Protein AF-0000000080698316 (afdb_homodimer)

InterPro domains:
  IPR003439 ABC transporter-like, ATP-binding domain [PF00005] (352-501)
  IPR003439 ABC transporter-like, ATP-binding domain [PS50893] (335-570)
  IPR003593 AAA+ ATPase domain [SM00382] (361-553)
  IPR011527 ABC transporter type 1, transmembrane domain [PF00664] (48-274)
  IPR011527 ABC transporter type 1, transmembrane domain [PS50929] (28-304)
  IPR017871 ABC transporter-like, conserved site [PS00211] (473-487)
  IPR027417 P-loop containing nucleoside triphosphate hydrolase [G3DSA:3.40.50.300] (326-579)
  IPR027417 P-loop containing nucleoside triphosphate hydrolase [SSF52540] (329-569)
  IPR036640 ABC transporter type 1, transmembrane domain superfamily [G3DSA:1.20.1560.10] (28-320)
  IPR036640 ABC transporter type 1, transmembrane domain superfamily [SSF90123] (20-322)
  IPR039421 Type 1 protein exporter [PTHR24221] (58-567)

Sequence (1168 aa):
MNPIHIYRTILSAAGEQAPVLKRCLRDSVIAASLQGASFALLVPICLALGAGNNRAAVLWLLALTALLILSSIFRWRAQDYDYHGNCARAGDTMRRHLGEHLRRIPLQILYRQRSGELNALLAGTIDETYNHTLIVSNMLIAAVFTPLATALITLIWDWRLGLILLISFPLIVPIQHGTQPLMARAKARLARANASLNAELLEYSQGLPVLKAANSAGTRLPRLQQAIGAVETIQRDALLAEALPNALLGSAVELLMLLILLAGMVWLTGGSLDAWLLAAPMVACIRFAEPLGQILSMSSIYSMVQQGYARLQELLAVAPLERVGEAAAPTRHDITFENVHYHYDANPEPVLRGINLHIPERALTALVGHSGCGKTTLIRLIMRYADPQQGRVLIGGSDIRALTQQELMRQISVVFQDVYLFDDTIGNNIRLGKADATDAEIEAAARAARCHDFIMAMPQGYQTRVGDIGGKLSGGERQRITIARAILQNRPVLILDEATAFADAENEALLMRALAALMQDKTVLMIAHRLATIRHAAQILVFDHGQLVEQGDHASLIAQNGRYARLWQAGEAARHWRIGSAEQMNPIHIYRTILSAAGEQAPVLKRCLRDSVI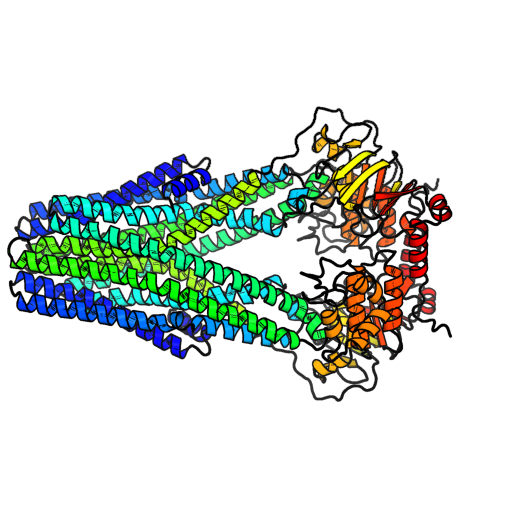AASLQGASFALLVPICLALGAGNNRAAVLWLLALTALLILSSIFRWRAQDYDYHGNCARAGDTMRRHLGEHLRRIPLQILYRQRSGELNALLAGTIDETYNHTLIVSNMLIAAVFTPLATALITLIWDWRLGLILLISFPLIVPIQHGTQPLMARAKARLARANASLNAELLEYSQGLPVLKAANSAGTRLPRLQQAIGAVETIQRDALLAEALPNALLGSAVELLMLLILLAGMVWLTGGSLDAWLLAAPMVACIRFAEPLGQILSMSSIYSMVQQGYARLQELLAVAPLERVGEAAAPTRHDITFENVHYHYDANPEPVLRGINLHIPERALTALVGHSGCGKTTLIRLIMRYADPQQGRVLIGGSDIRALTQQELMRQISVVFQDVYLFDDTIGNNIRLGKADATDAEIEAAARAARCHDFIMAMPQGYQTRVGDIGGKLSGGERQRITIARAILQNRPVLILDEATAFADAENEALLMRALAALMQDKTVLMIAHRLATIRHAAQILVFDHGQLVEQGDHASLIAQNGRYARLWQAGEAARHWRIGSAEQ

Foldseek 3Di:
DPVVVLLVLLLVLLPVCSVLLVLLLVLLLLLLLLLLQLLLLLQQLLVCVVVVNVVSNVVSVVVSVVSNVSSVVSNVSSCCCVVVCSLVVSLVVLLVVLVVLVVQFQVLVVVVDDPVNVCCLSPPLSCLLRVCSSVLSSLLSNLPNNLVSNLVSNCVVPVVLSVLSVVLVVVLVCLLVVLLVVLVVLVVQLVVLVVVLVVLVVCLVVCCVVCVVVVNNPVSVVVNVVSVVVSVVSVVSSVVSVVVSLVVLLVSLVVSLVVLVVVLVVCVVVVNDDNSNSVSSNVSSVSNSVSSSCNNVSVVSSVSSVVSSVVSVVSSPRDGQAADAADDQAPAFKKWWAQFWADDPVDPDILAGGETDIFHFLFEEEEDEDPSSCLVVVVSVLLPSDDTPDTFMDTNRHTPSNDDSVSSVLAEAEQAPQQFADQFFLQVSLCVLPVPDDPVLLLVLCVLLVQQVVLVVDPVRRRDGCPDRSVVDAPLNSLSSSLSSLQSNLHQEYEYEQSQVRDDPVSNVSNLSSVVSNSGRHRYYYYDPQVVSCLPGQKYFYGDNNYTDDMGHNVVVCVVVPPSVVSVVVNVCVVPDDPPDPPD/DPVVVLLVLLLVLLPVCSVLLVLLLVLLLLLLLLLLQLLLLLQQLLVCVVVVNVVSNVVSVVVSVVSNVSSVVSNVSSCCCVVVCSLVVSLVVLLVVLVVLVVQFQVLVVVVDDPVNVCCLSPPLSCLLRVCSSVLSSLLSNLPNNLVSNLVSNCVVPVVLSVLSVVLVVVLVCLLVVLLVVLVVLVVQLVVLVVVLVVLVVCLVVCCVVCVVVVNNPVSVVVNVVSVVVSVVSVVSSVVSVVVSLVVLLVSLVVSLVVLVVVLVVCVVVVNDDNSNSVSSNVSSVSNSVSSSCNNVSVVSSVSSVVSSVVSVVSSPRDGQAADAADDQAPAFKKWWAQFWADDPVDPDILAGGETDIFHFLFEEEEDEDPSSCLVVVVSVLLPSDDTPDTFMDTNRHTPSNDDSVSSVLAEAEQAPQQFADQFFLQVRLCVLPVPDDPVLLLVLCVQLVQQVVLVVDPVRRRDGCPDRSVVDAPLNSLSSSLSSLQSNLHQEYEYEQSQVRDDPVSNVSNLSSVVSNSGRHRYYYYDPQVVSCLPGQKYFYGDNNYTDDMGHNVVVCVVVPPVVVVVVVNVCVVPDDPPDPPD

Structure (mmCIF, N/CA/C/O backbone):
data_AF-0000000080698316-model_v1
#
loop_
_entity.id
_entity.type
_entity.pdbx_description
1 polymer 'ABC transporter, ATP-binding protein'
#
loop_
_atom_site.group_PDB
_atom_site.id
_atom_site.type_symbol
_atom_site.label_atom_id
_atom_site.label_alt_id
_atom_site.label_comp_id
_atom_site.label_asym_id
_atom_site.label_entity_id
_atom_site.label_seq_id
_atom_site.pdbx_PDB_ins_code
_atom_site.Cartn_x
_atom_site.Cartn_y
_atom_site.Cartn_z
_atom_site.occupancy
_atom_site.B_iso_or_equiv
_atom_site.auth_seq_id
_atom_site.auth_comp_id
_atom_site.auth_asym_id
_atom_site.auth_atom_id
_atom_site.pdbx_PDB_model_num
ATOM 1 N N . MET A 1 1 ? -8.445 -29.219 4.441 1 52.44 1 MET A N 1
ATOM 2 C CA . MET A 1 1 ? -9.5 -28.344 3.934 1 52.44 1 MET A CA 1
ATOM 3 C C . MET A 1 1 ? -10.688 -29.156 3.426 1 52.44 1 MET A C 1
ATOM 5 O O . MET A 1 1 ? -10.5 -30.141 2.715 1 52.44 1 MET A O 1
ATOM 9 N N . ASN A 1 2 ? -11.766 -29.047 4.023 1 57.75 2 ASN A N 1
ATOM 10 C CA . ASN A 1 2 ? -12.984 -29.734 3.641 1 57.75 2 ASN A CA 1
ATOM 11 C C . ASN A 1 2 ? -13.484 -29.297 2.27 1 57.75 2 ASN A C 1
ATOM 13 O O . ASN A 1 2 ? -13.82 -28.125 2.076 1 57.75 2 ASN A O 1
ATOM 17 N N . PRO A 1 3 ? -13.352 -30.109 1.22 1 64.25 3 PRO A N 1
ATOM 18 C CA . PRO A 1 3 ? -13.766 -29.75 -0.136 1 64.25 3 PRO A CA 1
ATOM 19 C C . PRO A 1 3 ? -15.172 -29.172 -0.187 1 64.25 3 PRO A C 1
ATOM 21 O O . PRO A 1 3 ? -15.445 -28.266 -0.983 1 64.25 3 PRO A O 1
ATOM 24 N N . ILE A 1 4 ? -15.953 -29.672 0.719 1 66 4 ILE A N 1
ATOM 25 C CA . ILE A 1 4 ? -17.328 -29.203 0.718 1 66 4 ILE A CA 1
ATOM 26 C C . ILE A 1 4 ? -17.375 -27.734 1.15 1 66 4 ILE A C 1
ATOM 28 O O . ILE A 1 4 ? -18.141 -26.953 0.597 1 66 4 ILE A O 1
ATOM 32 N N . HIS A 1 5 ? -16.578 -27.516 2.092 1 69.19 5 HIS A N 1
ATOM 33 C CA . HIS A 1 5 ? -16.531 -26.141 2.559 1 69.19 5 HIS A CA 1
ATOM 34 C C . HIS A 1 5 ? -16 -25.203 1.478 1 69.19 5 HIS A C 1
ATOM 36 O O . HIS A 1 5 ? -16.5 -24.094 1.314 1 69.19 5 HIS A O 1
ATOM 42 N N . ILE A 1 6 ? -15.141 -25.75 0.714 1 69.25 6 ILE A N 1
ATOM 43 C CA . ILE A 1 6 ? -14.578 -24.969 -0.384 1 69.25 6 ILE A CA 1
ATOM 44 C C . ILE A 1 6 ? -15.648 -24.719 -1.444 1 69.25 6 ILE A C 1
ATOM 46 O O . ILE A 1 6 ? -15.812 -23.594 -1.922 1 69.25 6 ILE A O 1
ATOM 50 N N . TYR A 1 7 ? -16.359 -25.781 -1.703 1 73.94 7 TYR A N 1
ATOM 51 C CA . TYR A 1 7 ? -17.422 -25.703 -2.705 1 73.94 7 TYR A CA 1
ATOM 52 C C . TYR A 1 7 ? -18.484 -24.688 -2.297 1 73.94 7 TYR A C 1
ATOM 54 O O . TYR A 1 7 ? -18.891 -23.844 -3.102 1 73.94 7 TYR A O 1
ATOM 62 N N . ARG A 1 8 ? -18.812 -24.703 -1.041 1 75.12 8 ARG A N 1
ATOM 63 C CA . ARG A 1 8 ? -19.859 -23.797 -0.56 1 75.12 8 ARG A CA 1
ATOM 64 C C . ARG A 1 8 ? -19.375 -22.359 -0.572 1 75.12 8 ARG A C 1
ATOM 66 O O . ARG A 1 8 ? -20.141 -21.453 -0.927 1 75.12 8 ARG A O 1
ATOM 73 N N . THR A 1 9 ? -18.203 -22.234 -0.217 1 72.62 9 THR A N 1
ATOM 74 C CA . THR A 1 9 ? -17.656 -20.891 -0.168 1 72.62 9 THR A CA 1
ATOM 75 C C . THR A 1 9 ? -17.547 -20.297 -1.57 1 72.62 9 THR A C 1
ATOM 77 O O . THR A 1 9 ? -17.844 -19.125 -1.781 1 72.62 9 THR A O 1
ATOM 80 N N . ILE A 1 10 ? -17.203 -21.109 -2.48 1 74.25 10 ILE A N 1
ATOM 81 C CA . ILE A 1 10 ? -17.031 -20.641 -3.852 1 74.25 10 ILE A CA 1
ATOM 82 C C . ILE A 1 10 ? -18.391 -20.281 -4.449 1 74.25 10 ILE A C 1
ATOM 84 O O . ILE A 1 10 ? -18.531 -19.281 -5.145 1 74.25 10 ILE A O 1
ATOM 88 N N . LEU A 1 11 ? -19.344 -21.047 -4.074 1 77.75 11 LEU A N 1
ATOM 89 C CA . LEU A 1 11 ? -20.672 -20.797 -4.594 1 77.75 11 LEU A CA 1
ATOM 90 C C . LEU A 1 11 ? -21.281 -19.547 -3.965 1 77.75 11 LEU A C 1
ATOM 92 O O . LEU A 1 11 ? -21.984 -18.781 -4.637 1 77.75 11 LEU A O 1
ATOM 96 N N . SER A 1 12 ? -20.922 -19.391 -2.764 1 75 12 SER A N 1
ATOM 97 C CA . SER A 1 12 ? -21.438 -18.188 -2.094 1 75 12 SER A CA 1
ATOM 98 C C . SER A 1 12 ? -20.781 -16.922 -2.641 1 75 12 SER A C 1
ATOM 100 O O . SER A 1 12 ? -21.438 -15.891 -2.775 1 75 12 SER A O 1
ATOM 102 N N . ALA A 1 13 ? -19.594 -17.172 -3.027 1 70.25 13 ALA A N 1
ATOM 103 C CA . ALA A 1 13 ? -18.859 -16.016 -3.561 1 70.25 13 ALA A CA 1
ATOM 104 C C . ALA A 1 13 ? -19.375 -15.641 -4.945 1 70.25 13 ALA A C 1
ATOM 106 O O . ALA A 1 13 ? -19.312 -14.469 -5.332 1 70.25 13 ALA A O 1
ATOM 107 N N . ALA A 1 14 ? -19.875 -16.578 -5.684 1 76.31 14 ALA A N 1
ATOM 108 C CA . ALA A 1 14 ? -20.359 -16.312 -7.035 1 76.31 14 ALA A CA 1
ATOM 109 C C . ALA A 1 14 ? -21.703 -15.617 -7.012 1 76.31 14 ALA A C 1
ATOM 111 O O . ALA A 1 14 ? -22.109 -14.992 -8 1 76.31 14 ALA A O 1
ATOM 112 N N . GLY A 1 15 ? -22.391 -15.641 -5.844 1 73.25 15 GLY A N 1
ATOM 113 C CA . GLY A 1 15 ? -23.625 -14.906 -5.664 1 73.25 15 GLY A CA 1
ATOM 114 C C . GLY A 1 15 ? -24.703 -15.305 -6.664 1 73.25 15 GLY A C 1
ATOM 115 O O . GLY A 1 15 ? -25.047 -16.484 -6.781 1 73.25 15 GLY A O 1
ATOM 116 N N . GLU A 1 16 ? -25.016 -14.328 -7.621 1 75.62 16 GLU A N 1
ATOM 117 C CA . GLU A 1 16 ? -26.062 -14.516 -8.617 1 75.62 16 GLU A CA 1
ATOM 118 C C . GLU A 1 16 ? -25.594 -15.43 -9.75 1 75.62 16 GLU A C 1
ATOM 120 O O . GLU A 1 16 ? -26.422 -16.031 -10.445 1 75.62 16 GLU A O 1
ATOM 125 N N . GLN A 1 17 ? -24.297 -15.531 -9.859 1 79.62 17 GLN A N 1
ATOM 126 C CA . GLN A 1 17 ? -23.75 -16.344 -10.938 1 79.62 17 GLN A CA 1
ATOM 127 C C . GLN A 1 17 ? -23.469 -17.766 -10.461 1 79.62 17 GLN A C 1
ATOM 129 O O . GLN A 1 17 ? -22.781 -18.531 -11.148 1 79.62 17 GLN A O 1
ATOM 134 N N . ALA A 1 18 ? -24.094 -18.109 -9.328 1 83.56 18 ALA A N 1
ATOM 135 C CA . ALA A 1 18 ? -23.828 -19.406 -8.734 1 83.56 18 ALA A CA 1
ATOM 136 C C . ALA A 1 18 ? -24.312 -20.531 -9.641 1 83.56 18 ALA A C 1
ATOM 138 O O . ALA A 1 18 ? -23.625 -21.547 -9.828 1 83.56 18 ALA A O 1
ATOM 139 N N . PRO A 1 19 ? -25.484 -20.312 -10.25 1 84.25 19 PRO A N 1
ATOM 140 C CA . PRO A 1 19 ? -25.938 -21.406 -11.109 1 84.25 19 PRO A CA 1
ATOM 141 C C . PRO A 1 19 ? -25.031 -21.641 -12.32 1 84.25 19 PRO A C 1
ATOM 143 O O . PRO A 1 19 ? -24.797 -22.781 -12.719 1 84.25 19 PRO A O 1
ATOM 146 N N . VAL A 1 20 ? -24.562 -20.625 -12.844 1 84.44 20 VAL A N 1
ATOM 147 C CA . VAL A 1 20 ? -23.656 -20.75 -13.977 1 84.44 20 VAL A CA 1
ATOM 148 C C . VAL A 1 20 ? -22.359 -21.422 -13.523 1 84.44 20 VAL A C 1
ATOM 150 O O . VAL A 1 20 ? -21.812 -22.281 -14.234 1 84.44 20 VAL A O 1
ATOM 153 N N . LEU A 1 21 ? -21.969 -21.094 -12.367 1 85 21 LEU A N 1
ATOM 154 C CA . LEU A 1 21 ? -20.75 -21.703 -11.836 1 85 21 LEU A CA 1
ATOM 155 C C . LEU A 1 21 ? -20.953 -23.188 -11.57 1 85 21 LEU A C 1
ATOM 157 O O . LEU A 1 21 ? -20.078 -24 -11.844 1 85 21 LEU A O 1
ATOM 161 N N . LYS A 1 22 ? -22.109 -23.547 -11.023 1 87.5 22 LYS A N 1
ATOM 162 C CA . LYS A 1 22 ? -22.406 -24.953 -10.773 1 87.5 22 LYS A CA 1
ATOM 163 C C . LYS A 1 22 ? -22.391 -25.766 -12.07 1 87.5 22 LYS A C 1
ATOM 165 O O . LYS A 1 22 ? -21.891 -26.891 -12.102 1 87.5 22 LYS A O 1
ATOM 170 N N . ARG A 1 23 ? -22.984 -25.125 -13.039 1 87.69 23 ARG A N 1
ATOM 171 C CA . ARG A 1 23 ? -23 -25.781 -14.344 1 87.69 23 ARG A CA 1
ATOM 172 C C . ARG A 1 23 ? -21.578 -25.953 -14.891 1 87.69 23 ARG A C 1
ATOM 174 O O . ARG A 1 23 ? -21.25 -27 -15.438 1 87.69 23 ARG A O 1
ATOM 181 N N . CYS A 1 24 ? -20.812 -24.953 -14.727 1 86.62 24 CYS A N 1
ATOM 182 C CA . CYS A 1 24 ? -19.438 -25 -15.219 1 86.62 24 CYS A CA 1
ATOM 183 C C . CYS A 1 24 ? -18.625 -26.047 -14.461 1 86.62 24 CYS A C 1
ATOM 185 O O . CYS A 1 24 ? -17.812 -26.766 -15.047 1 86.62 24 CYS A O 1
ATOM 187 N N . LEU A 1 25 ? -18.891 -26.141 -13.18 1 87.94 25 LEU A N 1
ATOM 188 C CA . LEU A 1 25 ? -18.188 -27.141 -12.375 1 87.94 25 LEU A CA 1
ATOM 189 C C . LEU A 1 25 ? -18.609 -28.547 -12.758 1 87.94 25 LEU A C 1
ATOM 191 O O . LEU A 1 25 ? -17.766 -29.453 -12.82 1 87.94 25 LEU A O 1
ATOM 195 N N . ARG A 1 26 ? -19.859 -28.672 -12.977 1 89.38 26 ARG A N 1
ATOM 196 C CA . ARG A 1 26 ? -20.359 -29.969 -13.414 1 89.38 26 ARG A CA 1
ATOM 197 C C . ARG A 1 26 ? -19.75 -30.359 -14.766 1 89.38 26 ARG A C 1
ATOM 199 O O . ARG A 1 26 ? -19.312 -31.5 -14.953 1 89.38 26 ARG A O 1
ATOM 206 N N . ASP A 1 27 ? -19.703 -29.406 -15.641 1 90.56 27 ASP A N 1
ATOM 207 C CA . ASP A 1 27 ? -19.125 -29.656 -16.953 1 90.56 27 ASP A CA 1
ATOM 208 C C . ASP A 1 27 ? -17.641 -30 -16.844 1 90.56 27 ASP A C 1
ATOM 210 O O . ASP A 1 27 ? -17.109 -30.797 -17.625 1 90.56 27 ASP A O 1
ATOM 214 N N . SER A 1 28 ? -17.031 -29.406 -15.891 1 88.69 28 SER A N 1
ATOM 215 C CA . SER A 1 28 ? -15.609 -29.703 -15.672 1 88.69 28 SER A CA 1
ATOM 216 C C . SER A 1 28 ? -15.422 -31.141 -15.172 1 88.69 28 SER A C 1
ATOM 218 O O . SER A 1 28 ? -14.461 -31.812 -15.555 1 88.69 28 SER A O 1
ATOM 220 N N . VAL A 1 29 ? -16.344 -31.562 -14.32 1 90.69 29 VAL A N 1
ATOM 221 C CA . VAL A 1 29 ? -16.281 -32.938 -13.805 1 90.69 29 VAL A CA 1
ATOM 222 C C . VAL A 1 29 ? -16.5 -33.906 -14.945 1 90.69 29 VAL A C 1
ATOM 224 O O . VAL A 1 29 ? -15.773 -34.906 -15.055 1 90.69 29 VAL A O 1
ATOM 227 N N . ILE A 1 30 ? -17.406 -33.562 -15.789 1 93.56 30 ILE A N 1
ATOM 228 C CA . ILE A 1 30 ? -17.703 -34.438 -16.938 1 93.56 30 ILE A CA 1
ATOM 229 C C . ILE A 1 30 ? -16.5 -34.438 -17.875 1 93.56 30 ILE A C 1
ATOM 231 O O . ILE A 1 30 ? -16.094 -35.531 -18.344 1 93.56 30 ILE A O 1
ATOM 235 N N . ALA A 1 31 ? -16 -33.281 -18.078 1 89.81 31 ALA A N 1
ATOM 236 C CA . ALA A 1 31 ? -14.852 -33.188 -18.984 1 89.81 31 ALA A CA 1
ATOM 237 C C . ALA A 1 31 ? -13.672 -34 -18.438 1 89.81 31 ALA A C 1
ATOM 239 O O . ALA A 1 31 ? -13.016 -34.719 -19.188 1 89.81 31 ALA A O 1
ATOM 240 N N . ALA A 1 32 ? -13.453 -33.875 -17.172 1 86.31 32 ALA A N 1
ATOM 241 C CA . ALA A 1 32 ? -12.344 -34.594 -16.562 1 86.31 32 ALA A CA 1
ATOM 242 C C . ALA A 1 32 ? -12.57 -36.094 -16.594 1 86.31 32 ALA A C 1
ATOM 244 O O . ALA A 1 32 ? -11.641 -36.875 -16.859 1 86.31 32 ALA A O 1
ATOM 245 N N . SER A 1 33 ? -13.758 -36.562 -16.375 1 90.06 33 SER A N 1
ATOM 246 C CA . SER A 1 33 ? -14.086 -37.969 -16.391 1 90.06 33 SER A CA 1
ATOM 247 C C . SER A 1 33 ? -13.969 -38.562 -17.797 1 90.06 33 SER A C 1
ATOM 249 O O . SER A 1 33 ? -13.484 -39.688 -17.984 1 90.06 33 SER A O 1
ATOM 251 N N . LEU A 1 34 ? -14.398 -37.719 -18.766 1 89.88 34 LEU A N 1
ATOM 252 C CA . LEU A 1 34 ? -14.312 -38.156 -20.156 1 89.88 34 LEU A CA 1
ATOM 253 C C . LEU A 1 34 ? -12.852 -38.25 -20.609 1 89.88 34 LEU A C 1
ATOM 255 O O . LEU A 1 34 ? -12.492 -39.156 -21.344 1 89.88 34 LEU A O 1
ATOM 259 N N . GLN A 1 35 ? -12.109 -37.375 -20.188 1 82.56 35 GLN A N 1
ATOM 260 C CA . GLN A 1 35 ? -10.688 -37.406 -20.516 1 82.56 35 GLN A CA 1
ATOM 261 C C . GLN A 1 35 ? -10.016 -38.625 -19.891 1 82.56 35 GLN A C 1
ATOM 263 O O . GLN A 1 35 ? -9.195 -39.281 -20.547 1 82.56 35 GLN A O 1
ATOM 268 N N . GLY A 1 36 ? -10.359 -38.875 -18.656 1 82.25 36 GLY A N 1
ATOM 269 C CA . GLY A 1 36 ? -9.844 -40.062 -18.016 1 82.25 36 GLY A CA 1
ATOM 270 C C . GLY A 1 36 ? -10.25 -41.344 -18.719 1 82.25 36 GLY A C 1
ATOM 271 O O . GLY A 1 36 ? -9.445 -42.25 -18.891 1 82.25 36 GLY A O 1
ATOM 272 N N . ALA A 1 37 ? -11.461 -41.344 -19.156 1 85 37 ALA A N 1
ATOM 273 C CA . ALA A 1 37 ? -11.969 -42.5 -19.875 1 85 37 ALA A CA 1
ATOM 274 C C . ALA A 1 37 ? -11.227 -42.688 -21.203 1 85 37 ALA A C 1
ATOM 276 O O . ALA A 1 37 ? -10.984 -43.812 -21.625 1 85 37 ALA A O 1
ATOM 277 N N . SER A 1 38 ? -10.961 -41.594 -21.844 1 83.69 38 SER A N 1
ATOM 278 C CA . SER A 1 38 ? -10.242 -41.688 -23.109 1 83.69 38 SER A CA 1
ATOM 279 C C . SER A 1 38 ? -8.867 -42.312 -22.922 1 83.69 38 SER A C 1
ATOM 281 O O . SER A 1 38 ? -8.43 -43.094 -23.781 1 83.69 38 SER A O 1
ATOM 283 N N . PHE A 1 39 ? -8.203 -42.094 -21.828 1 77.94 39 PHE A N 1
ATOM 284 C CA . PHE A 1 39 ? -6.887 -42.656 -21.578 1 77.94 39 PHE A CA 1
ATOM 285 C C . PHE A 1 39 ? -6.984 -44.125 -21.297 1 77.94 39 PHE A C 1
ATOM 287 O O . PHE A 1 39 ? -6.086 -44.906 -21.641 1 77.94 39 PHE A O 1
ATOM 294 N N . ALA A 1 40 ? -8.062 -44.531 -20.75 1 78.62 40 ALA A N 1
ATOM 295 C CA . ALA A 1 40 ? -8.258 -45.969 -20.422 1 78.62 40 ALA A CA 1
ATOM 296 C C . ALA A 1 40 ? -8.469 -46.781 -21.688 1 78.62 40 ALA A C 1
ATOM 298 O O . ALA A 1 40 ? -8.219 -48 -21.688 1 78.62 40 ALA A O 1
ATOM 299 N N . LEU A 1 41 ? -8.953 -46.125 -22.75 1 80.56 41 LEU A N 1
ATOM 300 C CA . LEU A 1 41 ? -9.234 -46.875 -23.984 1 80.56 41 LEU A CA 1
ATOM 301 C C . LEU A 1 41 ? -7.938 -47.219 -24.719 1 80.56 41 LEU A C 1
ATOM 303 O O . LEU A 1 41 ? -7.961 -47.906 -25.734 1 80.56 41 LEU A O 1
ATOM 307 N N . LEU A 1 42 ? -6.855 -46.75 -24.188 1 77.5 42 LEU A N 1
ATOM 308 C CA . LEU A 1 42 ? -5.57 -47.156 -24.75 1 77.5 42 LEU A CA 1
ATOM 309 C C . LEU A 1 42 ? -5.324 -48.656 -24.547 1 77.5 42 LEU A C 1
ATOM 311 O O . LEU A 1 42 ? -4.648 -49.281 -25.359 1 77.5 42 LEU A O 1
ATOM 315 N N . VAL A 1 43 ? -6.012 -49.25 -23.594 1 76 43 VAL A N 1
ATOM 316 C CA . VAL A 1 43 ? -5.832 -50.656 -23.266 1 76 43 VAL A CA 1
ATOM 317 C C . VAL A 1 43 ? -6.441 -51.531 -24.359 1 76 43 VAL A C 1
ATOM 319 O O . VAL A 1 43 ? -5.754 -52.375 -24.953 1 76 43 VAL A O 1
ATOM 322 N N . PRO A 1 44 ? -7.719 -51.281 -24.688 1 76 44 PRO A N 1
ATOM 323 C CA . PRO A 1 44 ? -8.297 -52.125 -25.734 1 76 44 PRO A CA 1
ATOM 324 C C . PRO A 1 44 ? -7.656 -51.875 -27.094 1 76 44 PRO A C 1
ATOM 326 O O . PRO A 1 44 ? -7.609 -52.812 -27.938 1 76 44 PRO A O 1
ATOM 329 N N . ILE A 1 45 ? -7.152 -50.781 -27.344 1 77.81 45 ILE A N 1
ATOM 330 C CA . ILE A 1 45 ? -6.473 -50.531 -28.609 1 77.81 45 ILE A CA 1
ATOM 331 C C . ILE A 1 45 ? -5.219 -51.375 -28.719 1 77.81 45 ILE A C 1
ATOM 333 O O . ILE A 1 45 ? -4.98 -52.031 -29.75 1 77.81 45 ILE A O 1
ATOM 337 N N . CYS A 1 46 ? -4.391 -51.438 -27.656 1 72.25 46 CYS A N 1
ATOM 338 C CA . CYS A 1 46 ? -3.166 -52.25 -27.656 1 72.25 46 CYS A CA 1
ATOM 339 C C . CYS A 1 46 ? -3.482 -53.719 -27.734 1 72.25 46 CYS A C 1
ATOM 341 O O . CYS A 1 46 ? -2.785 -54.469 -28.422 1 72.25 46 CYS A O 1
ATOM 343 N N . LEU A 1 47 ? -4.57 -54.156 -27.125 1 72.81 47 LEU A N 1
ATOM 344 C CA . LEU A 1 47 ? -4.957 -55.562 -27.172 1 72.81 47 LEU A CA 1
ATOM 345 C C . LEU A 1 47 ? -5.398 -55.969 -28.578 1 72.81 47 LEU A C 1
ATOM 347 O O . LEU A 1 47 ? -5.066 -57.062 -29.047 1 72.81 47 LEU A O 1
ATOM 351 N N . ALA A 1 48 ? -6.176 -55.062 -29.172 1 77.12 48 ALA A N 1
ATOM 352 C CA . ALA A 1 48 ? -6.641 -55.344 -30.516 1 77.12 48 ALA A CA 1
ATOM 353 C C . ALA A 1 48 ? -5.477 -55.375 -31.5 1 77.12 48 ALA A C 1
ATOM 355 O O . ALA A 1 48 ? -5.453 -56.188 -32.406 1 77.12 48 ALA A O 1
ATOM 356 N N . LEU A 1 49 ? -4.531 -54.531 -31.312 1 72.44 49 LEU A N 1
ATOM 357 C CA . LEU A 1 49 ? -3.357 -54.5 -32.188 1 72.44 49 LEU A CA 1
ATOM 358 C C . LEU A 1 49 ? -2.506 -55.75 -31.984 1 72.44 49 LEU A C 1
ATOM 360 O O . LEU A 1 49 ? -1.951 -56.312 -32.938 1 72.44 49 LEU A O 1
ATOM 364 N N . GLY A 1 50 ? -2.367 -56.188 -30.75 1 68.94 50 GLY A N 1
ATOM 365 C CA . GLY A 1 50 ? -1.623 -57.406 -30.453 1 68.94 50 GLY A CA 1
ATOM 366 C C . GLY A 1 50 ? -2.254 -58.656 -31.047 1 68.94 50 GLY A C 1
ATOM 367 O O . GLY A 1 50 ? -1.55 -59.562 -31.469 1 68.94 50 GLY A O 1
ATOM 368 N N . ALA A 1 51 ? -3.564 -58.656 -31.094 1 72.06 51 ALA A N 1
ATOM 369 C CA . ALA A 1 51 ? -4.281 -59.812 -31.625 1 72.06 51 ALA A CA 1
ATOM 370 C C . ALA A 1 51 ? -4.359 -59.781 -33.156 1 72.06 51 ALA A C 1
ATOM 372 O O . ALA A 1 51 ? -4.801 -60.719 -33.781 1 72.06 51 ALA A O 1
ATOM 373 N N . GLY A 1 52 ? -3.816 -58.688 -33.75 1 72.5 52 GLY A N 1
ATOM 374 C CA . GLY A 1 52 ? -3.809 -58.562 -35.188 1 72.5 52 GLY A CA 1
ATOM 375 C C . GLY A 1 52 ? -5.156 -58.156 -35.75 1 72.5 52 GLY A C 1
ATOM 376 O O . GLY A 1 52 ? -5.41 -58.344 -36.969 1 72.5 52 GLY A O 1
ATOM 377 N N . ASN A 1 53 ? -6.121 -57.844 -34.844 1 79.94 53 ASN A N 1
ATOM 378 C CA . ASN A 1 53 ? -7.434 -57.406 -35.281 1 79.94 53 ASN A CA 1
ATOM 379 C C . ASN A 1 53 ? -7.434 -55.906 -35.562 1 79.94 53 ASN A C 1
ATOM 381 O O . ASN A 1 53 ? -7.781 -55.094 -34.719 1 79.94 53 ASN A O 1
ATOM 385 N N . ASN A 1 54 ? -7.133 -55.562 -36.812 1 77.19 54 ASN A N 1
ATOM 386 C CA . ASN A 1 54 ? -6.98 -54.156 -37.188 1 77.19 54 ASN A CA 1
ATOM 387 C C . ASN A 1 54 ? -8.312 -53.406 -37.125 1 77.19 54 ASN A C 1
ATOM 389 O O . ASN A 1 54 ? -8.359 -52.25 -36.781 1 77.19 54 ASN A O 1
ATOM 393 N N . ARG A 1 55 ? -9.367 -54.188 -37.438 1 81.88 55 ARG A N 1
ATOM 394 C CA . ARG A 1 55 ? -10.672 -53.531 -37.438 1 81.88 55 ARG A CA 1
ATOM 395 C C . ARG A 1 55 ? -11.062 -53.062 -36.031 1 81.88 55 ARG A C 1
ATOM 397 O O . ARG A 1 55 ? -11.539 -51.969 -35.844 1 81.88 55 ARG A O 1
ATOM 404 N N . ALA A 1 56 ? -10.812 -53.938 -35.062 1 85.75 56 ALA A N 1
ATOM 405 C CA . ALA A 1 56 ? -11.125 -53.594 -33.688 1 85.75 56 ALA A CA 1
ATOM 406 C C . ALA A 1 56 ? -10.242 -52.438 -33.188 1 85.75 56 ALA A C 1
ATOM 408 O O . ALA A 1 56 ? -10.703 -51.562 -32.438 1 85.75 56 ALA A O 1
ATOM 409 N N . ALA A 1 57 ? -9.078 -52.406 -33.594 1 81.75 57 ALA A N 1
ATOM 410 C CA . ALA A 1 57 ? -8.141 -51.344 -33.188 1 81.75 57 ALA A CA 1
ATOM 411 C C . ALA A 1 57 ? -8.594 -49.969 -33.719 1 81.75 57 ALA A C 1
ATOM 413 O O . ALA A 1 57 ? -8.531 -49 -32.969 1 81.75 57 ALA A O 1
ATOM 414 N N . VAL A 1 58 ? -9.07 -50.031 -34.969 1 82.5 58 VAL A N 1
ATOM 415 C CA . VAL A 1 58 ? -9.516 -48.781 -35.562 1 82.5 58 VAL A CA 1
ATOM 416 C C . VAL A 1 58 ? -10.781 -48.281 -34.875 1 82.5 58 VAL A C 1
ATOM 418 O O . VAL A 1 58 ? -10.961 -47.094 -34.656 1 82.5 58 VAL A O 1
ATOM 421 N N . LEU A 1 59 ? -11.609 -49.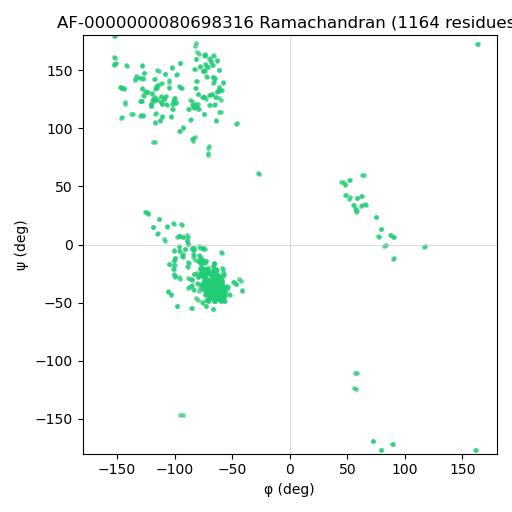25 -34.469 1 87.56 59 LEU A N 1
ATOM 422 C CA . LEU A 1 59 ? -12.844 -48.875 -33.781 1 87.56 59 LEU A CA 1
ATOM 423 C C . LEU A 1 59 ? -12.555 -48.281 -32.406 1 87.56 59 LEU A C 1
ATOM 425 O O . LEU A 1 59 ? -13.188 -47.281 -32 1 87.56 59 LEU A O 1
ATOM 429 N N . TRP A 1 60 ? -11.648 -48.812 -31.688 1 87.12 60 TRP A N 1
ATOM 430 C CA . TRP A 1 60 ? -11.289 -48.281 -30.359 1 87.12 60 TRP A CA 1
ATOM 431 C C . TRP A 1 60 ? -10.57 -46.938 -30.484 1 87.12 60 TRP A C 1
ATOM 433 O O . TRP A 1 60 ? -10.703 -46.094 -29.609 1 87.12 60 TRP A O 1
ATOM 443 N N . LEU A 1 61 ? -9.812 -46.75 -31.547 1 84.12 61 LEU A N 1
ATOM 444 C CA . LEU A 1 61 ? -9.156 -45.469 -31.781 1 84.12 61 LEU A CA 1
ATOM 445 C C . LEU A 1 61 ? -10.188 -44.375 -32.062 1 84.12 61 LEU A C 1
ATOM 447 O O . LEU A 1 61 ? -10.023 -43.25 -31.594 1 84.12 61 LEU A O 1
ATOM 451 N N . LEU A 1 62 ? -11.141 -44.75 -32.812 1 87.19 62 LEU A N 1
ATOM 452 C CA . LEU A 1 62 ? -12.211 -43.812 -33.094 1 87.19 62 LEU A CA 1
ATOM 453 C C . LEU A 1 62 ? -12.969 -43.469 -31.812 1 87.19 62 LEU A C 1
ATOM 455 O O . LEU A 1 62 ? -13.367 -42.312 -31.609 1 87.19 62 LEU A O 1
ATOM 459 N N . ALA A 1 63 ? -13.117 -44.469 -30.984 1 89.94 63 ALA A N 1
ATOM 460 C CA . ALA A 1 63 ? -13.797 -44.25 -29.703 1 89.94 63 ALA A CA 1
ATOM 461 C C . ALA A 1 63 ? -12.977 -43.312 -28.812 1 89.94 63 ALA A C 1
ATOM 463 O O . ALA A 1 63 ? -13.523 -42.438 -28.141 1 89.94 63 ALA A O 1
ATOM 464 N N . LEU A 1 64 ? -11.695 -43.5 -28.781 1 87.56 64 LEU A N 1
ATOM 465 C CA . LEU A 1 64 ? -10.797 -42.656 -28 1 87.56 64 LEU A CA 1
ATOM 466 C C . LEU A 1 64 ? -10.836 -41.219 -28.516 1 87.56 64 LEU A C 1
ATOM 468 O O . LEU A 1 64 ? -10.914 -40.281 -27.719 1 87.56 64 LEU A O 1
ATOM 472 N N . THR A 1 65 ? -10.805 -41.062 -29.828 1 85.38 65 THR A N 1
ATOM 473 C CA . THR A 1 65 ? -10.836 -39.75 -30.422 1 85.38 65 THR A CA 1
ATOM 474 C C . THR A 1 65 ? -12.164 -39.031 -30.141 1 85.38 65 THR A C 1
ATOM 476 O O . THR A 1 65 ? -12.195 -37.844 -29.844 1 85.38 65 THR A O 1
ATOM 479 N N . ALA A 1 66 ? -13.141 -39.875 -30.234 1 89.81 66 ALA A N 1
ATOM 480 C CA . ALA A 1 66 ? -14.469 -39.312 -29.953 1 89.81 66 ALA A CA 1
ATOM 481 C C . ALA A 1 66 ? -14.57 -38.844 -28.5 1 89.81 66 ALA A C 1
ATOM 483 O O . ALA A 1 66 ? -15.133 -37.781 -28.234 1 89.81 66 ALA A O 1
ATOM 484 N N . LEU A 1 67 ? -14.039 -39.562 -27.547 1 90.19 67 LEU A N 1
ATOM 485 C CA . LEU A 1 67 ? -14.086 -39.188 -26.141 1 90.19 67 LEU A CA 1
ATOM 486 C C . LEU A 1 67 ? -13.234 -37.938 -25.875 1 90.19 67 LEU A C 1
ATOM 488 O O . LEU A 1 67 ? -13.602 -37.094 -25.062 1 90.19 67 LEU A O 1
ATOM 492 N N . LEU A 1 68 ? -12.148 -37.812 -26.562 1 85.88 68 LEU A N 1
ATOM 493 C CA . LEU A 1 68 ? -11.289 -36.625 -26.406 1 85.88 68 LEU A CA 1
ATOM 494 C C . LEU A 1 68 ? -11.977 -35.375 -26.938 1 85.88 68 LEU A C 1
ATOM 496 O O . LEU A 1 68 ? -11.875 -34.312 -26.328 1 85.88 68 LEU A O 1
ATOM 500 N N . ILE A 1 69 ? -12.594 -35.562 -28.047 1 86.12 69 ILE A N 1
ATOM 501 C CA . ILE A 1 69 ? -13.32 -34.406 -28.625 1 86.12 69 ILE A CA 1
ATOM 502 C C . ILE A 1 69 ? -14.453 -34 -27.688 1 86.12 69 ILE A C 1
ATOM 504 O O . ILE A 1 69 ? -14.648 -32.812 -27.422 1 86.12 69 ILE A O 1
ATOM 508 N N . LEU A 1 70 ? -15.133 -35.062 -27.219 1 90.56 70 LEU A N 1
ATOM 509 C CA . LEU A 1 70 ? -16.219 -34.75 -26.281 1 90.56 70 LEU A CA 1
ATOM 510 C C . LEU A 1 70 ? -15.688 -34.094 -25.031 1 90.56 70 LEU A C 1
ATOM 512 O O . LEU A 1 70 ? -16.312 -33.156 -24.5 1 90.56 70 LEU A O 1
ATOM 516 N N . SER A 1 71 ? -14.641 -34.594 -24.516 1 88.56 71 SER A N 1
ATOM 517 C CA . SER A 1 71 ? -14.016 -33.969 -23.328 1 88.56 71 SER A CA 1
ATOM 518 C C . SER A 1 71 ? -13.625 -32.531 -23.609 1 88.56 71 SER A C 1
ATOM 520 O O . SER A 1 71 ? -13.797 -31.672 -22.734 1 88.56 71 SER A O 1
ATOM 522 N N . SER A 1 72 ? -13.117 -32.25 -24.797 1 83.38 72 SER A N 1
ATOM 523 C CA . SER A 1 72 ? -12.703 -30.906 -25.156 1 83.38 72 SER A CA 1
ATOM 524 C C . SER A 1 72 ? -13.898 -29.969 -25.234 1 83.38 72 SER A C 1
ATOM 526 O O . SER A 1 72 ? -13.805 -28.797 -24.875 1 83.38 72 SER A O 1
ATOM 528 N N . ILE A 1 73 ? -14.93 -30.484 -25.703 1 86.19 73 ILE A N 1
ATOM 529 C CA . ILE A 1 73 ? -16.156 -29.688 -25.812 1 86.19 73 ILE A CA 1
ATOM 530 C C . ILE A 1 73 ? -16.656 -29.312 -24.406 1 86.19 73 ILE A C 1
ATOM 532 O O . ILE A 1 73 ? -16.984 -28.156 -24.141 1 86.19 73 ILE A O 1
ATOM 536 N N . PHE A 1 74 ? -16.672 -30.312 -23.562 1 88.44 74 PHE A N 1
ATOM 537 C CA . PHE A 1 74 ? -17.125 -30.047 -22.203 1 88.44 74 PHE A CA 1
ATOM 538 C C . PHE A 1 74 ? -16.156 -29.141 -21.469 1 88.44 74 PHE A C 1
ATOM 540 O O . PHE A 1 74 ? -16.547 -28.344 -20.625 1 88.44 74 PHE A O 1
ATOM 547 N N . ARG A 1 75 ? -14.953 -29.312 -21.781 1 81.5 75 ARG A N 1
ATOM 548 C CA . ARG A 1 75 ? -13.961 -28.422 -21.188 1 81.5 75 ARG A CA 1
ATOM 549 C C . ARG A 1 75 ? -14.18 -26.984 -21.609 1 81.5 75 ARG A C 1
ATOM 551 O O . ARG A 1 75 ? -14.031 -26.047 -20.812 1 81.5 75 ARG A O 1
ATOM 558 N N . TRP A 1 76 ? -14.5 -26.797 -22.812 1 79.56 76 TRP A N 1
ATOM 559 C CA . TRP A 1 76 ? -14.781 -25.469 -23.328 1 79.56 76 TRP A CA 1
ATOM 560 C C . TRP A 1 76 ? -16.031 -24.875 -22.672 1 79.56 76 TRP A C 1
ATOM 562 O O . TRP A 1 76 ? -16.047 -23.703 -22.312 1 79.56 76 TRP A O 1
ATOM 572 N N . ARG A 1 77 ? -16.922 -25.703 -22.516 1 81.94 77 ARG A N 1
ATOM 573 C CA . ARG A 1 77 ? -18.172 -25.266 -21.891 1 81.94 77 ARG A CA 1
ATOM 574 C C . ARG A 1 77 ? -17.938 -24.922 -20.422 1 81.94 77 ARG A C 1
ATOM 576 O O . ARG A 1 77 ? -18.609 -24.062 -19.859 1 81.94 77 ARG A O 1
ATOM 583 N N . ALA A 1 78 ? -17.078 -25.625 -19.844 1 82.81 78 ALA A N 1
ATOM 584 C CA . ALA A 1 78 ? -16.766 -25.406 -18.438 1 82.81 78 ALA A CA 1
ATOM 585 C C . ALA A 1 78 ? -16.109 -24.047 -18.219 1 82.81 78 ALA A C 1
ATOM 587 O O . ALA A 1 78 ? -16.141 -23.5 -17.125 1 82.81 78 ALA A O 1
ATOM 588 N N . GLN A 1 79 ? -15.508 -23.578 -19.281 1 76.62 79 GLN A N 1
ATOM 589 C CA . GLN A 1 79 ? -14.836 -22.297 -19.172 1 76.62 79 GLN A CA 1
ATOM 590 C C . GLN A 1 79 ? -15.789 -21.141 -19.469 1 76.62 79 GLN A C 1
ATOM 592 O O . GLN A 1 79 ? -15.375 -19.984 -19.531 1 76.62 79 GLN A O 1
ATOM 597 N N . ASP A 1 80 ? -16.984 -21.5 -19.625 1 71.12 80 ASP A N 1
ATOM 598 C CA . ASP A 1 80 ? -18.016 -20.516 -19.984 1 71.12 80 ASP A CA 1
ATOM 599 C C . ASP A 1 80 ? -18.109 -19.422 -18.938 1 71.12 80 ASP A C 1
ATOM 601 O O . ASP A 1 80 ? -18.391 -18.266 -19.25 1 71.12 80 ASP A O 1
ATOM 605 N N . TYR A 1 81 ? -17.828 -19.812 -17.734 1 72.94 81 TYR A N 1
ATOM 606 C CA . TYR A 1 81 ? -17.891 -18.859 -16.641 1 72.94 81 TYR A CA 1
ATOM 607 C C . TYR A 1 81 ? -16.891 -17.719 -16.859 1 72.94 81 TYR A C 1
ATOM 609 O O . TYR A 1 81 ? -17.203 -16.562 -16.609 1 72.94 81 TYR A O 1
ATOM 617 N N . ASP A 1 82 ? -15.727 -18.078 -17.422 1 68.5 82 ASP A N 1
ATOM 618 C CA . ASP A 1 82 ? -14.695 -17.078 -17.688 1 68.5 82 ASP A CA 1
ATOM 619 C C . ASP A 1 82 ? -14.891 -16.422 -19.047 1 68.5 82 ASP A C 1
ATOM 621 O O . ASP A 1 82 ? -14.789 -15.195 -19.172 1 68.5 82 ASP A O 1
ATOM 625 N N . TYR A 1 83 ? -15.336 -17.234 -20 1 67.19 83 TYR A N 1
ATOM 626 C CA . TYR A 1 83 ? -15.414 -16.781 -21.391 1 67.19 83 TYR A CA 1
ATOM 627 C C . TYR A 1 83 ? -16.547 -15.781 -21.578 1 67.19 83 TYR A C 1
ATOM 629 O O . TYR A 1 83 ? -16.438 -14.836 -22.359 1 67.19 83 TYR A O 1
ATOM 637 N N . HIS A 1 84 ? -17.609 -16.016 -20.797 1 65.88 84 HIS A N 1
ATOM 638 C CA . HIS A 1 84 ? -18.75 -15.141 -21 1 65.88 84 HIS A CA 1
ATOM 639 C C . HIS A 1 84 ? -18.734 -13.984 -20 1 65.88 84 HIS A C 1
ATOM 641 O O . HIS A 1 84 ? -19.703 -13.219 -19.922 1 65.88 84 HIS A O 1
ATOM 647 N N . GLY A 1 85 ? -17.688 -13.938 -19.328 1 73.62 85 GLY A N 1
ATOM 648 C CA . GLY A 1 85 ? -17.531 -12.773 -18.469 1 73.62 85 GLY A CA 1
ATOM 649 C C . GLY A 1 85 ? -18.328 -12.883 -17.172 1 73.62 85 GLY A C 1
ATOM 650 O O . GLY A 1 85 ? -18.578 -11.875 -16.516 1 73.62 85 GLY A O 1
ATOM 651 N N . ASN A 1 86 ? -18.812 -14.078 -16.875 1 76 86 ASN A N 1
ATOM 652 C CA . ASN A 1 86 ? -19.594 -14.234 -15.648 1 76 86 ASN A CA 1
ATOM 653 C C . ASN A 1 86 ? -18.75 -14 -14.398 1 76 86 ASN A C 1
ATOM 655 O O . ASN A 1 86 ? -19.25 -13.492 -13.391 1 76 86 ASN A O 1
ATOM 659 N N . CYS A 1 87 ? -17.516 -14.344 -14.547 1 76.38 87 CYS A N 1
ATOM 660 C CA . CYS A 1 87 ? -16.609 -14.094 -13.445 1 76.38 87 CYS A CA 1
ATOM 661 C C . CYS A 1 87 ? -16.438 -12.602 -13.195 1 76.38 87 CYS A C 1
ATOM 663 O O . CYS A 1 87 ? -16.5 -12.148 -12.047 1 76.38 87 CYS A O 1
ATOM 665 N N . ALA A 1 88 ? -16.297 -11.891 -14.289 1 75.81 88 ALA A N 1
ATOM 666 C CA . ALA A 1 88 ? -16.156 -10.438 -14.164 1 75.81 88 ALA A CA 1
ATOM 667 C C . ALA A 1 88 ? -17.438 -9.805 -13.625 1 75.81 88 ALA A C 1
ATOM 669 O O . ALA A 1 88 ? -17.375 -8.875 -12.82 1 75.81 88 ALA A O 1
ATOM 670 N N . ARG A 1 89 ? -18.516 -10.398 -14.008 1 79.69 89 ARG A N 1
ATOM 671 C CA . ARG A 1 89 ? -19.812 -9.875 -13.547 1 79.69 89 ARG A CA 1
ATOM 672 C C . ARG A 1 89 ? -20 -10.133 -12.055 1 79.69 89 ARG A C 1
ATOM 674 O O . ARG A 1 89 ? -20.578 -9.305 -11.352 1 79.69 89 ARG A O 1
ATOM 681 N N . ALA A 1 90 ? -19.609 -11.297 -11.695 1 79.19 90 ALA A N 1
ATOM 682 C CA . ALA A 1 90 ? -19.719 -11.609 -10.273 1 79.19 90 ALA A CA 1
ATOM 683 C C . ALA A 1 90 ? -18.891 -10.633 -9.43 1 79.19 90 ALA A C 1
ATOM 685 O O . ALA A 1 90 ? -19.344 -10.172 -8.383 1 79.19 90 ALA A O 1
ATOM 686 N N . GLY A 1 91 ? -17.672 -10.406 -9.852 1 78.25 91 GLY A N 1
ATOM 687 C CA . GLY A 1 91 ? -16.844 -9.43 -9.164 1 78.25 91 GLY A CA 1
ATOM 688 C C . GLY A 1 91 ? -17.453 -8.039 -9.141 1 78.25 91 GLY A C 1
ATOM 689 O O . GLY A 1 91 ? -17.406 -7.348 -8.125 1 78.25 91 GLY A O 1
ATOM 690 N N . ASP A 1 92 ? -18.062 -7.703 -10.242 1 81.25 92 ASP A N 1
ATOM 691 C CA . ASP A 1 92 ? -18.688 -6.387 -10.375 1 81.25 92 ASP A CA 1
ATOM 692 C C . ASP A 1 92 ? -19.906 -6.258 -9.453 1 81.25 92 ASP A C 1
ATOM 694 O O . ASP A 1 92 ? -20.109 -5.207 -8.844 1 81.25 92 ASP A O 1
ATOM 698 N N . THR A 1 93 ? -20.656 -7.258 -9.445 1 82.56 93 THR A N 1
ATOM 699 C CA . THR A 1 93 ? -21.828 -7.246 -8.57 1 82.56 93 THR A CA 1
ATOM 700 C C . THR A 1 93 ? -21.422 -7.09 -7.113 1 82.56 93 THR A C 1
ATOM 702 O O . THR A 1 93 ? -22.062 -6.359 -6.355 1 82.56 93 THR A O 1
ATOM 705 N N . MET A 1 94 ? -20.391 -7.738 -6.812 1 82.88 94 MET A N 1
ATOM 706 C CA . MET A 1 94 ? -19.891 -7.641 -5.441 1 82.88 94 MET A CA 1
ATOM 707 C C . MET A 1 94 ? -19.391 -6.234 -5.145 1 82.88 94 MET A C 1
ATOM 709 O O . MET A 1 94 ? -19.641 -5.695 -4.066 1 82.88 94 MET A O 1
ATOM 713 N N . ARG A 1 95 ? -18.703 -5.719 -6.047 1 81.75 95 ARG A N 1
ATOM 714 C CA . ARG A 1 95 ? -18.203 -4.355 -5.879 1 81.75 95 ARG A CA 1
ATOM 715 C C . ARG A 1 95 ? -19.359 -3.367 -5.73 1 81.75 95 ARG A C 1
ATOM 717 O O . ARG A 1 95 ? -19.297 -2.459 -4.902 1 81.75 95 ARG A O 1
ATOM 724 N N . ARG A 1 96 ? -20.344 -3.484 -6.508 1 81.31 96 ARG A N 1
ATOM 725 C CA . ARG A 1 96 ? -21.516 -2.607 -6.438 1 81.31 96 ARG A CA 1
ATOM 726 C C . ARG A 1 96 ? -22.234 -2.748 -5.098 1 81.31 96 ARG A C 1
ATOM 728 O O . ARG A 1 96 ? -22.625 -1.75 -4.492 1 81.31 96 ARG A O 1
ATOM 735 N N . HIS A 1 97 ? -22.344 -3.965 -4.727 1 81.44 97 HIS A N 1
ATOM 736 C CA . HIS A 1 97 ? -22.984 -4.211 -3.441 1 81.44 97 HIS A CA 1
ATOM 737 C C . HIS A 1 97 ? -22.203 -3.592 -2.297 1 81.44 97 HIS A C 1
ATOM 739 O O . HIS A 1 97 ? -22.781 -3 -1.383 1 81.44 97 HIS A O 1
ATOM 745 N N . LEU A 1 98 ? -20.938 -3.746 -2.348 1 81.94 98 LEU A N 1
ATOM 746 C CA . LEU A 1 98 ? -20.094 -3.201 -1.301 1 81.94 98 LEU A CA 1
ATOM 747 C C . LEU A 1 98 ? -20.094 -1.676 -1.329 1 81.94 98 LEU A C 1
ATOM 749 O O . LEU A 1 98 ? -20.094 -1.031 -0.278 1 81.94 98 LEU A O 1
ATOM 753 N N . GLY A 1 99 ? -20.047 -1.176 -2.494 1 76.81 99 GLY A N 1
ATOM 754 C CA . GLY A 1 99 ? -20.156 0.27 -2.621 1 76.81 99 GLY A CA 1
ATOM 755 C C . GLY A 1 99 ? -21.422 0.837 -2.02 1 76.81 99 GLY A C 1
ATOM 756 O O . GLY A 1 99 ? -21.391 1.856 -1.327 1 76.81 99 GLY A O 1
ATOM 757 N N . GLU A 1 100 ? -22.5 0.175 -2.27 1 80.06 100 GLU A N 1
ATOM 758 C CA . GLU A 1 100 ? -23.766 0.6 -1.707 1 80.06 100 GLU A CA 1
ATOM 759 C C . GLU A 1 100 ? -23.797 0.429 -0.191 1 80.06 100 GLU A C 1
ATOM 761 O O . GLU A 1 100 ? -24.359 1.259 0.525 1 80.06 100 GLU A O 1
ATOM 766 N N . HIS A 1 101 ? -23.172 -0.611 0.171 1 83.12 101 HIS A N 1
ATOM 767 C CA . HIS A 1 101 ? -23.141 -0.882 1.604 1 83.12 101 HIS A CA 1
ATOM 768 C C . HIS A 1 101 ? -22.281 0.151 2.338 1 83.12 101 HIS A C 1
ATOM 770 O O . HIS A 1 101 ? -22.609 0.531 3.467 1 83.12 101 HIS A O 1
ATOM 776 N N . LEU A 1 102 ? -21.281 0.583 1.774 1 80.56 102 LEU A N 1
ATOM 777 C CA . LEU A 1 102 ? -20.391 1.578 2.373 1 80.56 102 LEU A CA 1
ATOM 778 C C . LEU A 1 102 ? -21.141 2.891 2.611 1 80.56 102 LEU A C 1
ATOM 780 O O . LEU A 1 102 ? -20.812 3.627 3.547 1 80.56 102 LEU A O 1
ATOM 784 N N . ARG A 1 103 ? -22.125 3.121 1.787 1 78.69 103 ARG A N 1
ATOM 785 C CA . ARG A 1 103 ? -22.922 4.336 1.927 1 78.69 103 ARG A CA 1
ATOM 786 C C . ARG A 1 103 ? -23.797 4.273 3.172 1 78.69 103 ARG A C 1
ATOM 788 O O . ARG A 1 103 ? -24.172 5.312 3.727 1 78.69 103 ARG A O 1
ATOM 795 N N . ARG A 1 104 ? -23.984 3.047 3.605 1 79.31 104 ARG A N 1
ATOM 796 C CA . ARG A 1 104 ? -24.953 2.883 4.676 1 79.31 104 ARG A CA 1
ATOM 797 C C . ARG A 1 104 ? -24.266 2.643 6.016 1 79.31 104 ARG A C 1
ATOM 799 O O . ARG A 1 104 ? -24.859 2.844 7.074 1 79.31 104 ARG A O 1
ATOM 806 N N . ILE A 1 105 ? -23.016 2.297 5.945 1 82.25 105 ILE A N 1
ATOM 807 C CA . ILE A 1 105 ? -22.312 1.955 7.176 1 82.25 105 ILE A CA 1
ATOM 808 C C . ILE A 1 105 ? -21.984 3.229 7.949 1 82.25 105 ILE A C 1
ATOM 810 O O . ILE A 1 105 ? -21.812 4.297 7.355 1 82.25 105 ILE A O 1
ATOM 814 N N . PRO A 1 106 ? -21.938 3.129 9.289 1 80.81 106 PRO A N 1
ATOM 815 C CA . PRO A 1 106 ? -21.562 4.285 10.102 1 80.81 106 PRO A CA 1
ATOM 816 C C . PRO A 1 106 ? -20.188 4.832 9.75 1 80.81 106 PRO A C 1
ATOM 818 O O . PRO A 1 106 ? -19.266 4.062 9.453 1 80.81 106 PRO A O 1
ATOM 821 N N . LEU A 1 107 ? -20.141 6.117 9.734 1 78.38 107 LEU A N 1
ATOM 822 C CA . LEU A 1 107 ? -18.922 6.793 9.336 1 78.38 107 LEU A CA 1
ATOM 823 C C . LEU A 1 107 ? -17.781 6.445 10.289 1 78.38 107 LEU A C 1
ATOM 825 O O . LEU A 1 107 ? -16.609 6.484 9.898 1 78.38 107 LEU A O 1
ATOM 829 N N . GLN A 1 108 ? -18.172 6.125 11.445 1 77.81 108 GLN A N 1
ATOM 830 C CA . GLN A 1 108 ? -17.141 5.781 12.43 1 77.81 108 GLN A CA 1
ATOM 831 C C . GLN A 1 108 ? -16.328 4.574 11.977 1 77.81 108 GLN A C 1
ATOM 833 O O . GLN A 1 108 ? -15.109 4.531 12.18 1 77.81 108 GLN A O 1
ATOM 838 N N . ILE A 1 109 ? -17.031 3.668 11.453 1 74.5 109 ILE A N 1
ATOM 839 C CA . ILE A 1 109 ? -16.375 2.447 11 1 74.5 109 ILE A CA 1
ATOM 840 C C . ILE A 1 109 ? -15.523 2.75 9.766 1 74.5 109 ILE A C 1
ATOM 842 O O . ILE A 1 109 ? -14.422 2.227 9.625 1 74.5 109 ILE A O 1
ATOM 846 N N . LEU A 1 110 ? -16.031 3.574 8.977 1 72.06 110 LEU A N 1
ATOM 847 C CA . LEU A 1 110 ? -15.312 3.949 7.758 1 72.06 110 LEU A CA 1
ATOM 848 C C . LEU A 1 110 ? -14.031 4.703 8.094 1 72.06 110 LEU A C 1
ATOM 850 O O . LEU A 1 110 ? -13.008 4.527 7.422 1 72.06 110 LEU A O 1
ATOM 854 N N . TYR A 1 111 ? -14.156 5.535 9.062 1 68.44 111 TYR A N 1
ATOM 855 C CA . TYR A 1 111 ? -13.008 6.328 9.477 1 68.44 111 TYR A CA 1
ATOM 856 C C . TYR A 1 111 ? -11.914 5.438 10.062 1 68.44 111 TYR A C 1
ATOM 858 O O . TYR A 1 111 ? -10.727 5.727 9.914 1 68.44 111 TYR A O 1
ATOM 866 N N . ARG A 1 112 ? -12.406 4.422 10.695 1 64.5 112 ARG A N 1
ATOM 867 C CA . ARG A 1 112 ? -11.453 3.498 11.297 1 64.5 112 ARG A CA 1
ATOM 868 C C . ARG A 1 112 ? -10.68 2.734 10.227 1 64.5 112 ARG A C 1
ATOM 870 O O . ARG A 1 112 ? -9.484 2.482 10.375 1 64.5 112 ARG A O 1
ATOM 877 N N . GLN A 1 113 ? -11.492 2.521 9.266 1 64.25 113 GLN A N 1
ATOM 878 C CA . GLN A 1 113 ? -10.844 1.806 8.172 1 64.25 113 GLN A CA 1
ATOM 879 C C . GLN A 1 113 ? -10.039 2.76 7.293 1 64.25 113 GLN A C 1
ATOM 881 O O . GLN A 1 113 ? -10.547 3.801 6.871 1 64.25 113 GLN A O 1
ATOM 886 N N . ARG A 1 114 ? -8.812 2.521 7.254 1 61.09 114 ARG A N 1
ATOM 887 C CA . ARG A 1 114 ? -7.965 3.35 6.402 1 61.09 114 ARG A CA 1
ATOM 888 C C . ARG A 1 114 ? -8.383 3.23 4.938 1 61.09 114 ARG A C 1
ATOM 890 O O . ARG A 1 114 ? -8.773 2.154 4.484 1 61.09 114 ARG A O 1
ATOM 897 N N . SER A 1 115 ? -8.461 4.273 4.305 1 65 115 SER A N 1
ATOM 898 C CA . SER A 1 115 ? -8.828 4.348 2.895 1 65 115 SER A CA 1
ATOM 899 C C . SER A 1 115 ? -8.055 3.32 2.07 1 65 115 SER A C 1
ATOM 901 O O . SER A 1 115 ? -8.609 2.701 1.16 1 65 115 SER A O 1
ATOM 903 N N . GLY A 1 116 ? -6.867 3.104 2.502 1 61.16 116 GLY A N 1
ATOM 904 C CA . GLY A 1 116 ? -6.047 2.143 1.781 1 61.16 116 GLY A CA 1
ATOM 905 C C . GLY A 1 116 ? -6.527 0.712 1.935 1 61.16 116 GLY A C 1
ATOM 906 O O . GLY A 1 116 ? -6.512 -0.06 0.974 1 61.16 116 GLY A O 1
ATOM 907 N N . GLU A 1 117 ? -7.008 0.403 3.096 1 69.25 117 GLU A N 1
ATOM 908 C CA . GLU A 1 117 ? -7.496 -0.949 3.357 1 69.25 117 GLU A CA 1
ATOM 909 C C . GLU A 1 117 ? -8.781 -1.23 2.588 1 69.25 117 GLU A C 1
ATOM 911 O O . GLU A 1 117 ? -8.953 -2.318 2.037 1 69.25 117 GLU A O 1
ATOM 916 N N . LEU A 1 118 ? -9.609 -0.244 2.654 1 75.94 118 LEU A N 1
ATOM 917 C CA . LEU A 1 118 ? -10.867 -0.398 1.928 1 75.94 118 LEU A CA 1
ATOM 918 C C . LEU A 1 118 ? -10.617 -0.531 0.43 1 75.94 118 LEU A C 1
ATOM 920 O O . LEU A 1 118 ? -11.266 -1.336 -0.244 1 75.94 118 LEU A O 1
ATOM 924 N N . ASN A 1 119 ? -9.656 0.204 0.008 1 74.5 119 ASN A N 1
ATOM 925 C CA . ASN A 1 119 ? -9.289 0.118 -1.401 1 74.5 119 ASN A CA 1
ATOM 926 C C . ASN A 1 119 ? -8.719 -1.253 -1.749 1 74.5 119 ASN A C 1
ATOM 928 O O . ASN A 1 119 ? -9.047 -1.823 -2.791 1 74.5 119 ASN A O 1
ATOM 932 N N . ALA A 1 120 ? -7.863 -1.73 -0.875 1 69.94 120 ALA A N 1
ATOM 933 C CA . ALA A 1 120 ? -7.285 -3.055 -1.085 1 69.94 120 ALA A CA 1
ATOM 934 C C . ALA A 1 120 ? -8.367 -4.129 -1.121 1 69.94 120 ALA A C 1
ATOM 936 O O . ALA A 1 120 ? -8.297 -5.066 -1.921 1 69.94 120 ALA A O 1
ATOM 937 N N . LEU A 1 121 ? -9.359 -3.963 -0.365 1 73.56 121 LEU A N 1
ATOM 938 C CA . LEU A 1 121 ? -10.445 -4.93 -0.304 1 73.56 121 LEU A CA 1
ATOM 939 C C . LEU A 1 121 ? -11.305 -4.859 -1.562 1 73.56 121 LEU A C 1
ATOM 941 O O . LEU A 1 121 ? -11.648 -5.891 -2.145 1 73.56 121 LEU A O 1
ATOM 945 N N . LEU A 1 122 ? -11.547 -3.666 -1.988 1 76.88 122 LEU A N 1
ATOM 946 C CA . LEU A 1 122 ? -12.492 -3.467 -3.086 1 76.88 122 LEU A CA 1
ATOM 947 C C . LEU A 1 122 ? -11.82 -3.736 -4.43 1 76.88 122 LEU A C 1
ATOM 949 O O . LEU A 1 122 ? -12.469 -4.219 -5.363 1 76.88 122 LEU A O 1
ATOM 953 N N . ALA A 1 123 ? -10.617 -3.443 -4.512 1 71.94 123 ALA A N 1
ATOM 954 C CA . ALA A 1 123 ? -9.938 -3.602 -5.793 1 71.94 123 ALA A CA 1
ATOM 955 C C . ALA A 1 123 ? -9.164 -4.918 -5.852 1 71.94 123 ALA A C 1
ATOM 957 O O . ALA A 1 123 ? -9.406 -5.75 -6.727 1 71.94 123 ALA A O 1
ATOM 958 N N . GLY A 1 124 ? -8.328 -5.156 -4.875 1 67.94 124 GLY A N 1
ATOM 959 C CA . GLY A 1 124 ? -7.414 -6.285 -4.902 1 67.94 124 GLY A CA 1
ATOM 960 C C . GLY A 1 124 ? -8.062 -7.59 -4.477 1 67.94 124 GLY A C 1
ATOM 961 O O . GLY A 1 124 ? -8.039 -8.57 -5.223 1 67.94 124 GLY A O 1
ATOM 962 N N . THR A 1 125 ? -8.727 -7.574 -3.508 1 64.75 125 THR A N 1
ATOM 963 C CA . THR A 1 125 ? -9.242 -8.797 -2.896 1 64.75 125 THR A CA 1
ATOM 964 C C . THR A 1 125 ? -10.359 -9.398 -3.744 1 64.75 125 THR A C 1
ATOM 966 O O . THR A 1 125 ? -10.422 -10.617 -3.928 1 64.75 125 THR A O 1
ATOM 969 N N . ILE A 1 126 ? -11.156 -8.547 -4.316 1 73.56 126 ILE A N 1
ATOM 970 C CA . ILE A 1 126 ? -12.266 -9.047 -5.117 1 73.56 126 ILE A CA 1
ATOM 971 C C . ILE A 1 126 ? -11.734 -9.719 -6.379 1 73.56 126 ILE A C 1
ATOM 973 O O . ILE A 1 126 ? -12.156 -10.82 -6.73 1 73.56 126 ILE A O 1
ATOM 977 N N . ASP A 1 127 ? -10.734 -9.141 -6.914 1 73.5 127 ASP A N 1
ATOM 978 C CA . ASP A 1 127 ? -10.164 -9.719 -8.125 1 73.5 127 ASP A CA 1
ATOM 979 C C . ASP A 1 127 ? -9.422 -11.023 -7.809 1 73.5 127 ASP A C 1
ATOM 981 O O . ASP A 1 127 ? -9.562 -12.008 -8.531 1 73.5 127 ASP A O 1
ATOM 985 N N . GLU A 1 128 ? -8.742 -10.93 -6.766 1 66.69 128 GLU A N 1
ATOM 986 C CA . GLU A 1 128 ? -7.98 -12.109 -6.375 1 66.69 128 GLU A CA 1
ATOM 987 C C . GLU A 1 128 ? -8.906 -13.266 -6.004 1 66.69 128 GLU A C 1
ATOM 989 O O . GLU A 1 128 ? -8.617 -14.422 -6.301 1 66.69 128 GLU A O 1
ATOM 994 N N . THR A 1 129 ? -10.023 -12.961 -5.426 1 65.69 129 THR A N 1
ATOM 995 C CA . THR A 1 129 ? -10.961 -13.969 -4.953 1 65.69 129 THR A CA 1
ATOM 996 C C . THR A 1 129 ? -11.742 -14.562 -6.121 1 65.69 129 THR A C 1
ATOM 998 O O . THR A 1 129 ? -11.906 -15.781 -6.207 1 65.69 129 THR A O 1
ATOM 1001 N N . TYR A 1 130 ? -12.039 -13.773 -7.125 1 69.25 130 TYR A N 1
ATOM 1002 C CA . TYR A 1 130 ? -12.977 -14.242 -8.141 1 69.25 130 TYR A CA 1
ATOM 1003 C C . TYR A 1 130 ? -12.234 -14.75 -9.375 1 69.25 130 TYR A C 1
ATOM 1005 O O . TYR A 1 130 ? -12.672 -15.711 -10.016 1 69.25 130 TYR A O 1
ATOM 1013 N N . ASN A 1 131 ? -11.109 -14.211 -9.562 1 66.62 131 ASN A N 1
ATOM 1014 C CA . ASN A 1 131 ? -10.414 -14.586 -10.789 1 66.62 131 ASN A CA 1
ATOM 1015 C C . ASN A 1 131 ? -9.805 -15.977 -10.688 1 66.62 131 ASN A C 1
ATOM 1017 O O . ASN A 1 131 ? -9.688 -16.688 -11.688 1 66.62 131 ASN A O 1
ATOM 1021 N N . HIS A 1 132 ? -9.508 -16.359 -9.516 1 63.22 132 HIS A N 1
ATOM 1022 C CA . HIS A 1 132 ? -8.766 -17.609 -9.391 1 63.22 132 HIS A CA 1
ATOM 1023 C C . HIS A 1 132 ? -9.68 -18.766 -9 1 63.22 132 HIS A C 1
ATOM 1025 O O . HIS A 1 132 ? -9.289 -19.938 -9.094 1 63.22 132 HIS A O 1
ATOM 1031 N N . THR A 1 133 ? -10.953 -18.453 -8.734 1 67.06 133 THR A N 1
ATOM 1032 C CA . THR A 1 133 ? -11.852 -19.469 -8.195 1 67.06 133 THR A CA 1
ATOM 1033 C C . THR A 1 133 ? -12.109 -20.562 -9.227 1 67.06 133 THR A C 1
ATOM 1035 O O . THR A 1 133 ? -11.984 -21.75 -8.93 1 67.06 133 THR A O 1
ATOM 1038 N N . LEU A 1 134 ? -12.383 -20.203 -10.438 1 70.75 134 LEU A N 1
ATOM 1039 C CA . LEU A 1 134 ? -12.727 -21.188 -11.445 1 70.75 134 LEU A CA 1
ATOM 1040 C C . LEU A 1 134 ? -11.484 -21.953 -11.891 1 70.75 134 LEU A C 1
ATOM 1042 O O . LEU A 1 134 ? -11.531 -23.172 -12.062 1 70.75 134 LEU A O 1
ATOM 1046 N N . ILE A 1 135 ? -10.445 -21.203 -11.969 1 67.44 135 ILE A N 1
ATOM 1047 C CA . ILE A 1 135 ? -9.219 -21.828 -12.469 1 67.44 135 ILE A CA 1
ATOM 1048 C C . ILE A 1 135 ? -8.734 -22.875 -11.469 1 67.44 135 ILE A C 1
ATOM 1050 O O . ILE A 1 135 ? -8.398 -24 -11.859 1 67.44 135 ILE A O 1
ATOM 1054 N N . VAL A 1 136 ? -8.797 -22.531 -10.25 1 68.12 136 VAL A N 1
ATOM 1055 C CA . VAL A 1 136 ? -8.336 -23.438 -9.211 1 68.12 136 VAL A CA 1
ATOM 1056 C C . VAL A 1 136 ? -9.273 -24.641 -9.125 1 68.12 136 VAL A C 1
ATOM 1058 O O . VAL A 1 136 ? -8.82 -25.781 -9 1 68.12 136 VAL A O 1
ATOM 1061 N N . SER A 1 137 ? -10.555 -24.391 -9.273 1 73.88 137 SER A N 1
ATOM 1062 C CA . SER A 1 137 ? -11.539 -25.469 -9.211 1 73.88 137 SER A CA 1
ATOM 1063 C C . SER A 1 137 ? -11.352 -26.453 -10.375 1 73.88 137 SER A C 1
ATOM 1065 O O . SER A 1 137 ? -11.391 -27.672 -10.18 1 73.88 137 SER A O 1
ATOM 1067 N N . ASN A 1 138 ? -11.062 -25.828 -11.484 1 74.62 138 ASN A N 1
ATOM 1068 C CA . ASN A 1 138 ? -10.859 -26.672 -12.656 1 74.62 138 ASN A CA 1
ATOM 1069 C C . ASN A 1 138 ? -9.625 -27.562 -12.516 1 74.62 138 ASN A C 1
ATOM 1071 O O . ASN A 1 138 ? -9.648 -28.734 -12.883 1 74.62 138 ASN A O 1
ATOM 1075 N N . MET A 1 139 ? -8.656 -26.969 -11.961 1 70.19 139 MET A N 1
ATOM 1076 C CA . MET A 1 139 ? -7.418 -27.719 -11.789 1 70.19 139 MET A CA 1
ATOM 1077 C C . MET A 1 139 ? -7.598 -28.844 -10.766 1 70.19 139 MET A C 1
ATOM 1079 O O . MET A 1 139 ? -7.117 -29.953 -10.977 1 70.19 139 MET A O 1
ATOM 1083 N N . LEU A 1 140 ? -8.344 -28.547 -9.75 1 72.81 140 LEU A N 1
ATOM 1084 C CA . LEU A 1 140 ? -8.594 -29.547 -8.711 1 72.81 140 LEU A CA 1
ATOM 1085 C C . LEU A 1 140 ? -9.469 -30.672 -9.242 1 72.81 140 LEU A C 1
ATOM 1087 O O . LEU A 1 140 ? -9.211 -31.844 -8.969 1 72.81 140 LEU A O 1
ATOM 1091 N N . ILE A 1 141 ? -10.438 -30.328 -9.992 1 79.5 141 ILE A N 1
ATOM 1092 C CA . ILE A 1 141 ? -11.359 -31.312 -10.539 1 79.5 141 ILE A CA 1
ATOM 1093 C C . ILE A 1 141 ? -10.625 -32.219 -11.508 1 79.5 141 ILE A C 1
ATOM 1095 O O . ILE A 1 141 ? -10.758 -33.438 -11.445 1 79.5 141 ILE A O 1
ATOM 1099 N N . ALA A 1 142 ? -9.773 -31.562 -12.297 1 75.94 142 ALA A N 1
ATOM 1100 C CA . ALA A 1 142 ? -9.008 -32.344 -13.25 1 75.94 142 ALA A CA 1
ATOM 1101 C C . ALA A 1 142 ? -8.016 -33.281 -12.539 1 75.94 142 ALA A C 1
ATOM 1103 O O . ALA A 1 142 ? -7.809 -34.406 -12.953 1 75.94 142 ALA A O 1
ATOM 1104 N N . ALA A 1 143 ? -7.441 -32.812 -11.492 1 71.81 143 ALA A N 1
ATOM 1105 C CA . ALA A 1 143 ? -6.418 -33.531 -10.758 1 71.81 143 ALA A CA 1
ATOM 1106 C C . ALA A 1 143 ? -7.016 -34.75 -10.047 1 71.81 143 ALA A C 1
ATOM 1108 O O . ALA A 1 143 ? -6.336 -35.75 -9.836 1 71.81 143 ALA A O 1
ATOM 1109 N N . VAL A 1 144 ? -8.289 -34.719 -9.742 1 76.38 144 VAL A N 1
ATOM 1110 C CA . VAL A 1 144 ? -8.898 -35.781 -8.961 1 76.38 144 VAL A CA 1
ATOM 1111 C C . VAL A 1 144 ? -9.695 -36.688 -9.875 1 76.38 144 VAL A C 1
ATOM 1113 O O . VAL A 1 144 ? -9.508 -37.906 -9.859 1 76.38 144 VAL A O 1
ATOM 1116 N N . PHE A 1 145 ? -10.43 -36.125 -10.789 1 82.12 145 PHE A N 1
ATOM 1117 C CA . PHE A 1 145 ? -11.43 -36.938 -11.5 1 82.12 145 PHE A CA 1
ATOM 1118 C C . PHE A 1 145 ? -10.805 -37.594 -12.719 1 82.12 145 PHE A C 1
ATOM 1120 O O . PHE A 1 145 ? -11.234 -38.688 -13.109 1 82.12 145 PHE A O 1
ATOM 1127 N N . THR A 1 146 ? -9.82 -37 -13.289 1 79.56 146 THR A N 1
ATOM 1128 C CA . THR A 1 146 ? -9.203 -37.625 -14.453 1 79.56 146 THR A CA 1
ATOM 1129 C C . THR A 1 146 ? -8.5 -38.938 -14.062 1 79.56 146 THR A C 1
ATOM 1131 O O . THR A 1 146 ? -8.773 -39.969 -14.641 1 79.56 146 THR A O 1
ATOM 1134 N N . PRO A 1 147 ? -7.578 -38.844 -13.086 1 77 147 PRO A N 1
ATOM 1135 C CA . PRO A 1 147 ? -6.934 -40.094 -12.688 1 77 147 PRO A CA 1
ATOM 1136 C C . PRO A 1 147 ? -7.922 -41.094 -12.125 1 77 147 PRO A C 1
ATOM 1138 O O . PRO A 1 147 ? -7.754 -42.312 -12.336 1 77 147 PRO A O 1
ATOM 1141 N N . LEU A 1 148 ? -8.914 -40.656 -11.469 1 81.75 148 LEU A N 1
ATOM 1142 C CA . LEU A 1 148 ? -9.906 -41.562 -10.898 1 81.75 148 LEU A CA 1
ATOM 1143 C C . LEU A 1 148 ? -10.664 -42.312 -11.992 1 81.75 148 LEU A C 1
ATOM 1145 O O . LEU A 1 148 ? -10.867 -43.531 -11.898 1 81.75 148 LEU A O 1
ATOM 1149 N N . ALA A 1 149 ? -11.109 -41.594 -12.953 1 84.19 149 ALA A N 1
ATOM 1150 C CA . ALA A 1 149 ? -11.836 -42.219 -14.062 1 84.19 149 ALA A CA 1
ATOM 1151 C C . ALA A 1 149 ? -10.953 -43.188 -14.82 1 84.19 149 ALA A C 1
ATOM 1153 O O . ALA A 1 149 ? -11.398 -44.281 -15.195 1 84.19 149 ALA A O 1
ATOM 1154 N N . THR A 1 150 ? -9.719 -42.844 -15.016 1 81.62 150 THR A N 1
ATOM 1155 C CA . THR A 1 150 ? -8.789 -43.719 -15.711 1 81.62 150 THR A CA 1
ATOM 1156 C C . THR A 1 150 ? -8.578 -45 -14.922 1 81.62 150 THR A C 1
ATOM 1158 O O . THR A 1 150 ? -8.586 -46.094 -15.5 1 81.62 150 THR A O 1
ATOM 1161 N N . ALA A 1 151 ? -8.398 -44.875 -13.625 1 81.81 151 ALA A N 1
ATOM 1162 C CA . ALA A 1 151 ? -8.164 -46.062 -12.773 1 81.81 151 ALA A CA 1
ATOM 1163 C C . ALA A 1 151 ? -9.391 -46.969 -12.75 1 81.81 151 ALA A C 1
ATOM 1165 O O . ALA A 1 151 ? -9.258 -48.188 -12.852 1 81.81 151 ALA A O 1
ATOM 1166 N N . LEU A 1 152 ? -10.547 -46.438 -12.688 1 85.62 152 LEU A N 1
ATOM 1167 C CA . LEU A 1 152 ? -11.781 -47.219 -12.57 1 85.62 152 LEU A CA 1
ATOM 1168 C C . LEU A 1 152 ? -12.062 -48 -13.859 1 85.62 152 LEU A C 1
ATOM 1170 O O . LEU A 1 152 ? -12.484 -49.156 -13.812 1 85.62 152 LEU A O 1
ATOM 1174 N N . ILE A 1 153 ? -11.836 -47.406 -14.992 1 84.38 153 ILE A N 1
ATOM 1175 C CA . ILE A 1 153 ? -12.109 -48.062 -16.266 1 84.38 153 ILE A CA 1
ATOM 1176 C C . ILE A 1 153 ? -11.055 -49.125 -16.547 1 84.38 153 ILE A C 1
ATOM 1178 O O . ILE A 1 153 ? -11.359 -50.188 -17.109 1 84.38 153 ILE A O 1
ATOM 1182 N N . THR A 1 154 ? -9.844 -48.844 -16.109 1 80.75 154 THR A N 1
ATOM 1183 C CA . THR A 1 154 ? -8.789 -49.844 -16.281 1 80.75 154 THR A CA 1
ATOM 1184 C C . THR A 1 154 ? -9.07 -51.062 -15.438 1 80.75 154 THR A C 1
ATOM 1186 O O . THR A 1 154 ? -8.672 -52.188 -15.797 1 80.75 154 THR A O 1
ATOM 1189 N N . LEU A 1 155 ? -9.812 -50.875 -14.367 1 83.25 155 LEU A N 1
ATOM 1190 C CA . LEU A 1 155 ? -10.195 -52 -13.508 1 83.25 155 LEU A CA 1
ATOM 1191 C C . LEU A 1 155 ? -11.062 -53 -14.273 1 83.25 155 LEU A C 1
ATOM 1193 O O . LEU A 1 155 ? -11.031 -54.188 -13.984 1 83.25 155 LEU A O 1
ATOM 1197 N N . ILE A 1 156 ? -11.758 -52.562 -15.211 1 81.75 156 ILE A N 1
ATOM 1198 C CA . ILE A 1 156 ? -12.664 -53.406 -15.969 1 81.75 156 ILE A CA 1
ATOM 1199 C C . ILE A 1 156 ? -11.867 -54.312 -16.891 1 81.75 156 ILE A C 1
ATOM 1201 O O . ILE A 1 156 ? -12.227 -55.469 -17.094 1 81.75 156 ILE A O 1
ATOM 1205 N N . TRP A 1 157 ? -10.781 -53.875 -17.391 1 76.81 157 TRP A N 1
ATOM 1206 C CA . TRP A 1 157 ? -9.961 -54.688 -18.281 1 76.81 157 TRP A CA 1
ATOM 1207 C C . TRP A 1 157 ? -9.023 -55.594 -17.5 1 76.81 157 TRP A C 1
ATOM 1209 O O . TRP A 1 157 ? -8.898 -56.781 -17.812 1 76.81 157 TRP A O 1
ATOM 1219 N N . ASP A 1 158 ? -8.25 -55.031 -16.641 1 79 158 ASP A N 1
ATOM 1220 C CA . ASP A 1 158 ? -7.375 -55.781 -15.75 1 79 158 ASP A CA 1
ATOM 1221 C C . ASP A 1 158 ? -7.418 -55.219 -14.328 1 79 158 ASP A C 1
ATOM 1223 O O . ASP A 1 158 ? -6.996 -54.094 -14.086 1 79 158 ASP A O 1
ATOM 1227 N N . TRP A 1 159 ? -7.926 -55.906 -13.445 1 81.31 159 TRP A N 1
ATOM 1228 C CA . TRP A 1 159 ? -8.148 -55.469 -12.078 1 81.31 159 TRP A CA 1
ATOM 1229 C C . TRP A 1 159 ? -6.828 -55.219 -11.359 1 81.31 159 TRP A C 1
ATOM 1231 O O . TRP A 1 159 ? -6.75 -54.406 -10.438 1 81.31 159 TRP A O 1
ATOM 1241 N N . ARG A 1 160 ? -5.754 -55.938 -11.68 1 79.5 160 ARG A N 1
ATOM 1242 C CA . ARG A 1 160 ? -4.469 -55.781 -11.008 1 79.5 160 ARG A CA 1
ATOM 1243 C C . ARG A 1 160 ? -3.854 -54.406 -11.32 1 79.5 160 ARG A C 1
ATOM 1245 O O . ARG A 1 160 ? -3.395 -53.719 -10.422 1 79.5 160 ARG A O 1
ATOM 1252 N N . LEU A 1 161 ? -3.945 -54.031 -12.656 1 77.19 161 LEU A N 1
ATOM 1253 C CA . LEU A 1 161 ? -3.381 -52.75 -13.07 1 77.19 161 LEU A CA 1
ATOM 1254 C C . LEU A 1 161 ? -4.211 -51.594 -12.531 1 77.19 161 LEU A C 1
ATOM 1256 O O . LEU A 1 161 ? -3.664 -50.562 -12.133 1 77.19 161 LEU A O 1
ATOM 1260 N N . GLY A 1 162 ? -5.543 -51.781 -12.539 1 77.44 162 GLY A N 1
ATOM 1261 C CA . GLY A 1 162 ? -6.418 -50.75 -11.992 1 77.44 162 GLY A CA 1
ATOM 1262 C C . GLY A 1 162 ? -6.195 -50.5 -10.516 1 77.44 162 GLY A C 1
ATOM 1263 O O . GLY A 1 162 ? -6.223 -49.344 -10.062 1 77.44 162 GLY A O 1
ATOM 1264 N N . LEU A 1 163 ? -5.836 -51.469 -9.789 1 81.56 163 LEU A N 1
ATOM 1265 C CA . LEU A 1 163 ? -5.613 -51.344 -8.352 1 81.56 163 LEU A CA 1
ATOM 1266 C C . LEU A 1 163 ? -4.312 -50.594 -8.062 1 81.56 163 LEU A C 1
ATOM 1268 O O . LEU A 1 163 ? -4.223 -49.844 -7.102 1 81.56 163 LEU A O 1
ATOM 1272 N N . ILE A 1 164 ? -3.314 -50.812 -8.914 1 77.44 164 ILE A N 1
ATOM 1273 C CA . ILE A 1 164 ? -2.043 -50.094 -8.734 1 77.44 164 ILE A CA 1
ATOM 1274 C C . ILE A 1 164 ? -2.236 -48.594 -8.961 1 77.44 164 ILE A C 1
ATOM 1276 O O . ILE A 1 164 ? -1.692 -47.781 -8.219 1 77.44 164 ILE A O 1
ATOM 1280 N N . LEU A 1 165 ? -3.082 -48.312 -9.953 1 77 165 LEU A N 1
ATOM 1281 C CA . LEU A 1 165 ? -3.348 -46.906 -10.25 1 77 165 LEU A CA 1
ATOM 1282 C C . LEU A 1 165 ? -4.164 -46.25 -9.141 1 77 165 LEU A C 1
ATOM 1284 O O . LEU A 1 165 ? -3.932 -45.094 -8.789 1 77 165 LEU A O 1
ATOM 1288 N N . LEU A 1 166 ? -5.02 -47 -8.555 1 77.88 166 LEU A N 1
ATOM 1289 C CA . LEU A 1 166 ? -5.883 -46.469 -7.5 1 77.88 166 LEU A CA 1
ATOM 1290 C C . LEU A 1 166 ? -5.098 -46.25 -6.211 1 77.88 166 LEU A C 1
ATOM 1292 O O . LEU A 1 166 ? -5.387 -45.344 -5.445 1 77.88 166 LEU A O 1
ATOM 1296 N N . ILE A 1 167 ? -4.105 -47.031 -5.961 1 74.38 167 ILE A N 1
ATOM 1297 C CA . ILE A 1 167 ? -3.328 -46.969 -4.73 1 74.38 167 ILE A CA 1
ATOM 1298 C C . ILE A 1 167 ? -2.414 -45.75 -4.762 1 74.38 167 ILE A C 1
ATOM 1300 O O . ILE A 1 167 ? -2.008 -45.219 -3.715 1 74.38 167 ILE A O 1
ATOM 1304 N N . SER A 1 168 ? -2.117 -45.25 -5.949 1 68.25 168 SER A N 1
ATOM 1305 C CA . SER A 1 168 ? -1.273 -44.062 -6.055 1 68.25 168 SER A CA 1
ATOM 1306 C C . SER A 1 168 ? -1.937 -42.844 -5.406 1 68.25 168 SER A C 1
ATOM 1308 O O . SER A 1 168 ? -1.252 -41.938 -4.91 1 68.25 168 SER A O 1
ATOM 1310 N N . PHE A 1 169 ? -3.205 -42.875 -5.266 1 68.31 169 PHE A N 1
ATOM 1311 C CA . PHE A 1 169 ? -3.955 -41.781 -4.715 1 68.31 169 PHE A CA 1
ATOM 1312 C C . PHE A 1 169 ? -3.789 -41.688 -3.199 1 68.31 169 PHE A C 1
ATOM 1314 O O . PHE A 1 169 ? -3.469 -40.656 -2.652 1 68.31 169 PHE A O 1
ATOM 1321 N N . PRO A 1 170 ? -4.004 -42.812 -2.621 1 64.44 170 PRO A N 1
ATOM 1322 C CA . PRO A 1 170 ? -3.854 -42.781 -1.164 1 64.44 170 PRO A CA 1
ATOM 1323 C C . PRO A 1 170 ? -2.424 -42.469 -0.727 1 64.44 170 PRO A C 1
ATOM 1325 O O . PRO A 1 170 ? -2.207 -41.969 0.374 1 64.44 170 PRO A O 1
ATOM 1328 N N . LEU A 1 171 ? -1.41 -42.688 -1.57 1 66.69 171 LEU A N 1
ATOM 1329 C CA . LEU A 1 171 ? -0.027 -42.375 -1.206 1 66.69 171 LEU A CA 1
ATOM 1330 C C . LEU A 1 171 ? 0.253 -40.906 -1.27 1 66.69 171 LEU A C 1
ATOM 1332 O O . LEU A 1 171 ? 1.029 -40.375 -0.468 1 66.69 171 LEU A O 1
ATOM 1336 N N . ILE A 1 172 ? -0.482 -40.25 -2.006 1 67.56 172 ILE A N 1
ATOM 1337 C CA . ILE A 1 172 ? -0.258 -38.844 -2.201 1 67.56 172 ILE A CA 1
ATOM 1338 C C . ILE A 1 172 ? -0.954 -38.062 -1.093 1 67.56 172 ILE A C 1
ATOM 1340 O O . ILE A 1 172 ? -0.414 -37.062 -0.592 1 67.56 172 ILE A O 1
ATOM 1344 N N . VAL A 1 173 ? -2.078 -38.531 -0.668 1 68.31 173 VAL A N 1
ATOM 1345 C CA . VAL A 1 173 ? -2.932 -37.812 0.26 1 68.31 173 VAL A CA 1
ATOM 1346 C C . VAL A 1 173 ? -2.24 -37.688 1.617 1 68.31 173 VAL A C 1
ATOM 1348 O O . VAL A 1 173 ? -2.143 -36.594 2.182 1 68.31 173 VAL A O 1
ATOM 1351 N N . PRO A 1 174 ? -1.605 -38.781 2.086 1 69.31 174 PRO A N 1
ATOM 1352 C CA . PRO A 1 174 ? -0.946 -38.656 3.387 1 69.31 174 PRO A CA 1
ATOM 1353 C C . PRO A 1 174 ? 0.288 -37.75 3.342 1 69.31 174 PRO A C 1
ATOM 1355 O O . PRO A 1 174 ? 0.574 -37.031 4.305 1 69.31 174 PRO A O 1
ATOM 1358 N N . ILE A 1 175 ? 0.976 -37.75 2.242 1 70.31 175 ILE A N 1
ATOM 1359 C CA . ILE A 1 175 ? 2.152 -36.875 2.102 1 70.31 175 ILE A CA 1
ATOM 1360 C C . ILE A 1 175 ? 1.731 -35.406 2.117 1 70.31 175 ILE A C 1
ATOM 1362 O O . ILE A 1 175 ? 2.346 -34.594 2.805 1 70.31 175 ILE A O 1
ATOM 1366 N N . GLN A 1 176 ? 0.667 -35.25 1.52 1 67.81 176 GLN A N 1
ATOM 1367 C CA . GLN A 1 176 ? 0.162 -33.906 1.461 1 67.81 176 GLN A CA 1
ATOM 1368 C C . GLN A 1 176 ? -0.35 -33.438 2.824 1 67.81 176 GLN A C 1
ATOM 1370 O O . GLN A 1 176 ? -0.026 -32.344 3.279 1 67.81 176 GLN A O 1
ATOM 1375 N N . HIS A 1 177 ? -1.141 -34.281 3.439 1 68.75 177 HIS A N 1
ATOM 1376 C CA . HIS A 1 177 ? -1.754 -33.938 4.711 1 68.75 177 HIS A CA 1
ATOM 1377 C C . HIS A 1 177 ? -0.707 -33.812 5.812 1 68.75 177 HIS A C 1
ATOM 1379 O O . HIS A 1 177 ? -0.861 -33 6.738 1 68.75 177 HIS A O 1
ATOM 1385 N N . GLY A 1 178 ? 0.318 -34.625 5.684 1 72.88 178 GLY A N 1
ATOM 1386 C CA . GLY A 1 178 ? 1.364 -34.594 6.695 1 72.88 178 GLY A CA 1
ATOM 1387 C C . GLY A 1 178 ? 2.299 -33.406 6.551 1 72.88 178 GLY A C 1
ATOM 1388 O O . GLY A 1 178 ? 2.811 -32.875 7.547 1 72.88 178 GLY A O 1
ATOM 1389 N N . THR A 1 179 ? 2.445 -32.875 5.391 1 76.62 179 THR A N 1
ATOM 1390 C CA . THR A 1 179 ? 3.43 -31.828 5.148 1 76.62 179 THR A CA 1
ATOM 1391 C C . THR A 1 179 ? 2.764 -30.453 5.133 1 76.62 179 THR A C 1
ATOM 1393 O O . THR A 1 179 ? 3.436 -29.422 5.289 1 76.62 179 THR A O 1
ATOM 1396 N N . GLN A 1 180 ? 1.493 -30.453 5.055 1 73.56 180 GLN A N 1
ATOM 1397 C CA . GLN A 1 180 ? 0.765 -29.203 4.91 1 73.56 180 GLN A CA 1
ATOM 1398 C C . GLN A 1 180 ? 0.91 -28.328 6.156 1 73.56 180 GLN A C 1
ATOM 1400 O O . GLN A 1 180 ? 1.195 -27.141 6.059 1 73.56 180 GLN A O 1
ATOM 1405 N N . PRO A 1 181 ? 0.785 -28.922 7.332 1 74.44 181 PRO A N 1
ATOM 1406 C CA . PRO A 1 181 ? 0.926 -28.078 8.516 1 74.44 181 PRO A CA 1
ATOM 1407 C C . PRO A 1 181 ? 2.34 -27.531 8.68 1 74.44 181 PRO A C 1
ATOM 1409 O O . PRO A 1 181 ? 2.516 -26.406 9.164 1 74.44 181 PRO A O 1
ATOM 1412 N N . LEU A 1 182 ? 3.258 -28.344 8.273 1 76.06 182 LEU A N 1
ATOM 1413 C CA . LEU A 1 182 ? 4.641 -27.891 8.344 1 76.06 182 LEU A CA 1
ATOM 1414 C C . LEU A 1 182 ? 4.871 -26.703 7.41 1 76.06 182 LEU A C 1
ATOM 1416 O O . LEU A 1 182 ? 5.504 -25.719 7.793 1 76.06 182 LEU A O 1
ATOM 1420 N N . MET A 1 183 ? 4.316 -26.766 6.309 1 77.44 183 MET A N 1
ATOM 1421 C CA . MET A 1 183 ? 4.445 -25.688 5.328 1 77.44 183 MET A CA 1
ATOM 1422 C C . MET A 1 183 ? 3.695 -24.438 5.785 1 77.44 183 MET A C 1
ATOM 1424 O O . MET A 1 183 ? 4.195 -23.328 5.641 1 77.44 183 MET A O 1
ATOM 1428 N N . ALA A 1 184 ? 2.6 -24.734 6.379 1 73.38 184 ALA A N 1
ATOM 1429 C CA . ALA A 1 184 ? 1.771 -23.625 6.836 1 73.38 184 ALA A CA 1
ATOM 1430 C C . ALA A 1 184 ? 2.463 -22.844 7.953 1 73.38 184 ALA A C 1
ATOM 1432 O O . ALA A 1 184 ? 2.451 -21.625 7.961 1 73.38 184 ALA A O 1
ATOM 1433 N N . ARG A 1 185 ? 3.045 -23.547 8.82 1 81.69 185 ARG A N 1
ATOM 1434 C CA . ARG A 1 185 ? 3.748 -22.906 9.93 1 81.69 185 ARG A CA 1
ATOM 1435 C C . ARG A 1 185 ? 4.957 -22.125 9.43 1 81.69 185 ARG A C 1
ATOM 1437 O O . ARG A 1 185 ? 5.215 -21.016 9.891 1 81.69 185 ARG A O 1
ATOM 1444 N N . ALA A 1 186 ? 5.648 -22.703 8.516 1 81.69 186 ALA A N 1
ATOM 1445 C CA . ALA A 1 186 ? 6.82 -22.031 7.961 1 81.69 186 ALA A CA 1
ATOM 1446 C C . ALA A 1 186 ? 6.422 -20.766 7.211 1 81.69 186 ALA A C 1
ATOM 1448 O O . ALA A 1 186 ? 7.098 -19.734 7.316 1 81.69 186 ALA A O 1
ATOM 1449 N N . LYS A 1 187 ? 5.363 -20.875 6.586 1 76.44 187 LYS A N 1
ATOM 1450 C CA . LYS A 1 187 ? 4.883 -19.719 5.832 1 76.44 187 LYS A CA 1
ATOM 1451 C C . LYS A 1 187 ? 4.406 -18.609 6.77 1 76.44 187 LYS A C 1
ATOM 1453 O O . LYS A 1 187 ? 4.637 -17.422 6.508 1 76.44 187 LYS A O 1
ATOM 1458 N N . ALA A 1 188 ? 3.785 -19.031 7.82 1 79.88 188 ALA A N 1
ATOM 1459 C CA . ALA A 1 188 ? 3.322 -18.062 8.805 1 79.88 188 ALA A CA 1
ATOM 1460 C C . ALA A 1 188 ? 4.5 -17.344 9.469 1 79.88 188 ALA A C 1
ATOM 1462 O O . ALA A 1 188 ? 4.465 -16.141 9.672 1 79.88 188 ALA A O 1
ATOM 1463 N N . ARG A 1 189 ? 5.469 -18.141 9.773 1 84.94 189 ARG A N 1
ATOM 1464 C CA . ARG A 1 189 ? 6.676 -17.578 10.367 1 84.94 189 ARG A CA 1
ATOM 1465 C C . ARG A 1 189 ? 7.359 -16.609 9.406 1 84.94 189 ARG A C 1
ATOM 1467 O O . ARG A 1 189 ? 7.828 -15.547 9.82 1 84.94 189 ARG A O 1
ATOM 1474 N N . LEU A 1 190 ? 7.387 -16.922 8.219 1 82.44 190 LEU A N 1
ATOM 1475 C CA . LEU A 1 190 ? 8.008 -16.078 7.207 1 82.44 190 LEU A CA 1
ATOM 1476 C C . LEU A 1 190 ? 7.203 -14.797 7.012 1 82.44 190 LEU A C 1
ATOM 1478 O O . LEU A 1 190 ? 7.777 -13.711 6.863 1 82.44 190 LEU A O 1
ATOM 1482 N N . ALA A 1 191 ? 5.988 -14.945 7.062 1 77.25 191 ALA A N 1
ATOM 1483 C CA . ALA A 1 191 ? 5.117 -13.781 6.914 1 77.25 191 ALA A CA 1
ATOM 1484 C C . ALA A 1 191 ? 5.348 -12.773 8.039 1 77.25 191 ALA A C 1
ATOM 1486 O O . ALA A 1 191 ? 5.43 -11.57 7.789 1 77.25 191 ALA A O 1
ATOM 1487 N N . ARG A 1 192 ? 5.469 -13.25 9.227 1 83.06 192 ARG A N 1
ATOM 1488 C CA . ARG A 1 192 ? 5.723 -12.391 10.375 1 83.06 192 ARG A CA 1
ATOM 1489 C C . ARG A 1 192 ? 7.082 -11.711 10.258 1 83.06 192 ARG A C 1
ATOM 1491 O O . ARG A 1 192 ? 7.219 -10.523 10.562 1 83.06 192 ARG A O 1
ATOM 1498 N N . ALA A 1 193 ? 8 -12.461 9.844 1 84.94 193 ALA A N 1
ATOM 1499 C CA . ALA A 1 193 ? 9.336 -11.914 9.672 1 84.94 193 ALA A CA 1
ATOM 1500 C C . ALA A 1 193 ? 9.359 -10.836 8.594 1 84.94 193 ALA A C 1
ATOM 1502 O O . ALA A 1 193 ? 10.016 -9.805 8.742 1 84.94 193 ALA A O 1
ATOM 1503 N N . ASN A 1 194 ? 8.633 -11.094 7.562 1 81.56 194 ASN A N 1
ATOM 1504 C CA . ASN A 1 194 ? 8.539 -10.109 6.488 1 81.56 194 ASN A CA 1
ATOM 1505 C C . ASN A 1 194 ? 7.824 -8.836 6.949 1 81.56 194 ASN A C 1
ATOM 1507 O O . ASN A 1 194 ? 8.211 -7.73 6.574 1 81.56 194 ASN A O 1
ATOM 1511 N N . ALA A 1 195 ? 6.844 -9.07 7.723 1 77.56 195 ALA A N 1
ATOM 1512 C CA . ALA A 1 195 ? 6.137 -7.914 8.266 1 77.56 195 ALA A CA 1
ATOM 1513 C C . ALA A 1 195 ? 7.066 -7.051 9.117 1 77.56 195 ALA A C 1
ATOM 1515 O O . ALA A 1 195 ? 7.047 -5.82 9.016 1 77.56 195 ALA A O 1
ATOM 1516 N N . SER A 1 196 ? 7.801 -7.703 9.938 1 84.56 196 SER A N 1
ATOM 1517 C CA . SER A 1 196 ? 8.766 -6.996 10.766 1 84.56 196 SER A CA 1
ATOM 1518 C C . SER A 1 196 ? 9.812 -6.281 9.922 1 84.56 196 SER A C 1
ATOM 1520 O O . SER A 1 196 ? 10.172 -5.137 10.203 1 84.56 196 SER A O 1
ATOM 1522 N N . LEU A 1 197 ? 10.258 -6.902 8.922 1 84.44 197 LEU A N 1
ATOM 1523 C CA . LEU A 1 197 ? 11.234 -6.293 8.023 1 84.44 197 LEU A CA 1
ATOM 1524 C C . LEU A 1 197 ? 10.633 -5.086 7.309 1 84.44 197 LEU A C 1
ATOM 1526 O O . LEU A 1 197 ? 11.289 -4.051 7.18 1 84.44 197 LEU A O 1
ATOM 1530 N N . ASN A 1 198 ? 9.438 -5.258 6.895 1 80.69 198 ASN A N 1
ATOM 1531 C CA . ASN A 1 198 ? 8.758 -4.156 6.227 1 80.69 198 ASN A CA 1
ATOM 1532 C C . ASN A 1 198 ? 8.625 -2.943 7.145 1 80.69 198 ASN A C 1
ATOM 1534 O O . ASN A 1 198 ? 8.805 -1.805 6.703 1 80.69 198 ASN A O 1
ATOM 1538 N N . ALA A 1 199 ? 8.328 -3.199 8.32 1 80.38 199 ALA A N 1
ATOM 1539 C CA . ALA A 1 199 ? 8.227 -2.121 9.297 1 80.38 199 ALA A CA 1
ATOM 1540 C C . ALA A 1 199 ? 9.562 -1.412 9.477 1 80.38 199 ALA A C 1
ATOM 1542 O O . ALA A 1 199 ? 9.625 -0.18 9.516 1 80.38 199 ALA A O 1
ATOM 1543 N N . GLU A 1 200 ? 10.555 -2.188 9.594 1 82.81 200 GLU A N 1
ATOM 1544 C CA . GLU A 1 200 ? 11.891 -1.632 9.766 1 82.81 200 GLU A CA 1
ATOM 1545 C C . GLU A 1 200 ? 12.328 -0.845 8.531 1 82.81 200 GLU A C 1
ATOM 1547 O O . GLU A 1 200 ? 12.953 0.211 8.648 1 82.81 200 GLU A O 1
ATOM 1552 N N . LEU A 1 201 ? 12.008 -1.364 7.441 1 82.12 201 LEU A N 1
ATOM 1553 C CA . LEU A 1 201 ? 12.359 -0.696 6.191 1 82.12 201 LEU A CA 1
ATOM 1554 C C . LEU A 1 201 ? 11.617 0.628 6.059 1 82.12 201 LEU A C 1
ATOM 1556 O O . LEU A 1 201 ? 12.188 1.627 5.617 1 82.12 201 LEU A O 1
ATOM 1560 N N . LEU A 1 202 ? 10.414 0.591 6.363 1 78.25 202 LEU A N 1
ATOM 1561 C CA . LEU A 1 202 ? 9.617 1.811 6.316 1 78.25 202 LEU A CA 1
ATOM 1562 C C . LEU A 1 202 ? 10.18 2.867 7.258 1 78.25 202 LEU A C 1
ATOM 1564 O O . LEU A 1 202 ? 10.297 4.039 6.887 1 78.25 202 LEU A O 1
ATOM 1568 N N . GLU A 1 203 ? 10.438 2.467 8.43 1 80.19 203 GLU A N 1
ATOM 1569 C CA . GLU A 1 203 ? 11.031 3.381 9.398 1 80.19 203 GLU A CA 1
ATOM 1570 C C . GLU A 1 203 ? 12.359 3.934 8.891 1 80.19 203 GLU A C 1
ATOM 1572 O O . GLU A 1 203 ? 12.648 5.117 9.062 1 80.19 203 GLU A O 1
ATOM 1577 N N . TYR A 1 204 ? 13.086 3.109 8.305 1 79.38 204 TYR A N 1
ATOM 1578 C CA . TYR A 1 204 ? 14.391 3.525 7.785 1 79.38 204 TYR A CA 1
ATOM 1579 C C . TYR A 1 204 ? 14.227 4.52 6.641 1 79.38 204 TYR A C 1
ATOM 1581 O O . TYR A 1 204 ? 14.898 5.551 6.605 1 79.38 204 TYR A O 1
ATOM 1589 N N . SER A 1 205 ? 13.367 4.184 5.793 1 79.69 205 SER A N 1
ATOM 1590 C CA . SER A 1 205 ? 13.164 5.035 4.625 1 79.69 205 SER A CA 1
ATOM 1591 C C . SER A 1 205 ? 12.562 6.379 5.016 1 79.69 205 SER A C 1
ATOM 1593 O O . SER A 1 205 ? 12.984 7.426 4.516 1 79.69 205 SER A O 1
ATOM 1595 N N . GLN A 1 206 ? 11.617 6.395 5.875 1 77.94 206 GLN A N 1
ATOM 1596 C CA . GLN A 1 206 ? 10.953 7.625 6.301 1 77.94 206 GLN A CA 1
ATOM 1597 C C . GLN A 1 206 ? 11.852 8.438 7.227 1 77.94 206 GLN A C 1
ATOM 1599 O O . GLN A 1 206 ? 11.766 9.664 7.266 1 77.94 206 GLN A O 1
ATOM 1604 N N . GLY A 1 207 ? 12.664 7.707 7.969 1 81.62 207 GLY A N 1
ATOM 1605 C CA . GLY A 1 207 ? 13.5 8.375 8.953 1 81.62 207 GLY A CA 1
ATOM 1606 C C . GLY A 1 207 ? 14.852 8.781 8.406 1 81.62 207 GLY A C 1
ATOM 1607 O O . GLY A 1 207 ? 15.609 9.492 9.07 1 81.62 207 GLY A O 1
ATOM 1608 N N . LEU A 1 208 ? 15.117 8.445 7.234 1 82.81 208 LEU A N 1
ATOM 1609 C CA . LEU A 1 208 ? 16.453 8.648 6.684 1 82.81 208 LEU A CA 1
ATOM 1610 C C . LEU A 1 208 ? 16.797 10.133 6.637 1 82.81 208 LEU A C 1
ATOM 1612 O O . LEU A 1 208 ? 17.922 10.523 6.98 1 82.81 208 LEU A O 1
ATOM 1616 N N . PRO A 1 209 ? 15.82 11.023 6.242 1 80 209 PRO A N 1
ATOM 1617 C CA . PRO A 1 209 ? 16.156 12.445 6.281 1 80 209 PRO A CA 1
ATOM 1618 C C . PRO A 1 209 ? 16.547 12.922 7.68 1 80 209 PRO A C 1
ATOM 1620 O O . PRO A 1 209 ? 17.469 13.711 7.836 1 80 209 PRO A O 1
ATOM 1623 N N . VAL A 1 210 ? 15.867 12.445 8.617 1 84.12 210 VAL A N 1
ATOM 1624 C CA . VAL A 1 210 ? 16.125 12.812 10 1 84.12 210 VAL A CA 1
ATOM 1625 C C . VAL A 1 210 ? 17.453 12.211 10.461 1 84.12 210 VAL A C 1
ATOM 1627 O O . VAL A 1 210 ? 18.234 12.867 11.156 1 84.12 210 VAL A O 1
ATOM 1630 N N . LEU A 1 211 ? 17.719 11.016 10.039 1 86.25 211 LEU A N 1
ATOM 1631 C CA . LEU A 1 211 ? 18.969 10.359 10.406 1 86.25 211 LEU A CA 1
ATOM 1632 C C . LEU A 1 211 ? 20.156 11.078 9.773 1 86.25 211 LEU A C 1
ATOM 1634 O O . LEU A 1 211 ? 21.188 11.25 10.422 1 86.25 211 LEU A O 1
ATOM 1638 N N . LYS A 1 212 ? 19.969 11.492 8.625 1 82.88 212 LYS A N 1
ATOM 1639 C CA . LYS A 1 212 ? 21.031 12.227 7.945 1 82.88 212 LYS A CA 1
ATOM 1640 C C . LYS A 1 212 ? 21.25 13.594 8.586 1 82.88 212 LYS A C 1
ATOM 1642 O O . LYS A 1 212 ? 22.391 14.023 8.773 1 82.88 212 LYS A O 1
ATOM 1647 N N . ALA A 1 213 ? 20.125 14.211 8.875 1 83 213 ALA A N 1
ATOM 1648 C CA . ALA A 1 213 ? 20.203 15.523 9.508 1 83 213 ALA A CA 1
ATOM 1649 C C . ALA A 1 213 ? 20.859 15.43 10.891 1 83 213 ALA A C 1
ATOM 1651 O O . ALA A 1 213 ? 21.531 16.359 11.328 1 83 213 ALA A O 1
ATOM 1652 N N . ALA A 1 214 ? 20.641 14.312 11.5 1 84.25 214 ALA A N 1
ATOM 1653 C CA . ALA A 1 214 ? 21.203 14.102 12.828 1 84.25 214 ALA A CA 1
ATOM 1654 C C . ALA A 1 214 ? 22.594 13.484 12.734 1 84.25 214 ALA A C 1
ATOM 1656 O O . ALA A 1 214 ? 23.219 13.203 13.758 1 84.25 214 ALA A O 1
ATOM 1657 N N . ASN A 1 215 ? 23.125 13.297 11.562 1 80.31 215 ASN A N 1
ATOM 1658 C CA . ASN A 1 215 ? 24.422 12.68 11.336 1 80.31 215 ASN A CA 1
ATOM 1659 C C . ASN A 1 215 ? 24.516 11.305 11.984 1 80.31 215 ASN A C 1
ATOM 1661 O O . ASN A 1 215 ? 25.531 10.953 12.586 1 80.31 215 ASN A O 1
ATOM 1665 N N . SER A 1 216 ? 23.375 10.633 11.977 1 78.56 216 SER A N 1
ATOM 1666 C CA . SER A 1 216 ? 23.281 9.312 12.578 1 78.56 216 SER A CA 1
ATOM 1667 C C . SER A 1 216 ? 22.75 8.281 11.586 1 78.56 216 SER A C 1
ATOM 1669 O O . SER A 1 216 ? 22.031 7.359 11.961 1 78.56 216 SER A O 1
ATOM 1671 N N . ALA A 1 217 ? 22.953 8.453 10.391 1 72.69 217 ALA A N 1
ATOM 1672 C CA . ALA A 1 217 ? 22.406 7.578 9.352 1 72.69 217 ALA A CA 1
ATOM 1673 C C . ALA A 1 217 ? 22.875 6.137 9.555 1 72.69 217 ALA A C 1
ATOM 1675 O O . ALA A 1 217 ? 22.172 5.195 9.164 1 72.69 217 ALA A O 1
ATOM 1676 N N . GLY A 1 218 ? 23.969 5.875 10.297 1 70.38 218 GLY A N 1
ATOM 1677 C CA . GLY A 1 218 ? 24.5 4.527 10.469 1 70.38 218 GLY A CA 1
ATOM 1678 C C . GLY A 1 218 ? 23.953 3.832 11.703 1 70.38 218 GLY A C 1
ATOM 1679 O O . GLY A 1 218 ? 24.141 2.627 11.875 1 70.38 218 GLY A O 1
ATOM 1680 N N . THR A 1 219 ? 23.297 4.527 12.516 1 72.31 219 THR A N 1
ATOM 1681 C CA . THR A 1 219 ? 22.891 3.973 13.805 1 72.31 219 THR A CA 1
ATOM 1682 C C . THR A 1 219 ? 21.766 2.959 13.633 1 72.31 219 THR A C 1
ATOM 1684 O O . THR A 1 219 ? 21.672 1.983 14.383 1 72.31 219 THR A O 1
ATOM 1687 N N . ARG A 1 220 ? 20.953 3.182 12.664 1 76.75 220 ARG A N 1
ATOM 1688 C CA . ARG A 1 220 ? 19.797 2.301 12.539 1 76.75 220 ARG A CA 1
ATOM 1689 C C . ARG A 1 220 ? 20.062 1.187 11.531 1 76.75 220 ARG A C 1
ATOM 1691 O O . ARG A 1 220 ? 19.219 0.299 11.352 1 76.75 220 ARG A O 1
ATOM 1698 N N . LEU A 1 221 ? 21.234 1.132 11.109 1 77.06 221 LEU A N 1
ATOM 1699 C CA . LEU A 1 221 ? 21.609 0.152 10.094 1 77.06 221 LEU A CA 1
ATOM 1700 C C . LEU A 1 221 ? 21.734 -1.241 10.695 1 77.06 221 LEU A C 1
ATOM 1702 O O . LEU A 1 221 ? 21.266 -2.223 10.109 1 77.06 221 LEU A O 1
ATOM 1706 N N . PRO A 1 222 ? 22.203 -1.316 11.922 1 78.5 222 PRO A N 1
ATOM 1707 C CA . PRO A 1 222 ? 22.312 -2.654 12.5 1 78.5 222 PRO A CA 1
ATOM 1708 C C . PRO A 1 222 ? 20.953 -3.312 12.742 1 78.5 222 PRO A C 1
ATOM 1710 O O . PRO A 1 222 ? 20.812 -4.523 12.547 1 78.5 222 PRO A O 1
ATOM 1713 N N . ARG A 1 223 ? 20.016 -2.445 13.125 1 81.81 223 ARG A N 1
ATOM 1714 C CA . ARG A 1 223 ? 18.672 -2.984 13.336 1 81.81 223 ARG A CA 1
ATOM 1715 C C . ARG A 1 223 ? 18.078 -3.492 12.023 1 81.81 223 ARG A C 1
ATOM 1717 O O . ARG A 1 223 ? 17.422 -4.539 12 1 81.81 223 ARG A O 1
ATOM 1724 N N . LEU A 1 224 ? 18.281 -2.732 11.078 1 82.69 224 LEU A N 1
ATOM 1725 C CA . LEU A 1 224 ? 17.812 -3.143 9.766 1 82.69 224 LEU A CA 1
ATOM 1726 C C . LEU A 1 224 ? 18.516 -4.418 9.305 1 82.69 224 LEU A C 1
ATOM 1728 O O . LEU A 1 224 ? 17.859 -5.34 8.805 1 82.69 224 LEU A O 1
ATOM 1732 N N . GLN A 1 225 ? 19.812 -4.523 9.539 1 84 225 GLN A N 1
ATOM 1733 C CA . GLN A 1 225 ? 20.578 -5.695 9.156 1 84 225 GLN A CA 1
ATOM 1734 C C . GLN A 1 225 ? 20.141 -6.93 9.93 1 84 225 GLN A C 1
ATOM 1736 O O . GLN A 1 225 ? 20.109 -8.039 9.391 1 84 225 GLN A O 1
ATOM 1741 N N . GLN A 1 226 ? 19.781 -6.699 11.102 1 86.62 226 GLN A N 1
ATOM 1742 C CA . GLN A 1 226 ? 19.297 -7.809 11.914 1 86.62 226 GLN A CA 1
ATOM 1743 C C . GLN A 1 226 ? 17.953 -8.328 11.398 1 86.62 226 GLN A C 1
ATOM 1745 O O . GLN A 1 226 ? 17.719 -9.539 11.352 1 86.62 226 GLN A O 1
ATOM 1750 N N . ALA A 1 227 ? 17.109 -7.379 11.039 1 86.06 227 ALA A N 1
ATOM 1751 C CA . ALA A 1 227 ? 15.805 -7.773 10.484 1 86.06 227 ALA A CA 1
ATOM 1752 C C . ALA A 1 227 ? 15.977 -8.523 9.172 1 86.06 227 ALA A C 1
ATOM 1754 O O . ALA A 1 227 ? 15.297 -9.523 8.922 1 86.06 227 ALA A O 1
ATOM 1755 N N . ILE A 1 228 ? 16.906 -8.086 8.406 1 84.81 228 ILE A N 1
ATOM 1756 C CA . ILE A 1 228 ? 17.203 -8.727 7.125 1 84.81 228 ILE A CA 1
ATOM 1757 C C . ILE A 1 228 ? 17.75 -10.125 7.367 1 84.81 228 ILE A C 1
ATOM 1759 O O . ILE A 1 228 ? 17.359 -11.086 6.703 1 84.81 228 ILE A O 1
ATOM 1763 N N . GLY A 1 229 ? 18.609 -10.258 8.312 1 84.56 229 GLY A N 1
ATOM 1764 C CA . GLY A 1 229 ? 19.188 -11.547 8.648 1 84.56 229 GLY A CA 1
ATOM 1765 C C . GLY A 1 229 ? 18.172 -12.539 9.188 1 84.56 229 GLY A C 1
ATOM 1766 O O . GLY A 1 229 ? 18.219 -13.727 8.859 1 84.56 229 GLY A O 1
ATOM 1767 N N . ALA A 1 230 ? 17.297 -12.023 9.945 1 87.25 230 ALA A N 1
ATOM 1768 C CA . ALA A 1 230 ? 16.25 -12.883 10.492 1 87.25 230 ALA A CA 1
ATOM 1769 C C . ALA A 1 230 ? 15.375 -13.461 9.375 1 87.25 230 ALA A C 1
ATOM 1771 O O . ALA A 1 230 ? 15.016 -14.641 9.406 1 87.25 230 ALA A O 1
ATOM 1772 N N . VAL A 1 231 ? 15.039 -12.656 8.438 1 84.12 231 VAL A N 1
ATOM 1773 C CA . VAL A 1 231 ? 14.211 -13.109 7.324 1 84.12 231 VAL A CA 1
ATOM 1774 C C . VAL A 1 231 ? 14.969 -14.148 6.508 1 84.12 231 VAL A C 1
ATOM 1776 O O . VAL A 1 231 ? 14.391 -15.141 6.055 1 84.12 231 VAL A O 1
ATOM 1779 N N . GLU A 1 232 ? 16.266 -13.953 6.375 1 82.81 232 GLU A N 1
ATOM 1780 C CA . GLU A 1 232 ? 17.062 -14.914 5.621 1 82.81 232 GLU A CA 1
ATOM 1781 C C . GLU A 1 232 ? 16.984 -16.297 6.242 1 82.81 232 GLU A C 1
ATOM 1783 O O . GLU A 1 232 ? 16.766 -17.297 5.539 1 82.81 232 GLU A O 1
ATOM 1788 N N . THR A 1 233 ? 17.141 -16.375 7.527 1 84.06 233 THR A N 1
ATOM 1789 C CA . THR A 1 233 ? 17.141 -17.656 8.227 1 84.06 233 THR A CA 1
ATOM 1790 C C . THR A 1 233 ? 15.758 -18.297 8.148 1 84.06 233 THR A C 1
ATOM 1792 O O . THR A 1 233 ? 15.641 -19.5 7.879 1 84.06 233 THR A O 1
ATOM 1795 N N . ILE A 1 234 ? 14.773 -17.5 8.359 1 86.38 234 ILE A N 1
ATOM 1796 C CA . ILE A 1 234 ? 13.414 -18.031 8.359 1 86.38 234 ILE A CA 1
ATOM 1797 C C . ILE A 1 234 ? 13.016 -18.438 6.941 1 86.38 234 ILE A C 1
ATOM 1799 O O . ILE A 1 234 ? 12.344 -19.453 6.746 1 86.38 234 ILE A O 1
ATOM 1803 N N . GLN A 1 235 ? 13.406 -17.656 6.012 1 80.88 235 GLN A N 1
ATOM 1804 C CA . GLN A 1 235 ? 13.109 -17.969 4.617 1 80.88 235 GLN A CA 1
ATOM 1805 C C . GLN A 1 235 ? 13.781 -19.266 4.191 1 80.88 235 GLN A C 1
ATOM 1807 O O . GLN A 1 235 ? 13.188 -20.062 3.469 1 80.88 235 GLN A O 1
ATOM 1812 N N . ARG A 1 236 ? 15.008 -19.531 4.598 1 78.25 236 ARG A N 1
ATOM 1813 C CA . ARG A 1 236 ? 15.703 -20.781 4.316 1 78.25 236 ARG A CA 1
ATOM 1814 C C . ARG A 1 236 ? 14.93 -21.969 4.867 1 78.25 236 ARG A C 1
ATOM 1816 O O . ARG A 1 236 ? 14.742 -22.969 4.168 1 78.25 236 ARG A O 1
ATOM 1823 N N . ASP A 1 237 ? 14.453 -21.812 6.012 1 81.12 237 ASP A N 1
ATOM 1824 C CA . ASP A 1 237 ? 13.68 -22.875 6.637 1 81.12 237 ASP A CA 1
ATOM 1825 C C . ASP A 1 237 ? 12.375 -23.125 5.887 1 81.12 237 ASP A C 1
ATOM 1827 O O . ASP A 1 237 ? 11.945 -24.281 5.734 1 81.12 237 ASP A O 1
ATOM 1831 N N . ALA A 1 238 ? 11.82 -22.062 5.469 1 78 238 ALA A N 1
ATOM 1832 C CA . ALA A 1 238 ? 10.562 -22.172 4.734 1 78 238 ALA A CA 1
ATOM 1833 C C . ALA A 1 238 ? 10.773 -22.875 3.395 1 78 238 ALA A C 1
ATOM 1835 O O . ALA A 1 238 ? 9.953 -23.688 2.98 1 78 238 ALA A O 1
ATOM 1836 N N . LEU A 1 239 ? 11.859 -22.578 2.793 1 73.94 239 LEU A N 1
ATOM 1837 C CA . LEU A 1 239 ? 12.164 -23.188 1.508 1 73.94 239 LEU A CA 1
ATOM 1838 C C . LEU A 1 239 ? 12.453 -24.688 1.674 1 73.94 239 LEU A C 1
ATOM 1840 O O . LEU A 1 239 ? 12.016 -25.5 0.859 1 73.94 239 LEU A O 1
ATOM 1844 N N . LEU A 1 240 ? 13.094 -25.062 2.725 1 75.12 240 LEU A N 1
ATOM 1845 C CA . LEU A 1 240 ? 13.383 -26.469 3.002 1 75.12 240 LEU A CA 1
ATOM 1846 C C . LEU A 1 240 ? 12.094 -27.234 3.318 1 75.12 240 LEU A C 1
ATOM 1848 O O . LEU A 1 240 ? 11.93 -28.375 2.893 1 75.12 240 LEU A O 1
ATOM 1852 N N . ALA A 1 241 ? 11.234 -26.547 4.02 1 76.38 241 ALA A N 1
ATOM 1853 C CA . ALA A 1 241 ? 9.953 -27.172 4.344 1 76.38 241 ALA A CA 1
ATOM 1854 C C . ALA A 1 241 ? 9.125 -27.422 3.086 1 76.38 241 ALA A C 1
ATOM 1856 O O . ALA A 1 241 ? 8.336 -28.359 3.031 1 76.38 241 ALA A O 1
ATOM 1857 N N . GLU A 1 242 ? 9.328 -26.578 2.051 1 71.5 242 GLU A N 1
ATOM 1858 C CA . GLU A 1 242 ? 8.602 -26.734 0.795 1 71.5 242 GLU A CA 1
ATOM 1859 C C . GLU A 1 242 ? 9.273 -27.734 -0.126 1 71.5 242 GLU A C 1
ATOM 1861 O O . GLU A 1 242 ? 8.609 -28.438 -0.896 1 71.5 242 GLU A O 1
ATOM 1866 N N . ALA A 1 243 ? 10.586 -27.812 -0.004 1 69.06 243 ALA A N 1
ATOM 1867 C CA . ALA A 1 243 ? 11.375 -28.641 -0.909 1 69.06 243 ALA A CA 1
ATOM 1868 C C . ALA A 1 243 ? 11.109 -30.125 -0.656 1 69.06 243 ALA A C 1
ATOM 1870 O O . ALA A 1 243 ? 11 -30.906 -1.599 1 69.06 243 ALA A O 1
ATOM 1871 N N . LEU A 1 244 ? 10.891 -30.438 0.557 1 70.5 244 LEU A N 1
ATOM 1872 C CA . LEU A 1 244 ? 10.773 -31.844 0.91 1 70.5 244 LEU A CA 1
ATOM 1873 C C . LEU A 1 244 ? 9.469 -32.438 0.385 1 70.5 244 LEU A C 1
ATOM 1875 O O . LEU A 1 244 ? 9.477 -33.469 -0.288 1 70.5 244 LEU A O 1
ATOM 1879 N N . PRO A 1 245 ? 8.383 -31.75 0.623 1 69.88 245 PRO A N 1
ATOM 1880 C CA . PRO A 1 245 ? 7.141 -32.312 0.075 1 69.88 245 PRO A CA 1
ATOM 1881 C C . PRO A 1 245 ? 7.145 -32.375 -1.451 1 69.88 245 PRO A C 1
ATOM 1883 O O . PRO A 1 245 ? 6.645 -33.312 -2.037 1 69.88 245 PRO A O 1
ATOM 1886 N N . ASN A 1 246 ? 7.754 -31.391 -2.135 1 67.12 246 ASN A N 1
ATOM 1887 C CA . ASN A 1 246 ? 7.816 -31.375 -3.594 1 67.12 246 ASN A CA 1
ATOM 1888 C C . ASN A 1 246 ? 8.688 -32.5 -4.129 1 67.12 246 ASN A C 1
ATOM 1890 O O . ASN A 1 246 ? 8.344 -33.156 -5.129 1 67.12 246 ASN A O 1
ATOM 1894 N N . ALA A 1 247 ? 9.766 -32.75 -3.414 1 67 247 ALA A N 1
ATOM 1895 C CA . ALA A 1 247 ? 10.648 -33.844 -3.811 1 67 247 ALA A CA 1
ATOM 1896 C C . ALA A 1 247 ? 9.969 -35.188 -3.605 1 67 247 ALA A C 1
ATOM 1898 O O . ALA A 1 247 ? 10.078 -36.094 -4.445 1 67 247 ALA A O 1
ATOM 1899 N N . LEU A 1 248 ? 9.242 -35.312 -2.537 1 69.44 248 LEU A N 1
ATOM 1900 C CA . LEU A 1 248 ? 8.562 -36.562 -2.234 1 69.44 248 LEU A CA 1
ATOM 1901 C C . LEU A 1 248 ? 7.453 -36.844 -3.24 1 69.44 248 LEU A C 1
ATOM 1903 O O . LEU A 1 248 ? 7.305 -37.969 -3.715 1 69.44 248 LEU A O 1
ATOM 1907 N N . LEU A 1 249 ? 6.844 -35.844 -3.598 1 67.81 249 LEU A N 1
ATOM 1908 C CA . LEU A 1 249 ? 5.734 -36 -4.531 1 67.81 249 LEU A CA 1
ATOM 1909 C C . LEU A 1 249 ? 6.25 -36.312 -5.934 1 67.81 249 LEU A C 1
ATOM 1911 O O . LEU A 1 249 ? 5.688 -37.156 -6.641 1 67.81 249 LEU A O 1
ATOM 1915 N N . GLY A 1 250 ? 7.324 -35.562 -6.316 1 63.81 250 GLY A N 1
ATOM 1916 C CA . GLY A 1 250 ? 7.938 -35.844 -7.598 1 63.81 250 GLY A CA 1
ATOM 1917 C C . GLY A 1 250 ? 8.445 -37.281 -7.699 1 63.81 250 GLY A C 1
ATOM 1918 O O . GLY A 1 250 ? 8.273 -37.938 -8.727 1 63.81 250 GLY A O 1
ATOM 1919 N N . SER A 1 251 ? 8.883 -37.781 -6.59 1 67.69 251 SER A N 1
ATOM 1920 C CA . SER A 1 251 ? 9.43 -39.125 -6.562 1 67.69 251 SER A CA 1
ATOM 1921 C C . SER A 1 251 ? 8.32 -40.188 -6.535 1 67.69 251 SER A C 1
ATOM 1923 O O . SER A 1 251 ? 8.523 -41.312 -6.965 1 67.69 251 SER A O 1
ATOM 1925 N N . ALA A 1 252 ? 7.234 -39.75 -5.984 1 68.56 252 ALA A N 1
ATOM 1926 C CA . ALA A 1 252 ? 6.117 -40.688 -5.918 1 68.56 252 ALA A CA 1
ATOM 1927 C C . ALA A 1 252 ? 5.652 -41.094 -7.316 1 68.56 252 ALA A C 1
ATOM 1929 O O . ALA A 1 252 ? 5.316 -42.25 -7.555 1 68.56 252 ALA A O 1
ATOM 1930 N N . VAL A 1 253 ? 5.699 -40.219 -8.242 1 65.88 253 VAL A N 1
ATOM 1931 C CA . VAL A 1 253 ? 5.285 -40.5 -9.609 1 65.88 253 VAL A CA 1
ATOM 1932 C C . VAL A 1 253 ? 6.262 -41.469 -10.258 1 65.88 253 VAL A C 1
ATOM 1934 O O . VAL A 1 253 ? 5.848 -42.438 -10.914 1 65.88 253 VAL A O 1
ATOM 1937 N N . GLU A 1 254 ? 7.449 -41.156 -10.039 1 67 254 GLU A N 1
ATOM 1938 C CA . GLU A 1 254 ? 8.477 -42.031 -10.594 1 67 254 GLU A CA 1
ATOM 1939 C C . GLU A 1 254 ? 8.375 -43.438 -10.008 1 67 254 GLU A C 1
ATOM 1941 O O . GLU A 1 254 ? 8.531 -44.406 -10.719 1 67 254 GLU A O 1
ATOM 1946 N N . LEU A 1 255 ? 8.125 -43.469 -8.781 1 72.81 255 LEU A N 1
ATOM 1947 C CA . LEU A 1 255 ? 7.988 -44.75 -8.109 1 72.81 255 LEU A CA 1
ATOM 1948 C C . LEU A 1 255 ? 6.789 -45.531 -8.648 1 72.81 255 LEU A C 1
ATOM 1950 O O . LEU A 1 255 ? 6.852 -46.75 -8.805 1 72.81 255 LEU A O 1
ATOM 1954 N N . LEU A 1 256 ? 5.723 -44.781 -8.891 1 73.44 256 LEU A N 1
ATOM 1955 C CA . LEU A 1 256 ? 4.535 -45.438 -9.453 1 73.44 256 LEU A CA 1
ATOM 1956 C C . LEU A 1 256 ? 4.832 -46.031 -10.828 1 73.44 256 LEU A C 1
ATOM 1958 O O . LEU A 1 256 ? 4.375 -47.125 -11.141 1 73.44 256 LEU A O 1
ATOM 1962 N N . MET A 1 257 ? 5.52 -45.312 -11.594 1 72.44 257 MET A N 1
ATOM 1963 C CA . MET A 1 257 ? 5.898 -45.812 -12.922 1 72.44 257 MET A CA 1
ATOM 1964 C C . MET A 1 257 ? 6.727 -47.094 -12.82 1 72.44 257 MET A C 1
ATOM 1966 O O . MET A 1 257 ? 6.496 -48.031 -13.562 1 72.44 257 MET A O 1
ATOM 1970 N N . LEU A 1 258 ? 7.668 -47.062 -11.883 1 74.62 258 LEU A N 1
ATOM 1971 C CA . LEU A 1 258 ? 8.516 -48.219 -11.68 1 74.62 258 LEU A CA 1
ATOM 1972 C C . LEU A 1 258 ? 7.691 -49.406 -11.219 1 74.62 258 LEU A C 1
ATOM 1974 O O . LEU A 1 258 ? 7.938 -50.562 -11.656 1 74.62 258 LEU A O 1
ATOM 1978 N N . LEU A 1 259 ? 6.809 -49.156 -10.391 1 76.12 259 LEU A N 1
ATOM 1979 C CA . LEU A 1 259 ? 5.969 -50.219 -9.875 1 76.12 259 LEU A CA 1
ATOM 1980 C C . LEU A 1 259 ? 5.137 -50.844 -10.984 1 76.12 259 LEU A C 1
ATOM 1982 O O . LEU A 1 259 ? 4.973 -52.062 -11.031 1 76.12 259 LEU A O 1
ATOM 1986 N N . ILE A 1 260 ? 4.59 -50.094 -11.836 1 75.62 260 ILE A N 1
ATOM 1987 C CA . ILE A 1 260 ? 3.777 -50.594 -12.945 1 75.62 260 ILE A CA 1
ATOM 1988 C C . ILE A 1 260 ? 4.641 -51.406 -13.891 1 75.62 260 ILE A C 1
ATOM 1990 O O . ILE A 1 260 ? 4.227 -52.5 -14.352 1 75.62 260 ILE A O 1
ATOM 1994 N N . LEU A 1 261 ? 5.844 -50.938 -14.125 1 75.31 261 LEU A N 1
ATOM 1995 C CA . LEU A 1 261 ? 6.754 -51.625 -15.023 1 75.31 261 LEU A CA 1
ATOM 1996 C C . LEU A 1 261 ? 7.176 -52.969 -14.422 1 75.31 261 LEU A C 1
ATOM 1998 O O . LEU A 1 261 ? 7.238 -53.969 -15.125 1 75.31 261 LEU A O 1
ATOM 2002 N N . LEU A 1 262 ? 7.457 -52.906 -13.141 1 76.38 262 LEU A N 1
ATOM 2003 C CA . LEU A 1 262 ? 7.859 -54.156 -12.453 1 76.38 262 LEU A CA 1
ATOM 2004 C C . LEU A 1 262 ? 6.723 -55.156 -12.445 1 76.38 262 LEU A C 1
ATOM 2006 O O . LEU A 1 262 ? 6.934 -56.344 -12.734 1 76.38 262 LEU A O 1
ATOM 2010 N N . ALA A 1 263 ? 5.59 -54.688 -12.07 1 75.56 263 ALA A N 1
ATOM 2011 C CA . ALA A 1 263 ? 4.43 -55.594 -12.055 1 75.56 263 ALA A CA 1
ATOM 2012 C C . ALA A 1 263 ? 4.133 -56.125 -13.453 1 75.56 263 ALA A C 1
ATOM 2014 O O . ALA A 1 263 ? 3.812 -57.312 -13.617 1 75.56 263 ALA A O 1
ATOM 2015 N N . GLY A 1 264 ? 4.164 -55.25 -14.406 1 72.94 264 GLY A N 1
ATOM 2016 C CA . GLY A 1 264 ? 3.955 -55.656 -15.781 1 72.94 264 GLY A CA 1
ATOM 2017 C C . GLY A 1 264 ? 4.938 -56.719 -16.234 1 72.94 264 GLY A C 1
ATOM 2018 O O . GLY A 1 264 ? 4.551 -57.688 -16.906 1 72.94 264 GLY A O 1
ATOM 2019 N N . MET A 1 265 ? 6.184 -56.656 -15.797 1 71.81 265 MET A N 1
ATOM 2020 C CA . MET A 1 265 ? 7.211 -57.594 -16.188 1 71.81 265 MET A CA 1
ATOM 2021 C C . MET A 1 265 ? 6.945 -58.969 -15.547 1 71.81 265 MET A C 1
ATOM 2023 O O . MET A 1 265 ? 7.09 -60 -16.203 1 71.81 265 MET A O 1
ATOM 2027 N N . VAL A 1 266 ? 6.637 -58.969 -14.328 1 75.25 266 VAL A N 1
ATOM 2028 C CA . VAL A 1 266 ? 6.391 -60.219 -13.617 1 75.25 266 VAL A CA 1
ATOM 2029 C C . VAL A 1 266 ? 5.191 -60.938 -14.234 1 75.25 266 VAL A C 1
ATOM 2031 O O . VAL A 1 266 ? 5.23 -62.125 -14.461 1 75.25 266 VAL A O 1
ATOM 2034 N N . TRP A 1 267 ? 4.18 -60.188 -14.477 1 76.31 267 TRP A N 1
ATOM 2035 C CA . TRP A 1 267 ? 2.955 -60.781 -14.984 1 76.31 267 TRP A CA 1
ATOM 2036 C C . TRP A 1 267 ? 3.113 -61.188 -16.438 1 76.31 267 TRP A C 1
ATOM 2038 O O . TRP A 1 267 ? 2.473 -62.125 -16.906 1 76.31 267 TRP A O 1
ATOM 2048 N N . LEU A 1 268 ? 3.934 -60.531 -17.156 1 72.12 268 LEU A N 1
ATOM 2049 C CA . LEU A 1 268 ? 4.203 -60.906 -18.547 1 72.12 268 LEU A CA 1
ATOM 2050 C C . LEU A 1 268 ? 5.008 -62.188 -18.625 1 72.12 268 LEU A C 1
ATOM 2052 O O . LEU A 1 268 ? 4.719 -63.062 -19.453 1 72.12 268 LEU A O 1
ATOM 2056 N N . THR A 1 269 ? 6.098 -62.25 -17.812 1 69.06 269 THR A N 1
ATOM 2057 C CA . THR A 1 269 ? 6.914 -63.469 -17.828 1 69.06 269 THR A CA 1
ATOM 2058 C C . THR A 1 269 ? 6.117 -64.625 -17.312 1 69.06 269 THR A C 1
ATOM 2060 O O . THR A 1 269 ? 6.379 -65.812 -17.703 1 69.06 269 THR A O 1
ATOM 2063 N N . GLY A 1 270 ? 5.254 -64.375 -16.438 1 67.44 270 GLY A N 1
ATOM 2064 C CA . GLY A 1 270 ? 4.43 -65.438 -15.945 1 67.44 270 GLY A CA 1
ATOM 2065 C C . GLY A 1 270 ? 3.307 -65.812 -16.891 1 67.44 270 GLY A C 1
ATOM 2066 O O . GLY A 1 270 ? 2.617 -66.812 -16.672 1 67.44 270 GLY A O 1
ATOM 2067 N N . GLY A 1 271 ? 3.109 -65.125 -18.047 1 66.19 271 GLY A N 1
ATOM 2068 C CA . GLY A 1 271 ? 2.125 -65.438 -19.078 1 66.19 271 GLY A CA 1
ATOM 2069 C C . GLY A 1 271 ? 0.75 -64.875 -18.766 1 66.19 271 GLY A C 1
ATOM 2070 O O . GLY A 1 271 ? -0.214 -65.188 -19.484 1 66.19 271 GLY A O 1
ATOM 2071 N N . SER A 1 272 ? 0.576 -64.25 -17.734 1 65.81 272 SER A N 1
ATOM 2072 C CA . SER A 1 272 ? -0.763 -63.875 -17.297 1 65.81 272 SER A CA 1
ATOM 2073 C C . SER A 1 272 ? -1.157 -62.531 -17.875 1 65.81 272 SER A C 1
ATOM 2075 O O . SER A 1 272 ? -2.336 -62.156 -17.891 1 65.81 272 SER A O 1
ATOM 2077 N N . LEU A 1 273 ? -0.235 -61.75 -18.328 1 65.06 273 LEU A N 1
ATOM 2078 C CA . LEU A 1 273 ? -0.562 -60.438 -18.828 1 65.06 273 LEU A CA 1
ATOM 2079 C C . LEU A 1 273 ? -0.024 -60.25 -20.25 1 65.06 273 LEU A C 1
ATOM 2081 O O . LEU A 1 273 ? 1.047 -60.75 -20.578 1 65.06 273 LEU A O 1
ATOM 2085 N N . ASP A 1 274 ? -0.97 -59.75 -21.016 1 61.53 274 ASP A N 1
ATOM 2086 C CA . ASP A 1 274 ? -0.546 -59.406 -22.375 1 61.53 274 ASP A CA 1
ATOM 2087 C C . ASP A 1 274 ? 0.298 -58.125 -22.375 1 61.53 274 ASP A C 1
ATOM 2089 O O . ASP A 1 274 ? 0.051 -57.219 -21.594 1 61.53 274 ASP A O 1
ATOM 2093 N N . ALA A 1 275 ? 1.418 -58.219 -22.938 1 60.5 275 ALA A N 1
ATOM 2094 C CA . ALA A 1 275 ? 2.391 -57.125 -23.016 1 60.5 275 ALA A CA 1
ATOM 2095 C C . ALA A 1 275 ? 1.712 -55.812 -23.391 1 60.5 275 ALA A C 1
ATOM 2097 O O . ALA A 1 275 ? 2.096 -54.75 -22.891 1 60.5 275 ALA A O 1
ATOM 2098 N N . TRP A 1 276 ? 0.675 -55.938 -24.109 1 59.88 276 TRP A N 1
ATOM 2099 C CA . TRP A 1 276 ? 0.008 -54.75 -24.625 1 59.88 276 TRP A CA 1
ATOM 2100 C C . TRP A 1 276 ? -0.744 -54.031 -23.516 1 59.88 276 TRP A C 1
ATOM 2102 O O . TRP A 1 276 ? -0.922 -52.812 -23.578 1 59.88 276 TRP A O 1
ATOM 2112 N N . LEU A 1 277 ? -1.028 -54.781 -22.516 1 63.22 277 LEU A N 1
ATOM 2113 C CA . LEU A 1 277 ? -1.816 -54.188 -21.438 1 63.22 277 LEU A CA 1
ATOM 2114 C C . LEU A 1 277 ? -0.952 -53.281 -20.547 1 63.22 277 LEU A C 1
ATOM 2116 O O . LEU A 1 277 ? -1.468 -52.438 -19.844 1 63.22 277 LEU A O 1
ATOM 2120 N N . LEU A 1 278 ? 0.336 -53.406 -20.75 1 64.75 278 LEU A N 1
ATOM 2121 C CA . LEU A 1 278 ? 1.227 -52.625 -19.875 1 64.75 278 LEU A CA 1
ATOM 2122 C C . LEU A 1 278 ? 1.383 -51.188 -20.391 1 64.75 278 LEU A C 1
ATOM 2124 O O . LEU A 1 278 ? 1.663 -50.281 -19.609 1 64.75 278 LEU A O 1
ATOM 2128 N N . ALA A 1 279 ? 1.209 -50.938 -21.656 1 61.53 279 ALA A N 1
ATOM 2129 C CA . ALA A 1 279 ? 1.432 -49.594 -22.234 1 61.53 279 ALA A CA 1
ATOM 2130 C C . ALA A 1 279 ? 0.424 -48.594 -21.688 1 61.53 279 ALA A C 1
ATOM 2132 O O . ALA A 1 279 ? 0.787 -47.469 -21.359 1 61.53 279 ALA A O 1
ATOM 2133 N N . ALA A 1 280 ? -0.807 -49.062 -21.531 1 61.78 280 ALA A N 1
ATOM 2134 C CA . ALA A 1 280 ? -1.884 -48.125 -21.172 1 61.78 280 ALA A CA 1
ATOM 2135 C C . ALA A 1 280 ? -1.688 -47.594 -19.75 1 61.78 280 ALA A C 1
ATOM 2137 O O . ALA A 1 280 ? -1.74 -46.406 -19.531 1 61.78 280 ALA A O 1
ATOM 2138 N N . PRO A 1 281 ? -1.347 -48.438 -18.812 1 64.06 281 PRO A N 1
ATOM 2139 C CA . PRO A 1 281 ? -1.181 -47.906 -17.453 1 64.06 281 PRO A CA 1
ATOM 2140 C C . PRO A 1 281 ? 0.05 -47.031 -17.312 1 64.06 281 PRO A C 1
ATOM 2142 O O . PRO A 1 281 ? 0.066 -46.125 -16.469 1 64.06 281 PRO A O 1
ATOM 2145 N N . MET A 1 282 ? 0.95 -47.219 -18.125 1 66.75 282 MET A N 1
ATOM 2146 C CA . MET A 1 282 ? 2.145 -46.375 -18.062 1 66.75 282 MET A CA 1
ATOM 2147 C C . MET A 1 282 ? 1.82 -44.938 -18.453 1 66.75 282 MET A C 1
ATOM 2149 O O . MET A 1 282 ? 2.311 -44 -17.828 1 66.75 282 MET A O 1
ATOM 2153 N N . VAL A 1 283 ? 0.994 -44.812 -19.5 1 63.53 283 VAL A N 1
ATOM 2154 C CA . VAL A 1 283 ? 0.56 -43.5 -19.938 1 63.53 283 VAL A CA 1
ATOM 2155 C C . VAL A 1 283 ? -0.278 -42.844 -18.859 1 63.53 283 VAL A C 1
ATOM 2157 O O . VAL A 1 283 ? -0.106 -41.656 -18.562 1 63.53 283 VAL A O 1
ATOM 2160 N N . ALA A 1 284 ? -1.075 -43.656 -18.266 1 62.72 284 ALA A N 1
ATOM 2161 C CA . ALA A 1 284 ? -1.977 -43.156 -17.234 1 62.72 284 ALA A CA 1
ATOM 2162 C C . ALA A 1 284 ? -1.197 -42.656 -16.031 1 62.72 284 ALA A C 1
ATOM 2164 O O . ALA A 1 284 ? -1.554 -41.625 -15.422 1 62.72 284 ALA A O 1
ATOM 2165 N N . CYS A 1 285 ? -0.12 -43.25 -15.688 1 63.91 285 CYS A N 1
ATOM 2166 C CA . CYS A 1 285 ? 0.676 -42.938 -14.508 1 63.91 285 CYS A CA 1
ATOM 2167 C C . CYS A 1 285 ? 1.275 -41.531 -14.633 1 63.91 285 CYS A C 1
ATOM 2169 O O . CYS A 1 285 ? 1.279 -40.75 -13.664 1 63.91 285 CYS A O 1
ATOM 2171 N N . ILE A 1 286 ? 1.681 -41.188 -15.719 1 61.31 286 ILE A N 1
ATOM 2172 C CA . ILE A 1 286 ? 2.379 -39.906 -15.891 1 61.31 286 ILE A CA 1
ATOM 2173 C C . ILE A 1 286 ? 1.379 -38.75 -15.82 1 61.31 286 ILE A C 1
ATOM 2175 O O . ILE A 1 286 ? 1.684 -37.688 -15.273 1 61.31 286 ILE A O 1
ATOM 2179 N N . ARG A 1 287 ? 0.264 -39.062 -16.375 1 59.03 287 ARG A N 1
ATOM 2180 C CA . ARG A 1 287 ? -0.756 -38 -16.359 1 59.03 287 ARG A CA 1
ATOM 2181 C C . ARG A 1 287 ? -1.194 -37.688 -14.938 1 59.03 287 ARG A C 1
ATOM 2183 O O . ARG A 1 287 ? -1.594 -36.562 -14.641 1 59.03 287 ARG A O 1
ATOM 2190 N N . PHE A 1 288 ? -0.992 -38.656 -14.086 1 61.25 288 PHE A N 1
ATOM 2191 C CA . PHE A 1 288 ? -1.451 -38.531 -12.711 1 61.25 288 PHE A CA 1
ATOM 2192 C C . PHE A 1 288 ? -0.473 -37.688 -11.898 1 61.25 288 PHE A C 1
ATOM 2194 O O . PHE A 1 288 ? -0.86 -37.031 -10.914 1 61.25 288 PHE A O 1
ATOM 2201 N N . ALA A 1 289 ? 0.724 -37.688 -12.328 1 58.5 289 ALA A N 1
ATOM 2202 C CA . ALA A 1 289 ? 1.77 -37.094 -11.516 1 58.5 289 ALA A CA 1
ATOM 2203 C C . ALA A 1 289 ? 1.615 -35.562 -11.492 1 58.5 289 ALA A C 1
ATOM 2205 O O . ALA A 1 289 ? 1.776 -34.938 -10.445 1 58.5 289 ALA A O 1
ATOM 2206 N N . GLU A 1 290 ? 1.196 -35.031 -12.594 1 58.78 290 GLU A N 1
ATOM 2207 C CA . GLU A 1 290 ? 1.202 -33.562 -12.727 1 58.78 290 GLU A CA 1
ATOM 2208 C C . GLU A 1 290 ? 0.131 -32.906 -11.852 1 58.78 290 GLU A C 1
ATOM 2210 O O . GLU A 1 290 ? 0.42 -32 -11.086 1 58.78 290 GLU A O 1
ATOM 2215 N N . PRO A 1 291 ? -1.092 -33.5 -11.961 1 57.38 291 PRO A N 1
ATOM 2216 C CA . PRO A 1 291 ? -2.146 -32.875 -11.164 1 57.38 291 PRO A CA 1
ATOM 2217 C C . PRO A 1 291 ? -1.892 -32.969 -9.664 1 57.38 291 PRO A C 1
ATOM 2219 O O . PRO A 1 291 ? -2.197 -32.062 -8.914 1 57.38 291 PRO A O 1
ATOM 2222 N N . LEU A 1 292 ? -1.164 -33.938 -9.281 1 57.75 292 LEU A N 1
ATOM 2223 C CA . LEU A 1 292 ? -0.956 -34.156 -7.852 1 57.75 292 LEU A CA 1
ATOM 2224 C C . LEU A 1 292 ? 0.03 -33.125 -7.281 1 57.75 292 LEU A C 1
ATOM 2226 O O . LEU A 1 292 ? -0.138 -32.656 -6.152 1 57.75 292 LEU A O 1
ATOM 2230 N N . GLY A 1 293 ? 1.013 -32.844 -8.078 1 58.62 293 GLY A N 1
ATOM 2231 C CA . GLY A 1 293 ? 1.969 -31.828 -7.648 1 58.62 293 GLY A CA 1
ATOM 2232 C C . GLY A 1 293 ? 1.358 -30.438 -7.516 1 58.62 293 GLY A C 1
ATOM 2233 O O . GLY A 1 293 ? 1.772 -29.656 -6.66 1 58.62 293 GLY A O 1
ATOM 2234 N N . GLN A 1 294 ? 0.287 -30.281 -8.219 1 59.12 294 GLN A N 1
ATOM 2235 C CA . GLN A 1 294 ? -0.309 -28.953 -8.25 1 59.12 294 GLN A CA 1
ATOM 2236 C C . GLN A 1 294 ? -1.294 -28.766 -7.098 1 59.12 294 GLN A C 1
ATOM 2238 O O . GLN A 1 294 ? -1.599 -27.625 -6.711 1 59.12 294 GLN A O 1
ATOM 2243 N N . ILE A 1 295 ? -1.67 -29.844 -6.504 1 62 295 ILE A N 1
ATOM 2244 C CA . ILE A 1 295 ? -2.686 -29.781 -5.461 1 62 295 ILE A CA 1
ATOM 2245 C C . ILE A 1 295 ? -2.158 -28.969 -4.277 1 62 295 ILE A C 1
ATOM 2247 O O . ILE A 1 295 ? -2.893 -28.188 -3.678 1 62 295 ILE A O 1
ATOM 2251 N N . LEU A 1 296 ? -0.853 -29.156 -4.059 1 60.34 296 LEU A N 1
ATOM 2252 C CA . LEU A 1 296 ? -0.27 -28.469 -2.912 1 60.34 296 LEU A CA 1
ATOM 2253 C C . LEU A 1 296 ? -0.268 -26.953 -3.129 1 60.34 296 LEU A C 1
ATOM 2255 O O . LEU A 1 296 ? -0.583 -26.188 -2.213 1 60.34 296 LEU A O 1
ATOM 2259 N N . SER A 1 297 ? 0.103 -26.641 -4.336 1 60.97 297 SER A N 1
ATOM 2260 C CA . SER A 1 297 ? 0.158 -25.219 -4.645 1 60.97 297 SER A CA 1
ATOM 2261 C C . SER A 1 297 ? -1.236 -24.609 -4.66 1 60.97 297 SER A C 1
ATOM 2263 O O . SER A 1 297 ? -1.409 -23.438 -4.293 1 60.97 297 SER A O 1
ATOM 2265 N N . MET A 1 298 ? -2.242 -25.406 -4.934 1 65.69 298 MET A N 1
ATOM 2266 C CA . MET A 1 298 ? -3.615 -24.938 -5.047 1 65.69 298 MET A CA 1
ATOM 2267 C C . MET A 1 298 ? -4.215 -24.672 -3.67 1 65.69 298 MET A C 1
ATOM 2269 O O . MET A 1 298 ? -5.09 -23.812 -3.523 1 65.69 298 MET A O 1
ATOM 2273 N N . SER A 1 299 ? -3.664 -25.344 -2.719 1 63.31 299 SER A N 1
ATOM 2274 C CA . SER A 1 299 ? -4.191 -25.172 -1.37 1 63.31 299 SER A CA 1
ATOM 2275 C C . SER A 1 299 ? -3.932 -23.75 -0.866 1 63.31 299 SER A C 1
ATOM 2277 O O . SER A 1 299 ? -4.766 -23.172 -0.169 1 63.31 299 SER A O 1
ATOM 2279 N N . SER A 1 300 ? -2.834 -23.281 -1.297 1 64.12 300 SER A N 1
ATOM 2280 C CA . SER A 1 300 ? -2.5 -21.922 -0.878 1 64.12 300 SER A CA 1
ATOM 2281 C C . SER A 1 300 ? -3.436 -20.891 -1.516 1 64.12 300 SER A C 1
ATOM 2283 O O . SER A 1 300 ? -3.863 -19.938 -0.86 1 64.12 300 SER A O 1
ATOM 2285 N N . ILE A 1 301 ? -3.764 -21.094 -2.752 1 67 301 ILE A N 1
ATOM 2286 C CA . ILE A 1 301 ? -4.656 -20.172 -3.447 1 67 301 ILE A CA 1
ATOM 2287 C C . ILE A 1 301 ? -6.051 -20.234 -2.832 1 67 301 ILE A C 1
ATOM 2289 O O . ILE A 1 301 ? -6.688 -19.203 -2.609 1 67 301 ILE A O 1
ATOM 2293 N N . TYR A 1 302 ? -6.41 -21.359 -2.477 1 68.12 302 TYR A N 1
ATOM 2294 C CA . TYR A 1 302 ? -7.719 -21.516 -1.86 1 68.12 302 TYR A CA 1
ATOM 2295 C C . TYR A 1 302 ? -7.793 -20.797 -0.523 1 68.12 302 TYR A C 1
ATOM 2297 O O . TYR A 1 302 ? -8.789 -20.141 -0.221 1 68.12 302 TYR A O 1
ATOM 2305 N N . SER A 1 303 ? -6.754 -21 0.213 1 67.81 303 SER A N 1
ATOM 2306 C CA . SER A 1 303 ? -6.73 -20.312 1.501 1 67.81 303 SER A CA 1
ATOM 2307 C C . SER A 1 303 ? -6.824 -18.797 1.324 1 67.81 303 SER A C 1
ATOM 2309 O O . SER A 1 303 ? -7.52 -18.125 2.086 1 67.81 303 SER A O 1
ATOM 2311 N N . MET A 1 304 ? -6.227 -18.359 0.297 1 67 304 MET A N 1
ATOM 2312 C CA . MET A 1 304 ? -6.27 -16.938 -0.003 1 67 304 MET A CA 1
ATOM 2313 C C . MET A 1 304 ? -7.688 -16.5 -0.362 1 67 304 MET A C 1
ATOM 2315 O O . MET A 1 304 ? -8.148 -15.438 0.075 1 67 304 MET A O 1
ATOM 2319 N N . VAL A 1 305 ? -8.375 -17.25 -1.127 1 69.19 305 VAL A N 1
ATOM 2320 C CA . VAL A 1 305 ? -9.742 -16.953 -1.538 1 69.19 305 VAL A CA 1
ATOM 2321 C C . VAL A 1 305 ? -10.664 -16.969 -0.319 1 69.19 305 VAL A C 1
ATOM 2323 O O . VAL A 1 305 ? -11.508 -16.078 -0.169 1 69.19 305 VAL A O 1
ATOM 2326 N N . GLN A 1 306 ? -10.391 -17.906 0.506 1 72.5 306 GLN A N 1
ATOM 2327 C CA . GLN A 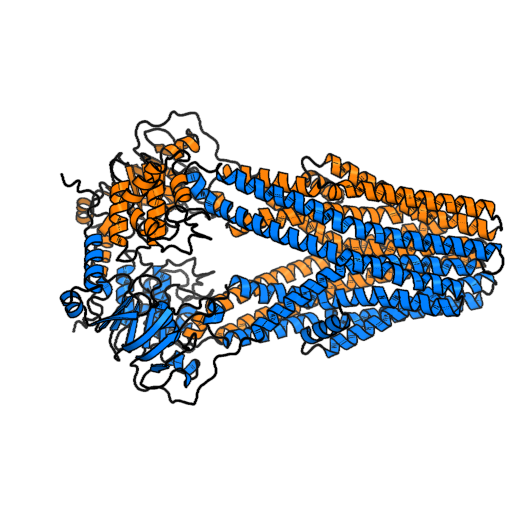1 306 ? -11.219 -18.016 1.706 1 72.5 306 GLN A CA 1
ATOM 2328 C C . GLN A 1 306 ? -11.016 -16.797 2.615 1 72.5 306 GLN A C 1
ATOM 2330 O O . GLN A 1 306 ? -11.984 -16.266 3.164 1 72.5 306 GLN A O 1
ATOM 2335 N N . GLN A 1 307 ? -9.867 -16.438 2.777 1 71.44 307 GLN A N 1
ATOM 2336 C CA . GLN A 1 307 ? -9.57 -15.289 3.631 1 71.44 307 GLN A CA 1
ATOM 2337 C C . GLN A 1 307 ? -10.133 -14 3.037 1 71.44 307 GLN A C 1
ATOM 2339 O O . GLN A 1 307 ? -10.68 -13.164 3.76 1 71.44 307 GLN A O 1
ATOM 2344 N N . GLY A 1 308 ? -9.852 -13.875 1.705 1 71.94 308 GLY A N 1
ATOM 2345 C CA . GLY A 1 308 ? -10.43 -12.719 1.044 1 71.94 308 GLY A CA 1
ATOM 2346 C C . GLY A 1 308 ? -11.945 -12.648 1.186 1 71.94 308 GLY A C 1
ATOM 2347 O O . GLY A 1 308 ? -12.492 -11.586 1.481 1 71.94 308 GLY A O 1
ATOM 2348 N N . TYR A 1 309 ? -12.57 -13.758 1.067 1 76.06 309 TYR A N 1
ATOM 2349 C CA . TYR A 1 309 ? -14.023 -13.82 1.187 1 76.06 309 TYR A CA 1
ATOM 2350 C C . TYR A 1 309 ? -14.469 -13.516 2.611 1 76.06 309 TYR A C 1
ATOM 2352 O O . TYR A 1 309 ? -15.477 -12.836 2.82 1 76.06 309 TYR A O 1
ATOM 2360 N N . ALA A 1 310 ? -13.781 -14 3.52 1 79.19 310 ALA A N 1
ATOM 2361 C CA . ALA A 1 310 ? -14.109 -13.75 4.918 1 79.19 310 ALA A CA 1
ATOM 2362 C C . ALA A 1 310 ? -14.039 -12.266 5.242 1 79.19 310 ALA A C 1
ATOM 2364 O O . ALA A 1 310 ? -14.891 -11.734 5.953 1 79.19 310 ALA A O 1
ATOM 2365 N N . ARG A 1 311 ? -13.086 -11.625 4.777 1 78.5 311 ARG A N 1
ATOM 2366 C CA . ARG A 1 311 ? -12.938 -10.188 4.992 1 78.5 311 ARG A CA 1
ATOM 2367 C C . ARG A 1 311 ? -14.094 -9.414 4.363 1 78.5 311 ARG A C 1
ATOM 2369 O O . ARG A 1 311 ? -14.578 -8.445 4.941 1 78.5 311 ARG A O 1
ATOM 2376 N N . LEU A 1 312 ? -14.453 -9.812 3.207 1 81 312 LEU A N 1
ATOM 2377 C CA . LEU A 1 312 ? -15.562 -9.164 2.523 1 81 312 LEU A CA 1
ATOM 2378 C C . LEU A 1 312 ? -16.859 -9.352 3.297 1 81 312 LEU A C 1
ATOM 2380 O O . LEU A 1 312 ? -17.656 -8.422 3.428 1 81 312 LEU A O 1
ATOM 2384 N N . GLN A 1 313 ? -17 -10.531 3.828 1 81.88 313 GLN A N 1
ATOM 2385 C CA . GLN A 1 313 ? -18.203 -10.82 4.59 1 81.88 313 GLN A CA 1
ATOM 2386 C C . GLN A 1 313 ? -18.234 -10.039 5.902 1 81.88 313 GLN A C 1
ATOM 2388 O O . GLN A 1 313 ? -19.297 -9.617 6.359 1 81.88 313 GLN A O 1
ATOM 2393 N N . GLU A 1 314 ? -17.125 -9.844 6.465 1 84.06 314 GLU A N 1
ATOM 2394 C CA . GLU A 1 314 ? -17.031 -9.055 7.691 1 84.06 314 GLU A CA 1
ATOM 2395 C C . GLU A 1 314 ? -17.469 -7.613 7.457 1 84.06 314 GLU A C 1
ATOM 2397 O O . GLU A 1 314 ? -18.156 -7.023 8.297 1 84.06 314 GLU A O 1
ATOM 2402 N N . LEU A 1 315 ? -17.078 -7.098 6.402 1 81.88 315 LEU A N 1
ATOM 2403 C CA . LEU A 1 315 ? -17.469 -5.73 6.07 1 81.88 315 LEU A CA 1
ATOM 2404 C C . LEU A 1 315 ? -18.969 -5.645 5.785 1 81.88 315 LEU A C 1
ATOM 2406 O O . LEU A 1 315 ? -19.625 -4.684 6.188 1 81.88 315 LEU A O 1
ATOM 2410 N N . LEU A 1 316 ? -19.5 -6.656 5.141 1 84.81 316 LEU A N 1
ATOM 2411 C CA . LEU A 1 316 ? -20.922 -6.672 4.777 1 84.81 316 LEU A CA 1
ATOM 2412 C C . LEU A 1 316 ? -21.781 -6.945 6 1 84.81 316 LEU A C 1
ATOM 2414 O O . LEU A 1 316 ? -22.984 -6.633 6 1 84.81 316 LEU A O 1
ATOM 2418 N N . ALA A 1 317 ? -21.172 -7.492 6.941 1 85.38 317 ALA A N 1
ATOM 2419 C CA . ALA A 1 317 ? -21.906 -7.844 8.148 1 85.38 317 ALA A CA 1
ATOM 2420 C C . ALA A 1 317 ? -22.125 -6.621 9.031 1 85.38 317 ALA A C 1
ATOM 2422 O O . ALA A 1 317 ? -23 -6.633 9.914 1 85.38 317 ALA A O 1
ATOM 2423 N N . VAL A 1 318 ? -21.406 -5.523 8.781 1 85.06 318 VAL A N 1
ATOM 2424 C CA . VAL A 1 318 ? -21.594 -4.312 9.57 1 85.06 318 VAL A CA 1
ATOM 2425 C C . VAL A 1 318 ? -22.984 -3.748 9.336 1 85.06 318 VAL A C 1
ATOM 2427 O O . VAL A 1 318 ? -23.359 -3.465 8.195 1 85.06 318 VAL A O 1
ATOM 2430 N N . ALA A 1 319 ? -23.734 -3.66 10.391 1 83.88 319 ALA A N 1
ATOM 2431 C CA . ALA A 1 319 ? -25.109 -3.186 10.281 1 83.88 319 ALA A CA 1
ATOM 2432 C C . ALA A 1 319 ? -25.156 -1.662 10.227 1 83.88 319 ALA A C 1
ATOM 2434 O O . ALA A 1 319 ? -24.391 -0.982 10.914 1 83.88 319 ALA A O 1
ATOM 2435 N N . PRO A 1 320 ? -25.953 -1.148 9.297 1 83.81 320 PRO A N 1
ATOM 2436 C CA . PRO A 1 320 ? -26.188 0.298 9.32 1 83.81 320 PRO A CA 1
ATOM 2437 C C . PRO A 1 320 ? -26.891 0.763 10.586 1 83.81 320 PRO A C 1
ATOM 2439 O O . PRO A 1 320 ? -27.438 -0.057 11.328 1 83.81 320 PRO A O 1
ATOM 2442 N N . LEU A 1 321 ? -26.75 2.062 10.914 1 85.12 321 LEU A N 1
ATOM 2443 C CA . LEU A 1 321 ? -27.422 2.627 12.07 1 85.12 321 LEU A CA 1
ATOM 2444 C C . LEU A 1 321 ? -28.938 2.58 11.891 1 85.12 321 LEU A C 1
ATOM 2446 O O . LEU A 1 321 ? -29.453 2.979 10.844 1 85.12 321 LEU A O 1
ATOM 2450 N N . GLU A 1 322 ? -29.625 2.029 12.844 1 84.06 322 GLU A N 1
ATOM 2451 C CA . GLU A 1 322 ? -31.078 1.874 12.766 1 84.06 322 GLU A CA 1
ATOM 2452 C C . GLU A 1 322 ? -31.797 3.164 13.156 1 84.06 322 GLU A C 1
ATOM 2454 O O . GLU A 1 322 ? -31.344 3.871 14.07 1 84.06 322 GLU A O 1
ATOM 2459 N N . ARG A 1 323 ? -32.844 3.404 12.422 1 84.94 323 ARG A N 1
ATOM 2460 C CA . ARG A 1 323 ? -33.688 4.551 12.766 1 84.94 323 ARG A CA 1
ATOM 2461 C C . ARG A 1 323 ? -34.625 4.219 13.922 1 84.94 323 ARG A C 1
ATOM 2463 O O . ARG A 1 323 ? -35.25 3.168 13.922 1 84.94 323 ARG A O 1
ATOM 2470 N N . VAL A 1 324 ? -34.312 5.121 14.906 1 83.56 324 VAL A N 1
ATOM 2471 C CA . VAL A 1 324 ? -35.188 4.93 16.062 1 83.56 324 VAL A CA 1
ATOM 2472 C C . VAL A 1 324 ? -36.406 5.855 15.953 1 83.56 324 VAL A C 1
ATOM 2474 O O . VAL A 1 324 ? -36.281 7.066 16.141 1 83.56 324 VAL A O 1
ATOM 2477 N N . GLY A 1 325 ? -37.531 5.32 15.531 1 81.44 325 GLY A N 1
ATOM 2478 C CA . GLY A 1 325 ? -38.75 6.145 15.445 1 81.44 325 GLY A CA 1
ATOM 2479 C C . GLY A 1 325 ? -38.781 7.012 14.203 1 81.44 325 GLY A C 1
ATOM 2480 O O . GLY A 1 325 ? -38.031 6.773 13.25 1 81.44 325 GLY A O 1
ATOM 2481 N N . GLU A 1 326 ? -39.812 7.867 14.039 1 84.56 326 GLU A N 1
ATOM 2482 C CA . GLU A 1 326 ? -39.969 8.828 12.945 1 84.56 326 GLU A CA 1
ATOM 2483 C C . GLU A 1 326 ? -40.219 10.227 13.477 1 84.56 326 GLU A C 1
ATOM 2485 O O . GLU A 1 326 ? -41.125 10.422 14.32 1 84.56 326 GLU A O 1
ATOM 2490 N N . ALA A 1 327 ? -39.25 11.023 13.273 1 83.69 327 ALA A N 1
ATOM 2491 C CA . ALA A 1 327 ? -39.438 12.406 13.688 1 83.69 327 ALA A CA 1
ATOM 2492 C C . ALA A 1 327 ? -39.469 13.344 12.484 1 83.69 327 ALA A C 1
ATOM 2494 O O . ALA A 1 327 ? -38.875 13.039 11.438 1 83.69 327 ALA A O 1
ATOM 2495 N N . ALA A 1 328 ? -40.25 14.461 12.664 1 83.12 328 ALA A N 1
ATOM 2496 C CA . ALA A 1 328 ? -40.281 15.492 11.633 1 83.12 328 ALA A CA 1
ATOM 2497 C C . ALA A 1 328 ? -39 16.312 11.633 1 83.12 328 ALA A C 1
ATOM 2499 O O . ALA A 1 328 ? -38.219 16.266 12.594 1 83.12 328 ALA A O 1
ATOM 2500 N N . ALA A 1 329 ? -38.781 17.016 10.555 1 87.19 329 ALA A N 1
ATOM 2501 C CA . ALA A 1 329 ? -37.656 17.922 10.469 1 87.19 329 ALA A CA 1
ATOM 2502 C C . ALA A 1 329 ? -37.719 18.984 11.555 1 87.19 329 ALA A C 1
ATOM 2504 O O . ALA A 1 329 ? -38.781 19.531 11.836 1 87.19 329 ALA A O 1
ATOM 2505 N N . PRO A 1 330 ? -36.656 19.203 12.219 1 89.88 330 PRO A N 1
ATOM 2506 C CA . PRO A 1 330 ? -36.656 20.188 13.297 1 89.88 330 PRO A CA 1
ATOM 2507 C C . PRO A 1 330 ? -36.906 21.609 12.797 1 89.88 330 PRO A C 1
ATOM 2509 O O . PRO A 1 330 ? -36.438 21.984 11.719 1 89.88 330 PRO A O 1
ATOM 2512 N N . THR A 1 331 ? -37.625 22.359 13.578 1 88.88 331 THR A N 1
ATOM 2513 C CA . THR A 1 331 ? -37.875 23.75 13.25 1 88.88 331 THR A CA 1
ATOM 2514 C C . THR A 1 331 ? -36.906 24.672 13.961 1 88.88 331 THR A C 1
ATOM 2516 O O . THR A 1 331 ? -36.594 25.766 13.477 1 88.88 331 THR A O 1
ATOM 2519 N N . ARG A 1 332 ? -36.469 24.188 15.102 1 93.44 332 ARG A N 1
ATOM 2520 C CA . ARG A 1 332 ? -35.406 24.875 15.828 1 93.44 332 ARG A CA 1
ATOM 2521 C C . ARG A 1 332 ? -34.062 24.188 15.641 1 93.44 332 ARG A C 1
ATOM 2523 O O . ARG A 1 332 ? -34.031 22.984 15.328 1 93.44 332 ARG A O 1
ATOM 2530 N N . HIS A 1 333 ? -33.031 25 15.75 1 96 333 HIS A N 1
ATOM 2531 C CA . HIS A 1 333 ? -31.734 24.406 15.414 1 96 333 HIS A CA 1
ATOM 2532 C C . HIS A 1 333 ? -30.766 24.531 16.578 1 96 333 HIS A C 1
ATOM 2534 O O . HIS A 1 333 ? -29.562 24.688 16.359 1 96 333 HIS A O 1
ATOM 2540 N N . ASP A 1 334 ? -31.312 24.609 17.781 1 96.31 334 ASP A N 1
ATOM 2541 C CA . ASP A 1 334 ? -30.453 24.438 18.953 1 96.31 334 ASP A CA 1
ATOM 2542 C C . ASP A 1 334 ? -30.031 22.969 19.109 1 96.31 334 ASP A C 1
ATOM 2544 O O . ASP A 1 334 ? -30.688 22.062 18.578 1 96.31 334 ASP A O 1
ATOM 2548 N N . ILE A 1 335 ? -28.938 22.688 19.719 1 97.31 335 ILE A N 1
ATOM 2549 C CA . ILE A 1 335 ? -28.422 21.344 19.922 1 97.31 335 ILE A CA 1
ATOM 2550 C C . ILE A 1 335 ? -28.297 21.047 21.422 1 97.31 335 ILE A C 1
ATOM 2552 O O . ILE A 1 335 ? -27.75 21.859 22.172 1 97.31 335 ILE A O 1
ATOM 2556 N N . THR A 1 336 ? -28.828 19.938 21.812 1 97.19 336 THR A N 1
ATOM 2557 C CA . THR A 1 336 ? -28.797 19.562 23.234 1 97.19 336 THR A CA 1
ATOM 2558 C C . THR A 1 336 ? -28.203 18.172 23.406 1 97.19 336 THR A C 1
ATOM 2560 O O . THR A 1 336 ? -28.547 17.25 22.672 1 97.19 336 THR A O 1
ATOM 2563 N N . PHE A 1 337 ? -27.25 18.062 24.234 1 97.19 337 PHE A N 1
ATOM 2564 C CA . PHE A 1 337 ? -26.719 16.781 24.688 1 97.19 337 PHE A CA 1
ATOM 2565 C C . PHE A 1 337 ? -27.266 16.422 26.078 1 97.19 337 PHE A C 1
ATOM 2567 O O . PHE A 1 337 ? -27.203 17.234 27 1 97.19 337 PHE A O 1
ATOM 2574 N N . GLU A 1 338 ? -27.844 15.258 26.172 1 97.31 338 GLU A N 1
ATOM 2575 C CA . GLU A 1 338 ? -28.406 14.797 27.438 1 97.31 338 GLU A CA 1
ATOM 2576 C C . GLU A 1 338 ? -27.688 13.539 27.922 1 97.31 338 GLU A C 1
ATOM 2578 O O . GLU A 1 338 ? -27.938 12.438 27.438 1 97.31 338 GLU A O 1
ATOM 2583 N N . ASN A 1 339 ? -26.859 13.719 28.906 1 96.56 339 ASN A N 1
ATOM 2584 C CA . ASN A 1 339 ? -26.141 12.641 29.578 1 96.56 339 ASN A CA 1
ATOM 2585 C C . ASN A 1 339 ? -25.484 11.695 28.578 1 96.56 339 ASN A C 1
ATOM 2587 O O . ASN A 1 339 ? -25.703 10.484 28.625 1 96.56 339 ASN A O 1
ATOM 2591 N N . VAL A 1 340 ? -24.781 12.219 27.734 1 96.25 340 VAL A N 1
ATOM 2592 C CA . VAL A 1 340 ? -24.219 11.453 26.625 1 96.25 340 VAL A CA 1
ATOM 2593 C C . VAL A 1 340 ? -22.891 10.82 27.047 1 96.25 340 VAL A C 1
ATOM 2595 O O . VAL A 1 340 ? -22 11.508 27.547 1 96.25 340 VAL A O 1
ATOM 2598 N N . HIS A 1 341 ? -22.828 9.508 26.906 1 95.38 341 HIS A N 1
ATOM 2599 C CA . HIS A 1 341 ? -21.609 8.719 27.094 1 95.38 341 HIS A CA 1
ATOM 2600 C C . HIS A 1 341 ? -21.203 8.031 25.797 1 95.38 341 HIS A C 1
ATOM 2602 O O . HIS A 1 341 ? -22.062 7.531 25.062 1 95.38 341 HIS A O 1
ATOM 2608 N N . TYR A 1 342 ? -19.984 8.086 25.453 1 93.94 342 TYR A N 1
ATOM 2609 C CA . TYR A 1 342 ? -19.531 7.438 24.234 1 93.94 342 TYR A CA 1
ATOM 2610 C C . TYR A 1 342 ? -18.109 6.895 24.391 1 93.94 342 TYR A C 1
ATOM 2612 O O . TYR A 1 342 ? -17.266 7.539 25.016 1 93.94 342 TYR A O 1
ATOM 2620 N N . HIS A 1 343 ? -17.891 5.711 23.953 1 90.12 343 HIS A N 1
ATOM 2621 C CA . HIS A 1 343 ? -16.562 5.105 23.844 1 90.12 343 HIS A CA 1
ATOM 2622 C C . HIS A 1 343 ? -16.391 4.406 22.5 1 90.12 343 HIS A C 1
ATOM 2624 O O . HIS A 1 343 ? -17.344 3.895 21.922 1 90.12 343 HIS A O 1
ATOM 2630 N N . TYR A 1 344 ? -15.195 4.535 21.984 1 83.19 344 TYR A N 1
ATOM 2631 C CA . TYR A 1 344 ? -14.898 3.832 20.734 1 83.19 344 TYR A CA 1
ATOM 2632 C C . TYR A 1 344 ? -14.711 2.34 20.984 1 83.19 344 TYR A C 1
ATOM 2634 O O . TYR A 1 344 ? -14.242 1.936 22.047 1 83.19 344 TYR A O 1
ATOM 2642 N N . ASP A 1 345 ? -15.039 1.508 20 1 74.25 345 ASP A N 1
ATOM 2643 C CA . ASP A 1 345 ? -14.969 0.058 20.156 1 74.25 345 ASP A CA 1
ATOM 2644 C C . ASP A 1 345 ? -13.539 -0.388 20.453 1 74.25 345 ASP A C 1
ATOM 2646 O O . ASP A 1 345 ? -13.32 -1.32 21.234 1 74.25 345 ASP A O 1
ATOM 2650 N N . ALA A 1 346 ? -12.664 0.333 19.906 1 65.56 346 ALA A N 1
ATOM 2651 C CA . ALA A 1 346 ? -11.266 -0.065 20.062 1 65.56 346 ALA A CA 1
ATOM 2652 C C . ALA A 1 346 ? -10.727 0.316 21.438 1 65.56 346 ALA A C 1
ATOM 2654 O O . ALA A 1 346 ? -9.703 -0.22 21.875 1 65.56 346 ALA A O 1
ATOM 2655 N N . ASN A 1 347 ? -11.367 1.256 22.062 1 69.06 347 ASN A N 1
ATOM 2656 C CA . ASN A 1 347 ? -10.93 1.731 23.375 1 69.06 347 ASN A CA 1
ATOM 2657 C C . ASN A 1 347 ? -12.07 1.751 24.375 1 69.06 347 ASN A C 1
ATOM 2659 O O . ASN A 1 347 ? -13 2.549 24.25 1 69.06 347 ASN A O 1
ATOM 2663 N N . PRO A 1 348 ? -11.914 0.879 25.266 1 74.31 348 PRO A N 1
ATOM 2664 C CA . PRO A 1 348 ? -12.992 0.804 26.25 1 74.31 348 PRO A CA 1
ATOM 2665 C C . PRO A 1 348 ? -13.094 2.059 27.109 1 74.31 348 PRO A C 1
ATOM 2667 O O . PRO A 1 348 ? -14.125 2.299 27.75 1 74.31 348 PRO A O 1
ATOM 2670 N N . GLU A 1 349 ? -12.07 2.875 27.109 1 80.12 349 GLU A N 1
ATOM 2671 C CA . GLU A 1 349 ? -12.172 4.082 27.922 1 80.12 349 GLU A CA 1
ATOM 2672 C C . GLU A 1 349 ? -13.094 5.113 27.281 1 80.12 349 GLU A C 1
ATOM 2674 O O . GLU A 1 349 ? -12.945 5.43 26.094 1 80.12 349 GLU A O 1
ATOM 2679 N N . PRO A 1 350 ? -14.016 5.52 28.094 1 87.38 350 PRO A N 1
ATOM 2680 C CA . PRO A 1 350 ? -14.969 6.484 27.531 1 87.38 350 PRO A CA 1
ATOM 2681 C C . PRO A 1 350 ? -14.305 7.797 27.109 1 87.38 350 PRO A C 1
ATOM 2683 O O . PRO A 1 350 ? -13.477 8.336 27.844 1 87.38 350 PRO A O 1
ATOM 2686 N N . VAL A 1 351 ? -14.57 8.25 25.969 1 89.12 351 VAL A N 1
ATOM 2687 C CA . VAL A 1 351 ? -14.078 9.516 25.438 1 89.12 351 VAL A CA 1
ATOM 2688 C C . VAL A 1 351 ? -14.969 10.656 25.922 1 89.12 351 VAL A C 1
ATOM 2690 O O . VAL A 1 351 ? -14.484 11.75 26.219 1 89.12 351 VAL A O 1
ATOM 2693 N N . LEU A 1 352 ? -16.25 10.414 25.969 1 94 352 LEU A N 1
ATOM 2694 C CA . LEU A 1 352 ? -17.219 11.352 26.531 1 94 352 LEU A CA 1
ATOM 2695 C C . LEU A 1 352 ? -17.922 10.758 27.75 1 94 352 LEU A C 1
ATOM 2697 O O . LEU A 1 352 ? -18.406 9.625 27.703 1 94 352 LEU A O 1
ATOM 2701 N N . ARG A 1 353 ? -17.891 11.5 28.844 1 94.56 353 ARG A N 1
ATOM 2702 C CA . ARG A 1 353 ? -18.359 11 30.125 1 94.56 353 ARG A CA 1
ATOM 2703 C C . ARG A 1 353 ? -19.531 11.828 30.641 1 94.56 353 ARG A C 1
ATOM 2705 O O . ARG A 1 353 ? -19.359 12.688 31.5 1 94.56 353 ARG A O 1
ATOM 2712 N N . GLY A 1 354 ? -20.641 11.484 30.297 1 94.12 354 GLY A N 1
ATOM 2713 C CA . GLY A 1 354 ? -21.844 12.125 30.812 1 94.12 354 GLY A CA 1
ATOM 2714 C C . GLY A 1 354 ? -21.938 13.594 30.453 1 94.12 354 GLY A C 1
ATOM 2715 O O . GLY A 1 354 ? -22.078 14.453 31.328 1 94.12 354 GLY A O 1
ATOM 2716 N N . ILE A 1 355 ? -21.953 13.914 29.172 1 95.44 355 ILE A N 1
ATOM 2717 C CA . ILE A 1 355 ? -21.938 15.281 28.672 1 95.44 355 ILE A CA 1
ATOM 2718 C C . ILE A 1 355 ? -23.359 15.844 28.656 1 95.44 355 ILE A C 1
ATOM 2720 O O . ILE A 1 355 ? -24.281 15.227 28.109 1 95.44 355 ILE A O 1
ATOM 2724 N N . ASN A 1 356 ? -23.547 16.922 29.375 1 96.38 356 ASN A N 1
ATOM 2725 C CA . ASN A 1 356 ? -24.75 17.734 29.328 1 96.38 356 ASN A CA 1
ATOM 2726 C C . ASN A 1 356 ? -24.469 19.141 28.828 1 96.38 356 ASN A C 1
ATOM 2728 O O . ASN A 1 356 ? -23.734 19.891 29.484 1 96.38 356 ASN A O 1
ATOM 2732 N N . LEU A 1 357 ? -24.969 19.438 27.672 1 95.06 357 LEU A N 1
ATOM 2733 C CA . LEU A 1 357 ? -24.703 20.781 27.156 1 95.06 357 LEU A CA 1
ATOM 2734 C C . LEU A 1 357 ? -25.812 21.234 26.219 1 95.06 357 LEU A C 1
ATOM 2736 O O . LEU A 1 357 ? -26.594 20.406 25.719 1 95.06 357 LEU A O 1
ATOM 2740 N N . HIS A 1 358 ? -25.953 22.547 26.125 1 95.94 358 HIS A N 1
ATOM 2741 C CA . HIS A 1 358 ? -26.938 23.172 25.234 1 95.94 358 HIS A CA 1
ATOM 2742 C C . HIS A 1 358 ? -26.281 24.219 24.359 1 95.94 358 HIS A C 1
ATOM 2744 O O . HIS A 1 358 ? -25.625 25.141 24.859 1 95.94 358 HIS A O 1
ATOM 2750 N N . ILE A 1 359 ? -26.422 24.062 23.078 1 96.31 359 ILE A N 1
ATOM 2751 C CA . ILE A 1 359 ? -25.953 25.031 22.094 1 96.31 359 ILE A CA 1
ATOM 2752 C C . ILE A 1 359 ? -27.125 25.844 21.547 1 96.31 359 ILE A C 1
ATOM 2754 O O . ILE A 1 359 ? -27.969 25.312 20.828 1 96.31 359 ILE A O 1
ATOM 2758 N N . PRO A 1 360 ? -27.125 27.094 21.922 1 95.69 360 PRO A N 1
ATOM 2759 C CA . PRO A 1 360 ? -28.266 27.922 21.5 1 95.69 360 PRO A CA 1
ATOM 2760 C C . PRO A 1 360 ? -28.312 28.141 20 1 95.69 360 PRO A C 1
ATOM 2762 O O . PRO A 1 360 ? -27.266 28.109 19.328 1 95.69 360 PRO A O 1
ATOM 2765 N N . GLU A 1 361 ? -29.484 28.391 19.484 1 95.56 361 GLU A N 1
ATOM 2766 C CA . GLU A 1 361 ? -29.672 28.641 18.062 1 95.56 361 GLU A CA 1
ATOM 2767 C C . GLU A 1 361 ? -29.141 30.016 17.672 1 95.56 361 GLU A C 1
ATOM 2769 O O . GLU A 1 361 ? -29.188 30.953 18.484 1 95.56 361 GLU A O 1
ATOM 2774 N N . ARG A 1 362 ? -28.594 30.109 16.484 1 94.88 362 ARG A N 1
ATOM 2775 C CA . ARG A 1 362 ? -28.156 31.344 15.852 1 94.88 362 ARG A CA 1
ATOM 2776 C C . ARG A 1 362 ? -27.125 32.062 16.703 1 94.88 362 ARG A C 1
ATOM 2778 O O . ARG A 1 362 ? -27.219 33.281 16.922 1 94.88 362 ARG A O 1
ATOM 2785 N N . ALA A 1 363 ? -26.281 31.25 17.25 1 94 363 ALA A N 1
ATOM 2786 C CA . ALA A 1 363 ? -25.172 31.766 18.062 1 94 363 ALA A CA 1
ATOM 2787 C C . ALA A 1 363 ? -23.906 30.953 17.844 1 94 363 ALA A C 1
ATOM 2789 O O . ALA A 1 363 ? -23.969 29.781 17.469 1 94 363 ALA A O 1
ATOM 2790 N N . LEU A 1 364 ? -22.828 31.609 18.078 1 93.62 364 LEU A N 1
ATOM 2791 C CA . LEU A 1 364 ? -21.531 30.953 17.969 1 93.62 364 LEU A CA 1
ATOM 2792 C C . LEU A 1 364 ? -21.141 30.312 19.297 1 93.62 364 LEU A C 1
ATOM 2794 O O . LEU A 1 364 ? -21.078 30.984 20.312 1 93.62 364 LEU A O 1
ATOM 2798 N N . THR A 1 365 ? -21.031 29.016 19.266 1 95.12 365 THR A N 1
ATOM 2799 C CA . THR A 1 365 ? -20.5 28.266 20.391 1 95.12 365 THR A CA 1
ATOM 2800 C C . THR A 1 365 ? -19.109 27.703 20.078 1 95.12 365 THR A C 1
ATOM 2802 O O . THR A 1 365 ? -18.938 27.031 19.062 1 95.12 365 THR A O 1
ATOM 2805 N N . ALA A 1 366 ? -18.141 28 20.906 1 93.19 366 ALA A N 1
ATOM 2806 C CA . ALA A 1 366 ? -16.766 27.547 20.688 1 93.19 366 ALA A CA 1
ATOM 2807 C C . ALA A 1 366 ? -16.406 26.406 21.641 1 93.19 366 ALA A C 1
ATOM 2809 O O . ALA A 1 366 ? -16.781 26.406 22.812 1 93.19 366 ALA A O 1
ATOM 2810 N N . LEU A 1 367 ? -15.797 25.438 21.078 1 92.75 367 LEU A N 1
ATOM 2811 C CA . LEU A 1 367 ? -15.25 24.328 21.859 1 92.75 367 LEU A CA 1
ATOM 2812 C C . LEU A 1 367 ? -13.75 24.484 22.062 1 92.75 367 LEU A C 1
ATOM 2814 O O . LEU A 1 367 ? -13 24.625 21.094 1 92.75 367 LEU A O 1
ATOM 2818 N N . VAL A 1 368 ? -13.359 24.469 23.344 1 88.75 368 VAL A N 1
ATOM 2819 C CA . VAL A 1 368 ? -11.953 24.656 23.672 1 88.75 368 VAL A CA 1
ATOM 2820 C C . VAL A 1 368 ? -11.477 23.516 24.578 1 88.75 368 VAL A C 1
ATOM 2822 O O . VAL A 1 368 ? -12.227 23.031 25.406 1 88.75 368 VAL A O 1
ATOM 2825 N N . GLY A 1 369 ? -10.32 23.125 24.359 1 83.75 369 GLY A N 1
ATOM 2826 C CA . GLY A 1 369 ? -9.711 22.078 25.156 1 83.75 369 GLY A CA 1
ATOM 2827 C C . GLY A 1 369 ? -8.477 21.484 24.5 1 83.75 369 GLY A C 1
ATOM 2828 O O . GLY A 1 369 ? -8.141 21.828 23.375 1 83.75 369 GLY A O 1
ATOM 2829 N N . HIS A 1 370 ? -7.809 20.656 25.234 1 77.38 370 HIS A N 1
ATOM 2830 C CA . HIS A 1 370 ? -6.598 20.047 24.703 1 77.38 370 HIS A CA 1
ATOM 2831 C C . HIS A 1 370 ? -6.93 18.984 23.656 1 77.38 370 HIS A C 1
ATOM 2833 O O . HIS A 1 370 ? -8.07 18.531 23.578 1 77.38 370 HIS A O 1
ATOM 2839 N N . SER A 1 371 ? -5.945 18.641 22.891 1 71.75 371 SER A N 1
ATOM 2840 C CA . SER A 1 371 ? -6.152 17.609 21.875 1 71.75 371 SER A CA 1
ATOM 2841 C C . SER A 1 371 ? -6.543 16.281 22.516 1 71.75 371 SER A C 1
ATOM 2843 O O . SER A 1 371 ? -5.961 15.883 23.531 1 71.75 371 SER A O 1
ATOM 2845 N N . GLY A 1 372 ? -7.523 15.664 22.016 1 74.94 372 GLY A N 1
ATOM 2846 C CA . GLY A 1 372 ? -7.938 14.359 22.5 1 74.94 372 GLY A CA 1
ATOM 2847 C C . GLY A 1 372 ? -8.961 14.438 23.625 1 74.94 372 GLY A C 1
ATOM 2848 O O . GLY A 1 372 ? -9.367 13.406 24.172 1 74.94 372 GLY A O 1
ATOM 2849 N N . CYS A 1 373 ? -9.391 15.609 23.875 1 80.56 373 CYS A N 1
ATOM 2850 C CA . CYS A 1 373 ? -10.281 15.734 25.031 1 80.56 373 CYS A CA 1
ATOM 2851 C C . CYS A 1 373 ? -11.719 15.398 24.641 1 80.56 373 CYS A C 1
ATOM 2853 O O . CYS A 1 373 ? -12.609 15.398 25.484 1 80.56 373 CYS A O 1
ATOM 2855 N N . GLY A 1 374 ? -11.953 15.148 23.344 1 86.06 374 GLY A N 1
ATOM 2856 C CA . GLY A 1 374 ? -13.273 14.68 22.984 1 86.06 374 GLY A CA 1
ATOM 2857 C C . GLY A 1 374 ? -14.016 15.633 22.062 1 86.06 374 GLY A C 1
ATOM 2858 O O . GLY A 1 374 ? -15.141 15.359 21.641 1 86.06 374 GLY A O 1
ATOM 2859 N N . LYS A 1 375 ? -13.5 16.75 21.688 1 88.94 375 LYS A N 1
ATOM 2860 C CA . LYS A 1 375 ? -14.156 17.781 20.875 1 88.94 375 LYS A CA 1
ATOM 2861 C C . LYS A 1 375 ? -14.602 17.203 19.531 1 88.94 375 LYS A C 1
ATOM 2863 O O . LYS A 1 375 ? -15.75 17.391 19.125 1 88.94 375 LYS A O 1
ATOM 2868 N N . THR A 1 376 ? -13.703 16.484 18.891 1 86 376 THR A N 1
ATOM 2869 C CA . THR A 1 376 ? -14 15.922 17.578 1 86 376 THR A CA 1
ATOM 2870 C C . THR A 1 376 ? -15.062 14.836 17.688 1 86 376 THR A C 1
ATOM 2872 O O . THR A 1 376 ? -15.914 14.688 16.797 1 86 376 THR A O 1
ATOM 2875 N N . THR A 1 377 ? -15.031 14.086 18.75 1 89.25 377 THR A N 1
ATOM 2876 C CA . THR A 1 377 ? -16.031 13.047 18.984 1 89.25 377 THR A CA 1
ATOM 2877 C C . THR A 1 377 ? -17.422 13.664 19.156 1 89.25 377 THR A C 1
ATOM 2879 O O . THR A 1 377 ? -18.406 13.109 18.672 1 89.25 377 THR A O 1
ATOM 2882 N N . LEU A 1 378 ? -17.406 14.766 19.797 1 93.06 378 LEU A N 1
ATOM 2883 C CA . LEU A 1 378 ? -18.672 15.469 19.984 1 93.06 378 LEU A CA 1
ATOM 2884 C C . LEU A 1 378 ? -19.281 15.852 18.656 1 93.06 378 LEU A C 1
ATOM 2886 O O . LEU A 1 378 ? -20.469 15.617 18.422 1 93.06 378 LEU A O 1
ATOM 2890 N N . ILE A 1 379 ? -18.5 16.375 17.797 1 91.56 379 ILE A N 1
ATOM 2891 C CA . ILE A 1 379 ? -18.953 16.797 16.469 1 91.56 379 ILE A CA 1
ATOM 2892 C C . ILE A 1 379 ? -19.406 15.586 15.672 1 91.56 379 ILE A C 1
ATOM 2894 O O . ILE A 1 379 ? -20.406 15.648 14.945 1 91.56 379 ILE A O 1
ATOM 2898 N N . ARG A 1 380 ? -18.766 14.57 15.82 1 89.75 380 ARG A N 1
ATOM 2899 C CA . ARG A 1 380 ? -19.094 13.352 15.086 1 89.75 380 ARG A CA 1
ATOM 2900 C C . ARG A 1 380 ? -20.453 12.789 15.531 1 89.75 380 ARG A C 1
ATOM 2902 O O . ARG A 1 380 ? -21.203 12.258 14.711 1 89.75 380 ARG A O 1
ATOM 2909 N N . LEU A 1 381 ? -20.734 12.906 16.781 1 93.31 381 LEU A N 1
ATOM 2910 C CA . LEU A 1 381 ? -22.016 12.43 17.297 1 93.31 381 LEU A CA 1
ATOM 2911 C C . LEU A 1 381 ? -23.172 13.289 16.797 1 93.31 381 LEU A C 1
ATOM 2913 O O . LEU A 1 381 ? -24.266 12.789 16.547 1 93.31 381 LEU A O 1
ATOM 2917 N N . ILE A 1 382 ? -22.859 14.586 16.625 1 94.44 382 ILE A N 1
ATOM 2918 C CA . ILE A 1 382 ? -23.875 15.477 16.109 1 94.44 382 ILE A CA 1
ATOM 2919 C C . ILE A 1 382 ? -24.234 15.078 14.672 1 94.44 382 ILE A C 1
ATOM 2921 O O . ILE A 1 382 ? -25.406 15.125 14.281 1 94.44 382 ILE A O 1
ATOM 2925 N N . MET A 1 383 ? -23.219 14.633 14 1 91.25 383 MET A N 1
ATOM 2926 C CA . MET A 1 383 ? -23.422 14.195 12.617 1 91.25 383 MET A CA 1
ATOM 2927 C C . MET A 1 383 ? -23.891 12.75 12.57 1 91.25 383 MET A C 1
ATOM 2929 O O . MET A 1 383 ? -24.031 12.172 11.484 1 91.25 383 MET A O 1
ATOM 2933 N N . ARG A 1 384 ? -23.984 12.109 13.648 1 91 384 ARG A N 1
ATOM 2934 C CA . ARG A 1 384 ? -24.406 10.727 13.836 1 91 384 ARG A CA 1
ATOM 2935 C C . ARG A 1 384 ? -23.469 9.758 13.117 1 91 384 ARG A C 1
ATOM 2937 O O . ARG A 1 384 ? -23.922 8.883 12.383 1 91 384 ARG A O 1
ATOM 2944 N N . TYR A 1 385 ? -22.25 10.07 13.25 1 87.12 385 TYR A N 1
ATOM 2945 C CA . TYR A 1 385 ? -21.266 9.078 12.82 1 87.12 385 TYR A CA 1
ATOM 2946 C C . TYR A 1 385 ? -21.422 7.781 13.602 1 87.12 385 TYR A C 1
ATOM 2948 O O . TYR A 1 385 ? -21.062 6.707 13.109 1 87.12 385 TYR A O 1
ATOM 2956 N N . ALA A 1 386 ? -21.891 7.93 14.781 1 88.75 386 ALA A N 1
ATOM 2957 C CA . ALA A 1 386 ? -22.219 6.84 15.695 1 88.75 386 ALA A CA 1
ATOM 2958 C C . ALA A 1 386 ? -23.312 7.25 16.672 1 88.75 386 ALA A C 1
ATOM 2960 O O . ALA A 1 386 ? -23.594 8.438 16.828 1 88.75 386 ALA A O 1
ATOM 2961 N N . ASP A 1 387 ? -23.891 6.254 17.219 1 91.75 387 ASP A N 1
ATOM 2962 C CA . ASP A 1 387 ? -24.844 6.527 18.281 1 91.75 387 ASP A CA 1
ATOM 2963 C C . ASP A 1 387 ? -24.203 6.418 19.656 1 91.75 387 ASP A C 1
ATOM 2965 O O . ASP A 1 387 ? -23.344 5.559 19.891 1 91.75 387 ASP A O 1
ATOM 2969 N N . PRO A 1 388 ? -24.547 7.414 20.484 1 93.56 388 PRO A N 1
ATOM 2970 C CA . PRO A 1 388 ? -24.016 7.297 21.844 1 93.56 388 PRO A CA 1
ATOM 2971 C C . PRO A 1 388 ? -24.5 6.047 22.562 1 93.56 388 PRO A C 1
ATOM 2973 O O . PRO A 1 388 ? -25.609 5.57 22.297 1 93.56 388 PRO A O 1
ATOM 2976 N N . GLN A 1 389 ? -23.719 5.508 23.469 1 92.44 389 GLN A N 1
ATOM 2977 C CA . GLN A 1 389 ? -24.094 4.328 24.234 1 92.44 389 GLN A CA 1
ATOM 2978 C C . GLN A 1 389 ? -25.156 4.672 25.297 1 92.44 389 GLN A C 1
ATOM 2980 O O . GLN A 1 389 ? -26 3.844 25.609 1 92.44 389 GLN A O 1
ATOM 2985 N N . GLN A 1 390 ? -24.938 5.828 25.875 1 94.75 390 GLN A N 1
ATOM 2986 C CA . GLN A 1 390 ? -25.906 6.363 26.828 1 94.75 390 GLN A CA 1
ATOM 2987 C C . GLN A 1 390 ? -26.266 7.809 26.5 1 94.75 390 GLN A C 1
ATOM 2989 O O . GLN A 1 390 ? -25.438 8.555 25.969 1 94.75 390 GLN A O 1
ATOM 2994 N N . GLY A 1 391 ? -27.484 8.102 26.719 1 95.62 391 GLY A N 1
ATOM 2995 C CA . GLY A 1 391 ? -27.938 9.461 26.469 1 95.62 391 GLY A CA 1
ATOM 2996 C C . GLY A 1 391 ? -28.438 9.68 25.062 1 95.62 391 GLY A C 1
ATOM 2997 O O . GLY A 1 391 ? -28.719 8.719 24.344 1 95.62 391 GLY A O 1
ATOM 2998 N N . ARG A 1 392 ? -28.703 10.953 24.734 1 95.25 392 ARG A N 1
ATOM 2999 C CA . ARG A 1 392 ? -29.172 11.25 23.391 1 95.25 392 ARG A CA 1
ATOM 3000 C C . ARG A 1 392 ? -28.766 12.656 22.953 1 95.25 392 ARG A C 1
ATOM 3002 O O . ARG A 1 392 ? -28.453 13.5 23.797 1 95.25 392 ARG A O 1
ATOM 3009 N N . VAL A 1 393 ? -28.688 12.859 21.75 1 96.06 393 VAL A N 1
ATOM 3010 C CA . VAL A 1 393 ? -28.406 14.141 21.109 1 96.06 393 VAL A CA 1
ATOM 3011 C C . VAL A 1 393 ? -29.641 14.641 20.359 1 96.06 393 VAL A C 1
ATOM 3013 O O . VAL A 1 393 ? -30.266 13.891 19.609 1 96.06 393 VAL A O 1
ATOM 3016 N N . LEU A 1 394 ? -29.969 15.891 20.703 1 95.81 394 LEU A N 1
ATOM 3017 C CA . LEU A 1 394 ? -31.172 16.469 20.109 1 95.81 394 LEU A CA 1
ATOM 3018 C C . LEU A 1 394 ? -30.828 17.688 19.266 1 95.81 394 LEU A C 1
ATOM 3020 O O . LEU A 1 394 ? -29.953 18.484 19.625 1 95.81 394 LEU A O 1
ATOM 3024 N N . ILE A 1 395 ? -31.531 17.812 18.188 1 95.75 395 ILE A N 1
ATOM 3025 C CA . ILE A 1 395 ? -31.516 19.031 17.391 1 95.75 395 ILE A CA 1
ATOM 3026 C C . ILE A 1 395 ? -32.938 19.609 17.312 1 95.75 395 ILE A C 1
ATOM 3028 O O . ILE A 1 395 ? -33.844 18.953 16.828 1 95.75 395 ILE A O 1
ATOM 3032 N N . GLY A 1 396 ? -33.094 20.75 17.781 1 94.12 396 GLY A N 1
ATOM 3033 C CA . GLY A 1 396 ? -34.406 21.344 17.812 1 94.12 396 GLY A CA 1
ATOM 3034 C C . GLY A 1 396 ? -35.406 20.5 18.594 1 94.12 396 GLY A C 1
ATOM 3035 O O . GLY A 1 396 ? -36.562 20.359 18.172 1 94.12 396 GLY A O 1
ATOM 3036 N N . GLY A 1 397 ? -34.875 19.797 19.516 1 91.44 397 GLY A N 1
ATOM 3037 C CA . GLY A 1 397 ? -35.75 18.984 20.328 1 91.44 397 GLY A CA 1
ATOM 3038 C C . GLY A 1 397 ? -35.969 17.594 19.766 1 91.44 397 GLY A C 1
ATOM 3039 O O . GLY A 1 397 ? -36.531 16.719 20.438 1 91.44 397 GLY A O 1
ATOM 3040 N N . SER A 1 398 ? -35.594 17.359 18.594 1 92.62 398 SER A N 1
ATOM 3041 C CA . SER A 1 398 ? -35.75 16.062 17.969 1 92.62 398 SER A CA 1
ATOM 3042 C C . SER A 1 398 ? -34.5 15.203 18.141 1 92.62 398 SER A C 1
ATOM 3044 O O . SER A 1 398 ? -33.406 15.672 17.906 1 92.62 398 SER A O 1
ATOM 3046 N N . ASP A 1 399 ? -34.781 13.977 18.5 1 94.19 399 ASP A N 1
ATOM 3047 C CA . ASP A 1 399 ? -33.656 13.023 18.594 1 94.19 399 ASP A CA 1
ATOM 3048 C C . ASP A 1 399 ? -33.062 12.727 17.219 1 94.19 399 ASP A C 1
ATOM 3050 O O . ASP A 1 399 ? -33.812 12.375 16.297 1 94.19 399 ASP A O 1
ATOM 3054 N N . ILE A 1 400 ? -31.797 12.836 17.125 1 93.75 400 ILE A N 1
ATOM 3055 C CA . ILE A 1 400 ? -31.156 12.68 15.828 1 93.75 400 ILE A CA 1
ATOM 3056 C C . ILE A 1 400 ? -31.312 11.234 15.344 1 93.75 400 ILE A C 1
ATOM 3058 O O . ILE A 1 400 ? -31.219 10.969 14.148 1 93.75 400 ILE A O 1
ATOM 3062 N N . ARG A 1 401 ? -31.625 10.273 16.203 1 94.12 401 ARG A N 1
ATOM 3063 C CA . ARG A 1 401 ? -31.797 8.875 15.852 1 94.12 401 ARG A CA 1
ATOM 3064 C C . ARG A 1 401 ? -33.125 8.648 15.156 1 94.12 401 ARG A C 1
ATOM 3066 O O . ARG A 1 401 ? -33.344 7.605 14.531 1 94.12 401 ARG A O 1
ATOM 3073 N N . ALA A 1 402 ? -33.906 9.625 15.258 1 93.56 402 ALA A N 1
ATOM 3074 C CA . ALA A 1 402 ? -35.219 9.516 14.656 1 93.56 402 ALA A CA 1
ATOM 3075 C C . ALA A 1 402 ? -35.25 10.148 13.266 1 93.56 402 ALA A C 1
ATOM 3077 O O . ALA A 1 402 ? -36.25 10.031 12.547 1 93.56 402 ALA A O 1
ATOM 3078 N N . LEU A 1 403 ? -34.219 10.75 12.898 1 90.75 403 LEU A N 1
ATOM 3079 C CA . LEU A 1 403 ? -34.094 11.375 11.586 1 90.75 403 LEU A CA 1
ATOM 3080 C C . LEU A 1 403 ? -33.344 10.477 10.617 1 90.75 403 LEU A C 1
ATOM 3082 O O . LEU A 1 403 ? -32.5 9.688 11.031 1 90.75 403 LEU A O 1
ATOM 3086 N N . THR A 1 404 ? -33.781 10.602 9.375 1 86.81 404 THR A N 1
ATOM 3087 C CA . THR A 1 404 ? -32.969 9.93 8.367 1 86.81 404 THR A CA 1
ATOM 3088 C C . THR A 1 404 ? -31.641 10.672 8.18 1 86.81 404 THR A C 1
ATOM 3090 O O . THR A 1 404 ? -31.547 11.867 8.477 1 86.81 404 THR A O 1
ATOM 3093 N N . GLN A 1 405 ? -30.656 10.008 7.785 1 85.19 405 GLN A N 1
ATOM 3094 C CA . GLN A 1 405 ? -29.359 10.617 7.539 1 85.19 405 GLN A CA 1
ATOM 3095 C C . GLN A 1 405 ? -29.469 11.797 6.574 1 85.19 405 GLN A C 1
ATOM 3097 O O . GLN A 1 405 ? -28.781 12.805 6.73 1 85.19 405 GLN A O 1
ATOM 3102 N N . GLN A 1 406 ? -30.344 11.648 5.625 1 85.56 406 GLN A N 1
ATOM 3103 C CA . GLN A 1 406 ? -30.547 12.711 4.648 1 85.56 406 GLN A CA 1
ATOM 3104 C C . GLN A 1 406 ? -31.156 13.953 5.301 1 85.56 406 GLN A C 1
ATOM 3106 O O . GLN A 1 406 ? -30.719 15.078 5.035 1 85.56 406 GLN A O 1
ATOM 3111 N N . GLU A 1 407 ? -32.062 13.688 6.125 1 89.25 407 GLU A N 1
ATOM 3112 C CA . GLU A 1 407 ? -32.719 14.797 6.812 1 89.25 407 GLU A CA 1
ATOM 3113 C C . GLU A 1 407 ? -31.766 15.484 7.785 1 89.25 407 GLU A C 1
ATOM 3115 O O . GLU A 1 407 ? -31.781 16.719 7.91 1 89.25 407 GLU A O 1
ATOM 3120 N N . LEU A 1 408 ? -31.031 14.688 8.406 1 91.69 408 LEU A N 1
ATOM 3121 C CA . LEU A 1 408 ? -30.062 15.234 9.344 1 91.69 408 LEU A CA 1
ATOM 3122 C C . LEU A 1 408 ? -29.031 16.094 8.617 1 91.69 408 LEU A C 1
ATOM 3124 O O . LEU A 1 408 ? -28.734 17.203 9.047 1 91.69 408 LEU A O 1
ATOM 3128 N N . MET A 1 409 ? -28.625 15.609 7.52 1 90.31 409 MET A N 1
ATOM 3129 C CA . MET A 1 409 ? -27.562 16.312 6.793 1 90.31 409 MET A CA 1
ATOM 3130 C C . MET A 1 409 ? -28.125 17.516 6.039 1 90.31 409 MET A C 1
ATOM 3132 O O . MET A 1 409 ? -27.359 18.375 5.609 1 90.31 409 MET A O 1
ATOM 3136 N N . ARG A 1 410 ? -29.375 17.625 6.004 1 91.12 410 ARG A N 1
ATOM 3137 C CA . ARG A 1 410 ? -30 18.828 5.449 1 91.12 410 ARG A CA 1
ATOM 3138 C C . ARG A 1 410 ? -29.969 19.969 6.449 1 91.12 410 ARG A C 1
ATOM 3140 O O . ARG A 1 410 ? -30.141 21.141 6.074 1 91.12 410 ARG A O 1
ATOM 3147 N N . GLN A 1 411 ? -29.656 19.547 7.645 1 93.62 411 GLN A N 1
ATOM 3148 C CA . GLN A 1 411 ? -29.641 20.562 8.695 1 93.62 411 GLN A CA 1
ATOM 3149 C C . GLN A 1 411 ? -28.219 21.031 9 1 93.62 411 GLN A C 1
ATOM 3151 O O . GLN A 1 411 ? -28.031 22.094 9.57 1 93.62 411 GLN A O 1
ATOM 3156 N N . ILE A 1 412 ? -27.312 20.234 8.578 1 94.62 412 ILE A N 1
ATOM 3157 C CA . ILE A 1 412 ? -25.969 20.469 9.086 1 94.62 412 ILE A CA 1
ATOM 3158 C C . ILE A 1 412 ? -25 20.672 7.914 1 94.62 412 ILE A C 1
ATOM 3160 O O . ILE A 1 412 ? -25.062 19.953 6.918 1 94.62 412 ILE A O 1
ATOM 3164 N N . SER A 1 413 ? -24.219 21.703 7.984 1 93.69 413 SER A N 1
ATOM 3165 C CA . SER A 1 413 ? -23.062 21.906 7.121 1 93.69 413 SER A CA 1
ATOM 3166 C C . SER A 1 413 ? -21.766 21.781 7.906 1 93.69 413 SER A C 1
ATOM 3168 O O . SER A 1 413 ? -21.672 22.266 9.039 1 93.69 413 SER A O 1
ATOM 3170 N N . VAL A 1 414 ? -20.812 21.125 7.285 1 91.88 414 VAL A N 1
ATOM 3171 C CA . VAL A 1 414 ? -19.578 20.875 8.023 1 91.88 414 VAL A CA 1
ATOM 3172 C C . VAL A 1 414 ? -18.375 21.328 7.195 1 91.88 414 VAL A C 1
ATOM 3174 O O . VAL A 1 414 ? -18.344 21.109 5.984 1 91.88 414 VAL A O 1
ATOM 3177 N N . VAL A 1 415 ? -17.516 22.016 7.836 1 89.94 415 VAL A N 1
ATOM 3178 C CA . VAL A 1 415 ? -16.188 22.297 7.301 1 89.94 415 VAL A CA 1
ATOM 3179 C C . VAL A 1 415 ? -15.133 21.547 8.109 1 89.94 415 VAL A C 1
ATOM 3181 O O . VAL A 1 415 ? -14.859 21.906 9.258 1 89.94 415 VAL A O 1
ATOM 3184 N N . PHE A 1 416 ? -14.586 20.609 7.473 1 86.06 416 PHE A N 1
ATOM 3185 C CA . PHE A 1 416 ? -13.664 19.703 8.156 1 86.06 416 PHE A CA 1
ATOM 3186 C C . PHE A 1 416 ? -12.273 20.328 8.25 1 86.06 416 PHE A C 1
ATOM 3188 O O . PHE A 1 416 ? -11.938 21.234 7.477 1 86.06 416 PHE A O 1
ATOM 3195 N N . GLN A 1 417 ? -11.586 19.766 9.195 1 76.56 417 GLN A N 1
ATOM 3196 C CA . GLN A 1 417 ? -10.18 20.141 9.32 1 76.56 417 GLN A CA 1
ATOM 3197 C C . GLN A 1 417 ? -9.383 19.672 8.102 1 76.56 417 GLN A C 1
ATOM 3199 O O . GLN A 1 417 ? -8.625 20.453 7.516 1 76.56 417 GLN A O 1
ATOM 3204 N N . ASP A 1 418 ? -9.594 18.406 7.777 1 76.12 418 ASP A N 1
ATOM 3205 C CA . ASP A 1 418 ? -8.953 17.844 6.594 1 76.12 418 ASP A CA 1
ATOM 3206 C C . ASP A 1 418 ? -9.789 18.109 5.34 1 76.12 418 ASP A C 1
ATOM 3208 O O . ASP A 1 418 ? -10.82 17.453 5.133 1 76.12 418 ASP A O 1
ATOM 3212 N N . VAL A 1 419 ? -9.234 19.031 4.547 1 79.81 419 VAL A N 1
ATOM 3213 C CA . VAL A 1 419 ? -9.961 19.453 3.355 1 79.81 419 VAL A CA 1
ATOM 3214 C C . VAL A 1 419 ? -9.844 18.375 2.273 1 79.81 419 VAL A C 1
ATOM 3216 O O . VAL A 1 419 ? -8.758 17.875 2.006 1 79.81 419 VAL A O 1
ATOM 3219 N N . TYR A 1 420 ? -10.953 18 1.818 1 82.56 420 TYR A N 1
ATOM 3220 C CA . TYR A 1 420 ? -10.977 17.047 0.723 1 82.56 420 TYR A CA 1
ATOM 3221 C C . TYR A 1 420 ? -11.688 17.625 -0.494 1 82.56 420 TYR A C 1
ATOM 3223 O O . TYR A 1 420 ? -12.852 18.031 -0.406 1 82.56 420 TYR A O 1
ATOM 3231 N N . LEU A 1 421 ? -10.953 17.688 -1.6 1 87.88 421 LEU A N 1
ATOM 3232 C CA . LEU A 1 421 ? -11.523 18.078 -2.887 1 87.88 421 LEU A CA 1
ATOM 3233 C C . LEU A 1 421 ? -11.461 16.922 -3.879 1 87.88 421 LEU A C 1
ATOM 3235 O O . LEU A 1 421 ? -10.477 16.172 -3.916 1 87.88 421 LEU A O 1
ATOM 3239 N N . PHE A 1 422 ? -12.531 16.734 -4.582 1 86.38 422 PHE A N 1
ATOM 3240 C CA . PHE A 1 422 ? -12.602 15.664 -5.562 1 86.38 422 PHE A CA 1
ATOM 3241 C C . PHE A 1 422 ? -11.852 16.047 -6.836 1 86.38 422 PHE A C 1
ATOM 3243 O O . PHE A 1 422 ? -11.703 17.219 -7.145 1 86.38 422 PHE A O 1
ATOM 3250 N N . ASP A 1 423 ? -11.367 15 -7.52 1 86 423 ASP A N 1
ATOM 3251 C CA . ASP A 1 423 ? -10.734 15.242 -8.812 1 86 423 ASP A CA 1
ATOM 3252 C C . ASP A 1 423 ? -11.773 15.641 -9.859 1 86 423 ASP A C 1
ATOM 3254 O O . ASP A 1 423 ? -12.172 14.82 -10.695 1 86 423 ASP A O 1
ATOM 3258 N N . ASP A 1 424 ? -12.125 16.797 -9.773 1 88.88 424 ASP A N 1
ATOM 3259 C CA . ASP A 1 424 ? -13.141 17.438 -10.609 1 88.88 424 ASP A CA 1
ATOM 3260 C C . ASP A 1 424 ? -12.898 18.938 -10.734 1 88.88 424 ASP A C 1
ATOM 3262 O O . ASP A 1 424 ? -11.883 19.438 -10.266 1 88.88 424 ASP A O 1
ATOM 3266 N N . THR A 1 425 ? -13.711 19.609 -11.445 1 92.38 425 THR A N 1
ATOM 3267 C CA . THR A 1 425 ? -13.578 21.047 -11.602 1 92.38 425 THR A CA 1
ATOM 3268 C C . THR A 1 425 ? -13.883 21.766 -10.289 1 92.38 425 THR A C 1
ATOM 3270 O O . THR A 1 425 ? -14.539 21.203 -9.406 1 92.38 425 THR A O 1
ATOM 3273 N N . ILE A 1 426 ? -13.344 23.016 -10.164 1 94.44 426 ILE A N 1
ATOM 3274 C CA . ILE A 1 426 ? -13.617 23.828 -8.984 1 94.44 426 ILE A CA 1
ATOM 3275 C C . ILE A 1 426 ? -15.125 24.062 -8.859 1 94.44 426 ILE A C 1
ATOM 3277 O O . ILE A 1 426 ? -15.688 23.953 -7.77 1 94.44 426 ILE A O 1
ATOM 3281 N N . GLY A 1 427 ? -15.703 24.297 -10.031 1 94.5 427 GLY A N 1
ATOM 3282 C CA . GLY A 1 427 ? -17.141 24.516 -10.039 1 94.5 427 GLY A CA 1
ATOM 3283 C C . GLY A 1 427 ? -17.922 23.328 -9.516 1 94.5 427 GLY A C 1
ATOM 3284 O O . GLY A 1 427 ? -18.844 23.484 -8.719 1 94.5 427 GLY A O 1
ATOM 3285 N N . ASN A 1 428 ? -17.562 22.203 -9.898 1 91.62 428 ASN A N 1
ATOM 3286 C CA . ASN A 1 428 ? -18.25 20.984 -9.484 1 91.62 428 ASN A CA 1
ATOM 3287 C C . ASN A 1 428 ? -18 20.688 -8.008 1 91.62 428 ASN A C 1
ATOM 3289 O O . ASN A 1 428 ? -18.875 20.109 -7.336 1 91.62 428 ASN A O 1
ATOM 3293 N N . ASN A 1 429 ? -16.875 21 -7.539 1 92.5 429 ASN A N 1
ATOM 3294 C CA . ASN A 1 429 ? -16.578 20.828 -6.117 1 92.5 429 ASN A CA 1
ATOM 3295 C C . ASN A 1 429 ? -17.469 21.703 -5.246 1 92.5 429 ASN A C 1
ATOM 3297 O O . ASN A 1 429 ? -17.906 21.281 -4.172 1 92.5 429 ASN A O 1
ATOM 3301 N N . ILE A 1 430 ? -17.672 22.875 -5.77 1 94.75 430 ILE A N 1
ATOM 3302 C CA . ILE A 1 430 ? -18.547 23.781 -5.043 1 94.75 430 ILE A CA 1
ATOM 3303 C C . ILE A 1 430 ? -20 23.297 -5.172 1 94.75 430 ILE A C 1
ATOM 3305 O O . ILE A 1 430 ? -20.75 23.312 -4.195 1 94.75 430 ILE A O 1
ATOM 3309 N N . ARG A 1 431 ? -20.328 22.797 -6.305 1 93.06 431 ARG A N 1
ATOM 3310 C CA . ARG A 1 431 ? -21.688 22.359 -6.617 1 93.06 431 ARG A CA 1
ATOM 3311 C C . ARG A 1 431 ? -22.078 21.172 -5.758 1 93.06 431 ARG A C 1
ATOM 3313 O O . ARG A 1 431 ? -23.266 20.875 -5.613 1 93.06 431 ARG A O 1
ATOM 3320 N N . LEU A 1 432 ? -21.172 20.547 -5.176 1 88.62 432 LEU A N 1
ATOM 3321 C CA . LEU A 1 432 ? -21.453 19.422 -4.289 1 88.62 432 LEU A CA 1
ATOM 3322 C C . LEU A 1 432 ? -22.391 19.828 -3.158 1 88.62 432 LEU A C 1
ATOM 3324 O O . LEU A 1 432 ? -23.078 18.984 -2.574 1 88.62 432 LEU A O 1
ATOM 3328 N N . GLY A 1 433 ? -22.359 21.094 -2.863 1 87.69 433 GLY A N 1
ATOM 3329 C CA . GLY A 1 433 ? -23.234 21.594 -1.818 1 87.69 433 GLY A CA 1
ATOM 3330 C C . GLY A 1 433 ? -24.703 21.609 -2.215 1 87.69 433 GLY A C 1
ATOM 3331 O O . GLY A 1 433 ? -25.578 21.484 -1.36 1 87.69 433 GLY A O 1
ATOM 3332 N N . LYS A 1 434 ? -24.922 21.891 -3.422 1 90.75 434 LYS A N 1
ATOM 3333 C CA . LYS A 1 434 ? -26.25 21.906 -4.039 1 90.75 434 LYS A CA 1
ATOM 3334 C C . LYS A 1 434 ? -26.188 21.453 -5.488 1 90.75 434 LYS A C 1
ATOM 3336 O O . LYS A 1 434 ? -25.812 22.219 -6.379 1 90.75 434 LYS A O 1
ATOM 3341 N N . ALA A 1 435 ? -26.703 20.297 -5.746 1 86.31 435 ALA A N 1
ATOM 3342 C CA . ALA A 1 435 ? -26.531 19.625 -7.031 1 86.31 435 ALA A CA 1
ATOM 3343 C C . ALA A 1 435 ? -27.156 20.453 -8.164 1 86.31 435 ALA A C 1
ATOM 3345 O O . ALA A 1 435 ? -26.641 20.469 -9.273 1 86.31 435 ALA A O 1
ATOM 3346 N N . ASP A 1 436 ? -28.203 21.141 -7.867 1 89.06 436 ASP A N 1
ATOM 3347 C CA . ASP A 1 436 ? -28.938 21.859 -8.906 1 89.06 436 ASP A CA 1
ATOM 3348 C C . ASP A 1 436 ? -28.578 23.344 -8.906 1 89.06 436 ASP A C 1
ATOM 3350 O O . ASP A 1 436 ? -29.328 24.172 -9.453 1 89.06 436 ASP A O 1
ATOM 3354 N N . ALA A 1 437 ? -27.469 23.625 -8.273 1 94.31 437 ALA A N 1
ATOM 3355 C CA . ALA A 1 437 ? -27.078 25.031 -8.195 1 94.31 437 ALA A CA 1
ATOM 3356 C C . ALA A 1 437 ? -26.75 25.578 -9.578 1 94.31 437 ALA A C 1
ATOM 3358 O O . ALA A 1 437 ? -26.125 24.891 -10.391 1 94.31 437 ALA A O 1
ATOM 3359 N N . THR A 1 438 ? -27.156 26.797 -9.844 1 95.75 438 THR A N 1
ATOM 3360 C CA . THR A 1 438 ? -26.812 27.484 -11.086 1 95.75 438 THR A CA 1
ATOM 3361 C C . THR A 1 438 ? -25.406 28.062 -11.016 1 95.75 438 THR A C 1
ATOM 3363 O O . THR A 1 438 ? -24.828 28.188 -9.938 1 95.75 438 THR A O 1
ATOM 3366 N N . ASP A 1 439 ? -24.906 28.422 -12.141 1 95.44 439 ASP A N 1
ATOM 3367 C CA . ASP A 1 439 ? -23.578 29 -12.195 1 95.44 439 ASP A CA 1
ATOM 3368 C C . ASP A 1 439 ? -23.531 30.328 -11.43 1 95.44 439 ASP A C 1
ATOM 3370 O O . ASP A 1 439 ? -22.5 30.656 -10.828 1 95.44 439 ASP A O 1
ATOM 3374 N N . ALA A 1 440 ? -24.609 30.953 -11.484 1 96.31 440 ALA A N 1
ATOM 3375 C CA . ALA A 1 440 ? -24.688 32.219 -10.773 1 96.31 440 ALA A CA 1
ATOM 3376 C C . ALA A 1 440 ? -24.609 32 -9.266 1 96.31 440 ALA A C 1
ATOM 3378 O O . ALA A 1 440 ? -23.969 32.781 -8.547 1 96.31 440 ALA A O 1
ATOM 3379 N N . GLU A 1 441 ? -25.25 31 -8.812 1 96.44 441 GLU A N 1
ATOM 3380 C CA . GLU A 1 441 ? -25.219 30.672 -7.391 1 96.44 441 GLU A CA 1
ATOM 3381 C C . GLU A 1 441 ? -23.812 30.25 -6.961 1 96.44 441 GLU A C 1
ATOM 3383 O O . GLU A 1 441 ? -23.375 30.594 -5.863 1 96.44 441 GLU A O 1
ATOM 3388 N N . ILE A 1 442 ? -23.203 29.531 -7.809 1 96.88 442 ILE A N 1
ATOM 3389 C CA . ILE A 1 442 ? -21.844 29.078 -7.531 1 96.88 442 ILE A CA 1
ATOM 3390 C C . ILE A 1 442 ? -20.906 30.266 -7.445 1 96.88 442 ILE A C 1
ATOM 3392 O O . ILE A 1 442 ? -20.078 30.344 -6.539 1 96.88 442 ILE A O 1
ATOM 3396 N N . GLU A 1 443 ? -21.078 31.141 -8.367 1 97.12 443 GLU A N 1
ATOM 3397 C CA . GLU A 1 443 ? -20.234 32.344 -8.367 1 97.12 443 GLU A CA 1
ATOM 3398 C C . GLU A 1 443 ? -20.484 33.188 -7.125 1 97.12 443 GLU A C 1
ATOM 3400 O O . GLU A 1 443 ? -19.547 33.719 -6.543 1 97.12 443 GLU A O 1
ATOM 3405 N N . ALA A 1 444 ? -21.703 33.312 -6.75 1 96.69 444 ALA A N 1
ATOM 3406 C CA . ALA A 1 444 ? -22.047 34.062 -5.559 1 96.69 444 ALA A CA 1
ATOM 3407 C C . ALA A 1 444 ? -21.422 33.469 -4.309 1 96.69 444 ALA A C 1
ATOM 3409 O O . ALA A 1 444 ? -20.891 34.188 -3.455 1 96.69 444 ALA A O 1
ATOM 3410 N N . ALA A 1 445 ? -21.531 32.188 -4.207 1 96.56 445 ALA A N 1
ATOM 3411 C CA . ALA A 1 445 ? -20.938 31.484 -3.07 1 96.56 445 ALA A CA 1
ATOM 3412 C C . ALA A 1 445 ? -19.422 31.656 -3.066 1 96.56 445 ALA A C 1
ATOM 3414 O O . ALA A 1 445 ? -18.812 31.859 -2.01 1 96.56 445 ALA A O 1
ATOM 3415 N N . ALA A 1 446 ? -18.859 31.578 -4.23 1 96.94 446 ALA A N 1
ATOM 3416 C CA . ALA A 1 446 ? -17.422 31.734 -4.367 1 96.94 446 ALA A CA 1
ATOM 3417 C C . ALA A 1 446 ? -16.984 33.156 -3.98 1 96.94 446 ALA A C 1
ATOM 3419 O O . ALA A 1 446 ? -15.93 33.344 -3.365 1 96.94 446 ALA A O 1
ATOM 3420 N N . ARG A 1 447 ? -17.734 34.094 -4.34 1 96.75 447 ARG A N 1
ATOM 3421 C CA . ARG A 1 447 ? -17.438 35.469 -3.973 1 96.75 447 ARG A CA 1
ATOM 3422 C C . ARG A 1 447 ? -17.547 35.688 -2.463 1 96.75 447 ARG A C 1
ATOM 3424 O O . ARG A 1 447 ? -16.688 36.344 -1.859 1 96.75 447 ARG A O 1
ATOM 3431 N N . ALA A 1 448 ? -18.531 35.094 -1.948 1 95.12 448 ALA A N 1
ATOM 3432 C CA . ALA A 1 448 ? -18.719 35.188 -0.503 1 95.12 448 ALA A CA 1
ATOM 3433 C C . ALA A 1 448 ? -17.562 34.562 0.246 1 95.12 448 ALA A C 1
ATOM 3435 O O . ALA A 1 448 ? -17.156 35.031 1.305 1 95.12 448 ALA A O 1
ATOM 3436 N N . ALA A 1 449 ? -17.094 33.531 -0.321 1 94.88 449 ALA A N 1
ATOM 3437 C CA . ALA A 1 449 ? -16 32.781 0.306 1 94.88 449 ALA A CA 1
ATOM 3438 C C . ALA A 1 449 ? -14.648 33.344 -0.117 1 94.88 449 ALA A C 1
ATOM 3440 O O . ALA A 1 449 ? -13.602 32.812 0.238 1 94.88 449 ALA A O 1
ATOM 3441 N N . ARG A 1 450 ? -14.68 34.375 -0.931 1 93 450 ARG A N 1
ATOM 3442 C CA . ARG A 1 450 ? -13.469 35.062 -1.382 1 93 450 ARG A CA 1
ATOM 3443 C C . ARG A 1 450 ? -12.617 34.125 -2.252 1 93 450 ARG A C 1
ATOM 3445 O O . ARG A 1 450 ? -11.391 34.156 -2.156 1 93 450 ARG A O 1
ATOM 3452 N N . CYS A 1 451 ? -13.211 33.312 -2.994 1 93.19 451 CYS A N 1
ATOM 3453 C CA . CYS A 1 451 ? -12.523 32.406 -3.891 1 93.19 451 CYS A CA 1
ATOM 3454 C C . CYS A 1 451 ? -12.555 32.906 -5.324 1 93.19 451 CYS A C 1
ATOM 3456 O O . CYS A 1 451 ? -11.75 32.469 -6.156 1 93.19 451 CYS A O 1
ATOM 3458 N N . HIS A 1 452 ? -13.453 33.75 -5.645 1 94.75 452 HIS A N 1
ATOM 3459 C CA . HIS A 1 452 ? -13.75 34.125 -7.023 1 94.75 452 HIS A CA 1
ATOM 3460 C C . HIS A 1 452 ? -12.5 34.656 -7.719 1 94.75 452 HIS A C 1
ATOM 3462 O O . HIS A 1 452 ? -12.211 34.281 -8.852 1 94.75 452 HIS A O 1
ATOM 3468 N N . ASP A 1 453 ? -11.82 35.469 -7.039 1 91.06 453 ASP A N 1
ATOM 3469 C CA . ASP A 1 453 ? -10.688 36.156 -7.645 1 91.06 453 ASP A CA 1
ATOM 3470 C C . ASP A 1 453 ? -9.594 35.188 -8.055 1 91.06 453 ASP A C 1
ATOM 3472 O O . ASP A 1 453 ? -9.086 35.25 -9.18 1 91.06 453 ASP A O 1
ATOM 3476 N N . PHE A 1 454 ? -9.195 34.25 -7.211 1 87.56 454 PHE A N 1
ATOM 3477 C CA . PHE A 1 454 ? -8.109 33.344 -7.582 1 87.56 454 PHE A CA 1
ATOM 3478 C C . PHE A 1 454 ? -8.586 32.312 -8.594 1 87.56 454 PHE A C 1
ATOM 3480 O O . PHE A 1 454 ? -7.793 31.797 -9.391 1 87.56 454 PHE A O 1
ATOM 3487 N N . ILE A 1 455 ? -9.906 32 -8.562 1 93.75 455 ILE A N 1
ATOM 3488 C CA . ILE A 1 455 ? -10.469 31.078 -9.539 1 93.75 455 ILE A CA 1
ATOM 3489 C C . ILE A 1 455 ? -10.391 31.688 -10.938 1 93.75 455 ILE A C 1
ATOM 3491 O O . ILE A 1 455 ? -9.992 31.016 -11.891 1 93.75 455 ILE A O 1
ATOM 3495 N N . MET A 1 456 ? -10.719 32.969 -10.992 1 93.31 456 MET A N 1
ATOM 3496 C CA . MET A 1 456 ? -10.742 33.656 -12.281 1 93.31 456 MET A CA 1
ATOM 3497 C C . MET A 1 456 ? -9.328 33.906 -12.781 1 93.31 456 MET A C 1
ATOM 3499 O O . MET A 1 456 ? -9.125 34.094 -13.984 1 93.31 456 MET A O 1
ATOM 3503 N N . ALA A 1 457 ? -8.422 33.906 -11.883 1 89.12 457 ALA A N 1
ATOM 3504 C CA . ALA A 1 457 ? -7.02 34.094 -12.258 1 89.12 457 ALA A CA 1
ATOM 3505 C C . ALA A 1 457 ? -6.457 32.844 -12.922 1 89.12 457 ALA A C 1
ATOM 3507 O O . ALA A 1 457 ? -5.438 32.875 -13.609 1 89.12 457 ALA A O 1
ATOM 3508 N N . MET A 1 458 ? -7.09 31.781 -12.789 1 89.62 458 MET A N 1
ATOM 3509 C CA . MET A 1 458 ? -6.664 30.531 -13.414 1 89.62 458 MET A CA 1
ATOM 3510 C C . MET A 1 458 ? -7.133 30.469 -14.867 1 89.62 458 MET A C 1
ATOM 3512 O O . MET A 1 458 ? -8.211 30.969 -15.203 1 89.62 458 MET A O 1
ATOM 3516 N N . PRO A 1 459 ? -6.418 29.781 -15.742 1 88.69 459 PRO A N 1
ATOM 3517 C CA . PRO A 1 459 ? -6.723 29.75 -17.172 1 88.69 459 PRO A CA 1
ATOM 3518 C C . PRO A 1 459 ? -8.117 29.219 -17.469 1 88.69 459 PRO A C 1
ATOM 3520 O O . PRO A 1 459 ? -8.789 29.688 -18.391 1 88.69 459 PRO A O 1
ATOM 3523 N N . GLN A 1 460 ? -8.617 28.312 -16.766 1 92.94 460 GLN A N 1
ATOM 3524 C CA . GLN A 1 460 ? -9.906 27.703 -17.062 1 92.94 460 GLN A CA 1
ATOM 3525 C C . GLN A 1 460 ? -10.969 28.125 -16.031 1 92.94 460 GLN A C 1
ATOM 3527 O O . GLN A 1 460 ? -12.062 27.562 -16 1 92.94 460 GLN A O 1
ATOM 3532 N N . GLY A 1 461 ? -10.586 28.984 -15.18 1 93.5 461 GLY A N 1
ATOM 3533 C CA . GLY A 1 461 ? -11.531 29.484 -14.203 1 93.5 461 GLY A CA 1
ATOM 3534 C C . GLY A 1 461 ? -12.18 28.391 -13.375 1 93.5 461 GLY A C 1
ATOM 3535 O O . GLY A 1 461 ? -11.492 27.531 -12.82 1 93.5 461 GLY A O 1
ATOM 3536 N N . TYR A 1 462 ? -13.531 28.438 -13.461 1 95.12 462 TYR A N 1
ATOM 3537 C CA . TYR A 1 462 ? -14.305 27.484 -12.672 1 95.12 462 TYR A CA 1
ATOM 3538 C C . TYR A 1 462 ? -14.195 26.078 -13.258 1 95.12 462 TYR A C 1
ATOM 3540 O O . TYR A 1 462 ? -14.508 25.094 -12.586 1 95.12 462 TYR A O 1
ATOM 3548 N N . GLN A 1 463 ? -13.734 26 -14.414 1 93.31 463 GLN A N 1
ATOM 3549 C CA . GLN A 1 463 ? -13.625 24.703 -15.086 1 93.31 463 GLN A CA 1
ATOM 3550 C C . GLN A 1 463 ? -12.25 24.078 -14.859 1 93.31 463 GLN A C 1
ATOM 3552 O O . GLN A 1 463 ? -11.969 22.984 -15.359 1 93.31 463 GLN A O 1
ATOM 3557 N N . THR A 1 464 ? -11.523 24.734 -14.023 1 91.5 464 THR A N 1
ATOM 3558 C CA . THR A 1 464 ? -10.195 24.203 -13.727 1 91.5 464 THR A CA 1
ATOM 3559 C C . THR A 1 464 ? -10.305 22.906 -12.914 1 91.5 464 THR A C 1
ATOM 3561 O O . THR A 1 464 ? -11.016 22.859 -11.906 1 91.5 464 THR A O 1
ATOM 3564 N N . ARG A 1 465 ? -9.656 21.922 -13.352 1 89.44 465 ARG A N 1
ATOM 3565 C CA . ARG A 1 465 ? -9.625 20.672 -12.609 1 89.44 465 ARG A CA 1
ATOM 3566 C C . ARG A 1 465 ? -8.633 20.734 -11.453 1 89.44 465 ARG A C 1
ATOM 3568 O O . ARG A 1 465 ? -7.492 21.156 -11.633 1 89.44 465 ARG A O 1
ATOM 3575 N N . VAL A 1 466 ? -9.016 20.391 -10.305 1 84.56 466 VAL A N 1
ATOM 3576 C CA . VAL A 1 466 ? -8.211 20.516 -9.094 1 84.56 466 VAL A CA 1
ATOM 3577 C C . VAL A 1 466 ? -7.176 19.406 -9.047 1 84.56 466 VAL A C 1
ATOM 3579 O O . VAL A 1 466 ? -6.082 19.578 -8.508 1 84.56 466 VAL A O 1
ATOM 3582 N N . GLY A 1 467 ? -7.27 18.344 -9.805 1 71 467 GLY A N 1
ATOM 3583 C CA . GLY A 1 467 ? -6.336 17.234 -9.789 1 71 467 GLY A CA 1
ATOM 3584 C C . GLY A 1 467 ? -6.457 16.375 -8.547 1 71 467 GLY A C 1
ATOM 3585 O O . GLY A 1 467 ? -7.375 16.547 -7.742 1 71 467 GLY A O 1
ATOM 3586 N N . ASP A 1 468 ? -5.41 15.461 -8.406 1 60.44 468 ASP A N 1
ATOM 3587 C CA . ASP A 1 468 ? -5.449 14.523 -7.285 1 60.44 468 ASP A CA 1
ATOM 3588 C C . ASP A 1 468 ? -5.223 15.258 -5.961 1 60.44 468 ASP A C 1
ATOM 3590 O O . ASP A 1 468 ? -4.211 15.938 -5.789 1 60.44 468 ASP A O 1
ATOM 3594 N N . ILE A 1 469 ? -6.047 15.281 -5.027 1 53.19 469 ILE A N 1
ATOM 3595 C CA . ILE A 1 469 ? -6.148 15.805 -3.668 1 53.19 469 ILE A CA 1
ATOM 3596 C C . ILE A 1 469 ? -5.914 17.312 -3.67 1 53.19 469 ILE A C 1
ATOM 3598 O O . ILE A 1 469 ? -5.371 17.859 -2.711 1 53.19 469 ILE A O 1
ATOM 3602 N N . GLY A 1 470 ? -6.262 18.031 -4.734 1 52.38 470 GLY A N 1
ATOM 3603 C CA . GLY A 1 470 ? -6.176 19.484 -4.773 1 52.38 470 GLY A CA 1
ATOM 3604 C C . GLY A 1 470 ? -4.758 20 -4.922 1 52.38 470 GLY A C 1
ATOM 3605 O O . GLY A 1 470 ? -4.422 21.062 -4.41 1 52.38 470 GLY A O 1
ATOM 3606 N N . GLY A 1 471 ? -3.854 19.203 -5.461 1 56.47 471 GLY A N 1
ATOM 3607 C CA . GLY A 1 471 ? -2.422 19.469 -5.441 1 56.47 471 GLY A CA 1
ATOM 3608 C C . GLY A 1 471 ? -2.037 20.766 -6.117 1 56.47 471 GLY A C 1
ATOM 3609 O O . GLY A 1 471 ? -0.981 21.328 -5.832 1 56.47 471 GLY A O 1
ATOM 3610 N N . LYS A 1 472 ? -3.018 21.438 -6.762 1 63.66 472 LYS A N 1
ATOM 3611 C CA . LYS A 1 472 ? -2.693 22.656 -7.512 1 63.66 472 LYS A CA 1
ATOM 3612 C C . LYS A 1 472 ? -3.039 23.906 -6.711 1 63.66 472 LYS A C 1
ATOM 3614 O O . LYS A 1 472 ? -2.701 25.016 -7.117 1 63.66 472 LYS A O 1
ATOM 3619 N N . LEU A 1 473 ? -3.779 23.656 -5.629 1 75.56 473 LEU A N 1
ATOM 3620 C CA . LEU A 1 473 ? -4.27 24.766 -4.816 1 75.56 473 LEU A CA 1
ATOM 3621 C C . LEU A 1 473 ? -3.533 24.828 -3.484 1 75.56 473 LEU A C 1
ATOM 3623 O O . LEU A 1 473 ? -3.066 23.812 -2.977 1 75.56 473 LEU A O 1
ATOM 3627 N N . SER A 1 474 ? -3.387 26.062 -3.037 1 72.62 474 SER A N 1
ATOM 3628 C CA . SER A 1 474 ? -2.818 26.219 -1.703 1 72.62 474 SER A CA 1
ATOM 3629 C C . SER A 1 474 ? -3.785 25.75 -0.628 1 72.62 474 SER A C 1
ATOM 3631 O O . SER A 1 474 ? -4.965 25.516 -0.904 1 72.62 474 SER A O 1
ATOM 3633 N N . GLY A 1 475 ? -3.291 25.438 0.574 1 75.62 475 GLY A N 1
ATOM 3634 C CA . GLY A 1 475 ? -4.133 25.016 1.686 1 75.62 475 GLY A CA 1
ATOM 3635 C C . GLY A 1 475 ? -5.281 25.984 1.951 1 75.62 475 GLY A C 1
ATOM 3636 O O . GLY A 1 475 ? -6.418 25.547 2.162 1 75.62 475 GLY A O 1
ATOM 3637 N N . GLY A 1 476 ? -4.969 27.281 1.923 1 79 476 GLY A N 1
ATOM 3638 C CA . GLY A 1 476 ? -5.992 28.297 2.143 1 79 476 GLY A CA 1
ATOM 3639 C C . GLY A 1 476 ? -7.035 28.328 1.043 1 79 476 GLY A C 1
ATOM 3640 O O . GLY A 1 476 ? -8.219 28.547 1.312 1 79 476 GLY A O 1
ATOM 3641 N N . GLU A 1 477 ? -6.535 28.125 -0.15 1 82.62 477 GLU A N 1
ATOM 3642 C CA . GLU A 1 477 ? -7.457 28.109 -1.282 1 82.62 477 GLU A CA 1
ATOM 3643 C C . GLU A 1 477 ? -8.406 26.922 -1.199 1 82.62 477 GLU A C 1
ATOM 3645 O O . GLU A 1 477 ? -9.609 27.062 -1.437 1 82.62 477 GLU A O 1
ATOM 3650 N N . ARG A 1 478 ? -7.895 25.812 -0.816 1 87.62 478 ARG A N 1
ATOM 3651 C CA . ARG A 1 478 ? -8.711 24.609 -0.677 1 87.62 478 ARG A CA 1
ATOM 3652 C C . ARG A 1 478 ? -9.773 24.797 0.402 1 87.62 478 ARG A C 1
ATOM 3654 O O . ARG A 1 478 ? -10.922 24.375 0.229 1 87.62 478 ARG A O 1
ATOM 3661 N N . GLN A 1 479 ? -9.367 25.406 1.416 1 88.25 479 GLN A N 1
ATOM 3662 C CA . GLN A 1 479 ? -10.297 25.625 2.523 1 88.25 479 GLN A CA 1
ATOM 3663 C C . GLN A 1 479 ? -11.43 26.562 2.111 1 88.25 479 GLN A C 1
ATOM 3665 O O . GLN A 1 479 ? -12.586 26.328 2.455 1 88.25 479 GLN A O 1
ATOM 3670 N N . ARG A 1 480 ? -11.062 27.578 1.398 1 90.88 480 ARG A N 1
ATOM 3671 C CA . ARG A 1 480 ? -12.078 28.547 0.992 1 90.88 480 ARG A CA 1
ATOM 3672 C C . ARG A 1 480 ? -13.055 27.922 0.002 1 90.88 480 ARG A C 1
ATOM 3674 O O . ARG A 1 480 ? -14.242 28.266 -0.002 1 90.88 480 ARG A O 1
ATOM 3681 N N . ILE A 1 481 ? -12.594 27 -0.737 1 92 481 ILE A N 1
ATOM 3682 C CA . ILE A 1 481 ? -13.492 26.281 -1.633 1 92 481 ILE A CA 1
ATOM 3683 C C . ILE A 1 481 ? -14.492 25.469 -0.816 1 92 481 ILE A C 1
ATOM 3685 O O . ILE A 1 481 ? -15.68 25.406 -1.155 1 92 481 ILE A O 1
ATOM 3689 N N . THR A 1 482 ? -14.008 24.875 0.214 1 92.19 482 THR A N 1
ATOM 3690 C CA . THR A 1 482 ? -14.906 24.094 1.067 1 92.19 482 THR A CA 1
ATOM 3691 C C . THR A 1 482 ? -15.898 25.016 1.779 1 92.19 482 THR A C 1
ATOM 3693 O O . THR A 1 482 ? -17.047 24.625 2.02 1 92.19 482 THR A O 1
ATOM 3696 N N . ILE A 1 483 ? -15.414 26.156 2.086 1 93.69 483 ILE A N 1
ATOM 3697 C CA . ILE A 1 483 ? -16.312 27.141 2.691 1 93.69 483 ILE A CA 1
ATOM 3698 C C . ILE A 1 483 ? -17.375 27.562 1.682 1 93.69 483 ILE A C 1
ATOM 3700 O O . ILE A 1 483 ? -18.547 27.703 2.033 1 93.69 483 ILE A O 1
ATOM 3704 N N . ALA A 1 484 ? -16.938 27.766 0.441 1 95.44 484 ALA A N 1
ATOM 3705 C CA . ALA A 1 484 ? -17.891 28.078 -0.615 1 95.44 484 ALA A CA 1
ATOM 3706 C C . ALA A 1 484 ? -18.953 26.984 -0.727 1 95.44 484 ALA A C 1
ATOM 3708 O O . ALA A 1 484 ? -20.141 27.281 -0.914 1 95.44 484 ALA A O 1
ATOM 3709 N N . ARG A 1 485 ? -18.531 25.844 -0.634 1 94.12 485 ARG A N 1
ATOM 3710 C CA . ARG A 1 485 ? -19.438 24.703 -0.646 1 94.12 485 ARG A CA 1
ATOM 3711 C C . ARG A 1 485 ? -20.469 24.797 0.482 1 94.12 485 ARG A C 1
ATOM 3713 O O . ARG A 1 485 ? -21.656 24.578 0.267 1 94.12 485 ARG A O 1
ATOM 3720 N N . ALA A 1 486 ? -19.969 25.078 1.618 1 94.44 486 ALA A N 1
ATOM 3721 C CA . ALA A 1 486 ? -20.844 25.188 2.791 1 94.44 486 ALA A CA 1
ATOM 3722 C C . ALA A 1 486 ? -21.812 26.359 2.646 1 94.44 486 ALA A C 1
ATOM 3724 O O . ALA A 1 486 ? -22.969 26.266 3.066 1 94.44 486 ALA A O 1
ATOM 3725 N N . ILE A 1 487 ? -21.312 27.438 2.107 1 95.88 487 ILE A N 1
ATOM 3726 C CA . ILE A 1 487 ? -22.172 28.609 1.88 1 95.88 487 ILE A CA 1
ATOM 3727 C C . ILE A 1 487 ? -23.297 28.234 0.924 1 95.88 487 ILE A C 1
ATOM 3729 O O . ILE A 1 487 ? -24.453 28.594 1.152 1 95.88 487 ILE A O 1
ATOM 3733 N N . LEU A 1 488 ? -22.906 27.547 -0.076 1 95 488 LEU A N 1
ATOM 3734 C CA . LEU A 1 488 ? -23.891 27.109 -1.07 1 95 488 LEU A CA 1
ATOM 3735 C C . LEU A 1 488 ? -24.938 26.203 -0.447 1 95 488 LEU A C 1
ATOM 3737 O O . LEU A 1 488 ? -26.109 26.25 -0.812 1 95 488 LEU A O 1
ATOM 3741 N N . GLN A 1 489 ? -24.547 25.359 0.446 1 94.06 489 GLN A N 1
ATOM 3742 C CA . GLN A 1 489 ? -25.469 24.469 1.148 1 94.06 489 GLN A CA 1
ATOM 3743 C C . GLN A 1 489 ? -26.484 25.266 1.948 1 94.06 489 GLN A C 1
ATOM 3745 O O . GLN A 1 489 ? -27.672 24.906 1.979 1 94.06 489 GLN A O 1
ATOM 3750 N N . ASN A 1 490 ? -26.016 26.344 2.602 1 93.81 490 ASN A N 1
ATOM 3751 C CA . ASN A 1 490 ? -26.844 27.25 3.375 1 93.81 490 ASN A CA 1
ATOM 3752 C C . ASN A 1 490 ? -27.719 26.516 4.387 1 93.81 490 ASN A C 1
ATOM 3754 O O . ASN A 1 490 ? -28.938 26.688 4.414 1 93.81 490 ASN A O 1
ATOM 3758 N N . ARG A 1 491 ? -27.094 25.719 5.254 1 95.19 491 ARG A N 1
ATOM 3759 C CA . ARG A 1 491 ? -27.812 24.969 6.277 1 95.19 491 ARG A CA 1
ATOM 3760 C C . ARG A 1 491 ? -27.828 25.719 7.602 1 95.19 491 ARG A C 1
ATOM 3762 O O . ARG A 1 491 ? -26.953 26.547 7.875 1 95.19 491 ARG A O 1
ATOM 3769 N N . PRO A 1 492 ? -28.781 25.406 8.367 1 96 492 PRO A N 1
ATOM 3770 C CA . PRO A 1 492 ? -28.984 26.188 9.586 1 96 492 PRO A CA 1
ATOM 3771 C C . PRO A 1 492 ? -27.922 25.906 10.656 1 96 492 PRO A C 1
ATOM 3773 O O . PRO A 1 492 ? -27.625 26.781 11.477 1 96 492 PRO A O 1
ATOM 3776 N N . VAL A 1 493 ? -27.438 24.734 10.672 1 96.62 493 VAL A N 1
ATOM 3777 C CA . VAL A 1 493 ? -26.422 24.375 11.656 1 96.62 493 VAL A CA 1
ATOM 3778 C C . VAL A 1 493 ? -25.062 24.25 10.969 1 96.62 493 VAL A C 1
ATOM 3780 O O . VAL A 1 493 ? -24.938 23.578 9.945 1 96.62 493 VAL A O 1
ATOM 3783 N N . LEU A 1 494 ? -24.109 24.938 11.5 1 96 494 LEU A N 1
ATOM 3784 C CA . LEU A 1 494 ? -22.766 24.953 10.922 1 96 494 LEU A CA 1
ATOM 3785 C C . LEU A 1 494 ? -21.734 24.422 11.914 1 96 494 LEU A C 1
ATOM 3787 O O . LEU A 1 494 ? -21.672 24.875 13.062 1 96 494 LEU A O 1
ATOM 3791 N N . ILE A 1 495 ? -21 23.406 11.484 1 95.12 495 ILE A N 1
ATOM 3792 C CA . ILE A 1 495 ? -19.922 22.859 12.297 1 95.12 495 ILE A CA 1
ATOM 3793 C C . ILE A 1 495 ? -18.578 23.172 11.648 1 95.12 495 ILE A C 1
ATOM 3795 O O . ILE A 1 495 ? -18.344 22.844 10.484 1 95.12 495 ILE A O 1
ATOM 3799 N N . LEU A 1 496 ? -17.734 23.844 12.398 1 92.31 496 LEU A N 1
ATOM 3800 C CA . LEU A 1 496 ? -16.391 24.188 11.938 1 92.31 496 LEU A CA 1
ATOM 3801 C C . LEU A 1 496 ? -15.336 23.438 12.742 1 92.31 496 LEU A C 1
ATOM 3803 O O . LEU A 1 496 ? -15.047 23.797 13.883 1 92.31 496 LEU A O 1
ATOM 3807 N N . ASP A 1 497 ? -14.742 22.484 12.117 1 88.12 497 ASP A N 1
ATOM 3808 C CA . ASP A 1 497 ? -13.703 21.688 12.766 1 88.12 497 ASP A CA 1
ATOM 3809 C C . ASP A 1 497 ? -12.312 22.219 12.422 1 88.12 497 ASP A C 1
ATOM 3811 O O . ASP A 1 497 ? -11.695 21.766 11.453 1 88.12 497 ASP A O 1
ATOM 3815 N N . GLU A 1 498 ? -11.688 23.016 13.234 1 76.94 498 GLU A N 1
ATOM 3816 C CA . GLU A 1 498 ? -10.375 23.625 13.078 1 76.94 498 GLU A CA 1
ATOM 3817 C C . GLU A 1 498 ? -10.203 24.219 11.68 1 76.94 498 GLU A C 1
ATOM 3819 O O . GLU A 1 498 ? -9.203 23.969 11.008 1 76.94 498 GLU A O 1
ATOM 3824 N N . ALA A 1 499 ? -11.039 25 11.281 1 66.5 499 ALA A N 1
ATOM 3825 C CA . ALA A 1 499 ? -11.148 25.469 9.906 1 66.5 499 ALA A CA 1
ATOM 3826 C C . ALA A 1 499 ? -10.062 26.5 9.594 1 66.5 499 ALA A C 1
ATOM 3828 O O . ALA A 1 499 ? -9.891 26.891 8.438 1 66.5 499 ALA A O 1
ATOM 3829 N N . THR A 1 500 ? -9.211 26.922 10.555 1 63.56 500 THR A N 1
ATOM 3830 C CA . THR A 1 500 ? -8.234 27.969 10.297 1 63.56 500 THR A CA 1
ATOM 3831 C C . THR A 1 500 ? -6.812 27.422 10.391 1 63.56 500 THR A C 1
ATOM 3833 O O . THR A 1 500 ? -5.844 28.172 10.367 1 63.56 500 THR A O 1
ATOM 3836 N N . ALA A 1 501 ? -6.633 26.141 10.484 1 61.72 501 ALA A N 1
ATOM 3837 C CA . ALA A 1 501 ? -5.352 25.516 10.797 1 61.72 501 ALA A CA 1
ATOM 3838 C C . ALA A 1 501 ? -4.336 25.75 9.688 1 61.72 501 ALA A C 1
ATOM 3840 O O . ALA A 1 501 ? -3.133 25.844 9.945 1 61.72 501 ALA A O 1
ATOM 3841 N N . PHE A 1 502 ? -4.695 25.953 8.477 1 57.78 502 PHE A N 1
ATOM 3842 C CA . PHE A 1 502 ? -3.709 25.922 7.402 1 57.78 502 PHE A CA 1
ATOM 3843 C C . PHE A 1 502 ? -3.555 27.312 6.781 1 57.78 502 PHE A C 1
ATOM 3845 O O . PHE A 1 502 ? -2.943 27.453 5.719 1 57.78 502 PHE A O 1
ATOM 3852 N N . ALA A 1 503 ? -3.869 28.312 7.375 1 61.47 503 ALA A N 1
ATOM 3853 C CA . ALA A 1 503 ? -3.883 29.562 6.625 1 61.47 503 ALA A CA 1
ATOM 3854 C C . ALA A 1 503 ? -2.602 30.359 6.863 1 61.47 503 ALA A C 1
ATOM 3856 O O . ALA A 1 503 ? -2.145 30.484 8 1 61.47 503 ALA A O 1
ATOM 3857 N N . ASP A 1 504 ? -1.961 30.609 5.703 1 64.5 504 ASP A N 1
ATOM 3858 C CA . ASP A 1 504 ? -0.884 31.594 5.762 1 64.5 504 ASP A CA 1
ATOM 3859 C C . ASP A 1 504 ? -1.428 32.969 6.078 1 64.5 504 ASP A C 1
ATOM 3861 O O . ASP A 1 504 ? -2.639 33.219 6.027 1 64.5 504 ASP A O 1
ATOM 3865 N N . ALA A 1 505 ? -0.564 33.781 6.484 1 63.66 505 ALA A N 1
ATOM 3866 C CA . ALA A 1 505 ? -0.951 35.125 6.953 1 63.66 505 ALA A CA 1
ATOM 3867 C C . ALA A 1 505 ? -1.769 35.844 5.902 1 63.66 505 ALA A C 1
ATOM 3869 O O . ALA A 1 505 ? -2.75 36.531 6.227 1 63.66 505 ALA A O 1
ATOM 3870 N N . GLU A 1 506 ? -1.363 35.625 4.629 1 65.25 506 GLU A N 1
ATOM 3871 C CA . GLU A 1 506 ? -2.068 36.344 3.572 1 65.25 506 GLU A CA 1
ATOM 3872 C C . GLU A 1 506 ? -3.496 35.844 3.41 1 65.25 506 GLU A C 1
ATOM 3874 O O . GLU A 1 506 ? -4.418 36.625 3.16 1 65.25 506 GLU A O 1
ATOM 3879 N N . ASN A 1 507 ? -3.629 34.625 3.641 1 74 507 ASN A N 1
ATOM 3880 C CA . ASN A 1 507 ? -4.914 33.969 3.369 1 74 507 ASN A CA 1
ATOM 3881 C C . ASN A 1 507 ? -5.801 33.938 4.609 1 74 507 ASN A C 1
ATOM 3883 O O . ASN A 1 507 ? -7.008 33.719 4.512 1 74 507 ASN A O 1
ATOM 3887 N N . GLU A 1 508 ? -5.172 34.312 5.691 1 74.81 508 GLU A N 1
ATOM 3888 C CA . GLU A 1 508 ? -5.918 34.25 6.945 1 74.81 508 GLU A CA 1
ATOM 3889 C C . GLU A 1 508 ? -7.066 35.25 6.973 1 74.81 508 GLU A C 1
ATOM 3891 O O . GLU A 1 508 ? -8.188 34.906 7.359 1 74.81 508 GLU A O 1
ATOM 3896 N N . ALA A 1 509 ? -6.777 36.438 6.523 1 75.62 509 ALA A N 1
ATOM 3897 C CA . ALA A 1 509 ? -7.812 37.469 6.527 1 75.62 509 ALA A CA 1
ATOM 3898 C C . ALA A 1 509 ? -8.969 37.094 5.605 1 75.62 509 ALA A C 1
ATOM 3900 O O . ALA A 1 509 ? -10.133 37.281 5.953 1 75.62 509 ALA A O 1
ATOM 3901 N N . LEU A 1 510 ? -8.555 36.625 4.484 1 82.31 510 LEU A N 1
ATOM 3902 C CA . LEU A 1 510 ? -9.578 36.219 3.521 1 82.31 510 LEU A CA 1
ATOM 3903 C C . LEU A 1 510 ? -10.398 35.062 4.062 1 82.31 510 LEU A C 1
ATOM 3905 O O . LEU A 1 510 ? -11.625 35.031 3.885 1 82.31 510 LEU A O 1
ATOM 3909 N N . LEU A 1 511 ? -9.766 34.25 4.695 1 84.75 511 LEU A N 1
ATOM 3910 C CA . LEU A 1 511 ? -10.43 33.094 5.277 1 84.75 511 LEU A CA 1
ATOM 3911 C C . LEU A 1 511 ? -11.406 33.5 6.367 1 84.75 511 LEU A C 1
ATOM 3913 O O . LEU A 1 511 ? -12.523 33 6.449 1 84.75 511 LEU A O 1
ATOM 3917 N N . MET A 1 512 ? -10.992 34.438 7.172 1 82.44 512 MET A N 1
ATOM 3918 C CA . MET A 1 512 ? -11.844 34.906 8.266 1 82.44 512 MET A CA 1
ATOM 3919 C C . MET A 1 512 ? -13.086 35.625 7.723 1 82.44 512 MET A C 1
ATOM 3921 O O . MET A 1 512 ? -14.172 35.469 8.281 1 82.44 512 MET A O 1
ATOM 3925 N N . ARG A 1 513 ? -12.875 36.312 6.684 1 85.38 513 ARG A N 1
ATOM 3926 C CA . ARG A 1 513 ? -14.016 36.969 6.047 1 85.38 513 ARG A CA 1
ATOM 3927 C C . ARG A 1 513 ? -14.992 35.969 5.473 1 85.38 513 ARG A C 1
ATOM 3929 O O . ARG A 1 513 ? -16.203 36.125 5.562 1 85.38 513 ARG A O 1
ATOM 3936 N N . ALA A 1 514 ? -14.422 35.031 4.867 1 89.06 514 ALA A N 1
ATOM 3937 C CA . ALA A 1 514 ? -15.258 33.969 4.316 1 89.06 514 ALA A CA 1
ATOM 3938 C C . ALA A 1 514 ? -16.047 33.25 5.414 1 89.06 514 ALA A C 1
ATOM 3940 O O . ALA A 1 514 ? -17.234 32.938 5.238 1 89.06 514 ALA A O 1
ATOM 3941 N N . LEU A 1 515 ? -15.414 33.031 6.508 1 89.06 515 LEU A N 1
ATOM 3942 C CA . LEU A 1 515 ? -16.062 32.375 7.633 1 89.06 515 LEU A CA 1
ATOM 3943 C C . LEU A 1 515 ? -17.172 33.25 8.219 1 89.06 515 LEU A C 1
ATOM 3945 O O . LEU A 1 515 ? -18.219 32.719 8.617 1 89.06 515 LEU A O 1
ATOM 3949 N N . ALA A 1 516 ? -16.859 34.5 8.297 1 87.88 516 ALA A N 1
ATOM 3950 C CA . ALA A 1 516 ? -17.859 35.438 8.812 1 87.88 516 ALA A CA 1
ATOM 3951 C C . ALA A 1 516 ? -19.125 35.406 7.965 1 87.88 516 ALA A C 1
ATOM 3953 O O . ALA A 1 516 ? -20.25 35.438 8.5 1 87.88 516 ALA A O 1
ATOM 3954 N N . ALA A 1 517 ? -18.891 35.375 6.711 1 90.19 517 ALA A N 1
ATOM 3955 C CA . ALA A 1 517 ? -20.016 35.312 5.797 1 90.19 517 ALA A CA 1
ATOM 3956 C C . ALA A 1 517 ? -20.797 34 5.988 1 90.19 517 ALA A C 1
ATOM 3958 O O . ALA A 1 517 ? -22.031 34 5.914 1 90.19 517 ALA A O 1
ATOM 3959 N N . LEU A 1 518 ? -20.172 33 6.23 1 92.38 518 LEU A N 1
ATOM 3960 C CA . LEU A 1 518 ? -20.75 31.672 6.371 1 92.38 518 LEU A CA 1
ATOM 3961 C C . LEU A 1 518 ? -21.531 31.562 7.676 1 92.38 518 LEU A C 1
ATOM 3963 O O . LEU A 1 518 ? -22.578 30.906 7.727 1 92.38 518 LEU A O 1
ATOM 3967 N N . MET A 1 519 ? -21.094 32.188 8.672 1 92.94 519 MET A N 1
ATOM 3968 C CA . MET A 1 519 ? -21.625 31.984 10.016 1 92.94 519 MET A CA 1
ATOM 3969 C C . MET A 1 519 ? -22.875 32.844 10.234 1 92.94 519 MET A C 1
ATOM 3971 O O . MET A 1 519 ? -23.594 32.625 11.203 1 92.94 519 MET A O 1
ATOM 3975 N N . GLN A 1 520 ? -23.156 33.688 9.336 1 90.56 520 GLN A N 1
ATOM 3976 C CA . GLN A 1 520 ? -24.25 34.656 9.539 1 90.56 520 GLN A CA 1
ATOM 3977 C C . GLN A 1 520 ? -25.578 33.906 9.727 1 90.56 520 GLN A C 1
ATOM 3979 O O . GLN A 1 520 ? -25.953 33.062 8.914 1 90.56 520 GLN A O 1
ATOM 3984 N N . ASP A 1 521 ? -26.25 34.219 10.82 1 91.88 521 ASP A N 1
ATOM 3985 C CA . ASP A 1 521 ? -27.609 33.781 11.125 1 91.88 521 ASP A CA 1
ATOM 3986 C C . ASP A 1 521 ? -27.688 32.25 11.227 1 91.88 521 ASP A C 1
ATOM 3988 O O . ASP A 1 521 ? -28.641 31.641 10.75 1 91.88 521 ASP A O 1
ATOM 3992 N N . LYS A 1 522 ? -26.625 31.641 11.703 1 95.25 522 LYS A N 1
ATOM 3993 C CA . LYS A 1 522 ? -26.594 30.188 11.82 1 95.25 522 LYS A CA 1
ATOM 3994 C C . LYS A 1 522 ? -26.188 29.766 13.234 1 95.25 522 LYS A C 1
ATOM 3996 O O . LYS A 1 522 ? -25.625 30.547 13.984 1 95.25 522 LYS A O 1
ATOM 4001 N N . THR A 1 523 ? -26.641 28.547 13.602 1 96.38 523 THR A N 1
ATOM 4002 C CA . THR A 1 523 ? -26.109 27.891 14.789 1 96.38 523 THR A CA 1
ATOM 4003 C C . THR A 1 523 ? -24.703 27.359 14.523 1 96.38 523 THR A C 1
ATOM 4005 O O . THR A 1 523 ? -24.531 26.453 13.703 1 96.38 523 THR A O 1
ATOM 4008 N N . VAL A 1 524 ? -23.75 27.922 15.141 1 95.31 524 VAL A N 1
ATOM 4009 C CA . VAL A 1 524 ? -22.375 27.609 14.773 1 95.31 524 VAL A CA 1
ATOM 4010 C C . VAL A 1 524 ? -21.672 26.922 15.938 1 95.31 524 VAL A C 1
ATOM 4012 O O . VAL A 1 524 ? -21.734 27.391 17.078 1 95.31 524 VAL A O 1
ATOM 4015 N N . LEU A 1 525 ? -21.156 25.781 15.656 1 95.12 525 LEU A N 1
ATOM 4016 C CA . LEU A 1 525 ? -20.25 25.078 16.562 1 95.12 525 LEU A CA 1
ATOM 4017 C C . LEU A 1 525 ? -18.828 25.047 16 1 95.12 525 LEU A C 1
ATOM 4019 O O . LEU A 1 525 ? -18.594 24.5 14.914 1 95.12 525 LEU A O 1
ATOM 4023 N N . MET A 1 526 ? -17.906 25.594 16.734 1 92.12 526 MET A N 1
ATOM 4024 C CA . MET A 1 526 ? -16.547 25.734 16.219 1 92.12 526 MET A CA 1
ATOM 4025 C C . MET A 1 526 ? -15.523 25.188 17.203 1 92.12 526 MET A C 1
ATOM 4027 O O . MET A 1 526 ? -15.547 25.516 18.375 1 92.12 526 MET A O 1
ATOM 4031 N N . ILE A 1 527 ? -14.75 24.281 16.734 1 89.25 527 ILE A N 1
ATOM 4032 C CA . ILE A 1 527 ? -13.57 23.859 17.484 1 89.25 527 ILE A CA 1
ATOM 4033 C C . ILE A 1 527 ? -12.414 24.828 17.219 1 89.25 527 ILE A C 1
ATOM 4035 O O . ILE A 1 527 ? -11.992 24.984 16.062 1 89.25 527 ILE A O 1
ATOM 4039 N N . ALA A 1 528 ? -11.922 25.531 18.234 1 78.31 528 ALA A N 1
ATOM 4040 C CA . ALA A 1 528 ? -10.883 26.531 18.031 1 78.31 528 ALA A CA 1
ATOM 4041 C C . ALA A 1 528 ? -9.594 26.141 18.75 1 78.31 528 ALA A C 1
ATOM 4043 O O . ALA A 1 528 ? -9.625 25.625 19.859 1 78.31 528 ALA A O 1
ATOM 4044 N N . HIS A 1 529 ? -8.609 26.312 18.031 1 68.94 529 HIS A N 1
ATOM 4045 C CA . HIS A 1 529 ? -7.301 26.141 18.656 1 68.94 529 HIS A CA 1
ATOM 4046 C C . HIS A 1 529 ? -6.684 27.5 19.016 1 68.94 529 HIS A C 1
ATOM 4048 O O . HIS A 1 529 ? -5.848 27.578 19.922 1 68.94 529 HIS A O 1
ATOM 4054 N N . ARG A 1 530 ? -7.125 28.438 18.281 1 71.62 530 ARG A N 1
ATOM 4055 C CA . ARG A 1 530 ? -6.684 29.797 18.578 1 71.62 530 ARG A CA 1
ATOM 4056 C C . ARG A 1 530 ? -7.766 30.578 19.312 1 71.62 530 ARG A C 1
ATOM 4058 O O . ARG A 1 530 ? -8.773 30.969 18.734 1 71.62 530 ARG A O 1
ATOM 4065 N N . LEU A 1 531 ? -7.453 30.953 20.516 1 75.56 531 LEU A N 1
ATOM 4066 C CA . LEU A 1 531 ? -8.461 31.516 21.406 1 75.56 531 LEU A CA 1
ATOM 4067 C C . LEU A 1 531 ? -8.852 32.906 20.969 1 75.56 531 LEU A C 1
ATOM 4069 O O . LEU A 1 531 ? -9.969 33.375 21.234 1 75.56 531 LEU A O 1
ATOM 4073 N N . ALA A 1 532 ? -7.984 33.531 20.234 1 72.56 532 ALA A N 1
ATOM 4074 C CA . ALA A 1 532 ? -8.258 34.906 19.797 1 72.56 532 ALA A CA 1
ATOM 4075 C C . ALA A 1 532 ? -9.438 34.938 18.844 1 72.56 532 ALA A C 1
ATOM 4077 O O . ALA A 1 532 ? -10.172 35.938 18.797 1 72.56 532 ALA A O 1
ATOM 4078 N N . THR A 1 533 ? -9.703 33.906 18.234 1 74.56 533 THR A N 1
ATOM 4079 C CA . THR A 1 533 ? -10.742 33.844 17.219 1 74.56 533 THR A CA 1
ATOM 4080 C C . THR A 1 533 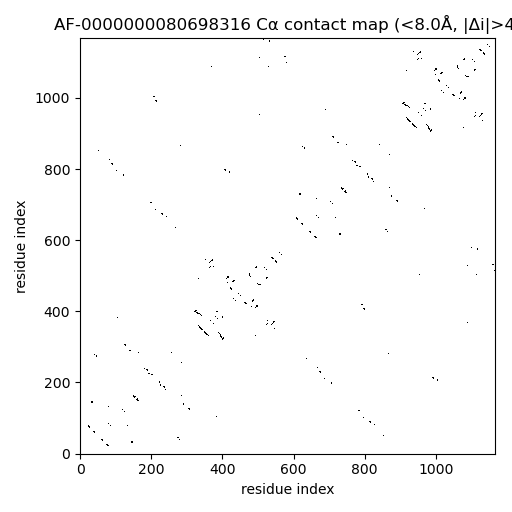? -12.117 33.656 17.844 1 74.56 533 THR A C 1
ATOM 4082 O O . THR A 1 533 ? -13.141 33.875 17.203 1 74.56 533 THR A O 1
ATOM 4085 N N . ILE A 1 534 ? -12.109 33.312 19.141 1 81.38 534 ILE A N 1
ATOM 4086 C CA . ILE A 1 534 ? -13.406 32.969 19.734 1 81.38 534 ILE A CA 1
ATOM 4087 C C . ILE A 1 534 ? -13.727 33.938 20.859 1 81.38 534 ILE A C 1
ATOM 4089 O O . ILE A 1 534 ? -14.578 33.656 21.703 1 81.38 534 ILE A O 1
ATOM 4093 N N . ARG A 1 535 ? -13.039 35 20.906 1 83 535 ARG A N 1
ATOM 4094 C CA . ARG A 1 535 ? -13.242 35.969 21.953 1 83 535 ARG A CA 1
ATOM 4095 C C . ARG A 1 535 ? -14.688 36.469 21.969 1 83 535 ARG A C 1
ATOM 4097 O O . ARG A 1 535 ? -15.227 36.812 23.016 1 83 535 ARG A O 1
ATOM 4104 N N . HIS A 1 536 ? -15.352 36.438 20.828 1 82.5 536 HIS A N 1
ATOM 4105 C CA . HIS A 1 536 ? -16.688 37 20.719 1 82.5 536 HIS A CA 1
ATOM 4106 C C . HIS A 1 536 ? -17.75 35.906 20.625 1 82.5 536 HIS A C 1
ATOM 4108 O O . HIS A 1 536 ? -18.891 36.156 20.234 1 82.5 536 HIS A O 1
ATOM 4114 N N . ALA A 1 537 ? -17.375 34.781 20.953 1 90.81 537 ALA A N 1
ATOM 4115 C CA . ALA A 1 537 ? -18.359 33.688 20.953 1 90.81 537 ALA A CA 1
ATOM 4116 C C . ALA A 1 537 ? -19.422 33.906 22.031 1 90.81 537 ALA A C 1
ATOM 4118 O O . ALA A 1 537 ? -19.125 34.438 23.109 1 90.81 537 ALA A O 1
ATOM 4119 N N . ALA A 1 538 ? -20.641 33.5 21.656 1 92.12 538 ALA A N 1
ATOM 4120 C CA . ALA A 1 538 ? -21.75 33.594 22.609 1 92.12 538 ALA A CA 1
ATOM 4121 C C . ALA A 1 538 ? -21.516 32.688 23.812 1 92.12 538 ALA A C 1
ATOM 4123 O O . ALA A 1 538 ? -21.953 32.969 24.922 1 92.12 538 ALA A O 1
ATOM 4124 N N . GLN A 1 539 ? -20.938 31.625 23.453 1 94.25 539 GLN A N 1
ATOM 4125 C CA . GLN A 1 539 ? -20.672 30.609 24.469 1 94.25 539 GLN A CA 1
ATOM 4126 C C . GLN A 1 539 ? -19.375 29.859 24.172 1 94.25 539 GLN A C 1
ATOM 4128 O O . GLN A 1 539 ? -19.094 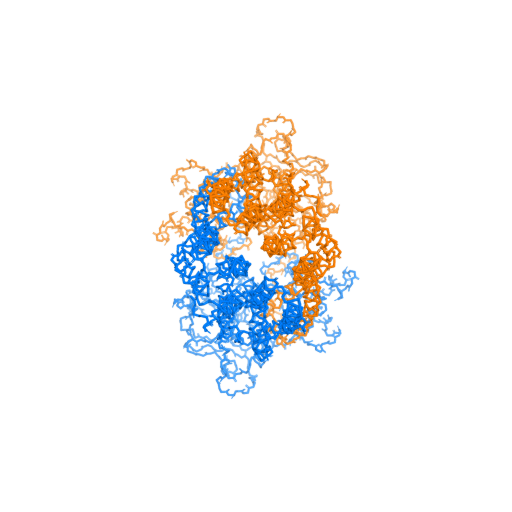29.547 23.016 1 94.25 539 GLN A O 1
ATOM 4133 N N . ILE A 1 540 ? -18.625 29.688 25.234 1 94.5 540 ILE A N 1
ATOM 4134 C CA . ILE A 1 540 ? -17.391 28.906 25.156 1 94.5 540 ILE A CA 1
ATOM 4135 C C . ILE A 1 540 ? -17.484 27.688 26.078 1 94.5 540 ILE A C 1
ATOM 4137 O O . ILE A 1 540 ? -17.797 27.828 27.25 1 94.5 540 ILE A O 1
ATOM 4141 N N . LEU A 1 541 ? -17.297 26.594 25.484 1 94.75 541 LEU A N 1
ATOM 4142 C CA . LEU A 1 541 ? -17.312 25.344 26.219 1 94.75 541 LEU A CA 1
ATOM 4143 C C . LEU A 1 541 ? -15.906 24.766 26.375 1 94.75 541 LEU A C 1
ATOM 4145 O O . LEU A 1 541 ? -15.242 24.484 25.375 1 94.75 541 LEU A O 1
ATOM 4149 N N . VAL A 1 542 ? -15.492 24.609 27.609 1 93 542 VAL A N 1
ATOM 4150 C CA . VAL A 1 542 ? -14.148 24.109 27.875 1 93 542 VAL A CA 1
ATOM 4151 C C . VAL A 1 542 ? -14.211 22.641 28.266 1 93 542 VAL A C 1
ATOM 4153 O O . VAL A 1 542 ? -14.891 22.266 29.219 1 93 542 VAL A O 1
ATOM 4156 N N . PHE A 1 543 ? -13.516 21.875 27.469 1 91.75 543 PHE A N 1
ATOM 4157 C CA . PHE A 1 543 ? -13.5 20.438 27.672 1 91.75 543 PHE A CA 1
ATOM 4158 C C . PHE A 1 543 ? -12.18 20 28.297 1 91.75 543 PHE A C 1
ATOM 4160 O O . PHE A 1 543 ? -11.125 20.547 27.969 1 91.75 543 PHE A O 1
ATOM 4167 N N . ASP A 1 544 ? -12.328 19.062 29.219 1 88.88 544 ASP A N 1
ATOM 4168 C CA . ASP A 1 544 ? -11.164 18.422 29.828 1 88.88 544 ASP A CA 1
ATOM 4169 C C . ASP A 1 544 ? -11.414 16.938 30.094 1 88.88 544 ASP A C 1
ATOM 4171 O O . ASP A 1 544 ? -12.344 16.578 30.812 1 88.88 544 ASP A O 1
ATOM 4175 N N . HIS A 1 545 ? -10.602 16.078 29.547 1 86.62 545 HIS A N 1
ATOM 4176 C CA . HIS A 1 545 ? -10.633 14.641 29.719 1 86.62 545 HIS A CA 1
ATOM 4177 C C . HIS A 1 545 ? -12.039 14.086 29.547 1 86.62 545 HIS A C 1
ATOM 4179 O O . HIS A 1 545 ? -12.539 13.352 30.406 1 86.62 545 HIS A O 1
ATOM 4185 N N . GLY A 1 546 ? -12.695 14.555 28.609 1 88.94 546 GLY A N 1
ATOM 4186 C CA . GLY A 1 546 ? -13.984 13.992 28.219 1 88.94 546 GLY A CA 1
ATOM 4187 C C . GLY A 1 546 ? -15.148 14.594 28.984 1 88.94 546 GLY A C 1
ATOM 4188 O O . GLY A 1 546 ? -16.266 14.094 28.906 1 88.94 546 GLY A O 1
ATOM 4189 N N . GLN A 1 547 ? -14.867 15.625 29.75 1 92.75 547 GLN A N 1
ATOM 4190 C CA . GLN A 1 547 ? -15.914 16.266 30.531 1 92.75 547 GLN A CA 1
ATOM 4191 C C . GLN A 1 547 ? -15.969 17.766 30.266 1 92.75 547 GLN A C 1
ATOM 4193 O O . GLN A 1 547 ? -14.969 18.375 29.859 1 92.75 547 GLN A O 1
ATOM 4198 N N . LEU A 1 548 ? -17.141 18.281 30.344 1 94 548 LEU A N 1
ATOM 4199 C CA . LEU A 1 548 ? -17.328 19.719 30.281 1 94 548 LEU A CA 1
ATOM 4200 C C . LEU A 1 548 ? -17.016 20.359 31.641 1 94 548 LEU A C 1
ATOM 4202 O O . LEU A 1 548 ? -17.75 20.141 32.594 1 94 548 LEU A O 1
ATOM 4206 N N . VAL A 1 549 ? -16.016 21.203 31.734 1 93.62 549 VAL A N 1
ATOM 4207 C CA . VAL A 1 549 ? -15.539 21.672 33.031 1 93.62 549 VAL A CA 1
ATOM 4208 C C . VAL A 1 549 ? -15.984 23.125 33.25 1 93.62 549 VAL A C 1
ATOM 4210 O O . VAL A 1 549 ? -16.078 23.578 34.375 1 93.62 549 VAL A O 1
ATOM 4213 N N . GLU A 1 550 ? -15.898 23.891 32.156 1 94.56 550 GLU A N 1
ATOM 4214 C CA . GLU A 1 550 ? -16.297 25.297 32.25 1 94.56 550 GLU A CA 1
ATOM 4215 C C . GLU A 1 550 ? -17.203 25.688 31.062 1 94.56 550 GLU A C 1
ATOM 4217 O O . GLU A 1 550 ? -17.094 25.109 29.984 1 94.56 550 GLU A O 1
ATOM 4222 N N . GLN A 1 551 ? -18.172 26.578 31.328 1 94.69 551 GLN A N 1
ATOM 4223 C CA . GLN A 1 551 ? -19.047 27.109 30.281 1 94.69 551 GLN A CA 1
ATOM 4224 C C . GLN A 1 551 ? -19.391 28.578 30.531 1 94.69 551 GLN A C 1
ATOM 4226 O O . GLN A 1 551 ? -19.594 28.984 31.672 1 94.69 551 GLN A O 1
ATOM 4231 N N . GLY A 1 552 ? -19.297 29.375 29.516 1 93.69 552 GLY A N 1
ATOM 4232 C CA . GLY A 1 552 ? -19.625 30.781 29.625 1 93.69 552 GLY A CA 1
ATOM 4233 C C . GLY A 1 552 ? -19.047 31.625 28.5 1 93.69 552 GLY A C 1
ATOM 4234 O O . GLY A 1 552 ? -18.578 31.078 27.5 1 93.69 552 GLY A O 1
ATOM 4235 N N . ASP A 1 553 ? -19.219 32.875 28.531 1 93.19 553 ASP A N 1
ATOM 4236 C CA . ASP A 1 553 ? -18.609 33.781 27.562 1 93.19 553 ASP A CA 1
ATOM 4237 C C . ASP A 1 553 ? -17.172 34.094 27.938 1 93.19 553 ASP A C 1
ATOM 4239 O O . ASP A 1 553 ? -16.703 33.719 29 1 93.19 553 ASP A O 1
ATOM 4243 N N . HIS A 1 554 ? -16.5 34.781 27.094 1 92 554 HIS A N 1
ATOM 4244 C CA . HIS A 1 554 ? -15.086 35.062 27.281 1 92 554 HIS A CA 1
ATOM 4245 C C . HIS A 1 554 ? -14.859 35.844 28.578 1 92 554 HIS A C 1
ATOM 4247 O O . HIS A 1 554 ? -14.031 35.438 29.406 1 92 554 HIS A O 1
ATOM 4253 N N . ALA A 1 555 ? -15.633 36.844 28.766 1 91.69 555 ALA A N 1
ATOM 4254 C CA . ALA A 1 555 ? -15.461 37.719 29.922 1 91.69 555 ALA A CA 1
ATOM 4255 C C . ALA A 1 555 ? -15.734 36.969 31.219 1 91.69 555 ALA A C 1
ATOM 4257 O O . ALA A 1 555 ? -14.969 37.062 32.188 1 91.69 555 ALA A O 1
ATOM 4258 N N . SER A 1 556 ? -16.766 36.219 31.188 1 93.81 556 SER A N 1
ATOM 4259 C CA . SER A 1 556 ? -17.141 35.469 32.375 1 93.81 556 SER A CA 1
ATOM 4260 C C . SER A 1 556 ? -16.125 34.406 32.719 1 93.81 556 SER A C 1
ATOM 4262 O O . SER A 1 556 ? -15.82 34.156 33.875 1 93.81 556 SER A O 1
ATOM 4264 N N . LEU A 1 557 ? -15.586 33.812 31.719 1 93.62 557 LEU A N 1
ATOM 4265 C CA . LEU A 1 557 ? -14.641 32.719 31.953 1 93.62 557 LEU A CA 1
ATOM 4266 C C . LEU A 1 557 ? -13.289 33.25 32.406 1 93.62 557 LEU A C 1
ATOM 4268 O O . LEU A 1 557 ? -12.586 32.594 33.156 1 93.62 557 LEU A O 1
ATOM 4272 N N . ILE A 1 558 ? -12.93 34.375 31.875 1 92.25 558 ILE A N 1
ATOM 4273 C CA . ILE A 1 558 ? -11.688 35 32.312 1 92.25 558 ILE A CA 1
ATOM 4274 C C . ILE A 1 558 ? -11.797 35.406 33.781 1 92.25 558 ILE A C 1
ATOM 4276 O O . ILE A 1 558 ? -10.852 35.25 34.562 1 92.25 558 ILE A O 1
ATOM 4280 N N . ALA A 1 559 ? -12.969 35.844 34.156 1 92.38 559 ALA A N 1
ATOM 4281 C CA . ALA A 1 559 ? -13.211 36.281 35.531 1 92.38 559 ALA A CA 1
ATOM 4282 C C . ALA A 1 559 ? -13.188 35.094 36.5 1 92.38 559 ALA A C 1
ATOM 4284 O O . ALA A 1 559 ? -12.781 35.25 37.656 1 92.38 559 ALA A O 1
ATOM 4285 N N . GLN A 1 560 ? -13.555 34.031 36.031 1 92.44 560 GLN A N 1
ATOM 4286 C CA . GLN A 1 560 ? -13.602 32.844 36.875 1 92.44 560 GLN A CA 1
ATOM 4287 C C . GLN A 1 560 ? -12.203 32.281 37.125 1 92.44 560 GLN A C 1
ATOM 4289 O O . GLN A 1 560 ? -12.008 31.484 38.031 1 92.44 560 GLN A O 1
ATOM 4294 N N . ASN A 1 561 ? -11.211 32.656 36.406 1 88.56 561 ASN A N 1
ATOM 4295 C CA . ASN A 1 561 ? -9.805 32.312 36.531 1 88.56 561 ASN A CA 1
ATOM 4296 C C . ASN A 1 561 ? -9.625 30.781 36.594 1 88.56 561 ASN A C 1
ATOM 4298 O O . ASN A 1 561 ? -8.914 30.266 37.438 1 88.56 561 ASN A O 1
ATOM 4302 N N . GLY A 1 562 ? -10.375 30.172 35.781 1 90.62 562 GLY A N 1
ATOM 4303 C CA . GLY A 1 562 ? -10.273 28.719 35.719 1 90.62 562 GLY A CA 1
ATOM 4304 C C . GLY A 1 562 ? -9.352 28.234 34.625 1 90.62 562 GLY A C 1
ATOM 4305 O O . GLY A 1 562 ? -8.297 28.828 34.406 1 90.62 562 GLY A O 1
ATOM 4306 N N . ARG A 1 563 ? -9.672 27.156 34.094 1 87.56 563 ARG A N 1
ATOM 4307 C CA . ARG A 1 563 ? -8.852 26.516 33.062 1 87.56 563 ARG A CA 1
ATOM 4308 C C . ARG A 1 563 ? -8.781 27.391 31.797 1 87.56 563 ARG A C 1
ATOM 4310 O O . ARG A 1 563 ? -7.727 27.516 31.188 1 87.56 563 ARG A O 1
ATOM 4317 N N . TYR A 1 564 ? -9.867 27.953 31.484 1 89.25 564 TYR A N 1
ATOM 4318 C CA . TYR A 1 564 ? -9.914 28.812 30.312 1 89.25 564 TYR A CA 1
ATOM 4319 C C . TYR A 1 564 ? -8.961 30 30.453 1 89.25 564 TYR A C 1
ATOM 4321 O O . TYR A 1 564 ? -8.242 30.344 29.516 1 89.25 564 TYR A O 1
ATOM 4329 N N . ALA A 1 565 ? -9.039 30.562 31.516 1 88.56 565 ALA A N 1
ATOM 4330 C CA . ALA A 1 565 ? -8.18 31.719 31.781 1 88.56 565 ALA A CA 1
ATOM 4331 C C . ALA A 1 565 ? -6.707 31.344 31.672 1 88.56 565 ALA A C 1
ATOM 4333 O O . ALA A 1 565 ? -5.902 32.125 31.141 1 88.56 565 ALA A O 1
ATOM 4334 N N . ARG A 1 566 ? -6.434 30.219 32.094 1 83.69 566 ARG A N 1
ATOM 4335 C CA . ARG A 1 566 ? -5.059 29.75 32.031 1 83.69 566 ARG A CA 1
ATOM 4336 C C . ARG A 1 566 ? -4.645 29.516 30.562 1 83.69 566 ARG A C 1
ATOM 4338 O O . ARG A 1 566 ? -3.521 29.844 30.188 1 83.69 566 ARG A O 1
ATOM 4345 N N . LEU A 1 567 ? -5.531 29 29.875 1 82.06 567 LEU A N 1
ATOM 4346 C CA . LEU A 1 567 ? -5.258 28.766 28.469 1 82.06 567 LEU A CA 1
ATOM 4347 C C . LEU A 1 567 ? -5.09 30.078 27.719 1 82.06 567 LEU A C 1
ATOM 4349 O O . LEU A 1 567 ? -4.219 30.203 26.859 1 82.06 567 LEU A O 1
ATOM 4353 N N . TRP A 1 568 ? -5.926 30.984 28.094 1 82.31 568 TRP A N 1
ATOM 4354 C CA . TRP A 1 568 ? -5.883 32.312 27.469 1 82.31 568 TRP A CA 1
ATOM 4355 C C . TRP A 1 568 ? -4.562 33 27.766 1 82.31 568 TRP A C 1
ATOM 4357 O O . TRP A 1 568 ? -3.941 33.594 26.875 1 82.31 568 TRP A O 1
ATOM 4367 N N . GLN A 1 569 ? -4.199 32.906 28.938 1 79.31 569 GLN A N 1
ATOM 4368 C CA . GLN A 1 569 ? -2.955 33.562 29.359 1 79.31 569 GLN A CA 1
ATOM 4369 C C . GLN A 1 569 ? -1.752 32.906 28.672 1 79.31 569 GLN A C 1
ATOM 4371 O O . GLN A 1 569 ? -0.812 33.594 28.281 1 79.31 569 GLN A O 1
ATOM 4376 N N . ALA A 1 570 ? -1.875 31.703 28.562 1 74.56 570 ALA A N 1
ATOM 4377 C CA . ALA A 1 570 ? -0.794 30.984 27.891 1 74.56 570 ALA A CA 1
ATOM 4378 C C . ALA A 1 570 ? -0.696 31.391 26.422 1 74.56 570 ALA A C 1
ATOM 4380 O O . ALA A 1 570 ? 0.405 31.547 25.891 1 74.56 570 ALA A O 1
ATOM 4381 N N . GLY A 1 571 ? -1.772 31.484 25.844 1 72.94 571 GLY A N 1
ATOM 4382 C CA . GLY A 1 571 ? -1.802 31.922 24.453 1 72.94 571 GLY A CA 1
ATOM 4383 C C . GLY A 1 571 ? -1.301 33.344 24.25 1 72.94 571 GLY A C 1
ATOM 4384 O O . GLY A 1 571 ? -0.573 33.625 23.297 1 72.94 571 GLY A O 1
ATOM 4385 N N . GLU A 1 572 ? -1.68 34.156 25.156 1 72.31 572 GLU A N 1
ATOM 4386 C CA . GLU A 1 572 ? -1.233 35.531 25.094 1 72.31 572 GLU A CA 1
ATOM 4387 C C . GLU A 1 572 ? 0.27 35.656 25.344 1 72.31 572 GLU A C 1
ATOM 4389 O O . GLU A 1 572 ? 0.95 36.469 24.703 1 72.31 572 GLU A O 1
ATOM 4394 N N . ALA A 1 573 ? 0.66 34.812 26.219 1 69.31 573 ALA A N 1
ATOM 4395 C CA . ALA A 1 573 ? 2.092 34.812 26.516 1 69.31 573 ALA A CA 1
ATOM 4396 C C . ALA A 1 573 ? 2.896 34.344 25.297 1 69.31 573 ALA A C 1
ATOM 4398 O O . ALA A 1 573 ? 3.979 34.875 25.031 1 69.31 573 ALA A O 1
ATOM 4399 N N . ALA A 1 574 ? 2.33 33.469 24.688 1 67.69 574 ALA A N 1
ATOM 4400 C CA . ALA A 1 574 ? 3 32.938 23.5 1 67.69 574 ALA A CA 1
ATOM 4401 C C . ALA A 1 574 ? 3.061 34 22.391 1 67.69 574 ALA A C 1
ATOM 4403 O O . ALA A 1 574 ? 4.039 34.062 21.656 1 67.69 574 ALA A O 1
ATOM 4404 N N . ARG A 1 575 ? 2.131 34.719 22.297 1 65.62 575 ARG A N 1
ATOM 4405 C CA . ARG A 1 575 ? 2.051 35.75 21.266 1 65.62 575 ARG A CA 1
ATOM 4406 C C . ARG A 1 575 ? 3.08 36.875 21.516 1 65.62 575 ARG A C 1
ATOM 4408 O O . ARG A 1 575 ? 3.582 37.469 20.562 1 65.62 575 ARG A O 1
ATOM 4415 N N . HIS A 1 576 ? 3.33 37.094 22.797 1 58.72 576 HIS A N 1
ATOM 4416 C CA . HIS A 1 576 ? 4.223 38.188 23.125 1 58.72 576 HIS A CA 1
ATOM 4417 C C . HIS A 1 576 ? 5.648 37.719 23.344 1 58.72 576 HIS A C 1
ATOM 4419 O O . HIS A 1 576 ? 6.516 38.469 23.781 1 58.72 576 HIS A O 1
ATOM 4425 N N . TRP A 1 577 ? 5.734 36.406 23.203 1 56.34 577 TRP A N 1
ATOM 4426 C CA . TRP A 1 577 ? 7.074 35.875 23.453 1 56.34 577 TRP A CA 1
ATOM 4427 C C . TRP A 1 577 ? 8.078 36.5 22.484 1 56.34 577 TRP A C 1
ATOM 4429 O O . TRP A 1 577 ? 7.789 36.625 21.281 1 56.34 577 TRP A O 1
ATOM 4439 N N . ARG A 1 578 ? 9.086 37.344 23.094 1 53 578 ARG A N 1
ATOM 4440 C CA . ARG A 1 578 ? 10.227 37.969 22.438 1 53 578 ARG A CA 1
ATOM 4441 C C . ARG A 1 578 ? 11.398 37 22.344 1 53 578 ARG A C 1
ATOM 4443 O O . ARG A 1 578 ? 11.852 36.469 23.375 1 53 578 ARG A O 1
ATOM 4450 N N . ILE A 1 579 ? 11.602 36.281 21.406 1 51.38 579 ILE A N 1
ATOM 4451 C CA . ILE A 1 579 ? 12.758 35.406 21.266 1 51.38 579 ILE A CA 1
ATOM 4452 C C . ILE A 1 579 ? 14.016 36.125 21.734 1 51.38 579 ILE A C 1
ATOM 4454 O O . ILE A 1 579 ? 14.922 35.5 22.297 1 51.38 579 ILE A O 1
ATOM 4458 N N . GLY A 1 580 ? 14.383 37.344 21.562 1 44.91 580 GLY A N 1
ATOM 4459 C CA . GLY A 1 580 ? 15.633 38.062 21.797 1 44.91 580 GLY A CA 1
ATOM 4460 C C . GLY A 1 580 ? 15.844 38.406 23.266 1 44.91 580 GLY A C 1
ATOM 4461 O O . GLY A 1 580 ? 16.891 38.969 23.625 1 44.91 580 GLY A O 1
ATOM 4462 N N . SER A 1 581 ? 14.922 38.75 24.047 1 38.88 581 SER A N 1
ATOM 4463 C CA . SER A 1 581 ? 15.297 39.5 25.266 1 38.88 581 SER A CA 1
ATOM 4464 C C . SER A 1 581 ? 16.016 38.594 26.25 1 38.88 581 SER A C 1
ATOM 4466 O O . SER A 1 581 ? 15.438 37.594 26.734 1 38.88 581 SER A O 1
ATOM 4468 N N . ALA A 1 582 ? 17.312 38.312 26.203 1 37.03 582 ALA A N 1
ATOM 4469 C CA . ALA A 1 582 ? 18.156 38.125 27.359 1 37.03 582 ALA A CA 1
ATOM 4470 C C . ALA A 1 582 ? 17.656 38.906 28.562 1 37.03 582 ALA A C 1
ATOM 4472 O O . ALA A 1 582 ? 17.781 40.125 28.609 1 37.03 582 ALA A O 1
ATOM 4473 N N . GLU A 1 583 ? 16.625 38.812 29.141 1 32.03 583 GLU A N 1
ATOM 4474 C CA . GLU A 1 583 ? 16.625 39.5 30.422 1 32.03 583 GLU A CA 1
ATOM 4475 C C . GLU A 1 583 ? 17.891 39.188 31.219 1 32.03 583 GLU A C 1
ATOM 4477 O O . GLU A 1 583 ? 18.234 38.031 31.438 1 32.03 583 GLU A O 1
ATOM 4482 N N . GLN A 1 584 ? 18.906 40.156 31.297 1 26.98 584 GLN A N 1
ATOM 4483 C CA . GLN A 1 584 ? 19.703 40.281 32.531 1 26.98 584 GLN A CA 1
ATOM 4484 C C . GLN A 1 584 ? 18.828 40.156 33.75 1 26.98 584 GLN A C 1
ATOM 4486 O O . GLN A 1 584 ? 17.75 40.719 33.844 1 26.98 584 GLN A O 1
ATOM 4491 N N . MET B 1 1 ? 10.898 -13.359 -25.984 1 52.28 1 MET B N 1
ATOM 4492 C CA . MET B 1 1 ? 11.891 -13.141 -24.938 1 52.28 1 MET B CA 1
ATOM 4493 C C . MET B 1 1 ? 13.156 -13.938 -25.203 1 52.28 1 MET B C 1
ATOM 4495 O O . MET B 1 1 ? 13.094 -15.117 -25.562 1 52.28 1 MET B O 1
ATOM 4499 N N . ASN B 1 2 ? 14.195 -13.305 -25.438 1 57.66 2 ASN B N 1
ATOM 4500 C CA . ASN B 1 2 ? 15.492 -13.922 -25.703 1 57.66 2 ASN B CA 1
ATOM 4501 C C . ASN B 1 2 ? 16 -14.688 -24.484 1 57.66 2 ASN B C 1
ATOM 4503 O O . ASN B 1 2 ? 16.234 -14.094 -23.422 1 57.66 2 ASN B O 1
ATOM 4507 N N . PRO B 1 3 ? 16 -16.016 -24.484 1 64.38 3 PRO B N 1
ATOM 4508 C CA . PRO B 1 3 ? 16.438 -16.812 -23.344 1 64.38 3 PRO B CA 1
ATOM 4509 C C . PRO B 1 3 ? 17.781 -16.359 -22.797 1 64.38 3 PRO B C 1
ATOM 4511 O O . PRO B 1 3 ? 18 -16.422 -21.578 1 64.38 3 PRO B O 1
ATOM 4514 N N . ILE B 1 4 ? 18.562 -15.883 -23.703 1 66.38 4 ILE B N 1
ATOM 4515 C CA . ILE B 1 4 ? 19.891 -15.469 -23.266 1 66.38 4 ILE B CA 1
ATOM 4516 C C . ILE B 1 4 ? 19.781 -14.227 -22.391 1 66.38 4 ILE B C 1
ATOM 4518 O O . ILE B 1 4 ? 20.5 -14.109 -21.391 1 66.38 4 ILE B O 1
ATOM 4522 N N . HIS B 1 5 ? 18.906 -13.43 -22.828 1 69.44 5 HIS B N 1
ATOM 4523 C CA . HIS B 1 5 ? 18.703 -12.219 -22.031 1 69.44 5 HIS B CA 1
ATOM 4524 C C . HIS B 1 5 ? 18.141 -12.555 -20.656 1 69.44 5 HIS B C 1
ATOM 4526 O O . HIS B 1 5 ? 18.531 -11.953 -19.656 1 69.44 5 HIS B O 1
ATOM 4532 N N . ILE B 1 6 ? 17.359 -13.57 -20.656 1 69.69 6 ILE B N 1
ATOM 4533 C CA . ILE B 1 6 ? 16.781 -14.016 -19.391 1 69.69 6 ILE B CA 1
ATOM 4534 C C . ILE B 1 6 ? 17.859 -14.594 -18.484 1 69.69 6 ILE B C 1
ATOM 4536 O O . ILE B 1 6 ? 17.938 -14.273 -17.312 1 69.69 6 ILE B O 1
ATOM 4540 N N . TYR B 1 7 ? 18.688 -15.383 -19.141 1 74.06 7 TYR B N 1
ATOM 4541 C CA . TYR B 1 7 ? 19.781 -16.016 -18.406 1 74.06 7 TYR B CA 1
ATOM 4542 C C . TYR B 1 7 ? 20.734 -14.984 -17.812 1 74.06 7 TYR B C 1
ATOM 4544 O O . TYR B 1 7 ? 21.094 -15.062 -16.641 1 74.06 7 TYR B O 1
ATOM 4552 N N . ARG B 1 8 ? 21 -13.961 -18.578 1 75.25 8 ARG B N 1
ATOM 4553 C CA . ARG B 1 8 ? 21.938 -12.938 -18.125 1 75.25 8 ARG B CA 1
ATOM 4554 C C . ARG B 1 8 ? 21.328 -12.109 -16.984 1 75.25 8 ARG B C 1
ATOM 4556 O O . ARG B 1 8 ? 22 -11.766 -16.031 1 75.25 8 ARG B O 1
ATOM 4563 N N . THR B 1 9 ? 20.141 -11.883 -17.172 1 73 9 THR B N 1
ATOM 4564 C CA . THR B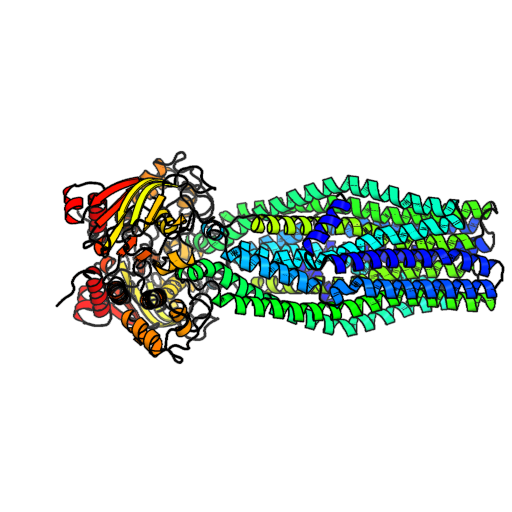 1 9 ? 19.453 -11.078 -16.172 1 73 9 THR B CA 1
ATOM 4565 C C . THR B 1 9 ? 19.359 -11.836 -14.844 1 73 9 THR B C 1
ATOM 4567 O O . THR B 1 9 ? 19.562 -11.25 -13.773 1 73 9 THR B O 1
ATOM 4570 N N . ILE B 1 10 ? 19.141 -13.07 -14.945 1 74.44 10 ILE B N 1
ATOM 4571 C CA . ILE B 1 10 ? 18.984 -13.883 -13.742 1 74.44 10 ILE B CA 1
ATOM 4572 C C . ILE B 1 10 ? 20.328 -14.008 -13.031 1 74.44 10 ILE B C 1
ATOM 4574 O O . ILE B 1 10 ? 20.406 -13.922 -11.797 1 74.44 10 ILE B O 1
ATOM 4578 N N . LEU B 1 11 ? 21.344 -14.078 -13.812 1 78 11 LEU B N 1
ATOM 4579 C CA . LEU B 1 11 ? 22.672 -14.203 -13.234 1 78 11 LEU B CA 1
ATOM 4580 C C . LEU B 1 11 ? 23.125 -12.891 -12.609 1 78 11 LEU B C 1
ATOM 4582 O O . LEU B 1 11 ? 23.781 -12.883 -11.57 1 78 11 LEU B O 1
ATOM 4586 N N . SER B 1 12 ? 22.703 -11.883 -13.25 1 75.5 12 SER B N 1
ATOM 4587 C CA . SER B 1 12 ? 23.062 -10.578 -12.711 1 75.5 12 SER B CA 1
ATOM 4588 C C . SER B 1 12 ? 22.328 -10.297 -11.406 1 75.5 12 SER B C 1
ATOM 4590 O O . SER B 1 12 ? 22.891 -9.703 -10.484 1 75.5 12 SER B O 1
ATOM 4592 N N . ALA B 1 13 ? 21.188 -10.852 -11.406 1 70.69 13 ALA B N 1
ATOM 4593 C CA . ALA B 1 13 ? 20.359 -10.641 -10.211 1 70.69 13 ALA B CA 1
ATOM 4594 C C . ALA B 1 13 ? 20.906 -11.445 -9.031 1 70.69 13 ALA B C 1
ATOM 4596 O O . ALA B 1 13 ? 20.75 -11.039 -7.875 1 70.69 13 ALA B O 1
ATOM 4597 N N . ALA B 1 14 ? 21.547 -12.547 -9.289 1 76.88 14 ALA B N 1
ATOM 4598 C CA . ALA B 1 14 ? 22.062 -13.398 -8.227 1 76.88 14 ALA B CA 1
ATOM 4599 C C . ALA B 1 14 ? 23.344 -12.828 -7.633 1 76.88 14 ALA B C 1
ATOM 4601 O O . ALA B 1 14 ? 23.734 -13.188 -6.52 1 76.88 14 ALA B O 1
ATOM 4602 N N . GLY B 1 15 ? 23.953 -11.859 -8.336 1 73.75 15 GLY B N 1
ATOM 4603 C CA . GLY B 1 15 ? 25.125 -11.156 -7.816 1 73.75 15 GLY B CA 1
ATOM 4604 C C . GLY B 1 15 ? 26.266 -12.078 -7.465 1 73.75 15 GLY B C 1
ATOM 4605 O O . GLY B 1 15 ? 26.734 -12.852 -8.305 1 73.75 15 GLY B O 1
ATOM 4606 N N . GLU B 1 16 ? 26.531 -12.203 -6.098 1 76.12 16 GLU B N 1
ATOM 4607 C CA . GLU B 1 16 ? 27.641 -13 -5.586 1 76.12 16 GLU B CA 1
ATOM 4608 C C . GLU B 1 16 ? 27.312 -14.492 -5.625 1 76.12 16 GLU B C 1
ATOM 4610 O O . GLU B 1 16 ? 28.219 -15.328 -5.629 1 76.12 16 GLU B O 1
ATOM 4615 N N . GLN B 1 17 ? 26.031 -14.758 -5.688 1 79.75 17 GLN B N 1
ATOM 4616 C CA . GLN B 1 17 ? 25.609 -16.156 -5.68 1 79.75 17 GLN B CA 1
ATOM 4617 C C . GLN B 1 17 ? 25.438 -16.688 -7.102 1 79.75 17 GLN B C 1
ATOM 4619 O O . GLN B 1 17 ? 24.859 -17.75 -7.305 1 79.75 17 GLN B O 1
ATOM 4624 N N . ALA B 1 18 ? 26.031 -15.945 -8.031 1 83.94 18 ALA B N 1
ATOM 4625 C CA . ALA B 1 18 ? 25.859 -16.297 -9.438 1 83.94 18 ALA B CA 1
ATOM 4626 C C . ALA B 1 18 ? 26.484 -17.656 -9.742 1 83.94 18 ALA B C 1
ATOM 4628 O O . ALA B 1 18 ? 25.906 -18.484 -10.445 1 83.94 18 ALA B O 1
ATOM 4629 N N . PRO B 1 19 ? 27.672 -17.891 -9.148 1 84.38 19 PRO B N 1
ATOM 4630 C CA . PRO B 1 19 ? 28.25 -19.203 -9.461 1 84.38 19 PRO B CA 1
ATOM 4631 C C . PRO B 1 19 ? 27.422 -20.359 -8.93 1 84.38 19 PRO B C 1
ATOM 4633 O O . PRO B 1 19 ? 27.328 -21.406 -9.586 1 84.38 19 PRO B O 1
ATOM 4636 N N . VAL B 1 20 ? 26.891 -20.203 -7.824 1 84.69 20 VAL B N 1
ATOM 4637 C CA . VAL B 1 20 ? 26.062 -21.25 -7.266 1 84.69 20 VAL B CA 1
ATOM 4638 C C . VAL B 1 20 ? 24.812 -21.422 -8.125 1 84.69 20 VAL B C 1
ATOM 4640 O O . VAL B 1 20 ? 24.375 -22.562 -8.383 1 84.69 20 VAL B O 1
ATOM 4643 N N . LEU B 1 21 ? 24.344 -20.359 -8.602 1 85.19 21 LEU B N 1
ATOM 4644 C CA . LEU B 1 21 ? 23.156 -20.438 -9.453 1 85.19 21 LEU B CA 1
ATOM 4645 C C . LEU B 1 21 ? 23.484 -21.109 -10.781 1 85.19 21 LEU B C 1
ATOM 4647 O O . LEU B 1 21 ? 22.688 -21.906 -11.289 1 85.19 21 LEU B O 1
ATOM 4651 N N . LYS B 1 22 ? 24.641 -20.797 -11.344 1 87.56 22 LYS B N 1
ATOM 4652 C CA . LYS B 1 22 ? 25.047 -21.438 -12.586 1 87.56 22 LYS B CA 1
ATOM 4653 C C . LYS B 1 22 ? 25.172 -22.938 -12.414 1 87.56 22 LYS B C 1
ATOM 4655 O O . LYS B 1 22 ? 24.766 -23.703 -13.297 1 87.56 22 LYS B O 1
ATOM 4660 N N . ARG B 1 23 ? 25.734 -23.266 -11.281 1 87.81 23 ARG B N 1
ATOM 4661 C CA . ARG B 1 23 ? 25.875 -24.688 -10.992 1 87.81 23 ARG B CA 1
ATOM 4662 C C . ARG B 1 23 ? 24.516 -25.344 -10.852 1 87.81 23 ARG B C 1
ATOM 4664 O O . ARG B 1 23 ? 24.297 -26.453 -11.352 1 87.81 23 ARG B O 1
ATOM 4671 N N . CYS B 1 24 ? 23.641 -24.672 -10.211 1 86.69 24 CYS B N 1
ATOM 4672 C CA . CYS B 1 24 ? 22.297 -25.219 -10.008 1 86.69 24 CYS B CA 1
ATOM 4673 C C . CYS B 1 24 ? 21.547 -25.328 -11.328 1 86.69 24 CYS B C 1
ATOM 4675 O O . CYS B 1 24 ? 20.828 -26.312 -11.562 1 86.69 24 CYS B O 1
ATOM 4677 N N . LEU B 1 25 ? 21.781 -24.375 -12.188 1 88 25 LEU B N 1
ATOM 4678 C CA . LEU B 1 25 ? 21.125 -24.406 -13.492 1 88 25 LEU B CA 1
ATOM 4679 C C . LEU B 1 25 ? 21.688 -25.547 -14.344 1 88 25 LEU B C 1
ATOM 4681 O O . LEU B 1 25 ? 20.938 -26.219 -15.055 1 88 25 LEU B O 1
ATOM 4685 N N . ARG B 1 26 ? 22.953 -25.672 -14.25 1 89.44 26 ARG B N 1
ATOM 4686 C CA . ARG B 1 26 ? 23.594 -26.766 -14.977 1 89.44 26 ARG B CA 1
ATOM 4687 C C . ARG B 1 26 ? 23.078 -28.109 -14.477 1 89.44 26 ARG B C 1
ATOM 4689 O O . ARG B 1 26 ? 22.766 -29 -15.273 1 89.44 26 ARG B O 1
ATOM 4696 N N . ASP B 1 27 ? 22.984 -28.219 -13.188 1 90.56 27 ASP B N 1
ATOM 4697 C CA . ASP B 1 27 ? 22.484 -29.453 -12.602 1 90.56 27 ASP B CA 1
ATOM 4698 C C . ASP B 1 27 ? 21.031 -29.703 -13 1 90.56 27 ASP B C 1
ATOM 4700 O O . ASP B 1 27 ? 20.609 -30.859 -13.164 1 90.56 27 ASP B O 1
ATOM 4704 N N . SER B 1 28 ? 20.328 -28.656 -13.148 1 88.62 28 SER B N 1
ATOM 4705 C CA . SER B 1 28 ? 18.938 -28.797 -13.586 1 88.62 28 SER B CA 1
ATOM 4706 C C . SER B 1 28 ? 18.859 -29.297 -15.023 1 88.62 28 SER B C 1
ATOM 4708 O O . SER B 1 28 ? 17.984 -30.094 -15.359 1 88.62 28 SER B O 1
ATOM 4710 N N . VAL B 1 29 ? 19.781 -28.797 -15.844 1 90.69 29 VAL B N 1
ATOM 4711 C CA . VAL B 1 29 ? 19.828 -29.234 -17.234 1 90.69 29 VAL B CA 1
ATOM 4712 C C . VAL B 1 29 ? 20.172 -30.719 -17.297 1 90.69 29 VAL B C 1
ATOM 4714 O O . VAL B 1 29 ? 19.547 -31.484 -18.047 1 90.69 29 VAL B O 1
ATOM 4717 N N . ILE B 1 30 ? 21.078 -31.094 -16.469 1 93.56 30 ILE B N 1
ATOM 4718 C CA . ILE B 1 30 ? 21.5 -32.5 -16.422 1 93.56 30 ILE B CA 1
ATOM 4719 C C . ILE B 1 30 ? 20.359 -33.344 -15.906 1 93.56 30 ILE B C 1
ATOM 4721 O O . ILE B 1 30 ? 20.062 -34.406 -16.469 1 93.56 30 ILE B O 1
ATOM 4725 N N . ALA B 1 31 ? 19.75 -32.844 -14.891 1 89.69 31 ALA B N 1
ATOM 4726 C CA . ALA B 1 31 ? 18.641 -33.594 -14.312 1 89.69 31 ALA B CA 1
ATOM 4727 C C . ALA B 1 31 ? 17.516 -33.781 -15.328 1 89.69 31 ALA B C 1
ATOM 4729 O O . ALA B 1 31 ? 16.969 -34.875 -15.469 1 89.69 31 ALA B O 1
ATOM 4730 N N . ALA B 1 32 ? 17.234 -32.719 -16.016 1 86.31 32 ALA B N 1
ATOM 4731 C CA . ALA B 1 32 ? 16.172 -32.781 -17.016 1 86.31 32 ALA B CA 1
ATOM 4732 C C . ALA B 1 32 ? 16.531 -33.719 -18.156 1 86.31 32 ALA B C 1
ATOM 4734 O O . ALA B 1 32 ? 15.688 -34.469 -18.641 1 86.31 32 ALA B O 1
ATOM 4735 N N . SER B 1 33 ? 17.75 -33.719 -18.609 1 90.12 33 SER B N 1
ATOM 4736 C CA . SER B 1 33 ? 18.203 -34.562 -19.688 1 90.12 33 SER B CA 1
ATOM 4737 C C . SER B 1 33 ? 18.203 -36.031 -19.281 1 90.12 33 SER B C 1
ATOM 4739 O O . SER B 1 33 ? 17.828 -36.906 -20.078 1 90.12 33 SER B O 1
ATOM 4741 N N . LEU B 1 34 ? 18.594 -36.25 -18.016 1 90 34 LEU B N 1
ATOM 4742 C CA . LEU B 1 34 ? 18.609 -37.594 -17.516 1 90 34 LEU B CA 1
ATOM 4743 C C . LEU B 1 34 ? 17.188 -38.156 -17.375 1 90 34 LEU B C 1
ATOM 4745 O O . LEU B 1 34 ? 16.938 -39.312 -17.641 1 90 34 LEU B O 1
ATOM 4749 N N . GLN B 1 35 ? 16.359 -37.344 -16.969 1 82.56 35 GLN B N 1
ATOM 4750 C CA . GLN B 1 35 ? 14.953 -37.75 -16.859 1 82.56 35 GLN B CA 1
ATOM 4751 C C . GLN B 1 35 ? 14.367 -38.062 -18.219 1 82.56 35 GLN B C 1
ATOM 4753 O O . GLN B 1 35 ? 13.641 -39.062 -18.375 1 82.56 35 GLN B O 1
ATOM 4758 N N . GLY B 1 36 ? 14.688 -37.219 -19.156 1 82.25 36 GLY B N 1
ATOM 4759 C CA . GLY B 1 36 ? 14.25 -37.5 -20.516 1 82.25 36 GLY B CA 1
ATOM 4760 C C . GLY B 1 36 ? 14.805 -38.781 -21.078 1 82.25 36 GLY B C 1
ATOM 4761 O O . GLY B 1 36 ? 14.086 -39.562 -21.719 1 82.25 36 GLY B O 1
ATOM 4762 N N . ALA B 1 37 ? 16.031 -39 -20.75 1 85.19 37 ALA B N 1
ATOM 4763 C CA . ALA B 1 37 ? 16.672 -40.25 -21.188 1 85.19 37 ALA B CA 1
ATOM 4764 C C . ALA B 1 37 ? 16 -41.469 -20.562 1 85.19 37 ALA B C 1
ATOM 4766 O O . ALA B 1 37 ? 15.883 -42.531 -21.203 1 85.19 37 ALA B O 1
ATOM 4767 N N . SER B 1 38 ? 15.664 -41.344 -19.328 1 83.81 38 SER B N 1
ATOM 4768 C CA . SER B 1 38 ? 15.008 -42.438 -18.641 1 83.81 38 SER B CA 1
ATOM 4769 C C . SER B 1 38 ? 13.695 -42.812 -19.312 1 83.81 38 SER B C 1
ATOM 4771 O O . SER B 1 38 ? 13.359 -44 -19.422 1 83.81 38 SER B O 1
ATOM 4773 N N . PHE B 1 39 ? 12.977 -41.844 -19.828 1 77.94 39 PHE B N 1
ATOM 4774 C CA . PHE B 1 39 ? 11.703 -42.125 -20.484 1 77.94 39 PHE B CA 1
ATOM 4775 C C . PHE B 1 39 ? 11.922 -42.812 -21.828 1 77.94 39 PHE B C 1
ATOM 4777 O O . PHE B 1 39 ? 11.117 -43.625 -22.25 1 77.94 39 PHE B O 1
ATOM 4784 N N . ALA B 1 40 ? 13.008 -42.531 -22.438 1 78.75 40 ALA B N 1
ATOM 4785 C CA . ALA B 1 40 ? 13.32 -43.125 -23.75 1 78.75 40 ALA B CA 1
ATOM 4786 C C . ALA B 1 40 ? 13.656 -44.594 -23.609 1 78.75 40 ALA B C 1
ATOM 4788 O O . ALA B 1 40 ? 13.516 -45.375 -24.562 1 78.75 40 ALA B O 1
ATOM 4789 N N . LEU B 1 41 ? 14.141 -45 -22.422 1 80.56 41 LEU B N 1
ATOM 4790 C CA . LEU B 1 41 ? 14.531 -46.375 -22.219 1 80.56 41 LEU B CA 1
ATOM 4791 C C . LEU B 1 41 ? 13.305 -47.281 -22.094 1 80.56 41 LEU B C 1
ATOM 4793 O O . LEU B 1 41 ? 13.438 -48.5 -22.016 1 80.56 41 LEU B O 1
ATOM 4797 N N . LEU B 1 42 ? 12.164 -46.688 -22.109 1 77.56 42 LEU B N 1
ATOM 4798 C CA . LEU B 1 42 ? 10.945 -47.469 -22.141 1 77.56 42 LEU B CA 1
ATOM 4799 C C . LEU B 1 42 ? 10.828 -48.25 -23.453 1 77.56 42 LEU B C 1
ATOM 4801 O O . LEU B 1 42 ? 10.242 -49.344 -23.484 1 77.56 42 LEU B O 1
ATOM 4805 N N . VAL B 1 43 ? 11.531 -47.812 -24.484 1 76.25 43 VAL B N 1
ATOM 4806 C CA . VAL B 1 43 ? 11.469 -48.438 -25.812 1 76.25 43 VAL B CA 1
ATOM 4807 C C . VAL B 1 43 ? 12.203 -49.781 -25.797 1 76.25 43 VAL B C 1
ATOM 4809 O O . VAL B 1 43 ? 11.617 -50.812 -26.109 1 76.25 43 VAL B O 1
ATOM 4812 N N . PRO B 1 44 ? 13.477 -49.781 -25.344 1 76.06 44 PRO B N 1
ATOM 4813 C CA . PRO B 1 44 ? 14.172 -51.062 -25.328 1 76.06 44 PRO B CA 1
ATOM 4814 C C . PRO B 1 44 ? 13.57 -52.031 -24.328 1 76.06 44 PRO B C 1
ATOM 4816 O O . PRO B 1 44 ? 13.648 -53.25 -24.531 1 76.06 44 PRO B O 1
ATOM 4819 N N . ILE B 1 45 ? 12.977 -51.625 -23.328 1 77.94 45 ILE B N 1
ATOM 4820 C CA . ILE B 1 45 ? 12.328 -52.5 -22.375 1 77.94 45 ILE B CA 1
ATOM 4821 C C . ILE B 1 45 ? 11.164 -53.219 -23.047 1 77.94 45 ILE B C 1
ATOM 4823 O O . ILE B 1 45 ? 11.031 -54.438 -22.922 1 77.94 45 ILE B O 1
ATOM 4827 N N . CYS B 1 46 ? 10.289 -52.5 -23.781 1 72.44 46 CYS B N 1
ATOM 4828 C CA . CYS B 1 46 ? 9.148 -53.094 -24.469 1 72.44 46 CYS B CA 1
ATOM 4829 C C . CYS B 1 46 ? 9.602 -54.062 -25.578 1 72.44 46 CYS B C 1
ATOM 4831 O O . CYS B 1 46 ? 9.008 -55.094 -25.766 1 72.44 46 CYS B O 1
ATOM 4833 N N . LEU B 1 47 ? 10.711 -53.719 -26.25 1 72.81 47 LEU B N 1
ATOM 4834 C CA . LEU B 1 47 ? 11.227 -54.594 -27.297 1 72.81 47 LEU B CA 1
ATOM 4835 C C . LEU B 1 47 ? 11.766 -55.906 -26.734 1 72.81 47 LEU B C 1
ATOM 4837 O O . LEU B 1 47 ? 11.547 -56.969 -27.312 1 72.81 47 LEU B O 1
ATOM 4841 N N . ALA B 1 48 ? 12.477 -55.719 -25.609 1 77.25 48 ALA B N 1
ATOM 4842 C CA . ALA B 1 48 ? 13.023 -56.938 -24.969 1 77.25 48 ALA B CA 1
ATOM 4843 C C . ALA B 1 48 ? 11.914 -57.844 -24.438 1 77.25 48 ALA B C 1
ATOM 4845 O O . ALA B 1 48 ? 12 -59.062 -24.531 1 77.25 48 ALA B O 1
ATOM 4846 N N . LEU B 1 49 ? 10.891 -57.25 -23.953 1 72.5 49 LEU B N 1
ATOM 4847 C CA . LEU B 1 49 ? 9.758 -58.031 -23.453 1 72.5 49 LEU B CA 1
ATOM 4848 C C . LEU B 1 49 ? 9.016 -58.719 -24.594 1 72.5 49 LEU B C 1
ATOM 4850 O O . LEU B 1 49 ? 8.562 -59.844 -24.438 1 72.5 49 LEU B O 1
ATOM 4854 N N . GLY B 1 50 ? 8.867 -58.031 -25.703 1 68.94 50 GLY B N 1
ATOM 4855 C CA . GLY B 1 50 ? 8.227 -58.594 -26.875 1 68.94 50 GLY B CA 1
ATOM 4856 C C . GLY B 1 50 ? 9 -59.75 -27.453 1 68.94 50 GLY B C 1
ATOM 4857 O O . GLY B 1 50 ? 8.398 -60.719 -27.953 1 68.94 50 GLY B O 1
ATOM 4858 N N . ALA B 1 51 ? 10.297 -59.688 -27.359 1 72.06 51 ALA B N 1
ATOM 4859 C CA . ALA B 1 51 ? 11.141 -60.719 -27.922 1 72.06 51 ALA B CA 1
ATOM 4860 C C . ALA B 1 51 ? 11.281 -61.906 -26.938 1 72.06 51 ALA B C 1
ATOM 4862 O O . ALA B 1 51 ? 11.836 -62.938 -27.281 1 72.06 51 ALA B O 1
ATOM 4863 N N . GLY B 1 52 ? 10.672 -61.75 -25.766 1 72.62 52 GLY B N 1
ATOM 4864 C CA . GLY B 1 52 ? 10.719 -62.812 -24.766 1 72.62 52 GLY B CA 1
ATOM 4865 C C . GLY B 1 52 ? 12.047 -62.906 -24.031 1 72.62 52 GLY B C 1
ATOM 4866 O O . GLY B 1 52 ? 12.359 -63.906 -23.422 1 72.62 52 GLY B O 1
ATOM 4867 N N . ASN B 1 53 ? 12.93 -61.906 -24.297 1 80.06 53 ASN B N 1
ATOM 4868 C CA . ASN B 1 53 ? 14.211 -61.844 -23.609 1 80.06 53 ASN B CA 1
ATOM 4869 C C . ASN B 1 53 ? 14.094 -61.156 -22.25 1 80.06 53 ASN B C 1
ATOM 4871 O O . ASN B 1 53 ? 14.328 -59.969 -22.141 1 80.06 53 ASN B O 1
ATOM 4875 N N . ASN B 1 54 ? 13.812 -61.969 -21.266 1 77.06 54 ASN B N 1
ATOM 4876 C CA . ASN B 1 54 ? 13.547 -61.406 -19.922 1 77.06 54 ASN B CA 1
ATOM 4877 C C . ASN B 1 54 ? 14.805 -60.812 -19.312 1 77.06 54 ASN B C 1
ATOM 4879 O O . ASN B 1 54 ? 14.727 -59.812 -18.594 1 77.06 54 ASN B O 1
ATOM 4883 N N . ARG B 1 55 ? 15.93 -61.406 -19.672 1 82 55 ARG B N 1
ATOM 4884 C CA . ARG B 1 55 ? 17.172 -60.906 -19.094 1 82 55 ARG B CA 1
ATOM 4885 C C . ARG B 1 55 ? 17.453 -59.469 -19.594 1 82 55 ARG B C 1
ATOM 4887 O O . ARG B 1 55 ? 17.812 -58.594 -18.812 1 82 55 ARG B O 1
ATOM 4894 N N . ALA B 1 56 ? 17.234 -59.25 -20.875 1 85.94 56 ALA B N 1
ATOM 4895 C CA . ALA B 1 56 ? 17.469 -57.938 -21.453 1 85.94 56 ALA B CA 1
ATOM 4896 C C . ALA B 1 56 ? 16.469 -56.906 -20.906 1 85.94 56 ALA B C 1
ATOM 4898 O O . ALA B 1 56 ? 16.812 -55.75 -20.641 1 85.94 56 ALA B O 1
ATOM 4899 N N . ALA B 1 57 ? 15.312 -57.344 -20.656 1 81.75 57 ALA B N 1
ATOM 4900 C CA . ALA B 1 57 ? 14.281 -56.469 -20.125 1 81.75 57 ALA B CA 1
ATOM 4901 C C . ALA B 1 57 ? 14.625 -56 -18.703 1 81.75 57 ALA B C 1
ATOM 4903 O O . ALA B 1 57 ? 14.445 -54.812 -18.375 1 81.75 57 ALA B O 1
ATOM 4904 N N . VAL B 1 58 ? 15.156 -56.938 -17.938 1 82.5 58 VAL B N 1
ATOM 4905 C CA . VAL B 1 58 ? 15.516 -56.625 -16.562 1 82.5 58 VAL B CA 1
ATOM 4906 C C . VAL B 1 58 ? 16.703 -55.656 -16.562 1 82.5 58 VAL B C 1
ATOM 4908 O O . VAL B 1 58 ? 16.766 -54.75 -15.742 1 82.5 58 VAL B O 1
ATOM 4911 N N . LEU B 1 59 ? 17.578 -55.844 -17.516 1 87.69 59 LEU B N 1
ATOM 4912 C CA . LEU B 1 59 ? 18.75 -54.969 -17.594 1 87.69 59 LEU B CA 1
ATOM 4913 C C . LEU B 1 59 ? 18.344 -53.562 -17.984 1 87.69 59 LEU B C 1
ATOM 4915 O O . LEU B 1 59 ? 18.875 -52.594 -17.438 1 87.69 59 LEU B O 1
ATOM 4919 N N . TRP B 1 60 ? 17.453 -53.375 -18.891 1 87.25 60 TRP B N 1
ATOM 4920 C CA . TRP B 1 60 ? 16.984 -52.062 -19.312 1 87.25 60 TRP B CA 1
ATOM 4921 C C . TRP B 1 60 ? 16.156 -51.406 -18.219 1 87.25 60 TRP B C 1
ATOM 4923 O O . TRP B 1 60 ? 16.172 -50.188 -18.078 1 87.25 60 TRP B O 1
ATOM 4933 N N . LEU B 1 61 ? 15.445 -52.188 -17.453 1 83.94 61 LEU B N 1
ATOM 4934 C CA . LEU B 1 61 ? 14.688 -51.656 -16.328 1 83.94 61 LEU B CA 1
ATOM 4935 C C . LEU B 1 61 ? 15.625 -51.125 -15.25 1 83.94 61 LEU B C 1
ATOM 4937 O O . LEU B 1 61 ? 15.344 -50.062 -14.641 1 83.94 61 LEU B O 1
ATOM 4941 N N . LEU B 1 62 ? 16.641 -51.875 -15.039 1 87.12 62 LEU B N 1
ATOM 4942 C CA . LEU B 1 62 ? 17.625 -51.406 -14.07 1 87.12 62 LEU B CA 1
ATOM 4943 C C . LEU B 1 62 ? 18.297 -50.125 -14.555 1 87.12 62 LEU B C 1
ATOM 4945 O O . LEU B 1 62 ? 18.578 -49.219 -13.758 1 87.12 62 LEU B O 1
ATOM 4949 N N . ALA B 1 63 ? 18.5 -50.062 -15.852 1 90.06 63 ALA B N 1
ATOM 4950 C CA . ALA B 1 63 ? 19.094 -48.844 -16.422 1 90.06 63 ALA B CA 1
ATOM 4951 C C . ALA B 1 63 ? 18.156 -47.656 -16.281 1 90.06 63 ALA B C 1
ATOM 4953 O O . ALA B 1 63 ? 18.594 -46.531 -15.977 1 90.06 63 ALA B O 1
ATOM 4954 N N . LEU B 1 64 ? 16.891 -47.875 -16.516 1 87.56 64 LEU B N 1
ATOM 4955 C CA . LEU B 1 64 ? 15.883 -46.812 -16.359 1 87.56 64 LEU B CA 1
ATOM 4956 C C . LEU B 1 64 ? 15.82 -46.344 -14.914 1 87.56 64 LEU B C 1
ATOM 4958 O O . LEU B 1 64 ? 15.773 -45.125 -14.656 1 87.56 64 LEU B O 1
ATOM 4962 N N . THR B 1 65 ? 15.836 -47.281 -13.984 1 85.31 65 THR B N 1
ATOM 4963 C CA . THR B 1 65 ? 15.773 -46.938 -12.57 1 85.31 65 THR B CA 1
ATOM 4964 C C . THR B 1 65 ? 17.016 -46.156 -12.148 1 85.31 65 THR B C 1
ATOM 4966 O O . THR B 1 65 ? 16.922 -45.188 -11.391 1 85.31 65 THR B O 1
ATOM 4969 N N . ALA B 1 66 ? 18.062 -46.656 -12.672 1 89.88 66 ALA B N 1
ATOM 4970 C CA . ALA B 1 66 ? 19.328 -45.969 -12.352 1 89.88 66 ALA B CA 1
ATOM 4971 C C . ALA B 1 66 ? 19.312 -44.531 -12.875 1 89.88 66 ALA B C 1
ATOM 4973 O O . ALA B 1 66 ? 19.766 -43.625 -12.188 1 89.88 66 ALA B O 1
ATOM 4974 N N . LEU B 1 67 ? 18.812 -44.281 -14.062 1 90.19 67 LEU B N 1
ATOM 4975 C CA . LEU B 1 67 ? 18.75 -42.938 -14.633 1 90.19 67 LEU B CA 1
ATOM 4976 C C . LEU B 1 67 ? 17.797 -42.062 -13.852 1 90.19 67 LEU B C 1
ATOM 4978 O O . LEU B 1 67 ? 18.047 -40.844 -13.68 1 90.19 67 LEU B O 1
ATOM 4982 N N . LEU B 1 68 ? 16.734 -42.625 -13.383 1 85.94 68 LEU B N 1
ATOM 4983 C CA . LEU B 1 68 ? 15.766 -41.844 -12.594 1 85.94 68 LEU B CA 1
ATOM 4984 C C . LEU B 1 68 ? 16.359 -41.438 -11.258 1 85.94 68 LEU B C 1
ATOM 4986 O O . LEU B 1 68 ? 16.125 -40.312 -10.789 1 85.94 68 LEU B O 1
ATOM 4990 N N . ILE B 1 69 ? 17.031 -42.344 -10.664 1 86.06 69 ILE B N 1
ATOM 4991 C CA . ILE B 1 69 ? 17.672 -42.031 -9.391 1 86.06 69 ILE B CA 1
ATOM 4992 C C . ILE B 1 69 ? 18.719 -40.969 -9.594 1 86.06 69 ILE B C 1
ATOM 4994 O O . ILE B 1 69 ? 18.797 -40 -8.812 1 86.06 69 ILE B O 1
ATOM 4998 N N . LEU B 1 70 ? 19.484 -41.156 -10.672 1 90.56 70 LEU B N 1
ATOM 4999 C CA . LEU B 1 70 ? 20.484 -40.156 -10.977 1 90.56 70 LEU B CA 1
ATOM 5000 C C . LEU B 1 70 ? 19.844 -38.812 -11.25 1 90.56 70 LEU B C 1
ATOM 5002 O O . LEU B 1 70 ? 20.344 -37.781 -10.805 1 90.56 70 LEU B O 1
ATOM 5006 N N . SER B 1 71 ? 18.812 -38.812 -11.992 1 88.56 71 SER B N 1
ATOM 5007 C CA . SER B 1 71 ? 18.094 -37.562 -12.273 1 88.56 71 SER B CA 1
ATOM 5008 C C . SER B 1 71 ? 17.578 -36.938 -10.984 1 88.56 71 SER B C 1
ATOM 5010 O O . SER B 1 71 ? 17.641 -35.688 -10.828 1 88.56 71 SER B O 1
ATOM 5012 N N . SER B 1 72 ? 17.109 -37.719 -10.07 1 83.31 72 SER B N 1
ATOM 5013 C CA . SER B 1 72 ? 16.594 -37.219 -8.805 1 83.31 72 SER B CA 1
ATOM 5014 C C . SER B 1 72 ? 17.703 -36.625 -7.961 1 83.31 72 SER B C 1
ATOM 5016 O O . SER B 1 72 ? 17.484 -35.625 -7.266 1 83.31 72 SER B O 1
ATOM 5018 N N . ILE B 1 73 ? 18.797 -37.188 -8.023 1 86.19 73 ILE B N 1
ATOM 5019 C CA . ILE B 1 73 ? 19.938 -36.688 -7.277 1 86.19 73 ILE B CA 1
ATOM 5020 C C . ILE B 1 73 ? 20.344 -35.312 -7.832 1 86.19 73 ILE B C 1
ATOM 5022 O O . ILE B 1 73 ? 20.547 -34.375 -7.074 1 86.19 73 ILE B O 1
ATOM 5026 N N . PHE B 1 74 ? 20.406 -35.25 -9.148 1 88.5 74 PHE B N 1
ATOM 5027 C CA . PHE B 1 74 ? 20.781 -34 -9.758 1 88.5 74 PHE B CA 1
ATOM 5028 C C . PHE B 1 74 ? 19.688 -32.938 -9.547 1 88.5 74 PHE B C 1
ATOM 5030 O O . PHE B 1 74 ? 19.984 -31.75 -9.414 1 88.5 74 PHE B O 1
ATOM 5037 N N . ARG B 1 75 ? 18.516 -33.406 -9.531 1 81.44 75 ARG B N 1
ATOM 5038 C CA . ARG B 1 75 ? 17.422 -32.469 -9.25 1 81.44 75 ARG B CA 1
ATOM 5039 C C . ARG B 1 75 ? 17.531 -31.906 -7.844 1 81.44 75 ARG B C 1
ATOM 5041 O O . ARG B 1 75 ? 17.266 -30.719 -7.621 1 81.44 75 ARG B O 1
ATOM 5048 N N . TRP B 1 76 ? 17.906 -32.719 -6.961 1 79.5 76 TRP B N 1
ATOM 5049 C CA . TRP B 1 76 ? 18.078 -32.281 -5.578 1 79.5 76 TRP B CA 1
ATOM 5050 C C . TRP B 1 76 ? 19.234 -31.281 -5.473 1 79.5 76 TRP B C 1
ATOM 5052 O O . TRP B 1 76 ? 19.141 -30.281 -4.766 1 79.5 76 TRP B O 1
ATOM 5062 N N . ARG B 1 77 ? 20.203 -31.594 -6.168 1 82.12 77 ARG B N 1
ATOM 5063 C CA . ARG B 1 77 ? 21.359 -30.703 -6.168 1 82.12 77 ARG B CA 1
ATOM 5064 C C . ARG B 1 77 ? 21.031 -29.375 -6.82 1 82.12 77 ARG B C 1
ATOM 5066 O O . ARG B 1 77 ? 21.594 -28.344 -6.445 1 82.12 77 ARG B O 1
ATOM 5073 N N . ALA B 1 78 ? 20.203 -29.438 -7.754 1 83 78 ALA B N 1
ATOM 5074 C CA . ALA B 1 78 ? 19.828 -28.219 -8.469 1 83 78 ALA B CA 1
ATOM 5075 C C . ALA B 1 78 ? 19.031 -27.281 -7.562 1 83 78 ALA B C 1
ATOM 5077 O O . ALA B 1 78 ? 18.969 -26.078 -7.812 1 83 78 ALA B O 1
ATOM 5078 N N . GLN B 1 79 ? 18.453 -27.891 -6.559 1 76.75 79 GLN B N 1
ATOM 5079 C CA . GLN B 1 79 ? 17.656 -27.062 -5.648 1 76.75 79 GLN B CA 1
ATOM 5080 C C . GLN B 1 79 ? 18.516 -26.516 -4.512 1 76.75 79 GLN B C 1
ATOM 5082 O O . GLN B 1 79 ? 17.984 -25.891 -3.586 1 76.75 79 GLN B O 1
ATOM 5087 N N . ASP B 1 80 ? 19.75 -26.734 -4.648 1 71.62 80 ASP B N 1
ATOM 5088 C CA . ASP B 1 80 ? 20.688 -26.312 -3.619 1 71.62 80 ASP B CA 1
ATOM 5089 C C . ASP B 1 80 ? 20.641 -24.797 -3.404 1 71.62 80 ASP B C 1
ATOM 5091 O O . ASP B 1 80 ? 20.828 -24.312 -2.285 1 71.62 80 ASP B O 1
ATOM 5095 N N . TYR B 1 81 ? 20.344 -24.125 -4.465 1 73 81 TYR B N 1
ATOM 5096 C CA . TYR B 1 81 ? 20.25 -22.672 -4.387 1 73 81 TYR B CA 1
ATOM 5097 C C . TYR B 1 81 ? 19.172 -22.25 -3.398 1 73 81 TYR B C 1
ATOM 5099 O O . TYR B 1 81 ? 19.359 -21.297 -2.631 1 73 81 TYR B O 1
ATOM 5107 N N . ASP B 1 82 ? 18.062 -23.031 -3.361 1 68.62 82 ASP B N 1
ATOM 5108 C CA . ASP B 1 82 ? 16.969 -22.719 -2.459 1 68.62 82 ASP B CA 1
ATOM 5109 C C . ASP B 1 82 ? 17.172 -23.375 -1.096 1 68.62 82 ASP B C 1
ATOM 5111 O O . ASP B 1 82 ? 16.969 -22.734 -0.059 1 68.62 82 ASP B O 1
ATOM 5115 N N . TYR B 1 83 ? 17.719 -24.594 -1.114 1 68.12 83 TYR B N 1
ATOM 5116 C CA . TYR B 1 83 ? 17.828 -25.406 0.094 1 68.12 83 TYR B CA 1
ATOM 5117 C C . TYR B 1 83 ? 18.875 -24.828 1.043 1 68.12 83 TYR B C 1
ATOM 5119 O O . TYR B 1 83 ? 18.688 -24.844 2.264 1 68.12 83 TYR B O 1
ATOM 5127 N N . HIS B 1 84 ? 19.922 -24.266 0.408 1 66.12 84 HIS B N 1
ATOM 5128 C CA . HIS B 1 84 ? 20.984 -23.781 1.278 1 66.12 84 HIS B CA 1
ATOM 5129 C C . HIS B 1 84 ? 20.828 -22.297 1.568 1 66.12 84 HIS B C 1
ATOM 5131 O O . HIS B 1 84 ? 21.719 -21.672 2.15 1 66.12 84 HIS B O 1
ATOM 5137 N N . GLY B 1 85 ? 19.75 -21.812 1.134 1 73.94 85 GLY B N 1
ATOM 5138 C CA . GLY B 1 85 ? 19.453 -20.438 1.502 1 73.94 85 GLY B CA 1
ATOM 5139 C C . GLY B 1 85 ? 20.203 -19.422 0.658 1 73.94 85 GLY B C 1
ATOM 5140 O O . GLY B 1 85 ? 20.344 -18.266 1.051 1 73.94 85 GLY B O 1
ATOM 5141 N N . ASN B 1 86 ? 20.781 -19.875 -0.442 1 76.38 86 ASN B N 1
ATOM 5142 C CA . ASN B 1 86 ? 21.516 -18.953 -1.283 1 76.38 86 ASN B CA 1
ATOM 5143 C C . ASN B 1 86 ? 20.609 -17.906 -1.906 1 76.38 86 ASN B C 1
ATOM 5145 O O . ASN B 1 86 ? 21.016 -16.75 -2.105 1 76.38 86 ASN B O 1
ATOM 5149 N N . CYS B 1 87 ? 19.422 -18.328 -2.148 1 76.56 87 CYS B N 1
ATOM 5150 C CA . CYS B 1 87 ? 18.438 -17.391 -2.678 1 76.56 87 CYS B CA 1
ATOM 5151 C C . CYS B 1 87 ? 18.141 -16.297 -1.664 1 76.56 87 CYS B C 1
ATOM 5153 O O . CYS B 1 87 ? 18.109 -15.117 -2.01 1 76.56 87 CYS B O 1
ATOM 5155 N N . ALA B 1 88 ? 17.969 -16.734 -0.439 1 76 88 ALA B N 1
ATOM 5156 C CA . ALA B 1 88 ? 17.688 -15.773 0.622 1 76 88 ALA B CA 1
ATOM 5157 C C . ALA B 1 88 ? 18.891 -14.844 0.84 1 76 88 ALA B C 1
ATOM 5159 O O . ALA B 1 88 ? 18.719 -13.648 1.068 1 76 88 ALA B O 1
ATOM 5160 N N . ARG B 1 89 ? 20.031 -15.406 0.662 1 79.94 89 ARG B N 1
ATOM 5161 C CA . ARG B 1 89 ? 21.25 -14.609 0.849 1 79.94 89 ARG B CA 1
ATOM 5162 C C . ARG B 1 89 ? 21.406 -13.578 -0.263 1 79.94 89 ARG B C 1
ATOM 5164 O O . ARG B 1 89 ? 21.875 -12.469 -0.022 1 79.94 89 ARG B O 1
ATOM 5171 N N . ALA B 1 90 ? 21.094 -14.039 -1.417 1 79.69 90 ALA B N 1
ATOM 5172 C CA . ALA B 1 90 ? 21.172 -13.102 -2.535 1 79.69 90 ALA B CA 1
ATOM 5173 C C . ALA B 1 90 ? 20.234 -11.914 -2.324 1 79.69 90 ALA B C 1
ATOM 5175 O O . ALA B 1 90 ? 20.594 -10.766 -2.59 1 79.69 90 ALA B O 1
ATOM 5176 N N . GLY B 1 91 ? 19.016 -12.227 -1.942 1 78.75 91 GLY B N 1
ATOM 5177 C CA . GLY B 1 91 ? 18.078 -11.156 -1.636 1 78.75 91 GLY B CA 1
ATOM 5178 C C . GLY B 1 91 ? 18.562 -10.242 -0.525 1 78.75 91 GLY B C 1
ATOM 5179 O O . GLY B 1 91 ? 18.406 -9.023 -0.612 1 78.75 91 GLY B O 1
ATOM 5180 N N . ASP B 1 92 ? 19.188 -10.836 0.446 1 81.69 92 ASP B N 1
ATOM 5181 C CA . ASP B 1 92 ? 19.688 -10.078 1.588 1 81.69 92 ASP B CA 1
ATOM 5182 C C . ASP B 1 92 ? 20.844 -9.172 1.178 1 81.69 92 ASP B C 1
ATOM 5184 O O . ASP B 1 92 ? 20.938 -8.031 1.643 1 81.69 92 ASP B O 1
ATOM 5188 N N . THR B 1 93 ? 21.688 -9.711 0.422 1 82.88 93 THR B N 1
ATOM 5189 C CA . THR B 1 93 ? 22.812 -8.914 -0.053 1 82.88 93 THR B CA 1
ATOM 5190 C C . THR B 1 93 ? 22.328 -7.711 -0.848 1 82.88 93 THR B C 1
ATOM 5192 O O . THR B 1 93 ? 22.875 -6.609 -0.71 1 82.88 93 THR B O 1
ATOM 5195 N N . MET B 1 94 ? 21.344 -7.957 -1.583 1 83.19 94 MET B N 1
ATOM 5196 C CA . MET B 1 94 ? 20.781 -6.867 -2.373 1 83.19 94 MET B CA 1
ATOM 5197 C C . MET B 1 94 ? 20.141 -5.816 -1.473 1 83.19 94 MET B C 1
ATOM 5199 O O . MET B 1 94 ? 20.312 -4.613 -1.701 1 83.19 94 MET B O 1
ATOM 5203 N N . ARG B 1 95 ? 19.469 -6.273 -0.546 1 82.19 95 ARG B N 1
ATOM 5204 C CA . ARG B 1 95 ? 18.844 -5.355 0.399 1 82.19 95 ARG B CA 1
ATOM 5205 C C . ARG B 1 95 ? 19.891 -4.535 1.141 1 82.19 95 ARG B C 1
ATOM 5207 O O . ARG B 1 95 ? 19.719 -3.33 1.341 1 82.19 95 ARG B O 1
ATOM 5214 N N . ARG B 1 96 ? 20.922 -5.121 1.566 1 81.56 96 ARG B N 1
ATOM 5215 C CA . ARG B 1 96 ? 22 -4.43 2.268 1 81.56 96 ARG B CA 1
ATOM 5216 C C . ARG B 1 96 ? 22.656 -3.398 1.365 1 81.56 96 ARG B C 1
ATOM 5218 O O . ARG B 1 96 ? 22.938 -2.279 1.798 1 81.56 96 ARG B O 1
ATOM 5225 N N . HIS B 1 97 ? 22.875 -3.848 0.183 1 81.94 97 HIS B N 1
ATOM 5226 C CA . HIS B 1 97 ? 23.484 -2.93 -0.77 1 81.94 97 HIS B CA 1
ATOM 5227 C C . HIS B 1 97 ? 22.594 -1.721 -1.026 1 81.94 97 HIS B C 1
ATOM 5229 O O . HIS B 1 97 ? 23.078 -0.589 -1.096 1 81.94 97 HIS B O 1
ATOM 5235 N N . LEU B 1 98 ? 21.359 -1.972 -1.177 1 82.38 98 LEU B N 1
ATOM 5236 C CA . LEU B 1 98 ? 20.422 -0.889 -1.432 1 82.38 98 LEU B CA 1
ATOM 5237 C C . LEU B 1 98 ? 20.297 0.021 -0.215 1 82.38 98 LEU B C 1
ATOM 5239 O O . LEU B 1 98 ? 20.172 1.241 -0.355 1 82.38 98 LEU B O 1
ATOM 5243 N N . GLY B 1 99 ? 20.25 -0.586 0.897 1 77.12 99 GLY B N 1
ATOM 5244 C CA . GLY B 1 99 ? 20.219 0.205 2.117 1 77.12 99 GLY B CA 1
ATOM 5245 C C . GLY B 1 99 ? 21.406 1.136 2.252 1 77.12 99 GLY B C 1
ATOM 5246 O O . GLY B 1 99 ? 21.266 2.299 2.629 1 77.12 99 GLY B O 1
ATOM 5247 N N . GLU B 1 100 ? 22.547 0.634 1.928 1 80.62 100 GLU B N 1
ATOM 5248 C CA . GLU B 1 100 ? 23.75 1.45 1.975 1 80.62 100 GLU B CA 1
ATOM 5249 C C . GLU B 1 100 ? 23.719 2.539 0.907 1 80.62 100 GLU B C 1
ATOM 5251 O O . GLU B 1 100 ? 24.188 3.66 1.145 1 80.62 100 GLU B O 1
ATOM 5256 N N . HIS B 1 101 ? 23.188 2.131 -0.17 1 83.5 101 HIS B N 1
ATOM 5257 C CA . HIS B 1 101 ? 23.125 3.09 -1.267 1 83.5 101 HIS B CA 1
ATOM 5258 C C . HIS B 1 101 ? 22.156 4.227 -0.946 1 83.5 101 HIS B C 1
ATOM 5260 O O . HIS B 1 101 ? 22.391 5.375 -1.326 1 83.5 101 HIS B O 1
ATOM 5266 N N . LEU B 1 102 ? 21.125 3.953 -0.295 1 81.12 102 LEU B N 1
ATOM 5267 C CA . LEU B 1 102 ? 20.141 4.953 0.077 1 81.12 102 LEU B CA 1
ATOM 5268 C C . LEU B 1 102 ? 20.75 6.012 0.993 1 81.12 102 LEU B C 1
ATOM 5270 O O . LEU B 1 102 ? 20.312 7.168 0.982 1 81.12 102 LEU B O 1
ATOM 5274 N N . ARG B 1 103 ? 21.734 5.594 1.713 1 79.12 103 ARG B N 1
ATOM 5275 C CA . ARG B 1 103 ? 22.422 6.52 2.615 1 79.12 103 ARG B CA 1
ATOM 5276 C C . ARG B 1 103 ? 23.25 7.539 1.836 1 79.12 103 ARG B C 1
ATOM 5278 O O . ARG B 1 103 ? 23.5 8.641 2.324 1 79.12 103 ARG B O 1
ATOM 5285 N N . ARG B 1 104 ? 23.516 7.145 0.617 1 80.19 104 ARG B N 1
ATOM 5286 C CA . ARG B 1 104 ? 24.453 7.973 -0.134 1 80.19 104 ARG B CA 1
ATOM 5287 C C . ARG B 1 104 ? 23.719 8.812 -1.179 1 80.19 104 ARG B C 1
ATOM 5289 O O . ARG B 1 104 ? 24.25 9.82 -1.652 1 80.19 104 ARG B O 1
ATOM 5296 N N . ILE B 1 105 ? 22.516 8.43 -1.46 1 82.75 105 ILE B N 1
ATOM 5297 C CA . ILE B 1 105 ? 21.781 9.125 -2.516 1 82.75 105 ILE B CA 1
ATOM 5298 C C . ILE B 1 105 ? 21.312 10.484 -2.006 1 82.75 105 ILE B C 1
ATOM 5300 O O . ILE B 1 105 ? 21.078 10.664 -0.807 1 82.75 105 ILE B O 1
ATOM 5304 N N . PRO B 1 106 ? 21.219 11.461 -2.908 1 81.25 106 PRO B N 1
ATOM 5305 C CA . PRO B 1 106 ? 20.719 12.773 -2.521 1 81.25 106 PRO B CA 1
ATOM 5306 C C . PRO B 1 106 ? 19.312 12.719 -1.932 1 81.25 106 PRO B C 1
ATOM 5308 O O . PRO B 1 106 ? 18.469 11.93 -2.395 1 81.25 106 PRO B O 1
ATOM 5311 N N . LEU B 1 107 ? 19.141 13.492 -0.927 1 78.44 107 LEU B N 1
ATOM 5312 C CA . LEU B 1 107 ? 17.875 13.5 -0.207 1 78.44 107 LEU B CA 1
ATOM 5313 C C . LEU B 1 107 ? 16.734 13.922 -1.123 1 78.44 107 LEU B C 1
ATOM 5315 O O . LEU B 1 107 ? 15.586 13.523 -0.912 1 78.44 107 LEU B O 1
ATOM 5319 N N . GLN B 1 108 ? 17.109 14.68 -2.074 1 78.06 108 GLN B N 1
ATOM 5320 C CA . GLN B 1 108 ? 16.078 15.141 -3.004 1 78.06 108 GLN B CA 1
ATOM 5321 C C . GLN B 1 108 ? 15.398 13.961 -3.701 1 78.06 108 GLN B C 1
ATOM 5323 O O . GLN B 1 108 ? 14.188 13.984 -3.914 1 78.06 108 GLN B O 1
ATOM 5328 N N . ILE B 1 109 ? 16.203 13.062 -4.059 1 74.94 109 ILE B N 1
ATOM 5329 C CA . ILE B 1 109 ? 15.688 11.898 -4.762 1 74.94 109 ILE B CA 1
ATOM 5330 C C . ILE B 1 109 ? 14.875 11.039 -3.803 1 74.94 109 ILE B C 1
ATOM 5332 O O . ILE B 1 109 ? 13.828 10.5 -4.176 1 74.94 109 ILE B O 1
ATOM 5336 N N . LEU B 1 110 ? 15.328 10.969 -2.641 1 72.56 110 LEU B N 1
ATOM 5337 C CA . LEU B 1 110 ? 14.641 10.18 -1.625 1 72.56 110 LEU B CA 1
ATOM 5338 C C . LEU B 1 110 ? 13.281 10.789 -1.299 1 72.56 110 LEU B C 1
ATOM 5340 O O . LEU B 1 110 ? 12.312 10.055 -1.073 1 72.56 110 LEU B O 1
ATOM 5344 N N . TYR B 1 111 ? 13.281 12.07 -1.244 1 69 111 TYR B N 1
ATOM 5345 C CA . TYR B 1 111 ? 12.039 12.773 -0.938 1 69 111 TYR B CA 1
ATOM 5346 C C . TYR B 1 111 ? 11.016 12.586 -2.051 1 69 111 TYR B C 1
ATOM 5348 O O . TYR B 1 111 ? 9.812 12.523 -1.792 1 69 111 TYR B O 1
ATOM 5356 N N . ARG B 1 112 ? 11.57 12.523 -3.207 1 65.19 112 ARG B N 1
ATOM 5357 C CA . ARG B 1 112 ? 10.68 12.344 -4.352 1 65.19 112 ARG B CA 1
ATOM 5358 C C . ARG B 1 112 ? 10.031 10.961 -4.324 1 65.19 112 ARG B C 1
ATOM 5360 O O . ARG B 1 112 ? 8.859 10.82 -4.668 1 65.19 112 ARG B O 1
ATOM 5367 N N . GLN B 1 113 ? 10.914 10.156 -3.861 1 65.06 113 GLN B N 1
ATOM 5368 C CA . GLN B 1 113 ? 10.375 8.797 -3.777 1 65.06 113 GLN B CA 1
ATOM 5369 C C . GLN B 1 113 ? 9.531 8.617 -2.52 1 65.06 113 GLN B C 1
ATOM 5371 O O . GLN B 1 113 ? 9.969 8.969 -1.419 1 65.06 113 GLN B O 1
ATOM 5376 N N . ARG B 1 114 ? 8.32 8.336 -2.727 1 61.56 114 ARG B N 1
ATOM 5377 C CA . ARG B 1 114 ? 7.441 8.102 -1.588 1 61.56 114 ARG B CA 1
ATOM 5378 C C . ARG B 1 114 ? 7.918 6.914 -0.759 1 61.56 114 ARG B C 1
ATOM 5380 O O . ARG B 1 114 ? 8.422 5.93 -1.306 1 61.56 114 ARG B O 1
ATOM 5387 N N . SER B 1 115 ? 7.914 7.062 0.452 1 65.31 115 SER B N 1
ATOM 5388 C CA . SER B 1 115 ? 8.32 6.027 1.393 1 65.31 115 SER B CA 1
ATOM 5389 C C . SER B 1 115 ? 7.684 4.684 1.05 1 65.31 115 SER B C 1
ATOM 5391 O O . SER B 1 115 ? 8.336 3.641 1.141 1 65.31 115 SER B O 1
ATOM 5393 N N . GLY B 1 116 ? 6.512 4.793 0.553 1 61.56 116 GLY B N 1
ATOM 5394 C CA . GLY B 1 116 ? 5.812 3.566 0.196 1 61.56 116 GLY B CA 1
ATOM 5395 C C . GLY B 1 116 ? 6.422 2.859 -1 1 61.56 116 GLY B C 1
ATOM 5396 O O . GLY B 1 116 ? 6.52 1.631 -1.019 1 61.56 116 GLY B O 1
ATOM 5397 N N . GLU B 1 117 ? 6.879 3.635 -1.932 1 69.75 117 GLU B N 1
ATOM 5398 C CA . GLU B 1 117 ? 7.48 3.062 -3.133 1 69.75 117 GLU B CA 1
ATOM 5399 C C . GLU B 1 117 ? 8.82 2.4 -2.818 1 69.75 117 GLU B C 1
ATOM 5401 O O . GLU B 1 117 ? 9.117 1.319 -3.33 1 69.75 117 GLU B O 1
ATOM 5406 N N . LEU B 1 118 ? 9.547 3.125 -2.037 1 76.5 118 LEU B N 1
ATOM 5407 C CA . LEU B 1 118 ? 10.836 2.572 -1.652 1 76.5 118 LEU B CA 1
ATOM 5408 C C . LEU B 1 118 ? 10.664 1.291 -0.845 1 76.5 118 LEU B C 1
ATOM 5410 O O . LEU B 1 118 ? 11.414 0.328 -1.032 1 76.5 118 LEU B O 1
ATOM 5414 N N . ASN B 1 119 ? 9.648 1.325 -0.062 1 75 119 ASN B N 1
ATOM 5415 C CA . ASN B 1 119 ? 9.352 0.13 0.72 1 75 119 ASN B CA 1
ATOM 5416 C C . ASN B 1 119 ? 8.93 -1.032 -0.172 1 75 119 ASN B C 1
ATOM 5418 O O . ASN B 1 119 ? 9.352 -2.17 0.037 1 75 119 ASN B O 1
ATOM 5422 N N . ALA B 1 120 ? 8.094 -0.723 -1.132 1 70.12 120 ALA B N 1
ATOM 5423 C CA . ALA B 1 120 ? 7.652 -1.749 -2.072 1 70.12 120 ALA B CA 1
ATOM 5424 C C . ALA B 1 120 ? 8.836 -2.336 -2.842 1 70.12 120 ALA B C 1
ATOM 5426 O O . ALA B 1 120 ? 8.883 -3.541 -3.09 1 70.12 120 ALA B O 1
ATOM 5427 N N . LEU B 1 121 ? 9.758 -1.543 -3.123 1 74 121 LEU B N 1
ATOM 5428 C CA . LEU B 1 121 ? 10.938 -1.982 -3.867 1 74 121 LEU B CA 1
ATOM 5429 C C . LEU B 1 121 ? 11.836 -2.852 -2.996 1 74 121 LEU B C 1
ATOM 5431 O O . LEU B 1 121 ? 12.297 -3.91 -3.434 1 74 121 LEU B O 1
ATOM 5435 N N . LEU B 1 122 ? 11.992 -2.436 -1.781 1 77.06 122 LEU B N 1
ATOM 5436 C CA . LEU B 1 122 ? 12.953 -3.094 -0.906 1 77.06 122 LEU B CA 1
ATOM 5437 C C . LEU B 1 122 ? 12.375 -4.379 -0.328 1 77.06 122 LEU B C 1
ATOM 5439 O O . LEU B 1 122 ? 13.102 -5.355 -0.127 1 77.06 122 LEU B O 1
ATOM 5443 N N . ALA B 1 123 ? 11.148 -4.375 -0.097 1 72.62 123 ALA B N 1
ATOM 5444 C CA . ALA B 1 123 ? 10.547 -5.547 0.532 1 72.62 123 ALA B CA 1
ATOM 5445 C C . ALA B 1 123 ? 9.898 -6.457 -0.509 1 72.62 123 ALA B C 1
ATOM 5447 O O . ALA B 1 123 ? 10.25 -7.633 -0.62 1 72.62 123 ALA B O 1
ATOM 5448 N N . GLY B 1 124 ? 9.039 -5.906 -1.318 1 68.31 124 GLY B N 1
ATOM 5449 C CA . GLY B 1 124 ? 8.227 -6.688 -2.238 1 68.31 124 GLY B CA 1
ATOM 5450 C C . GLY B 1 124 ? 8.984 -7.105 -3.488 1 68.31 124 GLY B C 1
ATOM 5451 O O . GLY B 1 124 ? 9.078 -8.297 -3.791 1 68.31 124 GLY B O 1
ATOM 5452 N N . THR B 1 125 ? 9.609 -6.277 -4.051 1 64.88 125 THR B N 1
ATOM 5453 C CA . THR B 1 125 ? 10.211 -6.508 -5.359 1 64.88 125 THR B CA 1
ATOM 5454 C C . THR B 1 125 ? 11.406 -7.445 -5.246 1 64.88 125 THR B C 1
ATOM 5456 O O . THR B 1 125 ? 11.586 -8.336 -6.082 1 64.88 125 THR B O 1
ATOM 5459 N N . ILE B 1 126 ? 12.141 -7.305 -4.184 1 73.62 126 ILE B N 1
ATOM 5460 C CA . ILE B 1 126 ? 13.32 -8.148 -4.027 1 73.62 126 ILE B CA 1
ATOM 5461 C C . ILE B 1 126 ? 12.898 -9.594 -3.795 1 73.62 126 ILE B C 1
ATOM 5463 O O . ILE B 1 126 ? 13.43 -10.508 -4.426 1 73.62 126 ILE B O 1
ATOM 5467 N N . ASP B 1 127 ? 11.875 -9.75 -3.061 1 73.5 127 ASP B N 1
ATOM 5468 C CA . ASP B 1 127 ? 11.398 -11.109 -2.795 1 73.5 127 ASP B CA 1
ATOM 5469 C C . ASP B 1 127 ? 10.773 -11.727 -4.043 1 73.5 127 ASP B C 1
ATOM 5471 O O . ASP B 1 127 ? 11.031 -12.883 -4.367 1 73.5 127 ASP B O 1
ATOM 5475 N N . GLU B 1 128 ? 10.047 -10.906 -4.652 1 66.81 128 GLU B N 1
ATOM 5476 C CA . GLU B 1 128 ? 9.383 -11.391 -5.863 1 66.81 128 GLU B CA 1
ATOM 5477 C C . GLU B 1 128 ? 10.398 -11.727 -6.949 1 66.81 128 GLU B C 1
ATOM 5479 O O . GLU B 1 128 ? 10.227 -12.695 -7.691 1 66.81 128 GLU B O 1
ATOM 5484 N N . THR B 1 129 ? 11.453 -10.984 -7.02 1 65.69 129 THR B N 1
ATOM 5485 C CA . THR B 1 129 ? 12.469 -11.148 -8.055 1 65.69 129 THR B CA 1
ATOM 5486 C C . THR B 1 129 ? 13.344 -12.367 -7.766 1 65.69 129 THR B C 1
ATOM 5488 O O . THR B 1 129 ? 13.625 -13.164 -8.664 1 65.69 129 THR B O 1
ATOM 5491 N N . TYR B 1 130 ? 13.602 -12.648 -6.512 1 69.12 130 TYR B N 1
ATOM 5492 C CA . TYR B 1 130 ? 14.617 -13.648 -6.207 1 69.12 130 TYR B CA 1
ATOM 5493 C C . TYR B 1 130 ? 13.984 -14.992 -5.875 1 69.12 130 TYR B C 1
ATOM 5495 O O . TYR B 1 130 ? 14.531 -16.047 -6.215 1 69.12 130 TYR B O 1
ATOM 5503 N N . ASN B 1 131 ? 12.82 -14.914 -5.391 1 66.69 131 ASN B N 1
ATOM 5504 C CA . ASN B 1 131 ? 12.211 -16.156 -4.945 1 66.69 131 ASN B CA 1
ATOM 5505 C C . ASN B 1 131 ? 11.727 -17 -6.125 1 66.69 131 ASN B C 1
ATOM 5507 O O . ASN B 1 131 ? 11.727 -18.234 -6.059 1 66.69 131 ASN B O 1
ATOM 5511 N N . HIS B 1 132 ? 11.406 -16.344 -7.168 1 63.19 132 HIS B N 1
ATOM 5512 C CA . HIS B 1 132 ? 10.766 -17.078 -8.25 1 63.19 132 HIS B CA 1
ATOM 5513 C C . HIS B 1 132 ? 11.766 -17.406 -9.359 1 63.19 132 HIS B C 1
ATOM 5515 O O . HIS B 1 132 ? 11.484 -18.25 -10.227 1 63.19 132 HIS B O 1
ATOM 5521 N N . THR B 1 133 ? 12.984 -16.891 -9.227 1 67.12 133 THR B N 1
ATOM 5522 C CA . THR B 1 133 ? 13.945 -17.016 -10.32 1 67.12 133 THR B CA 1
ATOM 5523 C C . THR B 1 133 ? 14.344 -18.469 -10.523 1 67.12 133 THR B C 1
ATOM 5525 O O . THR B 1 133 ? 14.312 -18.984 -11.648 1 67.12 133 THR B O 1
ATOM 5528 N N . LEU B 1 134 ? 14.633 -19.188 -9.477 1 70.56 134 LEU B N 1
ATOM 5529 C CA . LEU B 1 134 ? 15.102 -20.547 -9.625 1 70.56 134 LEU B CA 1
ATOM 5530 C C . LEU B 1 134 ? 13.961 -21.484 -10 1 70.56 134 LEU B C 1
ATOM 5532 O O . LEU B 1 134 ? 14.117 -22.359 -10.859 1 70.56 134 LEU B O 1
ATOM 5536 N N . ILE B 1 135 ? 12.859 -21.172 -9.398 1 67.38 135 ILE B N 1
ATOM 5537 C CA . ILE B 1 135 ? 11.727 -22.047 -9.641 1 67.38 135 ILE B CA 1
ATOM 5538 C C . ILE B 1 135 ? 11.289 -21.953 -11.102 1 67.38 135 ILE B C 1
ATOM 5540 O O . ILE B 1 135 ? 11.078 -22.984 -11.758 1 67.38 135 ILE B O 1
ATOM 5544 N N . VAL B 1 136 ? 11.273 -20.766 -11.562 1 68.19 136 VAL B N 1
ATOM 5545 C CA . VAL B 1 136 ? 10.852 -20.547 -12.945 1 68.19 136 VAL B CA 1
ATOM 5546 C C . VAL B 1 136 ? 11.883 -21.125 -13.898 1 68.19 136 VAL B C 1
ATOM 5548 O O . VAL B 1 136 ? 11.531 -21.766 -14.898 1 68.19 136 VAL B O 1
ATOM 5551 N N . SER B 1 137 ? 13.141 -20.984 -13.562 1 73.88 137 SER B N 1
ATOM 5552 C CA . SER B 1 137 ? 14.211 -21.516 -14.406 1 73.88 137 SER B CA 1
ATOM 5553 C C . SER B 1 137 ? 14.164 -23.031 -14.469 1 73.88 137 SER B C 1
ATOM 5555 O O . SER B 1 137 ? 14.305 -23.625 -15.539 1 73.88 137 SER B O 1
ATOM 5557 N N . ASN B 1 138 ? 13.867 -23.562 -13.312 1 74.31 138 ASN B N 1
ATOM 5558 C CA . ASN B 1 138 ? 13.797 -25.016 -13.266 1 74.31 138 ASN B CA 1
ATOM 5559 C C . ASN B 1 138 ? 12.641 -25.547 -14.102 1 74.31 138 ASN B C 1
ATOM 5561 O O . ASN B 1 138 ? 12.781 -26.562 -14.805 1 74.31 138 ASN B O 1
ATOM 5565 N N . MET B 1 139 ? 11.609 -24.844 -14.031 1 70 139 MET B N 1
ATOM 5566 C CA . MET B 1 139 ? 10.43 -25.266 -14.781 1 70 139 MET B CA 1
ATOM 5567 C C . MET B 1 139 ? 10.672 -25.141 -16.281 1 70 139 MET B C 1
ATOM 5569 O O . MET B 1 139 ? 10.297 -26.016 -17.047 1 70 139 MET B O 1
ATOM 5573 N N . LEU B 1 140 ? 11.336 -24.094 -16.641 1 72.81 140 LEU B N 1
ATOM 5574 C CA . LEU B 1 140 ? 11.625 -23.875 -18.062 1 72.81 140 LEU B CA 1
ATOM 5575 C C . LEU B 1 140 ? 12.625 -24.906 -18.578 1 72.81 140 LEU B C 1
ATOM 5577 O O . LEU B 1 140 ? 12.461 -25.422 -19.688 1 72.81 140 LEU B O 1
ATOM 5581 N N . ILE B 1 141 ? 13.594 -25.172 -17.797 1 79.5 141 ILE B N 1
ATOM 5582 C CA . ILE B 1 141 ? 14.625 -26.125 -18.203 1 79.5 141 ILE B CA 1
ATOM 5583 C C . ILE B 1 141 ? 14.016 -27.516 -18.359 1 79.5 141 ILE B C 1
ATOM 5585 O O . ILE B 1 141 ? 14.258 -28.203 -19.344 1 79.5 141 ILE B O 1
ATOM 5589 N N . ALA B 1 142 ? 13.148 -27.812 -17.391 1 75.88 142 ALA B N 1
ATOM 5590 C CA . ALA B 1 142 ? 12.5 -29.109 -17.453 1 75.88 142 ALA B CA 1
ATOM 5591 C C . ALA B 1 142 ? 11.562 -29.203 -18.656 1 75.88 142 ALA B C 1
ATOM 5593 O O . ALA B 1 142 ? 11.477 -30.25 -19.297 1 75.88 142 ALA B O 1
ATOM 5594 N N . ALA B 1 143 ? 10.906 -28.141 -18.953 1 71.94 143 ALA B N 1
ATOM 5595 C CA . ALA B 1 143 ? 9.922 -28.109 -20.031 1 71.94 143 ALA B CA 1
ATOM 5596 C C . ALA B 1 143 ? 10.594 -28.234 -21.391 1 71.94 143 ALA B C 1
ATOM 5598 O O . ALA B 1 143 ? 10 -28.75 -22.344 1 71.94 143 ALA B O 1
ATOM 5599 N N . VAL B 1 144 ? 11.844 -27.859 -21.484 1 76.5 144 VAL B N 1
ATOM 5600 C CA . VAL B 1 144 ? 12.508 -27.844 -22.781 1 76.5 144 VAL B CA 1
ATOM 5601 C C . VAL B 1 144 ? 13.43 -29.062 -22.906 1 76.5 144 VAL B C 1
ATOM 5603 O O . VAL B 1 144 ? 13.352 -29.812 -23.875 1 76.5 144 VAL B O 1
ATOM 5606 N N . PHE B 1 145 ? 14.156 -29.359 -21.875 1 82.06 145 PHE B N 1
ATOM 5607 C CA . PHE B 1 145 ? 15.25 -30.312 -22.016 1 82.06 145 PHE B CA 1
ATOM 5608 C C . PHE B 1 145 ? 14.75 -31.75 -21.828 1 82.06 145 PHE B C 1
ATOM 5610 O O . PHE B 1 145 ? 15.289 -32.688 -22.422 1 82.06 145 PHE B O 1
ATOM 5617 N N . THR B 1 146 ? 13.734 -31.906 -21.047 1 79.5 146 THR B N 1
ATOM 5618 C CA . THR B 1 146 ? 13.227 -33.25 -20.828 1 79.5 146 THR B CA 1
ATOM 5619 C C . THR B 1 146 ? 12.625 -33.812 -22.125 1 79.5 146 THR B C 1
ATOM 5621 O O . THR B 1 146 ? 13.016 -34.906 -22.578 1 79.5 146 THR B O 1
ATOM 5624 N N . PRO B 1 147 ? 11.664 -33.062 -22.703 1 77.06 147 PRO B N 1
ATOM 5625 C CA . PRO B 1 147 ? 11.117 -33.594 -23.969 1 77.06 147 PRO B CA 1
ATOM 5626 C C . PRO B 1 147 ? 12.164 -33.688 -25.062 1 77.06 147 PRO B C 1
ATOM 5628 O O . PRO B 1 147 ? 12.117 -34.594 -25.891 1 77.06 147 PRO B O 1
ATOM 5631 N N . LEU B 1 148 ? 13.086 -32.812 -25.078 1 81.81 148 LEU B N 1
ATOM 5632 C CA . LEU B 1 148 ? 14.133 -32.812 -26.094 1 81.81 148 LEU B CA 1
ATOM 5633 C C . LEU B 1 148 ? 15 -34.062 -25.969 1 81.81 148 LEU B C 1
ATOM 5635 O O . LEU B 1 148 ? 15.312 -34.719 -26.969 1 81.81 148 LEU B O 1
ATOM 5639 N N . ALA B 1 149 ? 15.414 -34.344 -24.797 1 84.25 149 ALA B N 1
ATOM 5640 C CA . ALA B 1 149 ? 16.25 -35.531 -24.562 1 84.25 149 ALA B CA 1
ATOM 5641 C C . ALA B 1 149 ? 15.492 -36.812 -24.906 1 84.25 149 ALA B C 1
ATOM 5643 O O . ALA B 1 149 ? 16.062 -37.719 -25.516 1 84.25 149 ALA B O 1
ATOM 5644 N N . THR B 1 150 ? 14.234 -36.844 -24.547 1 81.81 150 THR B N 1
ATOM 5645 C CA . THR B 1 150 ? 13.422 -38.031 -24.859 1 81.81 150 THR B CA 1
ATOM 5646 C C . THR B 1 150 ? 13.297 -38.219 -26.375 1 81.81 150 THR B C 1
ATOM 5648 O O . THR B 1 150 ? 13.43 -39.312 -26.875 1 81.81 150 THR B O 1
ATOM 5651 N N . ALA B 1 151 ? 13.062 -37.125 -27.094 1 81.88 151 ALA B N 1
ATOM 5652 C CA . ALA B 1 151 ? 12.898 -37.188 -28.531 1 81.88 151 ALA B CA 1
ATOM 5653 C C . ALA B 1 151 ? 14.195 -37.625 -29.219 1 81.88 151 ALA B C 1
ATOM 5655 O O . ALA B 1 151 ? 14.188 -38.469 -30.109 1 81.88 151 ALA B O 1
ATOM 5656 N N . LEU B 1 152 ? 15.297 -37.156 -28.797 1 85.81 152 LEU B N 1
ATOM 5657 C CA . LEU B 1 152 ? 16.594 -37.438 -29.422 1 85.81 152 LEU B CA 1
ATOM 5658 C C . LEU B 1 152 ? 17 -38.875 -29.219 1 85.81 152 LEU B C 1
ATOM 5660 O O . LEU B 1 152 ? 17.516 -39.5 -30.141 1 85.81 152 LEU B O 1
ATOM 5664 N N . ILE B 1 153 ? 16.766 -39.438 -28.078 1 84.62 153 ILE B N 1
ATOM 5665 C CA . ILE B 1 153 ? 17.156 -40.812 -27.781 1 84.62 153 ILE B CA 1
ATOM 5666 C C . ILE B 1 153 ? 16.219 -41.781 -28.484 1 84.62 153 ILE B C 1
ATOM 5668 O O . ILE B 1 153 ? 16.641 -42.812 -28.969 1 84.62 153 ILE B O 1
ATOM 5672 N N . THR B 1 154 ? 14.969 -41.375 -28.609 1 80.94 154 THR B N 1
ATOM 5673 C CA . THR B 1 154 ? 14.016 -42.188 -29.328 1 80.94 154 THR B CA 1
ATOM 5674 C C . THR B 1 154 ? 14.375 -42.281 -30.812 1 80.94 154 THR B C 1
ATOM 5676 O O . THR B 1 154 ? 14.094 -43.281 -31.469 1 80.94 154 THR B O 1
ATOM 5679 N N . LEU B 1 155 ? 15.055 -41.25 -31.266 1 83.44 155 LEU B N 1
ATOM 5680 C CA . LEU B 1 155 ? 15.5 -41.219 -32.656 1 83.44 155 LEU B CA 1
ATOM 5681 C C . LEU B 1 155 ? 16.484 -42.344 -32.938 1 83.44 155 LEU B C 1
ATOM 5683 O O . LEU B 1 155 ? 16.562 -42.875 -34.062 1 83.44 155 LEU B O 1
ATOM 5687 N N . ILE B 1 156 ? 17.188 -42.75 -31.969 1 82 156 ILE B N 1
ATOM 5688 C CA . ILE B 1 156 ? 18.203 -43.781 -32.125 1 82 156 ILE B CA 1
ATOM 5689 C C . ILE B 1 156 ? 17.531 -45.156 -32.312 1 82 156 ILE B C 1
ATOM 5691 O O . ILE B 1 156 ? 18 -46 -33.094 1 82 156 ILE B O 1
ATOM 5695 N N . TRP B 1 157 ? 16.422 -45.375 -31.719 1 76.88 157 TRP B N 1
ATOM 5696 C CA . TRP B 1 157 ? 15.711 -46.656 -31.828 1 76.88 157 TRP B CA 1
ATOM 5697 C C . TRP B 1 157 ? 14.828 -46.656 -33.062 1 76.88 157 TRP B C 1
ATOM 5699 O O . TRP B 1 157 ? 14.82 -47.656 -33.812 1 76.88 157 TRP B O 1
ATOM 5709 N N . ASP B 1 158 ? 13.984 -45.688 -33.188 1 79.12 158 ASP B N 1
ATOM 5710 C CA . ASP B 1 158 ? 13.141 -45.562 -34.375 1 79.12 158 ASP B CA 1
ATOM 5711 C C . ASP B 1 158 ? 13.07 -44.094 -34.812 1 79.12 158 ASP B C 1
ATOM 5713 O O . ASP B 1 158 ? 12.539 -43.25 -34.094 1 79.12 158 ASP B O 1
ATOM 5717 N N . TRP B 1 159 ? 13.594 -43.781 -35.875 1 81.44 159 TRP B N 1
ATOM 5718 C CA . TRP B 1 159 ? 13.719 -42.406 -36.344 1 81.44 159 TRP B CA 1
ATOM 5719 C C . TRP B 1 159 ? 12.352 -41.844 -36.688 1 81.44 159 TRP B C 1
ATOM 5721 O O . TRP B 1 159 ? 12.156 -40.625 -36.594 1 81.44 159 TRP B O 1
ATOM 5731 N N . ARG B 1 160 ? 11.352 -42.594 -37.062 1 79.62 160 ARG B N 1
ATOM 5732 C CA . ARG B 1 160 ? 10.031 -42.094 -37.406 1 79.62 160 ARG B CA 1
ATOM 5733 C C . ARG B 1 160 ? 9.312 -41.562 -36.188 1 79.62 160 ARG B C 1
ATOM 5735 O O . ARG B 1 160 ? 8.75 -40.469 -36.219 1 79.62 160 ARG B O 1
ATOM 5742 N N . LEU B 1 161 ? 9.422 -42.375 -35.062 1 77.44 161 LEU B N 1
ATOM 5743 C CA . LEU B 1 161 ? 8.758 -41.969 -33.812 1 77.44 161 LEU B CA 1
ATOM 5744 C C . LEU B 1 161 ? 9.461 -40.75 -33.219 1 77.44 161 LEU B C 1
ATOM 5746 O O . LEU B 1 161 ? 8.797 -39.875 -32.688 1 77.44 161 LEU B O 1
ATOM 5750 N N . GLY B 1 162 ? 10.805 -40.75 -33.281 1 77.69 162 GLY B N 1
ATOM 5751 C CA . GLY B 1 162 ? 11.555 -39.625 -32.781 1 77.69 162 GLY B CA 1
ATOM 5752 C C . GLY B 1 162 ? 11.25 -38.312 -33.5 1 77.69 162 GLY B C 1
ATOM 5753 O O . GLY B 1 162 ? 11.156 -37.25 -32.875 1 77.69 162 GLY B O 1
ATOM 5754 N N . LEU B 1 163 ? 10.945 -38.375 -34.719 1 81.69 163 LEU B N 1
ATOM 5755 C CA . LEU B 1 163 ? 10.656 -37.188 -35.531 1 81.69 163 LEU B CA 1
ATOM 5756 C C . LEU B 1 163 ? 9.281 -36.625 -35.188 1 81.69 163 LEU B C 1
ATOM 5758 O O . LEU B 1 163 ? 9.078 -35.406 -35.188 1 81.69 163 LEU B O 1
ATOM 5762 N N . ILE B 1 164 ? 8.344 -37.5 -34.875 1 77.56 164 ILE B N 1
ATOM 5763 C CA . ILE B 1 164 ? 7.008 -37.062 -34.469 1 77.56 164 ILE B CA 1
ATOM 5764 C C . ILE B 1 164 ? 7.074 -36.312 -33.156 1 77.56 164 ILE B C 1
ATOM 5766 O O . ILE B 1 164 ? 6.426 -35.25 -33 1 77.56 164 ILE B O 1
ATOM 5770 N N . LEU B 1 165 ? 7.93 -36.812 -32.281 1 77.12 165 LEU B N 1
ATOM 5771 C CA . LEU B 1 165 ? 8.078 -36.188 -30.984 1 77.12 165 LEU B CA 1
ATOM 5772 C C . LEU B 1 165 ? 8.789 -34.844 -31.109 1 77.12 165 LEU B C 1
ATOM 5774 O O . LEU B 1 165 ? 8.445 -33.875 -30.422 1 77.12 165 LEU B O 1
ATOM 5778 N N . LEU B 1 166 ? 9.695 -34.75 -32.031 1 78 166 LEU B N 1
ATOM 5779 C CA . LEU B 1 166 ? 10.453 -33.531 -32.219 1 78 166 LEU B CA 1
ATOM 5780 C C . LEU B 1 166 ? 9.594 -32.438 -32.875 1 78 166 LEU B C 1
ATOM 5782 O O . LEU B 1 166 ? 9.773 -31.266 -32.625 1 78 166 LEU B O 1
ATOM 5786 N N . ILE B 1 167 ? 8.664 -32.812 -33.688 1 74.38 167 ILE B N 1
ATOM 5787 C CA . ILE B 1 167 ? 7.828 -31.875 -34.406 1 74.38 167 ILE B CA 1
ATOM 5788 C C . ILE B 1 167 ? 6.812 -31.234 -33.469 1 74.38 167 ILE B C 1
ATOM 5790 O O . ILE B 1 167 ? 6.316 -30.141 -33.719 1 74.38 167 ILE B O 1
ATOM 5794 N N . SER B 1 168 ? 6.523 -31.891 -32.344 1 68.19 168 SER B N 1
ATOM 5795 C CA . SER B 1 168 ? 5.586 -31.312 -31.391 1 68.19 168 SER B CA 1
ATOM 5796 C C . SER B 1 168 ? 6.113 -30.016 -30.812 1 68.19 168 SER B C 1
ATOM 5798 O O . SER B 1 168 ? 5.336 -29.125 -30.438 1 68.19 168 SER B O 1
ATOM 5800 N N . PHE B 1 169 ? 7.375 -29.812 -30.875 1 68.25 169 PHE B N 1
ATOM 5801 C CA . PHE B 1 169 ? 8 -28.625 -30.312 1 68.25 169 PHE B CA 1
ATOM 5802 C C . PHE B 1 169 ? 7.766 -27.406 -31.188 1 68.25 169 PHE B C 1
ATOM 5804 O O . PHE B 1 169 ? 7.336 -26.359 -30.703 1 68.25 169 PHE B O 1
ATOM 5811 N N . PRO B 1 170 ? 8.047 -27.625 -32.406 1 64 170 PRO B N 1
ATOM 5812 C CA . PRO B 1 170 ? 7.832 -26.469 -33.281 1 64 170 PRO B CA 1
ATOM 5813 C C . PRO B 1 170 ? 6.363 -26.062 -33.375 1 64 170 PRO B C 1
ATOM 5815 O O . PRO B 1 170 ? 6.062 -24.891 -33.656 1 64 170 PRO B O 1
ATOM 5818 N N . LEU B 1 171 ? 5.406 -26.938 -33.062 1 66.5 171 LEU B N 1
ATOM 5819 C CA . LEU B 1 171 ? 3.992 -26.594 -33.125 1 66.5 171 LEU B CA 1
ATOM 5820 C C . LEU B 1 171 ? 3.582 -25.75 -31.922 1 66.5 171 LEU B C 1
ATOM 5822 O O . LEU B 1 171 ? 2.736 -24.859 -32.031 1 66.5 171 LEU B O 1
ATOM 5826 N N . ILE B 1 172 ? 4.289 -25.875 -30.938 1 67.5 172 ILE B N 1
ATOM 5827 C CA . ILE B 1 172 ? 3.951 -25.172 -29.719 1 67.5 172 ILE B CA 1
ATOM 5828 C C . ILE B 1 172 ? 4.523 -23.75 -29.75 1 67.5 172 ILE B C 1
ATOM 5830 O O . ILE B 1 172 ? 3.875 -22.812 -29.312 1 67.5 172 ILE B O 1
ATOM 5834 N N . VAL B 1 173 ? 5.672 -23.625 -30.359 1 68.25 173 VAL B N 1
ATOM 5835 C CA . VAL B 1 173 ? 6.41 -22.359 -30.344 1 68.25 173 VAL B CA 1
ATOM 5836 C C . VAL B 1 173 ? 5.645 -21.297 -31.109 1 68.25 173 VAL B C 1
ATOM 5838 O O . VAL B 1 173 ? 5.422 -20.188 -30.609 1 68.25 173 VAL B O 1
ATOM 5841 N N . PRO B 1 174 ? 5.078 -21.672 -32.281 1 69.19 174 PRO B N 1
ATOM 5842 C CA . PRO B 1 174 ? 4.348 -20.641 -33.031 1 69.19 174 PRO B CA 1
ATOM 5843 C C . PRO B 1 174 ? 3.041 -20.234 -32.344 1 69.19 174 PRO B C 1
ATOM 5845 O O . PRO B 1 174 ? 2.646 -19.062 -32.375 1 69.19 174 PRO B O 1
ATOM 5848 N N . ILE B 1 175 ? 2.422 -21.156 -31.672 1 70.25 175 ILE B N 1
ATOM 5849 C CA . ILE B 1 175 ? 1.184 -20.844 -30.953 1 70.25 175 ILE B CA 1
ATOM 5850 C C . ILE B 1 175 ? 1.47 -19.891 -29.797 1 70.25 175 ILE B C 1
ATOM 5852 O O . ILE B 1 175 ? 0.751 -18.906 -29.609 1 70.25 175 ILE B O 1
ATOM 5856 N N . GLN B 1 176 ? 2.549 -20.156 -29.266 1 67.88 176 GLN B N 1
ATOM 5857 C CA . GLN B 1 176 ? 2.932 -19.312 -28.141 1 67.88 176 GLN B CA 1
ATOM 5858 C C . GLN B 1 176 ? 3.334 -17.922 -28.609 1 67.88 176 GLN B C 1
ATOM 5860 O O . GLN B 1 176 ? 2.889 -16.906 -28.047 1 67.88 176 GLN B O 1
ATOM 5865 N N . HIS B 1 177 ? 4.168 -17.891 -29.625 1 68.75 177 HIS B N 1
ATOM 5866 C CA . HIS B 1 177 ? 4.684 -16.609 -30.109 1 68.75 177 HIS B CA 1
ATOM 5867 C C . HIS B 1 177 ? 3.576 -15.773 -30.75 1 68.75 177 HIS B C 1
ATOM 5869 O O . HIS B 1 177 ? 3.619 -14.547 -30.703 1 68.75 177 HIS B O 1
ATOM 5875 N N . GLY B 1 178 ? 2.631 -16.469 -31.344 1 72.81 178 GLY B N 1
ATOM 5876 C CA . GLY B 1 178 ? 1.539 -15.75 -31.984 1 72.81 178 GLY B CA 1
ATOM 5877 C C . GLY B 1 178 ? 0.509 -15.227 -31 1 72.81 178 GLY B C 1
ATOM 5878 O O . GLY B 1 178 ? -0.093 -14.172 -31.234 1 72.81 178 GLY B O 1
ATOM 5879 N N . THR B 1 179 ? 0.379 -15.82 -29.875 1 76.69 179 THR B N 1
ATOM 5880 C CA . THR B 1 179 ? -0.686 -15.453 -28.938 1 76.69 179 THR B CA 1
ATOM 5881 C C . THR B 1 179 ? -0.147 -14.562 -27.828 1 76.69 179 THR B C 1
ATOM 5883 O O . THR B 1 179 ? -0.914 -13.875 -27.156 1 76.69 179 THR B O 1
ATOM 5886 N N . GLN B 1 180 ? 1.123 -14.516 -27.734 1 73.75 180 GLN B N 1
ATOM 5887 C CA . GLN B 1 180 ? 1.737 -13.797 -26.625 1 73.75 180 GLN B CA 1
ATOM 5888 C C . GLN B 1 180 ? 1.46 -12.297 -26.734 1 73.75 180 GLN B C 1
ATOM 5890 O O . GLN B 1 180 ? 1.075 -11.664 -25.734 1 73.75 180 GLN B O 1
ATOM 5895 N N . PRO B 1 181 ? 1.587 -11.727 -27.906 1 74.38 181 PRO B N 1
ATOM 5896 C CA . PRO B 1 181 ? 1.315 -10.289 -27.984 1 74.38 181 PRO B CA 1
ATOM 5897 C C . PRO B 1 181 ? -0.149 -9.945 -27.719 1 74.38 181 PRO B C 1
ATOM 5899 O O . PRO B 1 181 ? -0.447 -8.898 -27.141 1 74.38 181 PRO B O 1
ATOM 5902 N N . LEU B 1 182 ? -0.977 -10.852 -28.156 1 76 182 LEU B N 1
ATOM 5903 C CA . LEU B 1 182 ? -2.396 -10.641 -27.891 1 76 182 LEU B CA 1
ATOM 5904 C C . LEU B 1 182 ? -2.688 -10.664 -26.391 1 76 182 LEU B C 1
ATOM 5906 O O . LEU B 1 182 ? -3.424 -9.82 -25.891 1 76 182 LEU B O 1
ATOM 5910 N N . MET B 1 183 ? -2.082 -11.508 -25.734 1 77.62 183 MET B N 1
ATOM 5911 C CA . MET B 1 183 ? -2.262 -11.633 -24.281 1 77.62 183 MET B CA 1
ATOM 5912 C C . MET B 1 183 ? -1.651 -10.438 -23.562 1 77.62 183 MET B C 1
ATOM 5914 O O . MET B 1 183 ? -2.242 -9.914 -22.609 1 77.62 183 MET B O 1
ATOM 5918 N N . ALA B 1 184 ? -0.56 -10.062 -24.109 1 73.5 184 ALA B N 1
ATOM 5919 C CA . ALA B 1 184 ? 0.141 -8.945 -23.484 1 73.5 184 ALA B CA 1
ATOM 5920 C C . ALA B 1 184 ? -0.669 -7.656 -23.594 1 73.5 184 ALA B C 1
ATOM 5922 O O . ALA B 1 184 ? -0.766 -6.891 -22.625 1 73.5 184 ALA B O 1
ATOM 5923 N N . ARG B 1 185 ? -1.228 -7.449 -24.703 1 81.75 185 ARG B N 1
ATOM 5924 C CA . ARG B 1 185 ? -2.035 -6.25 -24.922 1 81.75 185 ARG B CA 1
ATOM 5925 C C . ARG B 1 185 ? -3.287 -6.273 -24.047 1 81.75 185 ARG B C 1
ATOM 5927 O O . ARG B 1 185 ? -3.666 -5.254 -23.469 1 81.75 185 ARG B O 1
ATOM 5934 N N . ALA B 1 186 ? -3.877 -7.41 -23.953 1 81.75 186 ALA B N 1
ATOM 5935 C CA . ALA B 1 186 ? -5.078 -7.547 -23.141 1 81.75 186 ALA B CA 1
ATOM 5936 C C . ALA B 1 186 ? -4.762 -7.32 -21.656 1 81.75 186 ALA B C 1
ATOM 5938 O O . ALA B 1 186 ? -5.531 -6.672 -20.953 1 81.75 186 ALA B O 1
ATOM 5939 N N . LYS B 1 187 ? -3.67 -7.77 -21.312 1 76.5 187 LYS B N 1
ATOM 5940 C CA . LYS B 1 187 ? -3.264 -7.609 -19.922 1 76.5 187 LYS B CA 1
ATOM 5941 C C . LYS B 1 187 ? -2.934 -6.152 -19.609 1 76.5 187 LYS B C 1
ATOM 5943 O O . LYS B 1 187 ? -3.258 -5.652 -18.531 1 76.5 187 LYS B O 1
ATOM 5948 N N . ALA B 1 188 ? -2.324 -5.527 -20.562 1 80 188 ALA B N 1
ATOM 5949 C CA . ALA B 1 188 ? -1.999 -4.113 -20.391 1 80 188 ALA B CA 1
ATOM 5950 C C . ALA B 1 188 ? -3.266 -3.268 -20.297 1 80 188 ALA B C 1
ATOM 5952 O O . ALA B 1 188 ? -3.352 -2.359 -19.453 1 80 188 ALA B O 1
ATOM 5953 N N . ARG B 1 189 ? -4.172 -3.613 -21.141 1 85 189 ARG B N 1
ATOM 5954 C CA . ARG B 1 189 ? -5.449 -2.906 -21.125 1 85 189 ARG B CA 1
ATOM 5955 C C . ARG B 1 189 ? -6.176 -3.131 -19.797 1 85 189 ARG B C 1
ATOM 5957 O O . ARG B 1 189 ? -6.758 -2.199 -19.234 1 85 189 ARG B O 1
ATOM 5964 N N . LEU B 1 190 ? -6.121 -4.266 -19.312 1 82.5 190 LEU B N 1
ATOM 5965 C CA . LEU B 1 190 ? -6.77 -4.59 -18.047 1 82.5 190 LEU B CA 1
ATOM 5966 C C . LEU B 1 190 ? -6.078 -3.887 -16.891 1 82.5 190 LEU B C 1
ATOM 5968 O O . LEU B 1 190 ? -6.742 -3.391 -15.977 1 82.5 190 LEU B O 1
ATOM 5972 N N . ALA B 1 191 ? -4.852 -3.832 -16.984 1 77.38 191 ALA B N 1
ATOM 5973 C CA . ALA B 1 191 ? -4.086 -3.158 -15.938 1 77.38 191 ALA B CA 1
ATOM 5974 C C . ALA B 1 191 ? -4.457 -1.68 -15.852 1 77.38 191 ALA B C 1
ATOM 5976 O O . ALA B 1 191 ? -4.637 -1.14 -14.758 1 77.38 191 ALA B O 1
ATOM 5977 N N . ARG B 1 192 ? -4.586 -1.042 -16.984 1 83.06 192 ARG B N 1
ATOM 5978 C CA . ARG B 1 192 ? -4.969 0.366 -17.031 1 83.06 192 ARG B CA 1
ATOM 5979 C C . ARG B 1 192 ? -6.379 0.568 -16.484 1 83.06 192 ARG B C 1
ATOM 5981 O O . ARG B 1 192 ? -6.633 1.522 -15.742 1 83.06 192 ARG B O 1
ATOM 5988 N N . ALA B 1 193 ? -7.203 -0.307 -16.844 1 85 193 ALA B N 1
ATOM 5989 C CA . ALA B 1 193 ? -8.578 -0.222 -16.359 1 85 193 ALA B CA 1
ATOM 5990 C C . ALA B 1 193 ? -8.648 -0.412 -14.852 1 85 193 ALA B C 1
ATOM 5992 O O . ALA B 1 193 ? -9.398 0.284 -14.164 1 85 193 ALA B O 1
ATOM 5993 N N . ASN B 1 194 ? -7.852 -1.298 -14.391 1 81.44 194 ASN B N 1
ATOM 5994 C CA . ASN B 1 194 ? -7.801 -1.526 -12.945 1 81.44 194 ASN B CA 1
ATOM 5995 C C . ASN B 1 194 ? -7.223 -0.321 -12.211 1 81.44 194 ASN B C 1
ATOM 5997 O O . ASN B 1 194 ? -7.691 0.028 -11.125 1 81.44 194 ASN B O 1
ATOM 6001 N N . ALA B 1 195 ? -6.27 0.231 -12.828 1 77.38 195 ALA B N 1
ATOM 6002 C CA . ALA B 1 195 ? -5.695 1.434 -12.227 1 77.38 195 ALA B CA 1
ATOM 6003 C C . ALA B 1 195 ? -6.738 2.541 -12.109 1 77.38 195 ALA B C 1
ATOM 6005 O O . ALA B 1 195 ? -6.824 3.215 -11.086 1 77.38 195 ALA B O 1
ATOM 6006 N N . SER B 1 196 ? -7.449 2.723 -13.164 1 84.56 196 SER B N 1
ATOM 6007 C CA . SER B 1 196 ? -8.508 3.723 -13.164 1 84.56 196 SER B CA 1
ATOM 6008 C C . SER B 1 196 ? -9.578 3.398 -12.125 1 84.56 196 SER B C 1
ATOM 6010 O O . SER B 1 196 ? -10.055 4.289 -11.414 1 84.56 196 SER B O 1
ATOM 6012 N N . LEU B 1 197 ? -9.914 2.188 -12.016 1 84.19 197 LEU B N 1
ATOM 6013 C CA . LEU B 1 197 ? -10.898 1.769 -11.023 1 84.19 197 LEU B CA 1
ATOM 6014 C C . LEU B 1 197 ? -10.375 2.004 -9.609 1 84.19 197 LEU B C 1
ATOM 6016 O O . LEU B 1 197 ? -11.117 2.479 -8.742 1 84.19 197 LEU B O 1
ATOM 6020 N N . ASN B 1 198 ? -9.156 1.681 -9.43 1 80.38 198 ASN B N 1
ATOM 6021 C CA . ASN B 1 198 ? -8.555 1.897 -8.125 1 80.38 198 ASN B CA 1
ATOM 6022 C C . ASN B 1 198 ? -8.57 3.373 -7.734 1 80.38 198 ASN B C 1
ATOM 6024 O O . ASN B 1 198 ? -8.828 3.711 -6.578 1 80.38 198 ASN B O 1
ATOM 6028 N N . ALA B 1 199 ? -8.305 4.172 -8.648 1 80.25 199 ALA B N 1
ATOM 6029 C CA . ALA B 1 199 ? -8.344 5.609 -8.406 1 80.25 199 ALA B CA 1
ATOM 6030 C C . ALA B 1 199 ? -9.75 6.062 -8.008 1 80.25 199 ALA B C 1
ATOM 6032 O O . ALA B 1 199 ? -9.922 6.84 -7.066 1 80.25 199 ALA B O 1
ATOM 6033 N N . GLU B 1 200 ? -10.672 5.586 -8.734 1 82.5 200 GLU B N 1
ATOM 6034 C CA . GLU B 1 200 ? -12.062 5.938 -8.461 1 82.5 200 GLU B CA 1
ATOM 6035 C C . GLU B 1 200 ? -12.508 5.41 -7.098 1 82.5 200 GLU B C 1
ATOM 6037 O O . GLU B 1 200 ? -13.227 6.094 -6.367 1 82.5 200 GLU B O 1
ATOM 6042 N N . LEU B 1 201 ? -12.094 4.266 -6.82 1 81.81 201 LEU B N 1
ATOM 6043 C CA . LEU B 1 201 ? -12.445 3.662 -5.539 1 81.81 201 LEU B CA 1
ATOM 6044 C C . LEU B 1 201 ? -11.812 4.434 -4.383 1 81.81 201 LEU B C 1
ATOM 6046 O O . LEU B 1 201 ? -12.461 4.652 -3.354 1 81.81 201 LEU B O 1
ATOM 6050 N N . LEU B 1 202 ? -10.625 4.762 -4.547 1 78 202 LEU B N 1
ATOM 6051 C CA . LEU B 1 202 ? -9.945 5.543 -3.523 1 78 202 LEU B CA 1
ATOM 6052 C C . LEU B 1 202 ? -10.648 6.879 -3.299 1 78 202 LEU B C 1
ATOM 6054 O O . LEU B 1 202 ? -10.844 7.297 -2.156 1 78 202 LEU B O 1
ATOM 6058 N N . GLU B 1 203 ? -10.906 7.531 -4.348 1 79.88 203 GLU B N 1
ATOM 6059 C CA . GLU B 1 203 ? -11.625 8.797 -4.25 1 79.88 203 GLU B CA 1
ATOM 6060 C C . GLU B 1 203 ? -12.977 8.617 -3.557 1 79.88 203 GLU B C 1
ATOM 6062 O O . GLU B 1 203 ? -13.375 9.453 -2.746 1 79.88 203 GLU B O 1
ATOM 6067 N N . TYR B 1 204 ? -13.609 7.594 -3.869 1 79.38 204 TYR B N 1
ATOM 6068 C CA . TYR B 1 204 ? -14.922 7.328 -3.277 1 79.38 204 TYR B CA 1
ATOM 6069 C C . TYR B 1 204 ? -14.797 7.047 -1.784 1 79.38 204 TYR B C 1
ATOM 6071 O O . TYR B 1 204 ? -15.555 7.594 -0.979 1 79.38 204 TYR B O 1
ATOM 6079 N N . SER B 1 205 ? -13.875 6.254 -1.491 1 79.44 205 SER B N 1
ATOM 6080 C CA . SER B 1 205 ? -13.695 5.875 -0.094 1 79.44 205 SER B CA 1
ATOM 6081 C C . SER B 1 205 ? -13.234 7.059 0.745 1 79.44 205 SER B C 1
ATOM 6083 O O . SER B 1 205 ? -13.727 7.27 1.857 1 79.44 205 SER B O 1
ATOM 6085 N N . GLN B 1 206 ? -12.32 7.828 0.271 1 77.88 206 GLN B N 1
ATOM 6086 C CA . GLN B 1 206 ? -11.789 8.969 1.002 1 77.88 206 GLN B CA 1
ATOM 6087 C C . GLN B 1 206 ? -12.797 10.125 1.027 1 77.88 206 GLN B C 1
ATOM 6089 O O . GLN B 1 206 ? -12.812 10.914 1.972 1 77.88 206 GLN B O 1
ATOM 6094 N N . GLY B 1 207 ? -13.57 10.18 -0.037 1 81.5 207 GLY B N 1
ATOM 6095 C CA . GLY B 1 207 ? -14.508 11.289 -0.159 1 81.5 207 GLY B CA 1
ATOM 6096 C C . GLY B 1 207 ? -15.867 10.984 0.446 1 81.5 207 GLY B C 1
ATOM 6097 O O . GLY B 1 207 ? -16.703 11.875 0.56 1 81.5 207 GLY B O 1
ATOM 6098 N N . LEU B 1 208 ? -16.047 9.844 0.888 1 82.75 208 LEU B N 1
ATOM 6099 C CA . LEU B 1 208 ? -17.375 9.414 1.33 1 82.75 208 LEU B CA 1
ATOM 6100 C C . LEU B 1 208 ? -17.844 10.25 2.508 1 82.75 208 LEU B C 1
ATOM 6102 O O . LEU B 1 208 ? -19.016 10.664 2.553 1 82.75 208 LEU B O 1
ATOM 6106 N N . PRO B 1 209 ? -16.938 10.562 3.5 1 80 209 PRO B N 1
ATOM 6107 C CA . PRO B 1 209 ? -17.406 11.438 4.578 1 80 209 PRO B CA 1
ATOM 6108 C C . PRO B 1 209 ? -17.891 12.797 4.074 1 80 209 PRO B C 1
ATOM 6110 O O . PRO B 1 209 ? -18.891 13.32 4.559 1 80 209 PRO B O 1
ATOM 6113 N N . VAL B 1 210 ? -17.203 13.297 3.148 1 84.19 210 VAL B N 1
ATOM 6114 C CA . VAL B 1 210 ? -17.562 14.594 2.572 1 84.19 210 VAL B CA 1
ATOM 6115 C C . VAL B 1 210 ? -18.844 14.469 1.762 1 84.19 210 VAL B C 1
ATOM 6117 O O . VAL B 1 210 ? -19.703 15.344 1.813 1 84.19 210 VAL B O 1
ATOM 6120 N N . LEU B 1 211 ? -18.969 13.383 1.063 1 86.19 211 LEU B N 1
ATOM 6121 C CA . LEU B 1 211 ? -20.172 13.156 0.27 1 86.19 211 LEU B CA 1
ATOM 6122 C C . LEU B 1 211 ? -21.391 13 1.167 1 86.19 211 LEU B C 1
ATOM 6124 O O . LEU B 1 211 ? -22.469 13.523 0.86 1 86.19 211 LEU B O 1
ATOM 6128 N N . LYS B 1 212 ? -21.203 12.359 2.215 1 82.94 212 LYS B N 1
ATOM 6129 C CA . LYS B 1 212 ? -22.297 12.18 3.162 1 82.94 212 LYS B CA 1
ATOM 6130 C C . LYS B 1 212 ? -22.656 13.5 3.832 1 82.94 212 LYS B C 1
ATOM 6132 O O . LYS B 1 212 ? -23.844 13.812 4.004 1 82.94 212 LYS B O 1
ATOM 6137 N N . ALA B 1 213 ? -21.609 14.203 4.191 1 83.06 213 ALA B N 1
ATOM 6138 C CA . ALA B 1 213 ? -21.844 15.492 4.828 1 83.06 213 ALA B CA 1
ATOM 6139 C C . ALA B 1 213 ? -22.531 16.469 3.875 1 83.06 213 ALA B C 1
ATOM 6141 O O . ALA B 1 213 ? -23.312 17.312 4.305 1 83.06 213 ALA B O 1
ATOM 6142 N N . ALA B 1 214 ? -22.25 16.281 2.631 1 84.31 214 ALA B N 1
ATOM 6143 C CA . ALA B 1 214 ? -22.859 17.141 1.623 1 84.31 214 ALA B CA 1
ATOM 6144 C C . ALA B 1 214 ? -24.188 16.578 1.134 1 84.31 214 ALA B C 1
ATOM 6146 O O . ALA B 1 214 ? -24.828 17.156 0.252 1 84.31 214 ALA B O 1
ATOM 6147 N N . ASN B 1 215 ? -24.641 15.477 1.682 1 80.5 215 ASN B N 1
ATOM 6148 C CA . ASN B 1 215 ? -25.875 14.805 1.277 1 80.5 215 ASN B CA 1
ATOM 6149 C C . ASN B 1 215 ? -25.859 14.469 -0.211 1 80.5 215 ASN B C 1
ATOM 6151 O O . ASN B 1 215 ? -26.875 14.648 -0.897 1 80.5 215 ASN B O 1
ATOM 6155 N N . SER B 1 216 ? -24.688 14.156 -0.68 1 78.5 216 SER B N 1
ATOM 6156 C CA . SER B 1 216 ? -24.5 13.836 -2.09 1 78.5 216 SER B CA 1
ATOM 6157 C C . SER B 1 216 ? -23.828 12.477 -2.264 1 78.5 216 SER B C 1
ATOM 6159 O O . SER B 1 216 ? -23.047 12.273 -3.195 1 78.5 216 SER B O 1
ATOM 6161 N N . ALA B 1 217 ? -23.984 11.617 -1.404 1 73.06 217 ALA B N 1
ATOM 6162 C CA . ALA B 1 217 ? -23.328 10.32 -1.434 1 73.06 217 ALA B CA 1
ATOM 6163 C C . ALA B 1 217 ? -23.672 9.555 -2.709 1 73.06 217 ALA B C 1
ATOM 6165 O O . ALA B 1 217 ? -22.875 8.734 -3.182 1 73.06 217 ALA B O 1
ATOM 6166 N N . GLY B 1 218 ? -24.781 9.867 -3.422 1 70.62 218 GLY B N 1
ATOM 6167 C CA . GLY B 1 218 ? -25.188 9.133 -4.605 1 70.62 218 GLY B CA 1
ATOM 6168 C C . GLY B 1 218 ? -24.656 9.727 -5.895 1 70.62 218 GLY B C 1
ATOM 6169 O O . GLY B 1 218 ? -24.75 9.102 -6.957 1 70.62 218 GLY B O 1
ATOM 6170 N N . THR B 1 219 ? -24.078 10.852 -5.82 1 73.25 219 THR B N 1
ATOM 6171 C CA . THR B 1 219 ? -23.688 11.555 -7.035 1 73.25 219 THR B CA 1
ATOM 6172 C C . THR B 1 219 ? -22.469 10.906 -7.676 1 73.25 219 THR B C 1
ATOM 6174 O O . THR B 1 219 ? -22.328 10.906 -8.898 1 73.25 219 THR B O 1
ATOM 6177 N N . ARG B 1 220 ? -21.641 10.336 -6.855 1 77.5 220 ARG B N 1
ATOM 6178 C CA . ARG B 1 220 ? -20.406 9.812 -7.418 1 77.5 220 ARG B CA 1
ATOM 6179 C C . ARG B 1 220 ? -20.516 8.312 -7.676 1 77.5 220 ARG B C 1
ATOM 6181 O O . ARG B 1 220 ? -19.594 7.703 -8.227 1 77.5 220 ARG B O 1
ATOM 6188 N N . LEU B 1 221 ? -21.672 7.82 -7.492 1 77.44 221 LEU B N 1
ATOM 6189 C CA . LEU B 1 221 ? -21.875 6.387 -7.645 1 77.44 221 LEU B CA 1
ATOM 6190 C C . LEU B 1 221 ? -21.906 5.992 -9.117 1 77.44 221 LEU B C 1
ATOM 6192 O O . LEU B 1 221 ? -21.344 4.973 -9.5 1 77.44 221 LEU B O 1
ATOM 6196 N N . PRO B 1 222 ? -22.438 6.848 -9.953 1 79 222 PRO B N 1
ATOM 6197 C CA . PRO B 1 222 ? -22.453 6.473 -11.367 1 79 222 PRO B CA 1
ATOM 6198 C C . PRO B 1 222 ? -21.062 6.387 -11.977 1 79 222 PRO B C 1
ATOM 6200 O O . PRO B 1 222 ? -20.797 5.508 -12.805 1 79 222 PRO B O 1
ATOM 6203 N N . ARG B 1 223 ? -20.219 7.32 -11.5 1 82 223 ARG B N 1
ATOM 6204 C CA . ARG B 1 223 ? -18.859 7.281 -12 1 82 223 ARG B CA 1
ATOM 6205 C C . ARG B 1 223 ? -18.156 6 -11.562 1 82 223 ARG B C 1
ATOM 6207 O O . ARG B 1 223 ? -17.406 5.398 -12.344 1 82 223 ARG B O 1
ATOM 6214 N N . LEU B 1 224 ? -18.375 5.695 -10.398 1 82.69 224 LEU B N 1
ATOM 6215 C CA . LEU B 1 224 ? -17.812 4.453 -9.883 1 82.69 224 LEU B CA 1
ATOM 6216 C C . LEU B 1 224 ? -18.375 3.248 -10.633 1 82.69 224 LEU B C 1
ATOM 6218 O O . LEU B 1 224 ? -17.625 2.352 -11.023 1 82.69 224 LEU B O 1
ATOM 6222 N N . GLN B 1 225 ? -19.656 3.236 -10.906 1 84 225 GLN B N 1
ATOM 6223 C CA . GLN B 1 225 ? -20.297 2.145 -11.625 1 84 225 GLN B CA 1
ATOM 6224 C C . GLN B 1 225 ? -19.781 2.043 -13.055 1 84 225 GLN B C 1
ATOM 6226 O O . GLN B 1 225 ? -19.625 0.942 -13.586 1 84 225 GLN B O 1
ATOM 6231 N N . GLN B 1 226 ? -19.516 3.131 -13.586 1 86.75 226 GLN B N 1
ATOM 6232 C CA . GLN B 1 226 ? -18.969 3.139 -14.938 1 86.75 226 GLN B CA 1
ATOM 6233 C C . GLN B 1 226 ? -17.562 2.537 -14.969 1 86.75 226 GLN B C 1
ATOM 6235 O O . GLN B 1 226 ? -17.219 1.783 -15.883 1 86.75 226 GLN B O 1
ATOM 6240 N N . ALA B 1 227 ? -16.781 2.918 -13.961 1 85.88 227 ALA B N 1
ATOM 6241 C CA . ALA B 1 227 ? -15.43 2.367 -13.883 1 85.88 227 ALA B CA 1
ATOM 6242 C C . ALA B 1 227 ? -15.469 0.857 -13.664 1 85.88 227 ALA B C 1
ATOM 6244 O O . ALA B 1 227 ? -14.688 0.116 -14.266 1 85.88 227 ALA B O 1
ATOM 6245 N N . ILE B 1 228 ? -16.391 0.44 -12.883 1 84.62 228 ILE B N 1
ATOM 6246 C CA . ILE B 1 228 ? -16.562 -0.982 -12.609 1 84.62 228 ILE B CA 1
ATOM 6247 C C . ILE B 1 228 ? -17.016 -1.703 -13.883 1 84.62 228 ILE B C 1
ATOM 6249 O O . ILE B 1 228 ? -16.484 -2.771 -14.211 1 84.62 228 ILE B O 1
ATOM 6253 N N . GLY B 1 229 ? -17.891 -1.129 -14.609 1 84.5 229 GLY B N 1
ATOM 6254 C CA . GLY B 1 229 ? -18.359 -1.705 -15.852 1 84.5 229 GLY B CA 1
ATOM 6255 C C . GLY B 1 229 ? -17.297 -1.796 -16.922 1 84.5 229 GLY B C 1
ATOM 6256 O O . GLY B 1 229 ? -17.219 -2.781 -17.656 1 84.5 229 GLY B O 1
ATOM 6257 N N . ALA B 1 230 ? -16.484 -0.805 -16.953 1 87.25 230 ALA B N 1
ATOM 6258 C CA . ALA B 1 230 ? -15.398 -0.806 -17.922 1 87.25 230 ALA B CA 1
ATOM 6259 C C . ALA B 1 230 ? -14.43 -1.953 -17.641 1 87.25 230 ALA B C 1
ATOM 6261 O O . ALA B 1 230 ? -13.969 -2.619 -18.578 1 87.25 230 ALA B O 1
ATOM 6262 N N . VAL B 1 231 ? -14.125 -2.166 -16.422 1 83.94 231 VAL B N 1
ATOM 6263 C CA . VAL B 1 231 ? -13.219 -3.244 -16.062 1 83.94 231 VAL B CA 1
ATOM 6264 C C . VAL B 1 231 ? -13.844 -4.594 -16.406 1 83.94 231 VAL B C 1
ATOM 6266 O O . VAL B 1 231 ? -13.148 -5.5 -16.875 1 83.94 231 VAL B O 1
ATOM 6269 N N . GLU B 1 232 ? -15.125 -4.699 -16.234 1 82.62 232 GLU B N 1
ATOM 6270 C CA . GLU B 1 232 ? -15.812 -5.949 -16.547 1 82.62 232 GLU B CA 1
ATOM 6271 C C . GLU B 1 232 ? -15.641 -6.305 -18.031 1 82.62 232 GLU B C 1
ATOM 6273 O O . GLU B 1 232 ? -15.289 -7.441 -18.359 1 82.62 232 GLU B O 1
ATOM 6278 N N . THR B 1 233 ? -15.836 -5.348 -18.875 1 83.88 233 THR B N 1
ATOM 6279 C CA . THR B 1 233 ? -15.75 -5.582 -20.312 1 83.88 233 THR B CA 1
ATOM 6280 C C . THR B 1 233 ? -14.32 -5.914 -20.719 1 83.88 233 THR B C 1
ATOM 6282 O O . THR B 1 233 ? -14.086 -6.848 -21.5 1 83.88 233 THR B O 1
ATOM 6285 N N . ILE B 1 234 ? -13.422 -5.168 -20.172 1 86.25 234 ILE B N 1
ATOM 6286 C CA . ILE B 1 234 ? -12.023 -5.367 -20.531 1 86.25 234 ILE B CA 1
ATOM 6287 C C . ILE B 1 234 ? -11.531 -6.695 -19.969 1 86.25 234 ILE B C 1
ATOM 6289 O O . ILE B 1 234 ? -10.758 -7.41 -20.609 1 86.25 234 ILE B O 1
ATOM 6293 N N . GLN B 1 235 ? -11.945 -6.988 -18.781 1 80.81 235 GLN B N 1
ATOM 6294 C CA . GLN B 1 235 ? -11.562 -8.25 -18.172 1 80.81 235 GLN B CA 1
ATOM 6295 C C . GLN B 1 235 ? -12.102 -9.438 -18.953 1 80.81 235 GLN B C 1
ATOM 6297 O O . GLN B 1 235 ? -11.406 -10.445 -19.125 1 80.81 235 GLN B O 1
ATOM 6302 N N . ARG B 1 236 ? -13.312 -9.391 -19.453 1 78.06 236 ARG B N 1
ATOM 6303 C CA . ARG B 1 236 ? -13.883 -10.445 -20.297 1 78.06 236 ARG B CA 1
ATOM 6304 C C . ARG B 1 236 ? -13.039 -10.672 -21.547 1 78.06 236 ARG B C 1
ATOM 6306 O O . ARG B 1 236 ? -12.734 -11.812 -21.891 1 78.06 236 ARG B O 1
ATOM 6313 N N . ASP B 1 237 ? -12.625 -9.625 -22.094 1 80.94 237 ASP B N 1
ATOM 6314 C CA . ASP B 1 237 ? -11.789 -9.719 -23.297 1 80.94 237 ASP B CA 1
ATOM 6315 C C . ASP B 1 237 ? -10.438 -10.344 -22.984 1 80.94 237 ASP B C 1
ATOM 6317 O O . ASP B 1 237 ? -9.906 -11.125 -23.766 1 80.94 237 ASP B O 1
ATOM 6321 N N . ALA B 1 238 ? -9.961 -9.969 -21.859 1 78.06 238 ALA B N 1
ATOM 6322 C CA . ALA B 1 238 ? -8.664 -10.508 -21.453 1 78.06 238 ALA B CA 1
ATOM 6323 C C . ALA B 1 238 ? -8.75 -12.008 -21.188 1 78.06 238 ALA B C 1
ATOM 6325 O O . ALA B 1 238 ? -7.844 -12.758 -21.547 1 78.06 238 ALA B O 1
ATOM 6326 N N . LEU B 1 239 ? -9.836 -12.398 -20.625 1 74.06 239 LEU B N 1
ATOM 6327 C CA . LEU B 1 239 ? -10.023 -13.812 -20.344 1 74.06 239 LEU B CA 1
ATOM 6328 C C . LEU B 1 239 ? -10.188 -14.617 -21.625 1 74.06 239 LEU B C 1
ATOM 6330 O O . LEU B 1 239 ? -9.641 -15.711 -21.75 1 74.06 239 LEU B O 1
ATOM 6334 N N . LEU B 1 240 ? -10.844 -14.086 -22.594 1 75.31 240 LEU B N 1
ATOM 6335 C CA . LEU B 1 240 ? -11.016 -14.75 -23.875 1 75.31 240 LEU B CA 1
ATOM 6336 C C . LEU B 1 240 ? -9.688 -14.844 -24.625 1 75.31 240 LEU B C 1
ATOM 6338 O O . LEU B 1 240 ? -9.398 -15.859 -25.266 1 75.31 240 LEU B O 1
ATOM 6342 N N . ALA B 1 241 ? -8.93 -13.797 -24.484 1 76.44 241 ALA B N 1
ATOM 6343 C CA . ALA B 1 241 ? -7.609 -13.805 -25.109 1 76.44 241 ALA B CA 1
ATOM 6344 C C . ALA B 1 241 ? -6.711 -14.875 -24.5 1 76.44 241 ALA B C 1
ATOM 6346 O O . ALA B 1 241 ? -5.848 -15.43 -25.188 1 76.44 241 ALA B O 1
ATOM 6347 N N . GLU B 1 242 ? -6.941 -15.211 -23.203 1 71.69 242 GLU B N 1
ATOM 6348 C CA . GLU B 1 242 ? -6.145 -16.219 -22.516 1 71.69 242 GLU B CA 1
ATOM 6349 C C . GLU B 1 242 ? -6.688 -17.625 -22.781 1 71.69 242 GLU B C 1
ATOM 6351 O O . GLU B 1 242 ? -5.93 -18.594 -22.797 1 71.69 242 GLU B O 1
ATOM 6356 N N . ALA B 1 243 ? -7.984 -17.672 -23 1 69.31 243 ALA B N 1
ATOM 6357 C CA . ALA B 1 243 ? -8.656 -18.969 -23.141 1 69.31 243 ALA B CA 1
ATOM 6358 C C . ALA B 1 243 ? -8.25 -19.656 -24.438 1 69.31 243 ALA B C 1
ATOM 6360 O O . ALA B 1 243 ? -8.023 -20.859 -24.469 1 69.31 243 ALA B O 1
ATOM 6361 N N . LEU B 1 244 ? -8.047 -18.875 -25.422 1 70.62 244 LEU B N 1
ATOM 6362 C CA . LEU B 1 244 ? -7.793 -19.453 -26.75 1 70.62 244 LEU B CA 1
ATOM 6363 C C . LEU B 1 244 ? -6.418 -20.109 -26.797 1 70.62 244 LEU B C 1
ATOM 6365 O O . LEU B 1 244 ? -6.297 -21.281 -27.188 1 70.62 244 LEU B O 1
ATOM 6369 N N . PRO B 1 245 ? -5.418 -19.406 -26.344 1 69.88 245 PRO B N 1
ATOM 6370 C CA . PRO B 1 245 ? -4.105 -20.047 -26.359 1 69.88 245 PRO B CA 1
ATOM 6371 C C . PRO B 1 245 ? -4.047 -21.281 -25.453 1 69.88 245 PRO B C 1
ATOM 6373 O O . PRO B 1 245 ? -3.434 -22.297 -25.828 1 69.88 245 PRO B O 1
ATOM 6376 N N . ASN B 1 246 ? -4.727 -21.281 -24.312 1 67.25 246 ASN B N 1
ATOM 6377 C CA . ASN B 1 246 ? -4.738 -22.422 -23.406 1 67.25 246 ASN B CA 1
ATOM 6378 C C . ASN B 1 246 ? -5.469 -23.609 -24.016 1 67.25 246 ASN B C 1
ATOM 6380 O O . ASN B 1 246 ? -5.027 -24.75 -23.875 1 67.25 246 ASN B O 1
ATOM 6384 N N . ALA B 1 247 ? -6.535 -23.297 -24.703 1 67.19 247 ALA B N 1
ATOM 6385 C CA . ALA B 1 247 ? -7.285 -24.359 -25.375 1 67.19 247 ALA B CA 1
ATOM 6386 C C . ALA B 1 247 ? -6.477 -24.969 -26.516 1 67.19 247 ALA B C 1
ATOM 6388 O O . ALA B 1 247 ? -6.469 -26.188 -26.703 1 67.19 247 ALA B O 1
ATOM 6389 N N . LEU B 1 248 ? -5.789 -24.141 -27.234 1 69.56 248 LEU B N 1
ATOM 6390 C CA . LEU B 1 248 ? -4.996 -24.609 -28.359 1 69.56 248 LEU B CA 1
ATOM 6391 C C . LEU B 1 248 ? -3.832 -25.469 -27.891 1 69.56 248 LEU B C 1
ATOM 6393 O O . LEU B 1 248 ? -3.557 -26.516 -28.469 1 69.56 248 LEU B O 1
ATOM 6397 N N . LEU B 1 249 ? -3.311 -25.078 -26.844 1 67.88 249 LEU B N 1
ATOM 6398 C CA . LEU B 1 249 ? -2.16 -25.828 -26.344 1 67.88 249 LEU B CA 1
ATOM 6399 C C . LEU B 1 249 ? -2.592 -27.156 -25.75 1 67.88 249 LEU B C 1
ATOM 6401 O O . LEU B 1 249 ? -1.924 -28.188 -25.938 1 67.88 249 LEU B O 1
ATOM 6405 N N . GLY B 1 250 ? -3.723 -27.094 -24.969 1 63.75 250 GLY B N 1
ATOM 6406 C CA . GLY B 1 250 ? -4.258 -28.328 -24.438 1 63.75 250 GLY B CA 1
ATOM 6407 C C . GLY B 1 250 ? -4.621 -29.328 -25.531 1 63.75 250 GLY B C 1
ATOM 6408 O O . GLY B 1 250 ? -4.352 -30.531 -25.391 1 63.75 250 GLY B O 1
ATOM 6409 N N . SER B 1 251 ? -5.043 -28.812 -26.641 1 68.06 251 SER B N 1
ATOM 6410 C CA . SER B 1 251 ? -5.461 -29.656 -27.734 1 68.06 251 SER B CA 1
ATOM 6411 C C . SER B 1 251 ? -4.258 -30.188 -28.516 1 68.06 251 SER B C 1
ATOM 6413 O O . SER B 1 251 ? -4.336 -31.234 -29.172 1 68.06 251 SER B O 1
ATOM 6415 N N . ALA B 1 252 ? -3.242 -29.391 -28.453 1 68.62 252 ALA B N 1
ATOM 6416 C CA . ALA B 1 252 ? -2.047 -29.812 -29.188 1 68.62 252 ALA B CA 1
ATOM 6417 C C . ALA B 1 252 ? -1.496 -31.109 -28.625 1 68.62 252 ALA B C 1
ATOM 6419 O O . ALA B 1 252 ? -1.046 -31.984 -29.375 1 68.62 252 ALA B O 1
ATOM 6420 N N . VAL B 1 253 ? -1.581 -31.312 -27.359 1 65.94 253 VAL B N 1
ATOM 6421 C CA . VAL B 1 253 ? -1.088 -32.531 -26.719 1 65.94 253 VAL B CA 1
ATOM 6422 C C . VAL B 1 253 ? -1.948 -33.719 -27.141 1 65.94 253 VAL B C 1
ATOM 6424 O O . VAL B 1 253 ? -1.425 -34.781 -27.469 1 65.94 253 VAL B O 1
ATOM 6427 N N . GLU B 1 254 ? -3.17 -33.438 -27.078 1 67.38 254 GLU B N 1
ATOM 6428 C CA . GLU B 1 254 ? -4.09 -34.5 -27.469 1 67.38 254 GLU B CA 1
ATOM 6429 C C . GLU B 1 254 ? -3.889 -34.906 -28.938 1 67.38 254 GLU B C 1
ATOM 6431 O O . GLU B 1 254 ? -3.928 -36.062 -29.281 1 67.38 254 GLU B O 1
ATOM 6436 N N . LEU B 1 255 ? -3.68 -33.938 -29.703 1 73.12 255 LEU B N 1
ATOM 6437 C CA . LEU B 1 255 ? -3.457 -34.188 -31.125 1 73.12 255 LEU B CA 1
ATOM 6438 C C . LEU B 1 255 ? -2.172 -34.969 -31.344 1 73.12 255 LEU B C 1
ATOM 6440 O O . LEU B 1 255 ? -2.117 -35.844 -32.219 1 73.12 255 LEU B O 1
ATOM 6444 N N . LEU B 1 256 ? -1.165 -34.625 -30.578 1 73.81 256 LEU B N 1
ATOM 6445 C CA . LEU B 1 256 ? 0.096 -35.344 -30.672 1 73.81 256 LEU B CA 1
ATOM 6446 C C . LEU B 1 256 ? -0.091 -36.812 -30.312 1 73.81 256 LEU B C 1
ATOM 6448 O O . LEU B 1 256 ? 0.474 -37.719 -30.953 1 73.81 256 LEU B O 1
ATOM 6452 N N . MET B 1 257 ? -0.812 -37.062 -29.312 1 72.81 257 MET B N 1
ATOM 6453 C CA . MET B 1 257 ? -1.096 -38.438 -28.891 1 72.81 257 MET B CA 1
ATOM 6454 C C . MET B 1 257 ? -1.809 -39.219 -30 1 72.81 257 MET B C 1
ATOM 6456 O O . MET B 1 257 ? -1.461 -40.344 -30.281 1 72.81 257 MET B O 1
ATOM 6460 N N . LEU B 1 258 ? -2.771 -38.531 -30.594 1 74.94 258 LEU B N 1
ATOM 6461 C CA . LEU B 1 258 ? -3.52 -39.156 -31.688 1 74.94 258 LEU B CA 1
ATOM 6462 C C . LEU B 1 258 ? -2.609 -39.469 -32.875 1 74.94 258 LEU B C 1
ATOM 6464 O O . LEU B 1 258 ? -2.732 -40.5 -33.5 1 74.94 258 LEU B O 1
ATOM 6468 N N . LEU B 1 259 ? -1.796 -38.562 -33.125 1 76.5 259 LEU B N 1
ATOM 6469 C CA . LEU B 1 259 ? -0.881 -38.75 -34.25 1 76.5 259 LEU B CA 1
ATOM 6470 C C . LEU B 1 259 ? 0.047 -39.938 -34.031 1 76.5 259 LEU B C 1
ATOM 6472 O O . LEU B 1 259 ? 0.322 -40.688 -34.938 1 76.5 259 LEU B O 1
ATOM 6476 N N . ILE B 1 260 ? 0.566 -40.094 -32.875 1 75.94 260 ILE B N 1
ATOM 6477 C CA . ILE B 1 260 ? 1.464 -41.188 -32.562 1 75.94 260 ILE B CA 1
ATOM 6478 C C . ILE B 1 260 ? 0.716 -42.531 -32.656 1 75.94 260 ILE B C 1
ATOM 6480 O O . ILE B 1 260 ? 1.243 -43.5 -33.188 1 75.94 260 ILE B O 1
ATOM 6484 N N . LEU B 1 261 ? -0.514 -42.5 -32.188 1 75.44 261 LEU B N 1
ATOM 6485 C CA . LEU B 1 261 ? -1.32 -43.719 -32.219 1 75.44 261 LEU B CA 1
ATOM 6486 C C . LEU B 1 261 ? -1.644 -44.094 -33.656 1 75.44 261 LEU B C 1
ATOM 6488 O O . LEU B 1 261 ? -1.587 -45.281 -34.031 1 75.44 261 LEU B O 1
ATOM 6492 N N . LEU B 1 262 ? -1.978 -43.094 -34.438 1 76.62 262 LEU B N 1
ATOM 6493 C CA . LEU B 1 262 ? -2.297 -43.344 -35.844 1 76.62 262 LEU B CA 1
ATOM 6494 C C . LEU B 1 262 ? -1.074 -43.844 -36.594 1 76.62 262 LEU B C 1
ATOM 6496 O O . LEU B 1 262 ? -1.167 -44.812 -37.344 1 76.62 262 LEU B O 1
ATOM 6500 N N . ALA B 1 263 ? -0.008 -43.156 -36.406 1 75.88 263 ALA B N 1
ATOM 6501 C CA . ALA B 1 263 ? 1.225 -43.594 -37.062 1 75.88 263 ALA B CA 1
ATOM 6502 C C . ALA B 1 263 ? 1.631 -45 -36.594 1 75.88 263 ALA B C 1
ATOM 6504 O O . ALA B 1 263 ? 2.062 -45.812 -37.406 1 75.88 263 ALA B O 1
ATOM 6505 N N . GLY B 1 264 ? 1.572 -45.219 -35.312 1 73.31 264 GLY B N 1
ATOM 6506 C CA . GLY B 1 264 ? 1.874 -46.531 -34.781 1 73.31 264 GLY B CA 1
ATOM 6507 C C . GLY B 1 264 ? 1.013 -47.625 -35.375 1 73.31 264 GLY B C 1
ATOM 6508 O O . GLY B 1 264 ? 1.511 -48.688 -35.688 1 73.31 264 GLY B O 1
ATOM 6509 N N . MET B 1 265 ? -0.256 -47.344 -35.625 1 71.94 265 MET B N 1
ATOM 6510 C CA . MET B 1 265 ? -1.176 -48.312 -36.188 1 71.94 265 MET B CA 1
ATOM 6511 C C . MET B 1 265 ? -0.813 -48.625 -37.656 1 71.94 265 MET B C 1
ATOM 6513 O O . MET B 1 265 ? -0.839 -49.781 -38.062 1 71.94 265 MET B O 1
ATOM 6517 N N . VAL B 1 266 ? -0.574 -47.656 -38.375 1 75.31 266 VAL B N 1
ATOM 6518 C CA . VAL B 1 266 ? -0.244 -47.844 -39.781 1 75.31 266 VAL B CA 1
ATOM 6519 C C . VAL B 1 266 ? 1.042 -48.656 -39.906 1 75.31 266 VAL B C 1
ATOM 6521 O O . VAL B 1 266 ? 1.122 -49.562 -40.719 1 75.31 266 VAL B O 1
ATOM 6524 N N . TRP B 1 267 ? 2.006 -48.281 -39.125 1 76.44 267 TRP B N 1
ATOM 6525 C CA . TRP B 1 267 ? 3.301 -48.938 -39.25 1 76.44 267 TRP B CA 1
ATOM 6526 C C . TRP B 1 267 ? 3.246 -50.344 -38.656 1 76.44 267 TRP B C 1
ATOM 6528 O O . TRP B 1 267 ? 3.99 -51.25 -39.094 1 76.44 267 TRP B O 1
ATOM 6538 N N . LEU B 1 268 ? 2.395 -50.594 -37.75 1 72.44 268 LEU B N 1
ATOM 6539 C CA . LEU B 1 268 ? 2.221 -51.938 -37.188 1 72.44 268 LEU B CA 1
ATOM 6540 C C . LEU B 1 268 ? 1.539 -52.844 -38.188 1 72.44 268 LEU B C 1
ATOM 6542 O O . LEU B 1 268 ? 1.942 -54 -38.344 1 72.44 268 LEU B O 1
ATOM 6546 N N . THR B 1 269 ? 0.433 -52.344 -38.781 1 69.31 269 THR B N 1
ATOM 6547 C CA . THR B 1 269 ? -0.27 -53.188 -39.75 1 69.31 269 THR B CA 1
ATOM 6548 C C . THR B 1 269 ? 0.609 -53.438 -40.969 1 69.31 269 THR B C 1
ATOM 6550 O O . THR B 1 269 ? 0.468 -54.469 -41.625 1 69.31 269 THR B O 1
ATOM 6553 N N . GLY B 1 270 ? 1.401 -52.5 -41.25 1 67.69 270 GLY B N 1
ATOM 6554 C CA . GLY B 1 270 ? 2.299 -52.688 -42.375 1 67.69 270 GLY B CA 1
ATOM 6555 C C . GLY B 1 270 ? 3.494 -53.562 -42.031 1 67.69 270 GLY B C 1
ATOM 6556 O O . GLY B 1 270 ? 4.262 -53.938 -42.906 1 67.69 270 GLY B O 1
ATOM 6557 N N . GLY B 1 271 ? 3.666 -54.062 -40.75 1 66.44 271 GLY B N 1
ATOM 6558 C CA . GLY B 1 271 ? 4.715 -54.969 -40.312 1 66.44 271 GLY B CA 1
ATOM 6559 C C . GLY B 1 271 ? 6.023 -54.25 -40 1 66.44 271 GLY B C 1
ATOM 6560 O O . GLY B 1 271 ? 7.035 -54.906 -39.719 1 66.44 271 GLY B O 1
ATOM 6561 N N . SER B 1 272 ? 6.098 -53.031 -40.156 1 66.38 272 SER B N 1
ATOM 6562 C CA . SER B 1 272 ? 7.379 -52.344 -40.062 1 66.38 272 SER B CA 1
ATOM 6563 C C . SER B 1 272 ? 7.668 -51.938 -38.625 1 66.38 272 SER B C 1
ATOM 6565 O O . SER B 1 272 ? 8.812 -51.625 -38.281 1 66.38 272 SER B O 1
ATOM 6567 N N . LEU B 1 273 ? 6.695 -51.875 -37.781 1 65.19 273 LEU B N 1
ATOM 6568 C CA . LEU B 1 273 ? 6.914 -51.438 -36.406 1 65.19 273 LEU B CA 1
ATOM 6569 C C . LEU B 1 273 ? 6.426 -52.469 -35.406 1 65.19 273 LEU B C 1
ATOM 6571 O O . LEU B 1 273 ? 5.422 -53.156 -35.656 1 65.19 273 LEU B O 1
ATOM 6575 N N . ASP B 1 274 ? 7.359 -52.688 -34.5 1 61.69 274 ASP B N 1
ATOM 6576 C CA . ASP B 1 274 ? 6.969 -53.562 -33.406 1 61.69 274 ASP B CA 1
ATOM 6577 C C . ASP B 1 274 ? 6.012 -52.875 -32.469 1 61.69 274 ASP B C 1
ATOM 6579 O O . ASP B 1 274 ? 6.141 -51.688 -32.219 1 61.69 274 ASP B O 1
ATOM 6583 N N . ALA B 1 275 ? 4.914 -53.469 -32.25 1 60.59 275 ALA B N 1
ATOM 6584 C CA . ALA B 1 275 ? 3.85 -52.969 -31.391 1 60.59 275 ALA B CA 1
ATOM 6585 C C . ALA B 1 275 ? 4.414 -52.375 -30.094 1 60.59 275 ALA B C 1
ATOM 6587 O O . ALA B 1 275 ? 3.916 -51.375 -29.578 1 60.59 275 ALA B O 1
ATOM 6588 N N . TRP B 1 276 ? 5.484 -52.938 -29.688 1 59.84 276 TRP B N 1
ATOM 6589 C CA . TRP B 1 276 ? 6.055 -52.562 -28.391 1 59.84 276 TRP B CA 1
ATOM 6590 C C . TRP B 1 276 ? 6.688 -51.156 -28.469 1 59.84 276 TRP B C 1
ATOM 6592 O O . TRP B 1 276 ? 6.75 -50.438 -27.469 1 59.84 276 TRP B O 1
ATOM 6602 N N . LEU B 1 277 ? 7.012 -50.812 -29.656 1 63.41 277 LEU B N 1
ATOM 6603 C CA . LEU B 1 277 ? 7.695 -49.531 -29.828 1 63.41 277 LEU B CA 1
ATOM 6604 C C . LEU B 1 277 ? 6.715 -48.375 -29.719 1 63.41 277 LEU B C 1
ATOM 6606 O O . LEU B 1 277 ? 7.117 -47.25 -29.453 1 63.41 277 LEU B O 1
ATOM 6610 N N . LEU B 1 278 ? 5.441 -48.688 -29.734 1 65.12 278 LEU B N 1
ATOM 6611 C CA . LEU B 1 278 ? 4.449 -47.625 -29.703 1 65.12 278 LEU B CA 1
ATOM 6612 C C . LEU B 1 278 ? 4.184 -47.156 -28.281 1 65.12 278 LEU B C 1
ATOM 6614 O O . LEU B 1 278 ? 3.787 -46.031 -28.062 1 65.12 278 LEU B O 1
ATOM 6618 N N . ALA B 1 279 ? 4.391 -47.969 -27.281 1 61.59 279 ALA B N 1
ATOM 6619 C CA . ALA B 1 279 ? 4.074 -47.625 -25.891 1 61.59 279 ALA B CA 1
ATOM 6620 C C . ALA B 1 279 ? 4.961 -46.5 -25.391 1 61.59 279 ALA B C 1
ATOM 6622 O O . ALA B 1 279 ? 4.484 -45.594 -24.719 1 61.59 279 ALA B O 1
ATOM 6623 N N . ALA B 1 280 ? 6.23 -46.562 -25.797 1 61.91 280 ALA B N 1
ATOM 6624 C CA . ALA B 1 280 ? 7.199 -45.594 -25.25 1 61.91 280 ALA B CA 1
ATOM 6625 C C . ALA B 1 280 ? 6.895 -44.188 -25.719 1 61.91 280 ALA B C 1
ATOM 6627 O O . ALA B 1 280 ? 6.832 -43.25 -24.906 1 61.91 280 ALA B O 1
ATOM 6628 N N . PRO B 1 281 ? 6.582 -44 -26.953 1 64.25 281 PRO B N 1
ATOM 6629 C CA . PRO B 1 281 ? 6.312 -42.625 -27.406 1 64.25 281 PRO B CA 1
ATOM 6630 C C . PRO B 1 281 ? 5 -42.062 -26.844 1 64.25 281 PRO B C 1
ATOM 6632 O O . PRO B 1 281 ? 4.867 -40.875 -26.656 1 64.25 281 PRO B O 1
ATOM 6635 N N . MET B 1 282 ? 4.156 -42.906 -26.516 1 67 282 MET B N 1
ATOM 6636 C CA . MET B 1 282 ? 2.887 -42.438 -25.953 1 67 282 MET B CA 1
ATOM 6637 C C . MET B 1 282 ? 3.094 -41.844 -24.562 1 67 282 MET B C 1
ATOM 6639 O O . MET B 1 282 ? 2.496 -40.812 -24.234 1 67 282 MET B O 1
ATOM 6643 N N . VAL B 1 283 ? 3.947 -42.531 -23.797 1 63.53 283 VAL B N 1
ATOM 664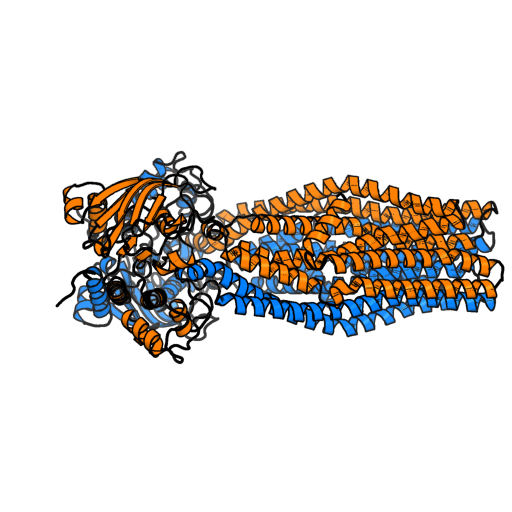4 C CA . VAL B 1 283 ? 4.277 -42.031 -22.469 1 63.53 283 VAL B CA 1
ATOM 6645 C C . VAL B 1 283 ? 5 -40.688 -22.578 1 63.53 283 VAL B C 1
ATOM 6647 O O . VAL B 1 283 ? 4.707 -39.75 -21.828 1 63.53 283 VAL B O 1
ATOM 6650 N N . ALA B 1 284 ? 5.848 -40.656 -23.547 1 63 284 ALA B N 1
ATOM 6651 C CA . ALA B 1 284 ? 6.648 -39.469 -23.734 1 63 284 ALA B CA 1
ATOM 6652 C C . ALA B 1 284 ? 5.773 -38.281 -24.141 1 63 284 ALA B C 1
ATOM 6654 O O . ALA B 1 284 ? 6.004 -37.156 -23.688 1 63 284 ALA B O 1
ATOM 6655 N N . CYS B 1 285 ? 4.738 -38.469 -24.875 1 64.12 285 CYS B N 1
ATOM 6656 C CA . CYS B 1 285 ? 3.861 -37.406 -25.359 1 64.12 285 CYS B CA 1
ATOM 6657 C C . CYS B 1 285 ? 3.141 -36.719 -24.219 1 64.12 285 CYS B C 1
ATOM 6659 O O . CYS B 1 285 ? 3.023 -35.5 -24.203 1 64.12 285 CYS B O 1
ATOM 6661 N N . ILE B 1 286 ? 2.75 -37.406 -23.297 1 61.5 286 ILE B N 1
ATOM 6662 C CA . ILE B 1 286 ? 1.942 -36.844 -22.219 1 61.5 286 ILE B CA 1
ATOM 6663 C C . ILE B 1 286 ? 2.822 -36 -21.312 1 61.5 286 ILE B C 1
ATOM 6665 O O . ILE B 1 286 ? 2.393 -34.938 -20.828 1 61.5 286 ILE B O 1
ATOM 6669 N N . ARG B 1 287 ? 3.988 -36.5 -21.156 1 59.41 287 ARG B N 1
ATOM 6670 C CA . ARG B 1 287 ? 4.906 -35.781 -20.297 1 59.41 287 ARG B CA 1
ATOM 6671 C C . ARG B 1 287 ? 5.25 -34.406 -20.891 1 59.41 287 ARG B C 1
ATOM 6673 O O . ARG B 1 287 ? 5.527 -33.469 -20.156 1 59.41 287 ARG B O 1
ATOM 6680 N N . PHE B 1 288 ? 5.113 -34.344 -22.188 1 61.41 288 PHE B N 1
ATOM 6681 C CA . PHE B 1 288 ? 5.504 -33.125 -22.891 1 61.41 288 PHE B CA 1
ATOM 6682 C C . PHE B 1 288 ? 4.414 -32.062 -22.781 1 61.41 288 PHE B C 1
ATOM 6684 O O . PHE B 1 288 ? 4.695 -30.859 -22.875 1 61.41 288 PHE B O 1
ATOM 6691 N N . ALA B 1 289 ? 3.242 -32.531 -22.578 1 58.62 289 ALA B N 1
ATOM 6692 C CA . ALA B 1 289 ? 2.111 -31.594 -22.641 1 58.62 289 ALA B CA 1
ATOM 6693 C C . ALA B 1 289 ? 2.135 -30.625 -21.469 1 58.62 289 ALA B C 1
ATOM 6695 O O . ALA B 1 289 ? 1.881 -29.438 -21.641 1 58.62 289 ALA B O 1
ATOM 6696 N N . GLU B 1 290 ? 2.545 -31.125 -20.344 1 58.72 290 GLU B N 1
ATOM 6697 C CA . GLU B 1 290 ? 2.418 -30.328 -19.109 1 58.72 290 GLU B CA 1
ATOM 6698 C C . GLU B 1 290 ? 3.393 -29.156 -19.109 1 58.72 290 GLU B C 1
ATOM 6700 O O . GLU B 1 290 ? 2.994 -28.016 -18.891 1 58.72 290 GLU B O 1
ATOM 6705 N N . PRO B 1 291 ? 4.672 -29.5 -19.453 1 57.31 291 PRO B N 1
ATOM 6706 C CA . PRO B 1 291 ? 5.633 -28.406 -19.406 1 57.31 291 PRO B CA 1
ATOM 6707 C C . PRO B 1 291 ? 5.328 -27.312 -20.422 1 57.31 291 PRO B C 1
ATOM 6709 O O . PRO B 1 291 ? 5.52 -26.125 -20.141 1 57.31 291 PRO B O 1
ATOM 6712 N N . LEU B 1 292 ? 4.668 -27.656 -21.438 1 57.78 292 LEU B N 1
ATOM 6713 C CA . LEU B 1 292 ? 4.426 -26.688 -22.5 1 57.78 292 LEU B CA 1
ATOM 6714 C C . LEU B 1 292 ? 3.336 -25.703 -22.109 1 57.78 292 LEU B C 1
ATOM 6716 O O . LEU B 1 292 ? 3.42 -24.516 -22.438 1 57.78 292 LEU B O 1
ATOM 6720 N N . GLY B 1 293 ? 2.357 -26.219 -21.422 1 58.56 293 GLY B N 1
ATOM 6721 C CA . GLY B 1 293 ? 1.302 -25.344 -20.938 1 58.56 293 GLY B CA 1
ATOM 6722 C C . GLY B 1 293 ? 1.786 -24.328 -19.922 1 58.56 293 GLY B C 1
ATOM 6723 O O . GLY B 1 293 ? 1.278 -23.203 -19.859 1 58.56 293 GLY B O 1
ATOM 6724 N N . GLN B 1 294 ? 2.863 -24.703 -19.312 1 59.12 294 GLN B N 1
ATOM 6725 C CA . GLN B 1 294 ? 3.344 -23.844 -18.219 1 59.12 294 GLN B CA 1
ATOM 6726 C C . GLN B 1 294 ? 4.258 -22.75 -18.75 1 59.12 294 GLN B C 1
ATOM 6728 O O . GLN B 1 294 ? 4.441 -21.719 -18.094 1 59.12 294 GLN B O 1
ATOM 6733 N N . ILE B 1 295 ? 4.719 -22.922 -19.953 1 62.28 295 ILE B N 1
ATOM 6734 C CA . ILE B 1 295 ? 5.684 -21.984 -20.5 1 62.28 295 ILE B CA 1
ATOM 6735 C C . ILE B 1 295 ? 5.035 -20.594 -20.641 1 62.28 295 ILE B C 1
ATOM 6737 O O . ILE B 1 295 ? 5.668 -19.578 -20.359 1 62.28 295 ILE B O 1
ATOM 6741 N N . LEU B 1 296 ? 3.74 -20.656 -20.969 1 60.31 296 LEU B N 1
ATOM 6742 C CA . LEU B 1 296 ? 3.053 -19.391 -21.188 1 60.31 296 LEU B CA 1
ATOM 6743 C C . LEU B 1 296 ? 2.918 -18.625 -19.875 1 60.31 296 LEU B C 1
ATOM 6745 O O . LEU B 1 296 ? 3.129 -17.406 -19.828 1 60.31 296 LEU B O 1
ATOM 6749 N N . SER B 1 297 ? 2.572 -19.406 -18.906 1 60.88 297 SER B N 1
ATOM 6750 C CA . SER B 1 297 ? 2.389 -18.766 -17.594 1 60.88 297 SER B CA 1
ATOM 6751 C C . SER B 1 297 ? 3.715 -18.266 -17.031 1 60.88 297 SER B C 1
ATOM 6753 O O . SER B 1 297 ? 3.758 -17.25 -16.344 1 60.88 297 SER B O 1
ATOM 6755 N N . MET B 1 298 ? 4.805 -18.891 -17.438 1 65.69 298 MET B N 1
ATOM 6756 C CA . MET B 1 298 ? 6.129 -18.562 -16.922 1 65.69 298 MET B CA 1
ATOM 6757 C C . MET B 1 298 ? 6.652 -17.281 -17.531 1 65.69 298 MET B C 1
ATOM 6759 O O . MET B 1 298 ? 7.445 -16.562 -16.906 1 65.69 298 MET B O 1
ATOM 6763 N N . SER B 1 299 ? 6.137 -17 -18.703 1 63.72 299 SER B N 1
ATOM 6764 C CA . SER B 1 299 ? 6.602 -15.789 -19.359 1 63.72 299 SER B CA 1
ATOM 6765 C C . 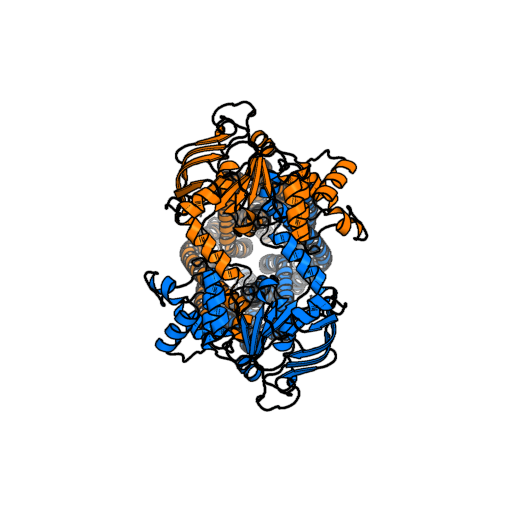SER B 1 299 ? 6.203 -14.547 -18.578 1 63.72 299 SER B C 1
ATOM 6767 O O . SER B 1 299 ? 6.965 -13.578 -18.516 1 63.72 299 SER B O 1
ATOM 6769 N N . SER B 1 300 ? 5.086 -14.672 -17.984 1 64.31 300 SER B N 1
ATOM 6770 C CA . SER B 1 300 ? 4.621 -13.531 -17.203 1 64.31 300 SER B CA 1
ATOM 6771 C C . SER B 1 300 ? 5.48 -13.328 -15.961 1 64.31 300 SER B C 1
ATOM 6773 O O . SER B 1 300 ? 5.797 -12.195 -15.602 1 64.31 300 SER B O 1
ATOM 6775 N N . ILE B 1 301 ? 5.871 -14.383 -15.336 1 67.25 301 ILE B N 1
ATOM 6776 C CA . ILE B 1 301 ? 6.695 -14.289 -14.133 1 67.25 301 ILE B CA 1
ATOM 6777 C C . ILE B 1 301 ? 8.07 -13.719 -14.5 1 67.25 301 ILE B C 1
ATOM 6779 O O . ILE B 1 301 ? 8.594 -12.859 -13.797 1 67.25 301 ILE B O 1
ATOM 6783 N N . TYR B 1 302 ? 8.523 -14.109 -15.578 1 68.5 302 TYR B N 1
ATOM 6784 C CA . TYR B 1 302 ? 9.82 -13.617 -16.031 1 68.5 302 TYR B CA 1
ATOM 6785 C C . TYR B 1 302 ? 9.766 -12.109 -16.281 1 68.5 302 TYR B C 1
ATOM 6787 O O . TYR B 1 302 ? 10.688 -11.383 -15.906 1 68.5 302 TYR B O 1
ATOM 6795 N N . SER B 1 303 ? 8.719 -11.75 -16.953 1 68 303 SER B N 1
ATOM 6796 C CA . SER B 1 303 ? 8.578 -10.32 -17.203 1 68 303 SER B CA 1
ATOM 6797 C C . SER B 1 303 ? 8.539 -9.523 -15.906 1 68 303 SER B C 1
ATOM 6799 O O . SER B 1 303 ? 9.141 -8.453 -15.82 1 68 303 SER B O 1
ATOM 6801 N N . MET B 1 304 ? 7.949 -10.117 -14.961 1 67.38 304 MET B N 1
ATOM 6802 C CA . MET B 1 304 ? 7.871 -9.469 -13.656 1 67.38 304 MET B CA 1
ATOM 6803 C C . MET B 1 304 ? 9.258 -9.359 -13.023 1 67.38 304 MET B C 1
ATOM 6805 O O . MET B 1 304 ? 9.594 -8.328 -12.438 1 67.38 304 MET B O 1
ATOM 6809 N N . VAL B 1 305 ? 10.031 -10.367 -13.109 1 69.44 305 VAL B N 1
ATOM 6810 C CA . VAL B 1 305 ? 11.383 -10.383 -12.555 1 69.44 305 VAL B CA 1
ATOM 6811 C C . VAL B 1 305 ? 12.25 -9.344 -13.273 1 69.44 305 VAL B C 1
ATOM 6813 O O . VAL B 1 305 ? 13.008 -8.609 -12.625 1 69.44 305 VAL B O 1
ATOM 6816 N N . GLN B 1 306 ? 12.039 -9.305 -14.539 1 73 306 GLN B N 1
ATOM 6817 C CA . GLN B 1 306 ? 12.82 -8.352 -15.32 1 73 306 GLN B CA 1
ATOM 6818 C C . GLN B 1 306 ? 12.477 -6.914 -14.945 1 73 306 GLN B C 1
ATOM 6820 O O . GLN B 1 306 ? 13.367 -6.07 -14.82 1 73 306 GLN B O 1
ATOM 6825 N N . GLN B 1 307 ? 11.281 -6.664 -14.805 1 71.75 307 GLN B N 1
ATOM 6826 C CA . GLN B 1 307 ? 10.852 -5.316 -14.453 1 71.75 307 GLN B CA 1
ATOM 6827 C C . GLN B 1 307 ? 11.312 -4.945 -13.047 1 71.75 307 GLN B C 1
ATOM 6829 O O . GLN B 1 307 ? 11.75 -3.816 -12.812 1 71.75 307 GLN B O 1
ATOM 6834 N N . GLY B 1 308 ? 11.086 -5.934 -12.133 1 72.12 308 GLY B N 1
ATOM 6835 C CA . GLY B 1 308 ? 11.586 -5.691 -10.789 1 72.12 308 GLY B CA 1
ATOM 6836 C C . GLY B 1 308 ? 13.07 -5.406 -10.75 1 72.12 308 GLY B C 1
ATOM 6837 O O . GLY B 1 308 ? 13.516 -4.473 -10.07 1 72.12 308 GLY B O 1
ATOM 6838 N N . TYR B 1 309 ? 13.82 -6.133 -11.516 1 76.44 309 TYR B N 1
ATOM 6839 C CA . TYR B 1 309 ? 15.266 -5.949 -11.57 1 76.44 309 TYR B CA 1
ATOM 6840 C C . TYR B 1 309 ? 15.625 -4.602 -12.18 1 76.44 309 TYR B C 1
ATOM 6842 O O . TYR B 1 309 ? 16.562 -3.932 -11.734 1 76.44 309 TYR B O 1
ATOM 6850 N N . ALA B 1 310 ? 14.93 -4.25 -13.172 1 79.62 310 ALA B N 1
ATOM 6851 C CA . ALA B 1 310 ? 15.18 -2.967 -13.82 1 79.62 310 ALA B CA 1
ATOM 6852 C C . ALA B 1 310 ? 14.953 -1.808 -12.852 1 79.62 310 ALA B C 1
ATOM 6854 O O . ALA B 1 310 ? 15.727 -0.846 -12.836 1 79.62 310 ALA B O 1
ATOM 6855 N N . ARG B 1 311 ? 13.961 -1.86 -12.109 1 78.88 311 ARG B N 1
ATOM 6856 C CA . ARG B 1 311 ? 13.68 -0.825 -11.117 1 78.88 311 ARG B CA 1
ATOM 6857 C C . ARG B 1 311 ? 14.781 -0.744 -10.07 1 78.88 311 ARG B C 1
ATOM 6859 O O . ARG B 1 311 ? 15.156 0.349 -9.641 1 78.88 311 ARG B O 1
ATOM 6866 N N . LEU B 1 312 ? 15.227 -1.869 -9.656 1 81.44 312 LEU B N 1
ATOM 6867 C CA . LEU B 1 312 ? 16.297 -1.908 -8.672 1 81.44 312 LEU B CA 1
ATOM 6868 C C . LEU B 1 312 ? 17.578 -1.302 -9.234 1 81.44 312 LEU B C 1
ATOM 6870 O O . LEU B 1 312 ? 18.281 -0.555 -8.547 1 81.44 312 LEU B O 1
ATOM 6874 N N . GLN B 1 313 ? 17.797 -1.604 -10.484 1 82.25 313 GLN B N 1
ATOM 6875 C CA . GLN B 1 313 ? 18.984 -1.075 -11.125 1 82.25 313 GLN B CA 1
ATOM 6876 C C . GLN B 1 313 ? 18.891 0.435 -11.32 1 82.25 313 GLN B C 1
ATOM 6878 O O . GLN B 1 313 ? 19.891 1.146 -11.227 1 82.25 313 GLN B O 1
ATOM 6883 N N . GLU B 1 314 ? 17.75 0.907 -11.562 1 84.5 314 GLU B N 1
ATOM 6884 C CA . GLU B 1 314 ? 17.531 2.344 -11.711 1 84.5 314 GLU B CA 1
ATOM 6885 C C . GLU B 1 314 ? 17.844 3.082 -10.414 1 84.5 314 GLU B C 1
ATOM 6887 O O . GLU B 1 314 ? 18.438 4.164 -10.438 1 84.5 314 GLU B O 1
ATOM 6892 N N . LEU B 1 315 ? 17.453 2.533 -9.383 1 82.25 315 LEU B N 1
ATOM 6893 C CA . LEU B 1 315 ? 17.734 3.143 -8.086 1 82.25 315 LEU B CA 1
ATOM 6894 C C . LEU B 1 315 ? 19.219 3.105 -7.773 1 82.25 315 LEU B C 1
ATOM 6896 O O . LEU B 1 315 ? 19.781 4.07 -7.238 1 82.25 315 LEU B O 1
ATOM 6900 N N . LEU B 1 316 ? 19.875 2.02 -8.148 1 85.31 316 LEU B N 1
ATOM 6901 C CA . LEU B 1 316 ? 21.297 1.854 -7.871 1 85.31 316 LEU B CA 1
ATOM 6902 C C . LEU B 1 316 ? 22.141 2.723 -8.805 1 85.31 316 LEU B C 1
ATOM 6904 O O . LEU B 1 316 ? 23.297 3.02 -8.508 1 85.31 316 LEU B O 1
ATOM 6908 N N . ALA B 1 317 ? 21.531 3.076 -9.844 1 85.56 317 ALA B N 1
ATOM 6909 C CA . ALA B 1 317 ? 22.25 3.873 -10.828 1 85.56 317 ALA B CA 1
ATOM 6910 C C . ALA B 1 317 ? 22.312 5.336 -10.406 1 85.56 317 ALA B C 1
ATOM 6912 O O . ALA B 1 317 ? 23.141 6.102 -10.922 1 85.56 317 ALA B O 1
ATOM 6913 N N . VAL B 1 318 ? 21.5 5.742 -9.422 1 85.25 318 VAL B N 1
ATOM 6914 C CA . VAL B 1 318 ? 21.547 7.121 -8.945 1 85.25 318 VAL B CA 1
ATOM 6915 C C . VAL B 1 318 ? 22.891 7.406 -8.297 1 85.25 318 VAL B C 1
ATOM 6917 O O . VAL B 1 318 ? 23.297 6.715 -7.359 1 85.25 318 VAL B O 1
ATOM 6920 N N . ALA B 1 319 ? 23.562 8.359 -8.844 1 84.12 319 ALA B N 1
ATOM 6921 C CA . ALA B 1 319 ? 24.906 8.688 -8.344 1 84.12 319 ALA B CA 1
ATOM 6922 C C . ALA B 1 319 ? 24.812 9.586 -7.113 1 84.12 319 ALA B C 1
ATOM 6924 O O . ALA B 1 319 ? 23.969 10.477 -7.043 1 84.12 319 ALA B O 1
ATOM 6925 N N . PRO B 1 320 ? 25.609 9.242 -6.105 1 84.06 320 PRO B N 1
ATOM 6926 C CA . PRO B 1 320 ? 25.703 10.172 -4.977 1 84.06 320 PRO B CA 1
ATOM 6927 C C . PRO B 1 320 ? 26.297 11.523 -5.371 1 84.06 320 PRO B C 1
ATOM 6929 O O . PRO B 1 320 ? 26.875 11.648 -6.453 1 84.06 320 PRO B O 1
ATOM 6932 N N . LEU B 1 321 ? 26.031 12.555 -4.551 1 85.31 321 LEU B N 1
ATOM 6933 C CA . LEU B 1 321 ? 26.609 13.875 -4.801 1 85.31 321 LEU B CA 1
ATOM 6934 C C . LEU B 1 321 ? 28.125 13.844 -4.672 1 85.31 321 LEU B C 1
ATOM 6936 O O . LEU B 1 321 ? 28.656 13.312 -3.695 1 85.31 321 LEU B O 1
ATOM 6940 N N . GLU B 1 322 ? 28.797 14.312 -5.66 1 84.25 322 GLU B N 1
ATOM 6941 C CA . GLU B 1 322 ? 30.25 14.297 -5.68 1 84.25 322 GLU B CA 1
ATOM 6942 C C . GLU B 1 322 ? 30.828 15.453 -4.867 1 84.25 322 GLU B C 1
ATOM 6944 O O . GLU B 1 322 ? 30.281 16.547 -4.875 1 84.25 322 GLU B O 1
ATOM 6949 N N . ARG B 1 323 ? 31.891 15.102 -4.184 1 85.12 323 ARG B N 1
ATOM 6950 C CA . ARG B 1 323 ? 32.594 16.141 -3.449 1 85.12 323 ARG B CA 1
ATOM 6951 C C . ARG B 1 323 ? 33.531 16.938 -4.375 1 85.12 323 ARG B C 1
ATOM 6953 O O . ARG B 1 323 ? 34.25 16.359 -5.168 1 85.12 323 ARG B O 1
ATOM 6960 N N . VAL B 1 324 ? 33.094 18.234 -4.277 1 83.94 324 VAL B N 1
ATOM 6961 C CA . VAL B 1 324 ? 33.938 19.109 -5.094 1 83.94 324 VAL B CA 1
ATOM 6962 C C . VAL B 1 324 ? 35.062 19.688 -4.246 1 83.94 324 VAL B C 1
ATOM 6964 O O . VAL B 1 324 ? 34.844 20.562 -3.412 1 83.94 324 VAL B O 1
ATOM 6967 N N . GLY B 1 325 ? 36.25 19.125 -4.355 1 81.5 325 GLY B N 1
ATOM 6968 C CA . GLY B 1 325 ? 37.375 19.656 -3.602 1 81.5 325 GLY B CA 1
ATOM 6969 C C . GLY B 1 325 ? 37.375 19.203 -2.152 1 81.5 325 GLY B C 1
ATOM 6970 O O . GLY B 1 325 ? 36.688 18.25 -1.786 1 81.5 325 GLY B O 1
ATOM 6971 N N . GLU B 1 326 ? 38.344 19.688 -1.343 1 84.88 326 GLU B N 1
ATOM 6972 C CA . GLU B 1 326 ? 38.469 19.422 0.089 1 84.88 326 GLU B CA 1
ATOM 6973 C C . GLU B 1 326 ? 38.594 20.719 0.881 1 84.88 326 GLU B C 1
ATOM 6975 O O . GLU B 1 326 ? 39.406 21.578 0.55 1 84.88 326 GLU B O 1
ATOM 6980 N N . ALA B 1 327 ? 37.562 20.953 1.598 1 84.06 327 ALA B N 1
ATOM 6981 C CA . ALA B 1 327 ? 37.625 22.141 2.443 1 84.06 327 ALA B CA 1
ATOM 6982 C C . ALA B 1 327 ? 37.594 21.766 3.922 1 84.06 327 ALA B C 1
ATOM 6984 O O . ALA B 1 327 ? 37.094 20.703 4.297 1 84.06 327 ALA B O 1
ATOM 6985 N N . ALA B 1 328 ? 38.281 22.656 4.727 1 83.5 328 ALA B N 1
ATOM 6986 C CA . ALA B 1 328 ? 38.25 22.469 6.172 1 83.5 328 ALA B CA 1
ATOM 6987 C C . ALA B 1 328 ? 36.906 22.859 6.762 1 83.5 328 ALA B C 1
ATOM 6989 O O . ALA B 1 328 ? 36.125 23.531 6.102 1 83.5 328 ALA B O 1
ATOM 6990 N N . ALA B 1 329 ? 36.688 22.422 7.961 1 87.56 329 ALA B N 1
ATOM 6991 C CA . ALA B 1 329 ? 35.469 22.812 8.68 1 87.56 329 ALA B CA 1
ATOM 6992 C C . ALA B 1 329 ? 35.406 24.328 8.844 1 87.56 329 ALA B C 1
ATOM 6994 O O . ALA B 1 329 ? 36.406 24.984 9.148 1 87.56 329 ALA B O 1
ATOM 6995 N N . PRO B 1 330 ? 34.312 24.891 8.562 1 90.06 330 PRO B N 1
ATOM 6996 C CA . PRO B 1 330 ? 34.188 26.344 8.672 1 90.06 330 PRO B CA 1
ATOM 6997 C C . PRO B 1 330 ? 34.312 26.844 10.102 1 90.06 330 PRO B C 1
ATOM 6999 O O . PRO B 1 330 ? 33.875 26.172 11.039 1 90.06 330 PRO B O 1
ATOM 7002 N N . THR B 1 331 ? 34.938 27.969 10.25 1 89 331 THR B N 1
ATOM 7003 C CA . THR B 1 331 ? 35.094 28.594 11.562 1 89 331 THR B CA 1
ATOM 7004 C C . THR B 1 331 ? 34 29.625 11.805 1 89 331 THR B C 1
ATOM 7006 O O . THR B 1 331 ? 33.625 29.891 12.953 1 89 331 THR B O 1
ATOM 7009 N N . ARG B 1 332 ? 33.562 30.188 10.695 1 93.5 332 ARG B N 1
ATOM 7010 C CA . ARG B 1 332 ? 32.406 31.078 10.758 1 93.5 332 ARG B CA 1
ATOM 7011 C C . ARG B 1 332 ? 31.156 30.391 10.266 1 93.5 332 ARG B C 1
ATOM 7013 O O . ARG B 1 332 ? 31.219 29.406 9.516 1 93.5 332 ARG B O 1
ATOM 7020 N N . HIS B 1 333 ? 30.031 30.891 10.805 1 96 333 HIS B N 1
ATOM 7021 C CA . HIS B 1 333 ? 28.828 30.156 10.484 1 96 333 HIS B CA 1
ATOM 7022 C C . HIS B 1 333 ? 27.781 31.047 9.82 1 96 333 HIS B C 1
ATOM 7024 O O . HIS B 1 333 ? 26.578 30.875 10.031 1 96 333 HIS B O 1
ATOM 7030 N N . ASP B 1 334 ? 28.281 32.094 9.156 1 96.31 334 ASP B N 1
ATOM 7031 C CA . ASP B 1 334 ? 27.375 32.844 8.273 1 96.31 334 ASP B CA 1
ATOM 7032 C C . ASP B 1 334 ? 27.078 32.031 7.004 1 96.31 334 ASP B C 1
ATOM 7034 O O . ASP B 1 334 ? 27.844 31.141 6.641 1 96.31 334 ASP B O 1
ATOM 7038 N N . ILE B 1 335 ? 26 32.25 6.359 1 97.31 335 ILE B N 1
ATOM 7039 C CA . ILE B 1 335 ? 25.594 31.547 5.148 1 97.31 335 ILE B CA 1
ATOM 7040 C C . ILE B 1 335 ? 25.438 32.531 4 1 97.31 335 ILE B C 1
ATOM 7042 O O . ILE B 1 335 ? 24.781 33.594 4.156 1 97.31 335 ILE B O 1
ATOM 7046 N N . THR B 1 336 ? 26.047 32.219 2.885 1 97.19 336 THR B N 1
ATOM 7047 C CA . THR B 1 336 ? 25.969 33.125 1.729 1 97.19 336 THR B CA 1
ATOM 7048 C C . THR B 1 336 ? 25.5 32.344 0.49 1 97.19 336 THR B C 1
ATOM 7050 O O . THR B 1 336 ? 25.953 31.234 0.237 1 97.19 336 THR B O 1
ATOM 7053 N N . PHE B 1 337 ? 24.516 32.844 -0.142 1 97.19 337 PHE B N 1
ATOM 7054 C CA . PHE B 1 337 ? 24.094 32.375 -1.454 1 97.19 337 PHE B CA 1
ATOM 7055 C C . PHE B 1 337 ? 24.609 33.281 -2.555 1 97.19 337 PHE B C 1
ATOM 7057 O O . PHE B 1 337 ? 24.438 34.5 -2.488 1 97.19 337 PHE B O 1
ATOM 7064 N N . GLU B 1 338 ? 25.281 32.688 -3.512 1 97.38 338 GLU B N 1
ATOM 7065 C CA . GLU B 1 338 ? 25.812 33.469 -4.633 1 97.38 338 GLU B CA 1
ATOM 7066 C C . GLU B 1 338 ? 25.188 33.031 -5.953 1 97.38 338 GLU B C 1
ATOM 7068 O O . GLU B 1 338 ? 25.562 31.984 -6.5 1 97.38 338 GLU B O 1
ATOM 7073 N N . ASN B 1 339 ? 24.312 33.844 -6.445 1 96.56 339 ASN B N 1
ATOM 7074 C CA . ASN B 1 339 ? 23.656 33.625 -7.738 1 96.56 339 ASN B CA 1
ATOM 7075 C C . ASN B 1 339 ? 23.125 32.219 -7.895 1 96.56 339 ASN B C 1
ATOM 7077 O O . ASN B 1 339 ? 23.453 31.531 -8.867 1 96.56 339 ASN B O 1
ATOM 7081 N N . VAL B 1 340 ? 22.422 31.797 -6.988 1 96.25 340 VAL B N 1
ATOM 7082 C CA . VAL B 1 340 ? 21.969 30.406 -6.93 1 96.25 340 VAL B CA 1
ATOM 7083 C C . VAL B 1 340 ? 20.703 30.234 -7.75 1 96.25 340 VAL B C 1
ATOM 7085 O O . VAL B 1 340 ? 19.719 30.969 -7.551 1 96.25 340 VAL B O 1
ATOM 7088 N N . HIS B 1 341 ? 20.75 29.328 -8.703 1 95.38 341 HIS B N 1
ATOM 7089 C CA . HIS B 1 341 ? 19.609 28.875 -9.484 1 95.38 341 HIS B CA 1
ATOM 7090 C C . HIS B 1 341 ? 19.328 27.406 -9.25 1 95.38 341 HIS B C 1
ATOM 7092 O O . HIS B 1 341 ? 20.25 26.594 -9.148 1 95.38 341 HIS B O 1
ATOM 7098 N N . TYR B 1 342 ? 18.109 27.047 -9.055 1 93.94 342 TYR B N 1
ATOM 7099 C CA . TYR B 1 342 ? 17.781 25.656 -8.828 1 93.94 342 TYR B CA 1
ATOM 7100 C C . TYR B 1 342 ? 16.406 25.312 -9.414 1 93.94 342 TYR B C 1
ATOM 7102 O O . TYR B 1 342 ? 15.477 26.125 -9.32 1 93.94 342 TYR B O 1
ATOM 7110 N N . HIS B 1 343 ? 16.312 24.234 -10.086 1 90.25 343 HIS B N 1
ATOM 7111 C CA . HIS B 1 343 ? 15.055 23.656 -10.555 1 90.25 343 HIS B CA 1
ATOM 7112 C C . HIS B 1 343 ? 15.008 22.156 -10.281 1 90.25 343 HIS B C 1
ATOM 7114 O O . HIS B 1 343 ? 16.031 21.484 -10.289 1 90.25 343 HIS B O 1
ATOM 7120 N N . TYR B 1 344 ? 13.828 21.719 -9.906 1 83.62 344 TYR B N 1
ATOM 7121 C CA . TYR B 1 344 ? 13.648 20.297 -9.703 1 83.62 344 TYR B CA 1
ATOM 7122 C C . TYR B 1 344 ? 13.594 19.547 -11.031 1 83.62 344 TYR B C 1
ATOM 7124 O O . TYR B 1 344 ? 13.125 20.094 -12.031 1 83.62 344 TYR B O 1
ATOM 7132 N N . ASP B 1 345 ? 14.039 18.312 -11.062 1 74.56 345 ASP B N 1
ATOM 7133 C CA . ASP B 1 345 ? 14.094 17.531 -12.297 1 74.56 345 ASP B CA 1
ATOM 7134 C C . ASP B 1 345 ? 12.703 17.375 -12.898 1 74.56 345 ASP B C 1
ATOM 7136 O O . ASP B 1 345 ? 12.547 17.391 -14.125 1 74.56 345 ASP B O 1
ATOM 7140 N N . ALA B 1 346 ? 11.781 17.297 -12.039 1 65.94 346 ALA B N 1
ATOM 7141 C CA . ALA B 1 346 ? 10.422 17.047 -12.508 1 65.94 346 ALA B CA 1
ATOM 7142 C C . ALA B 1 346 ? 9.789 18.312 -13.078 1 65.94 346 ALA B C 1
ATOM 7144 O O . ALA B 1 346 ? 8.812 18.25 -13.82 1 65.94 346 ALA B O 1
ATOM 7145 N N . ASN B 1 347 ? 10.328 19.453 -12.703 1 69.88 347 ASN B N 1
ATOM 7146 C CA . ASN B 1 347 ? 9.789 20.734 -13.148 1 69.88 347 ASN B CA 1
ATOM 7147 C C . ASN B 1 347 ? 10.883 21.641 -13.703 1 69.88 347 ASN B C 1
ATOM 7149 O O . ASN B 1 347 ? 11.742 22.109 -12.961 1 69.88 347 ASN B O 1
ATOM 7153 N N . PRO B 1 348 ? 10.773 21.797 -14.945 1 75 348 PRO B N 1
ATOM 7154 C CA . PRO B 1 348 ? 11.812 22.625 -15.562 1 75 348 PRO B CA 1
ATOM 7155 C C . PRO B 1 348 ? 11.758 24.078 -15.102 1 75 348 PRO B C 1
ATOM 7157 O O . PRO B 1 348 ? 12.734 24.812 -15.258 1 75 348 PRO B O 1
ATOM 7160 N N . GLU B 1 349 ? 10.664 24.469 -14.516 1 80.38 349 GLU B N 1
ATOM 7161 C CA . GLU B 1 349 ? 10.609 25.859 -14.062 1 80.38 349 GLU B CA 1
ATOM 7162 C C . GLU B 1 349 ? 11.461 26.062 -12.812 1 80.38 349 GLU B C 1
ATOM 7164 O O . GLU B 1 349 ? 11.328 25.312 -11.836 1 80.38 349 GLU B O 1
ATOM 7169 N N . PRO B 1 350 ? 12.305 27.031 -12.945 1 87.44 350 PRO B N 1
ATOM 7170 C CA . PRO B 1 350 ? 13.188 27.266 -11.805 1 87.44 350 PRO B CA 1
ATOM 7171 C C . PRO B 1 350 ? 12.43 27.672 -10.547 1 87.44 350 PRO B C 1
ATOM 7173 O O . PRO B 1 350 ? 11.523 28.516 -10.617 1 87.44 350 PRO B O 1
ATOM 7176 N N . VAL B 1 351 ? 12.703 27.078 -9.461 1 89.19 351 VAL B N 1
ATOM 7177 C CA . VAL B 1 351 ? 12.117 27.391 -8.164 1 89.19 351 VAL B CA 1
ATOM 7178 C C . VAL B 1 351 ? 12.883 28.547 -7.52 1 89.19 351 VAL B C 1
ATOM 7180 O O . VAL B 1 351 ? 12.281 29.406 -6.867 1 89.19 351 VAL B O 1
ATOM 7183 N N . LEU B 1 352 ? 14.18 28.562 -7.691 1 94.06 352 LEU B N 1
ATOM 7184 C CA . LEU B 1 352 ? 15.031 29.656 -7.254 1 94.06 352 LEU B CA 1
ATOM 7185 C C . LEU B 1 352 ? 15.727 30.312 -8.445 1 94.06 352 LEU B C 1
ATOM 7187 O O . LEU B 1 352 ? 16.297 29.625 -9.289 1 94.06 352 LEU B O 1
ATOM 7191 N N . ARG B 1 353 ? 15.578 31.625 -8.555 1 94.75 353 ARG B N 1
ATOM 7192 C CA . ARG B 1 353 ? 16.047 32.375 -9.719 1 94.75 353 ARG B CA 1
ATOM 7193 C C . ARG B 1 353 ? 17.109 33.375 -9.328 1 94.75 353 ARG B C 1
ATOM 7195 O O . ARG B 1 353 ? 16.828 34.562 -9.203 1 94.75 353 ARG B O 1
ATOM 7202 N N . GLY B 1 354 ? 18.266 33 -9.312 1 94.19 354 GLY B N 1
ATOM 7203 C CA . GLY B 1 354 ? 19.359 33.906 -9.078 1 94.19 354 GLY B CA 1
ATOM 7204 C C . GLY B 1 354 ? 19.344 34.531 -7.691 1 94.19 354 GLY B C 1
ATOM 7205 O O . GLY B 1 354 ? 19.359 35.75 -7.559 1 94.19 354 GLY B O 1
ATOM 7206 N N . ILE B 1 355 ? 19.406 33.719 -6.656 1 95.44 355 ILE B N 1
ATOM 7207 C CA . ILE B 1 355 ? 19.281 34.156 -5.27 1 95.44 355 ILE B CA 1
ATOM 7208 C C . ILE B 1 355 ? 20.656 34.625 -4.758 1 95.44 355 ILE B C 1
ATOM 7210 O O . ILE B 1 355 ? 21.641 33.875 -4.863 1 95.44 355 ILE B O 1
ATOM 7214 N N . ASN B 1 356 ? 20.703 35.875 -4.359 1 96.38 356 ASN B N 1
ATOM 7215 C CA . ASN B 1 356 ? 21.828 36.438 -3.637 1 96.38 356 ASN B CA 1
ATOM 7216 C C . ASN B 1 356 ? 21.438 36.875 -2.234 1 96.38 356 ASN B C 1
ATOM 7218 O O . ASN B 1 356 ? 20.609 37.781 -2.08 1 96.38 356 ASN B O 1
ATOM 7222 N N . LEU B 1 357 ? 21.984 36.188 -1.263 1 95.06 357 LEU B N 1
ATOM 7223 C CA . LEU B 1 357 ? 21.625 36.562 0.094 1 95.06 357 LEU B CA 1
ATOM 7224 C C . LEU B 1 357 ? 22.734 36.219 1.078 1 95.06 357 LEU B C 1
ATOM 7226 O O . LEU B 1 357 ? 23.594 35.375 0.767 1 95.06 357 LEU B O 1
ATOM 7230 N N . HIS B 1 358 ? 22.75 36.938 2.182 1 95.88 358 HIS B N 1
ATOM 7231 C CA . HIS B 1 358 ? 23.703 36.719 3.26 1 95.88 358 HIS B CA 1
ATOM 7232 C C . HIS B 1 358 ? 23 36.625 4.605 1 95.88 358 HIS B C 1
ATOM 7234 O O . HIS B 1 358 ? 22.234 37.5 4.992 1 95.88 358 HIS B O 1
ATOM 7240 N N . ILE B 1 359 ? 23.219 35.531 5.273 1 96.25 359 ILE B N 1
ATOM 7241 C CA . ILE B 1 359 ? 22.703 35.281 6.613 1 96.25 359 ILE B CA 1
ATOM 7242 C C . ILE B 1 359 ? 23.828 35.469 7.641 1 96.25 359 ILE B C 1
ATOM 7244 O O . ILE B 1 359 ? 24.75 34.656 7.703 1 96.25 359 ILE B O 1
ATOM 7248 N N . PRO B 1 360 ? 23.688 36.531 8.398 1 95.62 360 PRO B N 1
ATOM 7249 C CA . PRO B 1 360 ? 24.766 36.781 9.344 1 95.62 360 PRO B CA 1
ATOM 7250 C C . PRO B 1 360 ? 24.859 35.75 10.453 1 95.62 360 PRO B C 1
ATOM 7252 O O . PRO B 1 360 ? 23.859 35.125 10.797 1 95.62 360 PRO B O 1
ATOM 7255 N N . GLU B 1 361 ? 26.031 35.594 11 1 95.56 361 GLU B N 1
ATOM 7256 C CA . GLU B 1 361 ? 26.266 34.656 12.078 1 95.56 361 GLU B CA 1
ATOM 7257 C C . GLU B 1 361 ? 25.641 35.125 13.383 1 95.56 361 GLU B C 1
ATOM 7259 O O . GLU B 1 361 ? 25.562 36.344 13.633 1 95.56 361 GLU B O 1
ATOM 7264 N N . ARG B 1 362 ? 25.141 34.219 14.164 1 94.94 362 ARG B N 1
ATOM 7265 C CA . ARG B 1 362 ? 24.625 34.406 15.516 1 94.94 362 ARG B CA 1
ATOM 7266 C C . ARG B 1 362 ? 23.484 35.438 15.516 1 94.94 362 ARG B C 1
ATOM 7268 O O . ARG B 1 362 ? 23.453 36.344 16.344 1 94.94 362 ARG B O 1
ATOM 7275 N N . ALA B 1 363 ? 22.703 35.312 14.5 1 94 363 ALA B N 1
ATOM 7276 C CA . ALA B 1 363 ? 21.516 36.156 14.367 1 94 363 ALA B CA 1
ATOM 7277 C C . ALA B 1 363 ? 20.344 35.375 13.797 1 94 363 ALA B C 1
ATOM 7279 O O . ALA B 1 363 ? 20.531 34.344 13.117 1 94 363 ALA B O 1
ATOM 7280 N N . LEU B 1 364 ? 19.188 35.844 14.133 1 93.69 364 LEU B N 1
ATOM 7281 C CA . LEU B 1 364 ? 17.969 35.25 13.625 1 93.69 364 LEU B CA 1
ATOM 7282 C C . LEU B 1 364 ? 17.578 35.875 12.289 1 93.69 364 LEU B C 1
ATOM 7284 O O . LEU B 1 364 ? 17.406 37.094 12.188 1 93.69 364 LEU B O 1
ATOM 7288 N N . THR B 1 365 ? 17.578 35.062 11.281 1 95.12 365 THR B N 1
ATOM 7289 C CA . THR B 1 365 ? 17.062 35.438 9.969 1 95.12 365 THR B CA 1
ATOM 7290 C C . THR B 1 365 ? 15.758 34.719 9.664 1 95.12 365 THR B C 1
ATOM 7292 O O . THR B 1 365 ? 15.688 33.5 9.742 1 95.12 365 THR B O 1
ATOM 7295 N N . ALA B 1 366 ? 14.711 35.469 9.336 1 93.25 366 ALA B N 1
ATOM 7296 C CA . ALA B 1 366 ? 13.398 34.906 9.055 1 93.25 366 ALA B CA 1
ATOM 7297 C C . ALA B 1 366 ? 13.109 34.906 7.559 1 93.25 366 ALA B C 1
ATOM 7299 O O . ALA B 1 366 ? 13.43 35.875 6.863 1 93.25 366 ALA B O 1
ATOM 7300 N N . LEU B 1 367 ? 12.609 33.844 7.105 1 92.75 367 LEU B N 1
ATOM 7301 C CA . LEU B 1 367 ? 12.141 33.719 5.73 1 92.75 367 LEU B CA 1
ATOM 7302 C C . LEU B 1 367 ? 10.617 33.844 5.668 1 92.75 367 LEU B C 1
ATOM 7304 O O . LEU B 1 367 ? 9.906 33.094 6.352 1 92.75 367 LEU B O 1
ATOM 7308 N N . VAL B 1 368 ? 10.164 34.812 4.852 1 88.75 368 VAL B N 1
ATOM 7309 C CA . VAL B 1 368 ? 8.734 35.062 4.738 1 88.75 368 VAL B CA 1
ATOM 7310 C C . VAL B 1 368 ? 8.32 35.031 3.27 1 88.75 368 VAL B C 1
ATOM 7312 O O . VAL B 1 368 ? 9.078 35.469 2.396 1 88.75 368 VAL B O 1
ATOM 7315 N N . GLY B 1 369 ? 7.219 34.531 3.051 1 83.75 369 GLY B N 1
ATOM 7316 C CA . GLY B 1 369 ? 6.664 34.469 1.708 1 83.75 369 GLY B CA 1
ATOM 7317 C C . GLY B 1 369 ? 5.516 33.469 1.583 1 83.75 369 GLY B C 1
ATOM 7318 O O . GLY B 1 369 ? 5.203 32.75 2.533 1 83.75 369 GLY B O 1
ATOM 7319 N N . HIS B 1 370 ? 4.895 33.469 0.478 1 77.38 370 HIS B N 1
ATOM 7320 C CA . HIS B 1 370 ? 3.77 32.562 0.261 1 77.38 370 HIS B CA 1
ATOM 7321 C C . HIS B 1 370 ? 4.246 31.141 0.077 1 77.38 370 HIS B C 1
ATOM 7323 O O . HIS B 1 370 ? 5.426 30.906 -0.19 1 77.38 370 HIS B O 1
ATOM 7329 N N . SER B 1 371 ? 3.33 30.234 0.245 1 72 371 SER B N 1
ATOM 7330 C CA . SER B 1 371 ? 3.674 28.828 0.061 1 72 371 SER B CA 1
ATOM 7331 C C . SER B 1 371 ? 4.145 28.547 -1.364 1 72 371 SER B C 1
ATOM 7333 O O . SER B 1 371 ? 3.553 29.047 -2.324 1 72 371 SER B O 1
ATOM 7335 N N . GLY B 1 372 ? 5.203 27.875 -1.523 1 75.12 372 GLY B N 1
ATOM 7336 C CA . GLY B 1 372 ? 5.707 27.5 -2.836 1 75.12 372 GLY B CA 1
ATOM 7337 C C . GLY B 1 372 ? 6.672 28.531 -3.416 1 75.12 372 GLY B C 1
ATOM 7338 O O . GLY B 1 372 ? 7.145 28.375 -4.543 1 75.12 372 GLY B O 1
ATOM 7339 N N . CYS B 1 373 ? 6.977 29.484 -2.621 1 80.81 373 CYS B N 1
ATOM 7340 C CA . CYS B 1 373 ? 7.801 30.547 -3.182 1 80.81 373 CYS B CA 1
ATOM 7341 C C . CYS B 1 373 ? 9.281 30.156 -3.148 1 80.81 373 CYS B C 1
ATOM 7343 O O . CYS B 1 373 ? 10.125 30.906 -3.635 1 80.81 373 CYS B O 1
ATOM 7345 N N . GLY B 1 374 ? 9.594 29 -2.549 1 86.25 374 GLY B N 1
ATOM 7346 C CA . GLY B 1 374 ? 10.969 28.547 -2.633 1 86.25 374 GLY B CA 1
ATOM 7347 C C . GLY B 1 374 ? 11.656 28.469 -1.284 1 86.25 374 GLY B C 1
ATOM 7348 O O . GLY B 1 374 ? 12.82 28.078 -1.196 1 86.25 374 GLY B O 1
ATOM 7349 N N . LYS B 1 375 ? 11.07 28.812 -0.191 1 89 375 LYS B N 1
ATOM 7350 C CA . LYS B 1 375 ? 11.664 28.859 1.141 1 89 375 LYS B CA 1
ATOM 7351 C C . LYS B 1 375 ? 12.219 27.484 1.544 1 89 375 LYS B C 1
ATOM 7353 O O . LYS B 1 375 ? 13.359 27.375 1.982 1 89 375 LYS B O 1
ATOM 7358 N N . THR B 1 376 ? 11.414 26.469 1.329 1 86 376 THR B N 1
ATOM 7359 C CA . THR B 1 376 ? 11.82 25.109 1.702 1 86 376 THR B CA 1
ATOM 7360 C C . THR B 1 376 ? 12.969 24.641 0.821 1 86 376 THR B C 1
ATOM 7362 O O . THR B 1 376 ? 13.867 23.922 1.29 1 86 376 THR B O 1
ATOM 7365 N N . THR B 1 377 ? 12.961 25.016 -0.425 1 89.38 377 THR B N 1
ATOM 7366 C CA . THR B 1 377 ? 14.039 24.656 -1.341 1 89.38 377 THR B CA 1
ATOM 7367 C C . THR B 1 377 ? 15.352 25.281 -0.897 1 89.38 377 THR B C 1
ATOM 7369 O O . THR B 1 377 ? 16.406 24.656 -0.996 1 89.38 377 THR B O 1
ATOM 7372 N N . LEU B 1 378 ? 15.211 26.469 -0.427 1 93.06 378 LEU B N 1
ATOM 7373 C CA . LEU B 1 378 ? 16.391 27.156 0.059 1 93.06 378 LEU B CA 1
ATOM 7374 C C . LEU B 1 378 ? 17.031 26.406 1.215 1 93.06 378 LEU B C 1
ATOM 7376 O O . LEU B 1 378 ? 18.25 26.172 1.219 1 93.06 378 LEU B O 1
ATOM 7380 N N . ILE B 1 379 ? 16.25 25.969 2.113 1 91.5 379 ILE B N 1
ATOM 7381 C CA . ILE B 1 379 ? 16.719 25.234 3.281 1 91.5 379 ILE B CA 1
ATOM 7382 C C . ILE B 1 379 ? 17.312 23.891 2.842 1 91.5 379 ILE B C 1
ATOM 7384 O O . ILE B 1 379 ? 18.328 23.453 3.383 1 91.5 379 ILE B O 1
ATOM 7388 N N . ARG B 1 380 ? 16.766 23.328 1.925 1 89.69 380 ARG B N 1
ATOM 7389 C CA . ARG B 1 380 ? 17.234 22.047 1.431 1 89.69 380 ARG B CA 1
ATOM 7390 C C . ARG B 1 380 ? 18.594 22.172 0.778 1 89.69 380 ARG B C 1
ATOM 7392 O O . ARG B 1 380 ? 19.438 21.266 0.891 1 89.69 380 ARG B O 1
ATOM 7399 N N . LEU B 1 381 ? 18.828 23.25 0.117 1 93.25 381 LEU B N 1
ATOM 7400 C CA . LEU B 1 381 ? 20.125 23.484 -0.526 1 93.25 381 LEU B CA 1
ATOM 7401 C C . LEU B 1 381 ? 21.219 23.703 0.514 1 93.25 381 LEU B C 1
ATOM 7403 O O . LEU B 1 381 ? 22.359 23.312 0.31 1 93.25 381 LEU B O 1
ATOM 7407 N N . ILE B 1 382 ? 20.797 24.344 1.618 1 94.44 382 ILE B N 1
ATOM 7408 C CA . ILE B 1 382 ? 21.75 24.562 2.689 1 94.44 382 ILE B CA 1
ATOM 7409 C C . ILE B 1 382 ? 22.203 23.234 3.262 1 94.44 382 ILE B C 1
ATOM 7411 O O . ILE B 1 382 ? 23.391 23.047 3.592 1 94.44 382 ILE B O 1
ATOM 7415 N N . MET B 1 383 ? 21.281 22.344 3.283 1 91.19 383 MET B N 1
ATOM 7416 C CA . MET B 1 383 ? 21.578 21 3.795 1 91.19 383 MET B CA 1
ATOM 7417 C C . MET B 1 383 ? 22.172 20.125 2.701 1 91.19 383 MET B C 1
ATOM 7419 O O . MET B 1 383 ? 22.406 18.938 2.922 1 91.19 383 MET B O 1
ATOM 7423 N N . ARG B 1 384 ? 22.266 20.594 1.542 1 90.94 384 ARG B N 1
ATOM 7424 C CA . ARG B 1 384 ? 22.812 19.938 0.352 1 90.94 384 ARG B CA 1
ATOM 7425 C C . ARG B 1 384 ? 21.984 18.703 -0.005 1 90.94 384 ARG B C 1
ATOM 7427 O O . ARG B 1 384 ? 22.547 17.625 -0.224 1 90.94 384 ARG B O 1
ATOM 7434 N N . TYR B 1 385 ? 20.734 18.875 0.109 1 87.19 385 TYR B N 1
ATOM 7435 C CA . TYR B 1 385 ? 19.859 17.859 -0.451 1 87.19 385 TYR B CA 1
ATOM 7436 C C . TYR B 1 385 ? 20.109 17.688 -1.945 1 87.19 385 TYR B C 1
ATOM 7438 O O . TYR B 1 385 ? 19.859 16.609 -2.502 1 87.19 385 TYR B O 1
ATOM 7446 N N . ALA B 1 386 ? 20.5 18.734 -2.535 1 88.81 386 ALA B N 1
ATOM 7447 C CA . ALA B 1 386 ? 20.875 18.828 -3.943 1 88.81 386 ALA B CA 1
ATOM 7448 C C . ALA B 1 386 ? 21.891 19.938 -4.176 1 88.81 386 ALA B C 1
ATOM 7450 O O . ALA B 1 386 ? 22.062 20.812 -3.324 1 88.81 386 ALA B O 1
ATOM 7451 N N . ASP B 1 387 ? 22.531 19.812 -5.273 1 91.75 387 ASP B N 1
ATOM 7452 C CA . ASP B 1 387 ? 23.422 20.906 -5.668 1 91.75 387 ASP B CA 1
ATOM 7453 C C . ASP B 1 387 ? 22.719 21.859 -6.629 1 91.75 387 ASP B C 1
ATOM 7455 O O . ASP B 1 387 ? 21.922 21.438 -7.473 1 91.75 387 ASP B O 1
ATOM 7459 N N . PRO B 1 388 ? 22.938 23.141 -6.332 1 93.62 388 PRO B N 1
ATOM 7460 C CA . PRO B 1 388 ? 22.359 24.094 -7.281 1 93.62 388 PRO B CA 1
ATOM 7461 C C . PRO B 1 388 ? 22.922 23.953 -8.695 1 93.62 388 PRO B C 1
ATOM 7463 O O . PRO B 1 388 ? 24.078 23.547 -8.852 1 93.62 388 PRO B O 1
ATOM 7466 N N . GLN B 1 389 ? 22.156 24.266 -9.703 1 92.44 389 GLN B N 1
ATOM 7467 C CA . GLN B 1 389 ? 22.609 24.188 -11.086 1 92.44 389 GLN B CA 1
ATOM 7468 C C . GLN B 1 389 ? 23.578 25.312 -11.422 1 92.44 389 GLN B C 1
ATOM 7470 O O . GLN B 1 389 ? 24.484 25.141 -12.227 1 92.44 389 GLN B O 1
ATOM 7475 N N . GLN B 1 390 ? 23.234 26.453 -10.875 1 94.75 390 GLN B N 1
ATOM 7476 C CA . GLN B 1 390 ? 24.109 27.625 -10.992 1 94.75 390 GLN B CA 1
ATOM 7477 C C . GLN B 1 390 ? 24.344 28.281 -9.641 1 94.75 390 GLN B C 1
ATOM 7479 O O . GLN B 1 390 ? 23.484 28.234 -8.766 1 94.75 390 GLN B O 1
ATOM 7484 N N . GLY B 1 391 ? 25.531 28.75 -9.492 1 95.62 391 GLY B N 1
ATOM 7485 C CA . GLY B 1 391 ? 25.875 29.422 -8.25 1 95.62 391 GLY B CA 1
ATOM 7486 C C . GLY B 1 391 ? 26.406 28.484 -7.188 1 95.62 391 GLY B C 1
ATOM 7487 O O . GLY B 1 391 ? 26.812 27.359 -7.488 1 95.62 391 GLY B O 1
ATOM 7488 N N . ARG B 1 392 ? 26.578 29.016 -5.973 1 95.31 392 ARG B N 1
ATOM 7489 C CA . ARG B 1 392 ? 27.078 28.188 -4.891 1 95.31 392 ARG B CA 1
ATOM 7490 C C . ARG B 1 392 ? 26.578 28.672 -3.537 1 95.31 392 ARG B C 1
ATOM 7492 O O . ARG B 1 392 ? 26.141 29.812 -3.4 1 95.31 392 ARG B O 1
ATOM 7499 N N . VAL B 1 393 ? 26.531 27.828 -2.633 1 96.06 393 VAL B N 1
ATOM 7500 C CA . VAL B 1 393 ? 26.156 28.078 -1.244 1 96.06 393 VAL B CA 1
ATOM 7501 C C . VAL B 1 393 ? 27.375 27.906 -0.342 1 96.06 393 VAL B C 1
ATOM 7503 O O . VAL B 1 393 ? 28.094 26.906 -0.437 1 96.06 393 VAL B O 1
ATOM 7506 N N . LEU B 1 394 ? 27.578 28.984 0.442 1 95.81 394 LEU B N 1
ATOM 7507 C CA . LEU B 1 394 ? 28.75 28.969 1.31 1 95.81 394 LEU B CA 1
ATOM 7508 C C . LEU B 1 394 ? 28.344 29.016 2.777 1 95.81 394 LEU B C 1
ATOM 7510 O O . LEU B 1 394 ? 27.375 29.703 3.139 1 95.81 394 LEU B O 1
ATOM 7514 N N . ILE B 1 395 ? 29.078 28.297 3.566 1 95.81 395 ILE B N 1
ATOM 7515 C CA . ILE B 1 395 ? 28.984 28.422 5.02 1 95.81 395 ILE B CA 1
ATOM 7516 C C . ILE B 1 395 ? 30.344 28.828 5.582 1 95.81 395 ILE B C 1
ATOM 7518 O O . ILE B 1 395 ? 31.344 28.125 5.402 1 95.81 395 ILE B O 1
ATOM 7522 N N . GLY B 1 396 ? 30.375 29.922 6.199 1 94.19 396 GLY B N 1
ATOM 7523 C CA . GLY B 1 396 ? 31.656 30.438 6.695 1 94.19 396 GLY B CA 1
ATOM 7524 C C . GLY B 1 396 ? 32.688 30.625 5.602 1 94.19 396 GLY B C 1
ATOM 7525 O O . GLY B 1 396 ? 33.875 30.312 5.793 1 94.19 396 GLY B O 1
ATOM 7526 N N . GLY B 1 397 ? 32.188 30.859 4.477 1 91.5 397 GLY B N 1
ATOM 7527 C CA . GLY B 1 397 ? 33.094 31.078 3.363 1 91.5 397 GLY B CA 1
ATOM 7528 C C . GLY B 1 397 ? 33.438 29.812 2.629 1 91.5 397 GLY B C 1
ATOM 7529 O O . GLY B 1 397 ? 34.062 29.859 1.554 1 91.5 397 GLY B O 1
ATOM 7530 N N . SER B 1 398 ? 33.125 28.719 3.143 1 92.69 398 SER B N 1
ATOM 7531 C CA . SER B 1 398 ? 33.438 27.438 2.508 1 92.69 398 SER B CA 1
ATOM 7532 C C . SER B 1 398 ? 32.281 26.938 1.672 1 92.69 398 SER B C 1
ATOM 7534 O O . SER B 1 398 ? 31.125 26.938 2.137 1 92.69 398 SER B O 1
ATOM 7536 N N . ASP B 1 399 ? 32.625 26.5 0.503 1 94.25 399 ASP B N 1
ATOM 7537 C CA . ASP B 1 399 ? 31.609 25.906 -0.35 1 94.25 399 ASP B CA 1
ATOM 7538 C C . ASP B 1 399 ? 31.109 24.578 0.234 1 94.25 399 ASP B C 1
ATOM 7540 O O . ASP B 1 399 ? 31.906 23.703 0.557 1 94.25 399 ASP B O 1
ATOM 7544 N N . ILE B 1 400 ? 29.844 24.469 0.32 1 93.81 400 ILE B N 1
ATOM 7545 C CA . ILE B 1 400 ? 29.281 23.297 0.97 1 93.81 400 ILE B CA 1
ATOM 7546 C C . ILE B 1 400 ? 29.578 22.047 0.144 1 93.81 400 ILE B C 1
ATOM 7548 O O . ILE B 1 400 ? 29.562 20.922 0.664 1 93.81 400 ILE B O 1
ATOM 7552 N N . ARG B 1 401 ? 29.922 22.156 -1.134 1 94.12 401 ARG B N 1
ATOM 7553 C CA . ARG B 1 401 ? 30.234 21.031 -2.014 1 94.12 401 ARG B CA 1
ATOM 7554 C C . ARG B 1 401 ? 31.625 20.453 -1.71 1 94.12 401 ARG B C 1
ATOM 7556 O O . ARG B 1 401 ? 31.953 19.359 -2.137 1 94.12 401 ARG B O 1
ATOM 7563 N N . ALA B 1 402 ? 32.312 21.219 -0.968 1 93.62 402 ALA B N 1
ATOM 7564 C CA . ALA B 1 402 ? 33.656 20.797 -0.625 1 93.62 402 ALA B CA 1
ATOM 7565 C C . ALA B 1 402 ? 33.688 20.094 0.727 1 93.62 402 ALA B C 1
ATOM 7567 O O . ALA B 1 402 ? 34.719 19.547 1.124 1 93.62 402 ALA B O 1
ATOM 7568 N N . LEU B 1 403 ? 32.625 20.078 1.374 1 90.88 403 LEU B N 1
ATOM 7569 C CA . LEU B 1 403 ? 32.5 19.422 2.67 1 90.88 403 LEU B CA 1
ATOM 7570 C C . LEU B 1 403 ? 31.875 18.031 2.525 1 90.88 403 LEU B C 1
ATOM 7572 O O . LEU B 1 403 ? 31.078 17.797 1.61 1 90.88 403 LEU B O 1
ATOM 7576 N N . THR B 1 404 ? 32.375 17.172 3.414 1 87.12 404 THR B N 1
ATOM 7577 C CA . THR B 1 404 ? 31.656 15.906 3.471 1 87.12 404 THR B CA 1
ATOM 7578 C C . THR B 1 404 ? 30.281 16.078 4.105 1 87.12 404 THR B C 1
ATOM 7580 O O . THR B 1 404 ? 30.062 17.031 4.859 1 87.12 404 THR B O 1
ATOM 7583 N N . GLN B 1 405 ? 29.375 15.281 3.783 1 85.38 405 GLN B N 1
ATOM 7584 C CA . GLN B 1 405 ? 28.031 15.344 4.355 1 85.38 405 GLN B CA 1
ATOM 7585 C C . GLN B 1 405 ? 28.078 15.305 5.879 1 85.38 405 GLN B C 1
ATOM 7587 O O . GLN B 1 405 ? 27.297 15.984 6.547 1 85.38 405 GLN B O 1
ATOM 7592 N N . GLN B 1 406 ? 29 14.555 6.379 1 85.62 406 GLN B N 1
ATOM 7593 C CA . GLN B 1 406 ? 29.141 14.445 7.828 1 85.62 406 GLN B CA 1
ATOM 7594 C C . GLN B 1 406 ? 29.594 15.773 8.43 1 85.62 406 GLN B C 1
ATOM 7596 O O . GLN B 1 406 ? 29.078 16.203 9.461 1 85.62 406 GLN B O 1
ATOM 7601 N N . GLU B 1 407 ? 30.5 16.344 7.762 1 89.44 407 GLU B N 1
ATOM 7602 C CA . GLU B 1 407 ? 31.016 17.625 8.242 1 89.44 407 GLU B CA 1
ATOM 7603 C C . GLU B 1 407 ? 29.969 18.719 8.148 1 89.44 407 GLU B C 1
ATOM 7605 O O . GLU B 1 407 ? 29.859 19.562 9.039 1 89.44 407 GLU B O 1
ATOM 7610 N N . LEU B 1 408 ? 29.297 18.656 7.102 1 91.75 408 LEU B N 1
ATOM 7611 C CA . LEU B 1 408 ? 28.234 19.641 6.918 1 91.75 408 LEU B CA 1
ATOM 7612 C C . LEU B 1 408 ? 27.156 19.5 7.992 1 91.75 408 LEU B C 1
ATOM 7614 O O . LEU B 1 408 ? 26.734 20.5 8.586 1 91.75 408 LEU B O 1
ATOM 7618 N N . MET B 1 409 ? 26.844 18.312 8.266 1 90.38 409 MET B N 1
ATOM 7619 C CA . MET B 1 409 ? 25.75 18.062 9.219 1 90.38 409 MET B CA 1
ATOM 7620 C C . MET B 1 409 ? 26.234 18.266 10.648 1 90.38 409 MET B C 1
ATOM 7622 O O . MET B 1 409 ? 25.422 18.391 11.562 1 90.38 409 MET B O 1
ATOM 7626 N N . ARG B 1 410 ? 27.469 18.406 10.82 1 91.19 410 ARG B N 1
ATOM 7627 C CA . ARG B 1 410 ? 28.016 18.75 12.125 1 91.19 410 ARG B CA 1
ATOM 7628 C C . ARG B 1 410 ? 27.844 20.25 12.414 1 91.19 410 ARG B C 1
ATOM 7630 O O . ARG B 1 410 ? 27.922 20.672 13.57 1 91.19 410 ARG B O 1
ATOM 7637 N N . GLN B 1 411 ? 27.5 20.891 11.328 1 93.62 411 GLN B N 1
ATOM 7638 C CA . GLN B 1 411 ? 27.359 22.344 11.484 1 93.62 411 GLN B CA 1
ATOM 7639 C C . GLN B 1 411 ? 25.891 22.734 11.602 1 93.62 411 GLN B C 1
ATOM 7641 O O . GLN B 1 411 ? 25.578 23.828 12.078 1 93.62 411 GLN B O 1
ATOM 7646 N N . ILE B 1 412 ? 25.078 21.844 11.203 1 94.62 412 ILE B N 1
ATOM 7647 C CA . ILE B 1 412 ? 23.688 22.25 11.008 1 94.62 412 ILE B CA 1
ATOM 7648 C C . ILE B 1 412 ? 22.766 21.375 11.859 1 94.62 412 ILE B C 1
ATOM 7650 O O . ILE B 1 412 ? 22.922 20.156 11.898 1 94.62 412 ILE B O 1
ATOM 7654 N N . SER B 1 413 ? 21.891 22 12.578 1 93.69 413 SER B N 1
ATOM 7655 C CA . SER B 1 413 ? 20.75 21.328 13.219 1 93.69 413 SER B CA 1
ATOM 7656 C C . SER B 1 413 ? 19.438 21.766 12.594 1 93.69 413 SER B C 1
ATOM 7658 O O . SER B 1 413 ? 19.25 22.953 12.273 1 93.69 413 SER B O 1
ATOM 7660 N N . VAL B 1 414 ? 18.594 20.797 12.398 1 91.81 414 VAL B N 1
ATOM 7661 C CA . VAL B 1 414 ? 17.344 21.125 11.703 1 91.81 414 VAL B CA 1
ATOM 7662 C C . VAL B 1 414 ? 16.156 20.625 12.516 1 91.81 414 VAL B C 1
ATOM 7664 O O . VAL B 1 414 ? 16.188 19.531 13.086 1 91.81 414 VAL B O 1
ATOM 7667 N N . VAL B 1 415 ? 15.203 21.469 12.625 1 89.94 415 VAL B N 1
ATOM 7668 C CA . VAL B 1 415 ? 13.883 21.109 13.125 1 89.94 415 VAL B CA 1
ATOM 7669 C C . VAL B 1 415 ? 12.859 21.188 11.992 1 89.94 415 VAL B C 1
ATOM 7671 O O . VAL B 1 415 ? 12.5 22.281 11.562 1 89.94 415 VAL B O 1
ATOM 7674 N N . PHE B 1 416 ? 12.43 20.078 11.617 1 85.94 416 PHE B N 1
ATOM 7675 C CA . PHE B 1 416 ? 11.555 19.984 10.453 1 85.94 416 PHE B CA 1
ATOM 7676 C C . PHE B 1 416 ? 10.117 20.312 10.828 1 85.94 416 PHE B C 1
ATOM 7678 O O . PHE B 1 416 ? 9.734 20.219 12 1 85.94 416 PHE B O 1
ATOM 7685 N N . GLN B 1 417 ? 9.43 20.656 9.766 1 76.62 417 GLN B N 1
ATOM 7686 C CA . GLN B 1 417 ? 7.996 20.859 9.922 1 76.62 417 GLN B CA 1
ATOM 7687 C C . GLN B 1 417 ? 7.297 19.547 10.273 1 76.62 417 GLN B C 1
ATOM 7689 O O . GLN B 1 417 ? 6.5 19.484 11.219 1 76.62 417 GLN B O 1
ATOM 7694 N N . ASP B 1 418 ? 7.645 18.531 9.484 1 76.19 418 ASP B N 1
ATOM 7695 C CA . ASP B 1 418 ? 7.105 17.203 9.742 1 76.19 418 ASP B CA 1
ATOM 7696 C C . ASP B 1 418 ? 7.965 16.453 10.758 1 76.19 418 ASP B C 1
ATOM 7698 O O . ASP B 1 418 ? 9.047 15.969 10.422 1 76.19 418 ASP B O 1
ATOM 7702 N N . VAL B 1 419 ? 7.367 16.359 11.953 1 79.69 419 VAL B N 1
ATOM 7703 C CA . VAL B 1 419 ? 8.109 15.734 13.047 1 79.69 419 VAL B CA 1
ATOM 7704 C C . VAL B 1 419 ? 8.133 14.219 12.859 1 79.69 419 VAL B C 1
ATOM 7706 O O . VAL B 1 419 ? 7.102 13.602 12.586 1 79.69 419 VAL B O 1
ATOM 7709 N N . TYR B 1 420 ? 9.281 13.734 12.891 1 82.5 420 TYR B N 1
ATOM 7710 C CA . TYR B 1 420 ? 9.438 12.289 12.805 1 82.5 420 TYR B CA 1
ATOM 7711 C C . TYR B 1 420 ? 10.148 11.742 14.039 1 82.5 420 TYR B C 1
ATOM 7713 O O . TYR B 1 420 ? 11.258 12.164 14.367 1 82.5 420 TYR B O 1
ATOM 7721 N N . LEU B 1 421 ? 9.461 10.836 14.727 1 87.88 421 LEU B N 1
ATOM 7722 C CA . LEU B 1 421 ? 10.047 10.102 15.852 1 87.88 421 LEU B CA 1
ATOM 7723 C C . LEU B 1 421 ? 10.133 8.609 15.539 1 87.88 421 LEU B C 1
ATOM 7725 O O . LEU B 1 421 ? 9.219 8.047 14.938 1 87.88 421 LEU B O 1
ATOM 7729 N N . PHE B 1 422 ? 11.234 8.047 15.883 1 86.38 422 PHE B N 1
ATOM 7730 C CA . PHE B 1 422 ? 11.438 6.625 15.641 1 86.38 422 PHE B CA 1
ATOM 7731 C C . PHE B 1 422 ? 10.711 5.785 16.688 1 86.38 422 PHE B C 1
ATOM 7733 O O . PHE B 1 422 ? 10.469 6.246 17.797 1 86.38 422 PHE B O 1
ATOM 7740 N N . ASP B 1 423 ? 10.367 4.574 16.266 1 86.06 423 ASP B N 1
ATOM 7741 C CA . ASP B 1 423 ? 9.773 3.643 17.219 1 86.06 423 ASP B CA 1
ATOM 7742 C C . ASP B 1 423 ? 10.812 3.152 18.234 1 86.06 423 ASP B C 1
ATOM 7744 O O . ASP B 1 423 ? 11.32 2.033 18.109 1 86.06 423 ASP B O 1
ATOM 7748 N N . ASP B 1 424 ? 11.062 3.955 19.094 1 88.88 424 ASP B N 1
ATOM 7749 C CA . ASP B 1 424 ? 12.055 3.766 20.156 1 88.88 424 ASP B CA 1
ATOM 7750 C C . ASP B 1 424 ? 11.688 4.562 21.406 1 88.88 424 ASP B C 1
ATOM 7752 O O . ASP B 1 424 ? 10.609 5.156 21.469 1 88.88 424 ASP B O 1
ATOM 7756 N N . THR B 1 425 ? 12.469 4.48 22.406 1 92.38 425 THR B N 1
ATOM 7757 C CA . THR B 1 425 ? 12.211 5.227 23.641 1 92.38 425 THR B CA 1
ATOM 7758 C C . THR B 1 425 ? 12.391 6.723 23.406 1 92.38 425 THR B C 1
ATOM 7760 O O . THR B 1 425 ? 13.055 7.137 22.453 1 92.38 425 THR B O 1
ATOM 7763 N N . ILE B 1 426 ? 11.742 7.527 24.297 1 94.44 426 ILE B N 1
ATOM 7764 C CA . ILE B 1 426 ? 11.891 8.977 24.234 1 94.44 426 ILE B CA 1
ATOM 7765 C C . ILE B 1 426 ? 13.359 9.352 24.406 1 94.44 426 ILE B C 1
ATOM 7767 O O . ILE B 1 426 ? 13.883 10.195 23.672 1 94.44 426 ILE B O 1
ATOM 7771 N N . GLY B 1 427 ? 13.961 8.625 25.328 1 94.5 427 GLY B N 1
ATOM 7772 C CA . GLY B 1 427 ? 15.375 8.875 25.562 1 94.5 427 GLY B CA 1
ATOM 7773 C C . GLY B 1 427 ? 16.234 8.633 24.344 1 94.5 427 GLY B C 1
ATOM 7774 O O . GLY B 1 427 ? 17.109 9.445 24.016 1 94.5 427 GLY B O 1
ATOM 7775 N N . ASN B 1 428 ? 15.992 7.613 23.672 1 91.62 428 ASN B N 1
ATOM 7776 C CA . ASN B 1 428 ? 16.766 7.266 22.484 1 91.62 428 ASN B CA 1
ATOM 7777 C C . ASN B 1 428 ? 16.5 8.219 21.328 1 91.62 428 ASN B C 1
ATOM 7779 O O . ASN B 1 428 ? 17.375 8.477 20.5 1 91.62 428 ASN B O 1
ATOM 7783 N N . ASN B 1 429 ? 15.305 8.688 21.25 1 92.44 429 ASN B N 1
ATOM 7784 C CA . ASN B 1 429 ? 14.977 9.672 20.234 1 92.44 429 ASN B CA 1
ATOM 7785 C C . ASN B 1 429 ? 15.742 10.969 20.422 1 92.44 429 ASN B C 1
ATOM 7787 O O . ASN B 1 429 ? 16.172 11.602 19.453 1 92.44 429 ASN B O 1
ATOM 7791 N N . ILE B 1 430 ? 15.859 11.289 21.672 1 94.69 430 ILE B N 1
ATOM 7792 C CA . ILE B 1 430 ? 16.625 12.492 21.969 1 94.69 430 ILE B CA 1
ATOM 7793 C C . ILE B 1 430 ? 18.109 12.227 21.734 1 94.69 430 ILE B C 1
ATOM 7795 O O . ILE B 1 430 ? 18.828 13.07 21.188 1 94.69 430 ILE B O 1
ATOM 7799 N N . ARG B 1 431 ? 18.531 11.055 22.047 1 92.94 431 ARG B N 1
ATOM 7800 C CA . ARG B 1 431 ? 19.938 10.664 21.953 1 92.94 431 ARG B CA 1
ATOM 7801 C C . ARG B 1 431 ? 20.406 10.656 20.5 1 92.94 431 ARG B C 1
ATOM 7803 O O . ARG B 1 431 ? 21.609 10.695 20.234 1 92.94 431 ARG B O 1
ATOM 7810 N N . LEU B 1 432 ? 19.531 10.648 19.609 1 88.56 432 LEU B N 1
ATOM 7811 C CA . LEU B 1 432 ? 19.875 10.688 18.188 1 88.56 432 LEU B CA 1
ATOM 7812 C C . LEU B 1 432 ? 20.703 11.922 17.859 1 88.56 432 LEU B C 1
ATOM 7814 O O . LEU B 1 432 ? 21.438 11.938 16.875 1 88.56 432 LEU B O 1
ATOM 7818 N N . GLY B 1 433 ? 20.547 12.914 18.688 1 87.62 433 GLY B N 1
ATOM 7819 C CA . GLY B 1 433 ? 21.328 14.125 18.484 1 87.62 433 GLY B CA 1
ATOM 7820 C C . GLY B 1 433 ? 22.812 13.945 18.797 1 87.62 433 GLY B C 1
ATOM 7821 O O . GLY B 1 433 ? 23.656 14.633 18.219 1 87.62 433 GLY B O 1
ATOM 7822 N N . LYS B 1 434 ? 23.062 13.18 19.75 1 90.62 434 LYS B N 1
ATOM 7823 C CA . LYS B 1 434 ? 24.406 12.828 20.203 1 90.62 434 LYS B CA 1
ATOM 7824 C C . LYS B 1 434 ? 24.453 11.398 20.734 1 90.62 434 LYS B C 1
ATOM 7826 O O . LYS B 1 434 ? 24.047 11.125 21.859 1 90.62 434 LYS B O 1
ATOM 7831 N N . ALA B 1 435 ? 25.078 10.531 20 1 86.19 435 ALA B N 1
ATOM 7832 C CA . ALA B 1 435 ? 25.016 9.094 20.266 1 86.19 435 ALA B CA 1
ATOM 7833 C C . ALA B 1 435 ? 25.625 8.758 21.625 1 86.19 435 ALA B C 1
ATOM 7835 O O . ALA B 1 435 ? 25.141 7.852 22.312 1 86.19 435 ALA B O 1
ATOM 7836 N N . ASP B 1 436 ? 26.594 9.516 22.047 1 89 436 ASP B N 1
ATOM 7837 C CA . ASP B 1 436 ? 27.297 9.195 23.281 1 89 436 ASP B CA 1
ATOM 7838 C C . ASP B 1 436 ? 26.812 10.07 24.438 1 89 436 ASP B C 1
ATOM 7840 O O . ASP B 1 436 ? 27.5 10.203 25.453 1 89 436 ASP B O 1
ATOM 7844 N N . ALA B 1 437 ? 25.656 10.625 24.203 1 94.31 437 ALA B N 1
ATOM 7845 C CA . ALA B 1 437 ? 25.141 11.508 25.25 1 94.31 437 ALA B CA 1
ATOM 7846 C C . ALA B 1 437 ? 24.812 10.727 26.516 1 94.31 437 ALA B C 1
ATOM 7848 O O . ALA B 1 437 ? 24.297 9.609 26.453 1 94.31 437 ALA B O 1
ATOM 7849 N N . THR B 1 438 ? 25.141 11.297 27.656 1 95.75 438 THR B N 1
ATOM 7850 C CA . THR B 1 438 ? 24.797 10.719 28.953 1 95.75 438 THR B CA 1
ATOM 7851 C C . THR B 1 438 ? 23.344 11 29.312 1 95.75 438 THR B C 1
ATOM 7853 O O . THR B 1 438 ? 22.703 11.875 28.703 1 95.75 438 THR B O 1
ATOM 7856 N N . ASP B 1 439 ? 22.859 10.273 30.25 1 95.38 439 ASP B N 1
ATOM 7857 C CA . ASP B 1 439 ? 21.484 10.469 30.688 1 95.38 439 ASP B CA 1
ATOM 7858 C C . ASP B 1 439 ? 21.281 11.875 31.266 1 95.38 439 ASP B C 1
ATOM 7860 O O . ASP B 1 439 ? 20.219 12.469 31.125 1 95.38 439 ASP B O 1
ATOM 7864 N N . ALA B 1 440 ? 22.312 12.312 31.844 1 96.25 440 ALA B N 1
ATOM 7865 C CA . ALA B 1 440 ? 22.25 13.656 32.406 1 96.25 440 ALA B CA 1
ATOM 7866 C C . ALA B 1 440 ? 22.125 14.703 31.297 1 96.25 440 ALA B C 1
ATOM 7868 O O . ALA B 1 440 ? 21.375 15.688 31.453 1 96.25 440 ALA B O 1
ATOM 7869 N N . GLU B 1 441 ? 22.828 14.508 30.266 1 96.38 441 GLU B N 1
ATOM 7870 C CA . GLU B 1 441 ? 22.75 15.43 29.125 1 96.38 441 GLU B CA 1
ATOM 7871 C C . GLU B 1 441 ? 21.375 15.383 28.469 1 96.38 441 GLU B C 1
ATOM 7873 O O . GLU B 1 441 ? 20.859 16.422 28.047 1 96.38 441 GLU B O 1
ATOM 7878 N N . ILE B 1 442 ? 20.875 14.227 28.406 1 96.88 442 ILE B N 1
ATOM 7879 C CA . ILE B 1 442 ? 19.547 14.047 27.812 1 96.88 442 ILE B CA 1
ATOM 7880 C C . ILE B 1 442 ? 18.5 14.758 28.672 1 96.88 442 ILE B C 1
ATOM 7882 O O . ILE B 1 442 ? 17.625 15.445 28.141 1 96.88 442 ILE B O 1
ATOM 7886 N N . GLU B 1 443 ? 18.625 14.57 29.922 1 97.12 443 GLU B N 1
ATOM 7887 C CA . GLU B 1 443 ? 17.703 15.227 30.828 1 97.12 443 GLU B CA 1
ATOM 7888 C C . GLU B 1 443 ? 17.812 16.75 30.75 1 97.12 443 GLU B C 1
ATOM 7890 O O . GLU B 1 443 ? 16.797 17.453 30.781 1 97.12 443 GLU B O 1
ATOM 7895 N N . ALA B 1 444 ? 19 17.219 30.656 1 96.75 444 ALA B N 1
ATOM 7896 C CA . ALA B 1 444 ? 19.234 18.656 30.547 1 96.75 444 ALA B CA 1
ATOM 7897 C C . ALA B 1 444 ? 18.594 19.219 29.281 1 96.75 444 ALA B C 1
ATOM 7899 O O . ALA B 1 444 ? 17.984 20.281 29.297 1 96.75 444 ALA B O 1
ATOM 7900 N N . ALA B 1 445 ? 18.812 18.516 28.203 1 96.56 445 ALA B N 1
ATOM 7901 C CA . ALA B 1 445 ? 18.234 18.938 26.938 1 96.56 445 ALA B CA 1
ATOM 7902 C C . ALA B 1 445 ? 16.703 18.922 27 1 96.56 445 ALA B C 1
ATOM 7904 O O . ALA B 1 445 ? 16.047 19.812 26.484 1 96.56 445 ALA B O 1
ATOM 7905 N N . ALA B 1 446 ? 16.219 17.906 27.625 1 97 446 ALA B N 1
ATOM 7906 C CA . ALA B 1 446 ? 14.773 17.766 27.781 1 97 446 ALA B CA 1
ATOM 7907 C C . ALA B 1 446 ? 14.195 18.891 28.641 1 97 446 ALA B C 1
ATOM 7909 O O . ALA B 1 446 ? 13.109 19.391 28.359 1 97 446 ALA B O 1
ATOM 7910 N N . ARG B 1 447 ? 14.867 19.234 29.641 1 96.75 447 ARG B N 1
ATOM 7911 C CA . ARG B 1 447 ? 14.445 20.344 30.484 1 96.75 447 ARG B CA 1
ATOM 7912 C C . ARG B 1 447 ? 14.461 21.672 29.719 1 96.75 447 ARG B C 1
ATOM 7914 O O . ARG B 1 447 ? 13.531 22.469 29.828 1 96.75 447 ARG B O 1
ATOM 7921 N N . ALA B 1 448 ? 15.492 21.828 28.984 1 95.12 448 ALA B N 1
ATOM 7922 C CA . ALA B 1 448 ? 15.602 23.047 28.203 1 95.12 448 ALA B CA 1
ATOM 7923 C C . ALA B 1 448 ? 14.469 23.141 27.172 1 95.12 448 ALA B C 1
ATOM 7925 O O . ALA B 1 448 ? 13.977 24.219 26.891 1 95.12 448 ALA B O 1
ATOM 7926 N N . ALA B 1 449 ? 14.109 22.016 26.688 1 94.94 449 ALA B N 1
ATOM 7927 C CA . ALA B 1 449 ? 13.055 21.953 25.672 1 94.94 449 ALA B CA 1
ATOM 7928 C C . ALA B 1 449 ? 11.68 21.844 26.312 1 94.94 449 ALA B C 1
ATOM 7930 O O . ALA B 1 449 ? 10.672 21.688 25.625 1 94.94 449 ALA B O 1
ATOM 7931 N N . ARG B 1 450 ? 11.664 21.828 27.625 1 93.06 450 ARG B N 1
ATOM 7932 C CA . ARG B 1 450 ? 10.414 21.781 28.391 1 93.06 450 ARG B CA 1
ATOM 7933 C C . ARG B 1 450 ? 9.688 20.453 28.172 1 93.06 450 ARG B C 1
ATOM 7935 O O . ARG B 1 450 ? 8.461 20.438 28.062 1 93.06 450 ARG B O 1
ATOM 7942 N N . CYS B 1 451 ? 10.383 19.422 28 1 93.19 451 CYS B N 1
ATOM 7943 C CA . CYS B 1 451 ? 9.82 18.094 27.797 1 93.19 451 CYS B CA 1
ATOM 7944 C C . CYS B 1 451 ? 9.867 17.281 29.078 1 93.19 451 CYS B C 1
ATOM 7946 O O . CYS B 1 451 ? 9.141 16.297 29.219 1 93.19 451 CYS B O 1
ATOM 7948 N N . HIS B 1 452 ? 10.711 17.641 29.969 1 94.69 452 HIS B N 1
ATOM 7949 C CA . HIS B 1 452 ? 11.023 16.812 31.125 1 94.69 452 HIS B CA 1
ATOM 7950 C C . HIS B 1 452 ? 9.773 16.469 31.922 1 94.69 452 HIS B C 1
ATOM 7952 O O . HIS B 1 452 ? 9.562 15.32 32.312 1 94.69 452 HIS B O 1
ATOM 7958 N N . ASP B 1 453 ? 8.984 17.422 32.125 1 91.06 453 ASP B N 1
ATOM 7959 C CA . ASP B 1 453 ? 7.824 17.266 33 1 91.06 453 ASP B CA 1
ATOM 7960 C C . ASP B 1 453 ? 6.84 16.25 32.406 1 91.06 453 ASP B C 1
ATOM 7962 O O . ASP B 1 453 ? 6.383 15.359 33.125 1 91.06 453 ASP B O 1
ATOM 7966 N N . PHE B 1 454 ? 6.488 16.312 31.156 1 87.56 454 PHE B N 1
ATOM 7967 C CA . PHE B 1 454 ? 5.5 15.375 30.625 1 87.56 454 PHE B CA 1
ATOM 7968 C C . PHE B 1 454 ? 6.109 13.992 30.438 1 87.56 454 PHE B C 1
ATOM 7970 O O . PHE B 1 454 ? 5.398 12.984 30.5 1 87.56 454 PHE B O 1
ATOM 7977 N N . ILE B 1 455 ? 7.449 13.953 30.25 1 93.75 455 ILE B N 1
ATOM 7978 C CA . ILE B 1 455 ? 8.133 12.664 30.141 1 93.75 455 ILE B CA 1
ATOM 7979 C C . ILE B 1 455 ? 8.062 11.93 31.469 1 93.75 455 ILE B C 1
ATOM 7981 O O . ILE B 1 455 ? 7.758 10.734 31.516 1 93.75 455 ILE B O 1
ATOM 7985 N N . MET B 1 456 ? 8.281 12.688 32.5 1 93.31 456 MET B N 1
ATOM 7986 C CA . MET B 1 456 ? 8.297 12.094 33.844 1 93.31 456 MET B CA 1
ATOM 7987 C C . MET B 1 456 ? 6.891 11.734 34.312 1 93.31 456 MET B C 1
ATOM 7989 O O . MET B 1 456 ? 6.719 10.898 35.188 1 93.31 456 MET B O 1
ATOM 7993 N N . ALA B 1 457 ? 5.949 12.359 33.719 1 89.19 457 ALA B N 1
ATOM 7994 C CA . ALA B 1 457 ? 4.559 12.055 34.031 1 89.19 457 ALA B CA 1
ATOM 7995 C C . ALA B 1 457 ? 4.137 10.719 33.406 1 89.19 457 ALA B C 1
ATOM 7997 O O . ALA B 1 457 ? 3.146 10.117 33.844 1 89.19 457 ALA B O 1
ATOM 7998 N N . MET B 1 458 ? 4.855 10.234 32.531 1 89.69 458 MET B N 1
ATOM 7999 C CA . MET B 1 458 ? 4.566 8.945 31.922 1 89.69 458 MET B CA 1
ATOM 8000 C C . MET B 1 458 ? 5.102 7.805 32.781 1 89.69 458 MET B C 1
ATOM 8002 O O . MET B 1 458 ? 6.145 7.941 33.438 1 89.69 458 MET B O 1
ATOM 8006 N N . PRO B 1 459 ? 4.496 6.637 32.75 1 88.81 459 PRO B N 1
ATOM 8007 C CA . PRO B 1 459 ? 4.863 5.52 33.625 1 88.81 459 PRO B CA 1
ATOM 8008 C C . PRO B 1 459 ? 6.312 5.074 33.438 1 88.81 459 PRO B C 1
ATOM 8010 O O . PRO B 1 459 ? 6.977 4.703 34.406 1 88.81 459 PRO B O 1
ATOM 8013 N N . GLN B 1 460 ? 6.852 5.129 32.312 1 93 460 GLN B N 1
ATOM 8014 C CA . GLN B 1 460 ? 8.203 4.637 32.062 1 93 460 GLN B CA 1
ATOM 8015 C C . GLN B 1 460 ? 9.172 5.789 31.828 1 93 460 GLN B C 1
ATOM 8017 O O . GLN B 1 460 ? 10.312 5.57 31.406 1 93 460 GLN B O 1
ATOM 8022 N N . GLY B 1 461 ? 8.68 6.957 31.953 1 93.56 461 GLY B N 1
ATOM 8023 C CA . GLY B 1 461 ? 9.539 8.117 31.797 1 93.56 461 GLY B CA 1
ATOM 8024 C C . GLY B 1 461 ? 10.242 8.156 30.453 1 93.56 461 GLY B C 1
ATOM 8025 O O . GLY B 1 461 ? 9.609 8 29.406 1 93.56 461 GLY B O 1
ATOM 8026 N N . TYR B 1 462 ? 11.594 8.242 30.594 1 95.06 462 TYR B N 1
ATOM 8027 C CA . TYR B 1 462 ? 12.414 8.352 29.391 1 95.06 462 TYR B CA 1
ATOM 8028 C C . TYR B 1 462 ? 12.453 7.023 28.641 1 95.06 462 TYR B C 1
ATOM 8030 O O . TYR B 1 462 ? 12.82 6.98 27.469 1 95.06 462 TYR B O 1
ATOM 8038 N N . GLN B 1 463 ? 12.047 6.023 29.266 1 93.25 463 GLN B N 1
ATOM 8039 C CA . GLN B 1 463 ? 12.078 4.695 28.656 1 93.25 463 GLN B CA 1
ATOM 8040 C C . GLN B 1 463 ? 10.758 4.379 27.969 1 93.25 463 GLN B C 1
ATOM 8042 O O . GLN B 1 463 ? 10.594 3.297 27.391 1 93.25 463 GLN B O 1
ATOM 8047 N N . THR B 1 464 ? 9.938 5.363 27.938 1 91.5 464 THR B N 1
ATOM 8048 C CA . THR B 1 464 ? 8.648 5.164 27.281 1 91.5 464 THR B CA 1
ATOM 8049 C C . THR B 1 464 ? 8.836 5.027 25.781 1 91.5 464 THR B C 1
ATOM 8051 O O . THR B 1 464 ? 9.5 5.852 25.141 1 91.5 464 THR B O 1
ATOM 8054 N N . ARG B 1 465 ? 8.289 4.016 25.234 1 89.38 465 ARG B N 1
ATOM 8055 C CA . ARG B 1 465 ? 8.344 3.832 23.781 1 89.38 465 ARG B CA 1
ATOM 8056 C C . ARG B 1 465 ? 7.305 4.699 23.078 1 89.38 465 ARG B C 1
ATOM 8058 O O . ARG B 1 465 ? 6.137 4.711 23.469 1 89.38 465 ARG B O 1
ATOM 8065 N N . VAL B 1 466 ? 7.664 5.434 22.125 1 84.62 466 VAL B N 1
ATOM 8066 C CA . VAL B 1 466 ? 6.801 6.395 21.438 1 84.62 466 VAL B CA 1
ATOM 8067 C C . VAL B 1 466 ? 5.867 5.656 20.484 1 84.62 466 VAL B C 1
ATOM 8069 O O . VAL B 1 466 ? 4.734 6.09 20.25 1 84.62 466 VAL B O 1
ATOM 8072 N N . GLY B 1 467 ? 6.086 4.438 20.109 1 71.31 467 GLY B N 1
ATOM 8073 C CA . GLY B 1 467 ? 5.258 3.686 19.172 1 71.31 467 GLY B CA 1
ATOM 8074 C C . GLY B 1 467 ? 5.402 4.148 17.75 1 71.31 467 GLY B C 1
ATOM 8075 O O . GLY B 1 467 ? 6.258 4.984 17.438 1 71.31 467 GLY B O 1
ATOM 8076 N N . ASP B 1 468 ? 4.441 3.607 16.891 1 60.34 468 ASP B N 1
ATOM 8077 C CA . ASP B 1 468 ? 4.52 3.932 15.477 1 60.34 468 ASP B CA 1
ATOM 8078 C C . ASP B 1 468 ? 4.172 5.398 15.227 1 60.34 468 ASP B C 1
ATOM 8080 O O . ASP B 1 468 ? 3.096 5.859 15.617 1 60.34 468 ASP B O 1
ATOM 8084 N N . ILE B 1 469 ? 4.949 6.227 14.711 1 53.22 469 ILE B N 1
ATOM 8085 C CA . ILE B 1 469 ? 4.945 7.621 14.289 1 53.22 469 ILE B CA 1
ATOM 8086 C C . ILE B 1 469 ? 4.578 8.516 15.469 1 53.22 469 ILE B C 1
ATOM 8088 O O . ILE B 1 469 ? 3.961 9.57 15.289 1 53.22 469 ILE B O 1
ATOM 8092 N N . GLY B 1 470 ? 4.895 8.148 16.703 1 52.78 470 GLY B N 1
ATOM 8093 C CA . GLY B 1 470 ? 4.688 8.984 17.875 1 52.78 470 GLY B CA 1
ATOM 8094 C C . GLY B 1 470 ? 3.236 9.062 18.312 1 52.78 470 GLY B C 1
ATOM 8095 O O . GLY B 1 470 ? 2.789 10.086 18.828 1 52.78 470 GLY B O 1
ATOM 8096 N N . GLY B 1 471 ? 2.426 8.078 17.969 1 56.66 471 GLY B N 1
ATOM 8097 C CA . GLY B 1 471 ? 0.977 8.125 18.094 1 56.66 471 GLY B CA 1
ATOM 8098 C C . GLY B 1 471 ? 0.5 8.352 19.516 1 56.66 471 GLY B C 1
ATOM 8099 O O . GLY B 1 471 ? -0.615 8.828 19.734 1 56.66 471 GLY B O 1
ATOM 8100 N N . LYS B 1 472 ? 1.444 8.328 20.484 1 63.84 472 LYS B N 1
ATOM 8101 C CA . LYS B 1 472 ? 1.039 8.445 21.891 1 63.84 472 LYS B CA 1
ATOM 8102 C C . LYS B 1 472 ? 1.239 9.867 22.406 1 63.84 472 LYS B C 1
ATOM 8104 O O . LYS B 1 472 ? 0.814 10.203 23.516 1 63.84 472 LYS B O 1
ATOM 8109 N N . LEU B 1 473 ? 1.953 10.641 21.594 1 75.69 473 LEU B N 1
ATOM 8110 C CA . LEU B 1 473 ? 2.312 12 21.984 1 75.69 473 LEU B CA 1
ATOM 8111 C C . LEU B 1 473 ? 1.517 13.023 21.188 1 75.69 473 LEU B C 1
ATOM 8113 O O . LEU B 1 473 ? 1.122 12.766 20.047 1 75.69 473 LEU B O 1
ATOM 8117 N N . SER B 1 474 ? 1.244 14.117 21.875 1 72.62 474 SER B N 1
ATOM 8118 C CA . SER B 1 474 ? 0.61 15.211 21.156 1 72.62 474 SER B CA 1
ATOM 8119 C C . SER B 1 474 ? 1.572 15.852 20.156 1 72.62 474 SER B C 1
ATOM 8121 O O . SER B 1 474 ? 2.777 15.594 20.203 1 72.62 474 SER B O 1
ATOM 8123 N N . GLY B 1 475 ? 1.055 16.578 19.156 1 75.81 475 GLY B N 1
ATOM 8124 C CA . GLY B 1 475 ? 1.885 17.266 18.188 1 75.81 475 GLY B CA 1
ATOM 8125 C C . GLY B 1 475 ? 2.93 18.172 18.828 1 75.81 475 GLY B C 1
ATOM 8126 O O . GLY B 1 475 ? 4.09 18.172 18.406 1 75.81 475 GLY B O 1
ATOM 8127 N N . GLY B 1 476 ? 2.508 18.906 19.859 1 79.19 476 GLY B N 1
ATOM 8128 C CA . GLY B 1 476 ? 3.428 19.781 20.562 1 79.19 476 GLY B CA 1
ATOM 8129 C C . GLY B 1 476 ? 4.508 19.031 21.312 1 79.19 476 GLY B C 1
ATOM 8130 O O . GLY B 1 476 ? 5.656 19.484 21.375 1 79.19 476 GLY B O 1
ATOM 8131 N N . GLU B 1 477 ? 4.082 17.938 21.875 1 82.62 477 GLU B N 1
ATOM 8132 C CA . GLU B 1 477 ? 5.047 17.109 22.594 1 82.62 477 GLU B CA 1
ATOM 8133 C C . GLU B 1 477 ? 6.094 16.531 21.641 1 82.62 477 GLU B C 1
ATOM 8135 O O . GLU B 1 477 ? 7.289 16.531 21.953 1 82.62 477 GLU B O 1
ATOM 8140 N N . ARG B 1 478 ? 5.656 16.109 20.516 1 87.75 478 ARG B N 1
ATOM 8141 C CA . ARG B 1 478 ? 6.574 15.562 19.531 1 87.75 478 ARG B CA 1
ATOM 8142 C C . ARG B 1 478 ? 7.57 16.625 19.062 1 87.75 478 ARG B C 1
ATOM 8144 O O . ARG B 1 478 ? 8.758 16.328 18.891 1 87.75 478 ARG B O 1
ATOM 8151 N N . GLN B 1 479 ? 7.066 17.766 18.891 1 88.31 479 GLN B N 1
ATOM 8152 C CA . GLN B 1 479 ? 7.918 18.844 18.422 1 88.31 479 GLN B CA 1
ATOM 8153 C C . GLN B 1 479 ? 8.984 19.203 19.469 1 88.31 479 GLN B C 1
ATOM 8155 O O . GLN B 1 479 ? 10.141 19.422 19.125 1 88.31 479 GLN B O 1
ATOM 8160 N N . ARG B 1 480 ? 8.562 19.219 20.688 1 90.94 480 ARG B N 1
ATOM 8161 C CA . ARG B 1 480 ? 9.5 19.578 21.75 1 90.94 480 ARG B CA 1
ATOM 8162 C C . ARG B 1 480 ? 10.57 18.5 21.906 1 90.94 480 ARG B C 1
ATOM 8164 O O . ARG B 1 480 ? 11.719 18.812 22.234 1 90.94 480 ARG B O 1
ATOM 8171 N N . ILE B 1 481 ? 10.234 17.328 21.609 1 92.06 481 ILE B N 1
ATOM 8172 C CA . ILE B 1 481 ? 11.234 16.266 21.641 1 92.06 481 ILE B CA 1
ATOM 8173 C C . ILE B 1 481 ? 12.266 16.484 20.547 1 92.06 481 ILE B C 1
ATOM 8175 O O . ILE B 1 481 ? 13.461 16.297 20.75 1 92.06 481 ILE B O 1
ATOM 8179 N N . THR B 1 482 ? 11.789 16.891 19.422 1 92.25 482 THR B N 1
ATOM 8180 C CA . THR B 1 482 ? 12.711 17.172 18.328 1 92.25 482 THR B CA 1
ATOM 8181 C C . THR B 1 482 ? 13.586 18.375 18.641 1 92.25 482 THR B C 1
ATOM 8183 O O . THR B 1 482 ? 14.75 18.438 18.25 1 92.25 482 THR B O 1
ATOM 8186 N N . ILE B 1 483 ? 12.992 19.281 19.344 1 93.69 483 ILE B N 1
ATOM 8187 C CA . ILE B 1 483 ? 13.773 20.438 19.781 1 93.69 483 ILE B CA 1
ATOM 8188 C C . ILE B 1 483 ? 14.844 19.984 20.781 1 93.69 483 ILE B C 1
ATOM 8190 O O . ILE B 1 483 ? 15.984 20.453 20.734 1 93.69 483 ILE B O 1
ATOM 8194 N N . ALA B 1 484 ? 14.43 19.094 21.672 1 95.38 484 ALA B N 1
ATOM 8195 C CA . ALA B 1 484 ? 15.406 18.531 22.609 1 95.38 484 ALA B CA 1
ATOM 8196 C C . ALA B 1 484 ? 16.562 17.875 21.859 1 95.38 484 ALA B C 1
ATOM 8198 O O . ALA B 1 484 ? 17.719 18.016 22.266 1 95.38 484 ALA B O 1
ATOM 8199 N N . ARG B 1 485 ? 16.25 17.219 20.891 1 94.06 485 ARG B N 1
ATOM 8200 C CA . ARG B 1 485 ? 17.25 16.594 20.031 1 94.06 485 ARG B CA 1
ATOM 8201 C C . ARG B 1 485 ? 18.219 17.641 19.469 1 94.06 485 ARG B C 1
ATOM 8203 O O . ARG B 1 485 ? 19.422 17.438 19.484 1 94.06 485 ARG B O 1
ATOM 8210 N N . ALA B 1 486 ? 17.656 18.656 18.969 1 94.44 486 ALA B N 1
ATOM 8211 C CA . ALA B 1 486 ? 18.453 19.719 18.375 1 94.44 486 ALA B CA 1
ATOM 8212 C C . ALA B 1 486 ? 19.312 20.406 19.438 1 94.44 486 ALA B C 1
ATOM 8214 O O . ALA B 1 486 ? 20.453 20.781 19.156 1 94.44 486 ALA B O 1
ATOM 8215 N N . ILE B 1 487 ? 18.75 20.594 20.594 1 95.88 487 ILE B N 1
ATOM 8216 C CA . ILE B 1 487 ? 19.5 21.203 21.688 1 95.88 487 ILE B CA 1
ATOM 8217 C C . ILE B 1 487 ? 20.703 20.328 22.031 1 95.88 487 ILE B C 1
ATOM 8219 O O . ILE B 1 487 ? 21.812 20.828 22.234 1 95.88 487 ILE B O 1
ATOM 8223 N N . LEU B 1 488 ? 20.406 19.078 22.078 1 95 488 LEU B N 1
ATOM 8224 C CA . LEU B 1 488 ? 21.469 18.125 22.391 1 95 488 LEU B CA 1
ATOM 8225 C C . LEU B 1 488 ? 22.562 18.156 21.328 1 95 488 LEU B C 1
ATOM 8227 O O . LEU B 1 488 ? 23.75 18 21.656 1 95 488 LEU B O 1
ATOM 8231 N N . GLN B 1 489 ? 22.219 18.297 20.109 1 94.06 489 GLN B N 1
ATOM 8232 C CA . GLN B 1 489 ? 23.172 18.406 19.016 1 94.06 489 GLN B CA 1
ATOM 8233 C C . GLN B 1 489 ? 24.094 19.609 19.203 1 94.06 489 GLN B C 1
ATOM 8235 O O . GLN B 1 489 ? 25.297 19.516 18.953 1 94.06 489 GLN B O 1
ATOM 8240 N N . ASN B 1 490 ? 23.5 20.734 19.625 1 93.81 490 ASN B N 1
ATOM 8241 C CA . ASN B 1 490 ? 24.219 21.969 19.906 1 93.81 490 ASN B CA 1
ATOM 8242 C C . ASN B 1 490 ? 25.094 22.391 18.734 1 93.81 490 ASN B C 1
ATOM 8244 O O . ASN B 1 490 ? 26.297 22.625 18.906 1 93.81 490 ASN B O 1
ATOM 8248 N N . ARG B 1 491 ? 24.516 22.547 17.547 1 95.19 491 ARG B N 1
ATOM 8249 C CA . ARG B 1 491 ? 25.25 22.953 16.359 1 95.19 491 ARG B CA 1
ATOM 8250 C C . ARG B 1 491 ? 25.156 24.453 16.141 1 95.19 491 ARG B C 1
ATOM 8252 O O . ARG B 1 491 ? 24.188 25.094 16.578 1 95.19 491 ARG B O 1
ATOM 8259 N N . PRO B 1 492 ? 26.094 24.969 15.453 1 96 492 PRO B N 1
ATOM 8260 C CA . PRO B 1 492 ? 26.172 26.422 15.344 1 96 492 PRO B CA 1
ATOM 8261 C C . PRO B 1 492 ? 25.094 27 14.414 1 96 492 PRO B C 1
ATOM 8263 O O . PRO B 1 492 ? 24.672 28.141 14.586 1 96 492 PRO B O 1
ATOM 8266 N N . VAL B 1 493 ? 24.703 26.25 13.461 1 96.62 493 VAL B N 1
ATOM 8267 C CA . VAL B 1 493 ? 23.688 26.719 12.531 1 96.62 493 VAL B CA 1
ATOM 8268 C C . VAL B 1 493 ? 22.375 25.984 12.789 1 96.62 493 VAL B C 1
ATOM 8270 O O . VAL B 1 493 ? 22.359 24.75 12.875 1 96.62 493 VAL B O 1
ATOM 8273 N N . LEU B 1 494 ? 21.344 26.719 12.969 1 95.94 494 LEU B N 1
ATOM 8274 C CA . LEU B 1 494 ? 20.031 26.156 13.273 1 95.94 494 LEU B CA 1
ATOM 8275 C C . LEU B 1 494 ? 19.016 26.516 12.195 1 95.94 494 LEU B C 1
ATOM 8277 O O . LEU B 1 494 ? 18.859 27.688 11.852 1 95.94 494 LEU B O 1
ATOM 8281 N N . ILE B 1 495 ? 18.391 25.5 11.641 1 95.06 495 ILE B N 1
ATOM 8282 C CA . ILE B 1 495 ? 17.328 25.719 10.656 1 95.06 495 ILE B CA 1
ATOM 8283 C C . ILE B 1 495 ? 15.992 25.281 11.25 1 95.06 495 ILE B C 1
ATOM 8285 O O . ILE B 1 495 ? 15.836 24.141 11.695 1 95.06 495 ILE B O 1
ATOM 8289 N N . LEU B 1 496 ? 15.055 26.203 11.281 1 92.31 496 LEU B N 1
ATOM 8290 C CA . LEU B 1 496 ? 13.711 25.938 11.781 1 92.31 496 LEU B CA 1
ATOM 8291 C C . LEU B 1 496 ? 12.688 26.016 10.648 1 92.31 496 LEU B C 1
ATOM 8293 O O . LEU B 1 496 ? 12.32 27.109 10.219 1 92.31 496 LEU B O 1
ATOM 8297 N N . ASP B 1 497 ? 12.211 24.891 10.25 1 88.12 497 ASP B N 1
ATOM 8298 C CA . ASP B 1 497 ? 11.227 24.828 9.188 1 88.12 497 ASP B CA 1
ATOM 8299 C C . ASP B 1 497 ? 9.805 24.766 9.75 1 88.12 497 ASP B C 1
ATOM 8301 O O . ASP B 1 497 ? 9.273 23.672 9.977 1 88.12 497 ASP B O 1
ATOM 8305 N N . GLU B 1 498 ? 9.078 25.828 9.836 1 77.12 498 GLU B N 1
ATOM 8306 C CA . GLU B 1 498 ? 7.723 25.969 10.367 1 77.12 498 GLU B CA 1
ATOM 8307 C C . GLU B 1 498 ? 7.562 25.219 11.688 1 77.12 498 GLU B C 1
ATOM 8309 O O . GLU B 1 498 ? 6.621 24.438 11.852 1 77.12 498 GLU B O 1
ATOM 8314 N N . ALA B 1 499 ? 8.336 25.453 12.586 1 67.12 499 ALA B N 1
ATOM 8315 C CA . ALA B 1 499 ? 8.461 24.672 13.812 1 67.12 499 ALA B CA 1
ATOM 8316 C C . ALA B 1 499 ? 7.312 24.953 14.773 1 67.12 499 ALA B C 1
ATOM 8318 O O . ALA B 1 499 ? 7.156 24.281 15.789 1 67.12 499 ALA B O 1
ATOM 8319 N N . THR B 1 500 ? 6.375 25.875 14.461 1 63.84 500 THR B N 1
ATOM 8320 C CA . THR B 1 500 ? 5.316 26.234 15.398 1 63.84 500 THR B CA 1
ATOM 8321 C C . THR B 1 500 ? 3.951 25.828 14.836 1 63.84 500 THR B C 1
ATOM 8323 O O . THR B 1 500 ? 2.916 26.188 15.406 1 63.84 500 THR B O 1
ATOM 8326 N N . ALA B 1 501 ? 3.881 25.109 13.781 1 61.81 501 ALA B N 1
ATOM 8327 C CA . ALA B 1 501 ? 2.65 24.859 13.039 1 61.81 501 ALA B CA 1
ATOM 8328 C C . ALA B 1 501 ? 1.666 24.047 13.867 1 61.81 501 ALA B C 1
ATOM 8330 O O . ALA B 1 501 ? 0.45 24.188 13.727 1 61.81 501 ALA B O 1
ATOM 8331 N N . PHE B 1 502 ? 2.061 23.25 14.797 1 57.94 502 PHE B N 1
ATOM 8332 C CA . PHE B 1 502 ? 1.135 22.297 15.398 1 57.94 502 PHE B CA 1
ATOM 8333 C C . PHE B 1 502 ? 0.881 22.641 16.859 1 57.94 502 PHE B C 1
ATOM 8335 O O . PHE B 1 502 ? 0.32 21.844 17.609 1 57.94 502 PHE B O 1
ATOM 8342 N N . ALA B 1 503 ? 1.064 23.75 17.297 1 61.44 503 ALA B N 1
ATOM 8343 C CA . ALA B 1 503 ? 0.999 23.938 18.75 1 61.44 503 ALA B CA 1
ATOM 8344 C C . ALA B 1 503 ? -0.362 24.484 19.172 1 61.44 503 ALA B C 1
ATOM 8346 O O . ALA B 1 503 ? -0.883 25.406 18.547 1 61.44 503 ALA B O 1
ATOM 8347 N N . ASP B 1 504 ? -0.955 23.656 20.047 1 64.44 504 ASP B N 1
ATOM 8348 C CA . ASP B 1 504 ? -2.119 24.203 20.734 1 64.44 504 ASP B CA 1
ATOM 8349 C C . ASP B 1 504 ? -1.717 25.344 21.672 1 64.44 504 ASP B C 1
ATOM 8351 O O . ASP B 1 504 ? -0.53 25.547 21.922 1 64.44 504 ASP B O 1
ATOM 8355 N N . ALA B 1 505 ? -2.668 26.078 22.031 1 63.75 505 ALA B N 1
ATOM 8356 C CA . ALA B 1 505 ? -2.426 27.281 22.797 1 63.75 505 ALA B CA 1
ATOM 8357 C C . ALA B 1 505 ? -1.63 26.969 24.062 1 63.75 505 ALA B C 1
ATOM 8359 O O . ALA B 1 505 ? -0.731 27.734 24.438 1 63.75 505 ALA B O 1
ATOM 8360 N N . GLU B 1 506 ? -1.951 25.797 24.641 1 65.44 506 GLU B N 1
ATOM 8361 C CA . GLU B 1 506 ? -1.27 25.469 25.891 1 65.44 506 GLU B CA 1
ATOM 8362 C C . GLU B 1 506 ? 0.204 25.156 25.641 1 65.44 506 GLU B C 1
ATOM 8364 O O . GLU B 1 506 ? 1.062 25.5 26.453 1 65.44 506 GLU B O 1
ATOM 8369 N N . ASN B 1 507 ? 0.436 24.609 24.547 1 74.06 507 ASN B N 1
ATOM 8370 C CA . ASN B 1 507 ? 1.781 24.125 24.266 1 74.06 507 ASN B CA 1
ATOM 8371 C C . ASN B 1 507 ? 2.613 25.156 23.531 1 74.06 507 ASN B C 1
ATOM 8373 O O . ASN B 1 507 ? 3.838 25.047 23.453 1 74.06 507 ASN B O 1
ATOM 8377 N N . GLU B 1 508 ? 1.909 26.188 23.125 1 74.88 508 GLU B N 1
ATOM 8378 C CA . GLU B 1 508 ? 2.604 27.188 22.328 1 74.88 508 GLU B CA 1
ATOM 8379 C C . GLU B 1 508 ? 3.658 27.922 23.141 1 74.88 508 GLU B C 1
ATOM 8381 O O . GLU B 1 508 ? 4.789 28.109 22.688 1 74.88 508 GLU B O 1
ATOM 8386 N N . ALA B 1 509 ? 3.285 28.266 24.344 1 75.69 509 ALA B N 1
ATOM 8387 C CA . ALA B 1 509 ? 4.223 28.984 25.203 1 75.69 509 ALA B CA 1
ATOM 8388 C C . ALA B 1 509 ? 5.449 28.125 25.516 1 75.69 509 ALA B C 1
ATOM 8390 O O . ALA B 1 509 ? 6.578 28.625 25.516 1 75.69 509 ALA B O 1
ATOM 8391 N N . LEU B 1 510 ? 5.133 26.938 25.828 1 82.31 510 LEU B N 1
ATOM 8392 C CA . LEU B 1 510 ? 6.223 26.016 26.141 1 82.31 510 LEU B CA 1
ATOM 8393 C C . LEU B 1 510 ? 7.125 25.812 24.922 1 82.31 510 LEU B C 1
ATOM 8395 O O . LEU B 1 510 ? 8.352 25.75 25.062 1 82.31 510 LEU B O 1
ATOM 8399 N N . LEU B 1 511 ? 6.527 25.75 23.875 1 84.69 511 LEU B N 1
ATOM 8400 C CA . LEU B 1 511 ? 7.266 25.562 22.625 1 84.69 511 LEU B CA 1
ATOM 8401 C C . LEU B 1 511 ? 8.156 26.766 22.328 1 84.69 511 LEU B C 1
ATOM 8403 O O . LEU B 1 511 ? 9.305 26.609 21.922 1 84.69 511 LEU B O 1
ATOM 8407 N N . MET B 1 512 ? 7.617 27.938 22.562 1 82.44 512 MET B N 1
ATOM 8408 C CA . MET B 1 512 ? 8.375 29.156 22.281 1 82.44 512 MET B CA 1
ATOM 8409 C C . MET B 1 512 ? 9.57 29.266 23.219 1 82.44 512 MET B C 1
ATOM 8411 O O . MET B 1 512 ? 10.648 29.719 22.812 1 82.44 512 MET B O 1
ATOM 8415 N N . ARG B 1 513 ? 9.359 28.859 24.422 1 85.44 513 ARG B N 1
ATOM 8416 C CA . ARG B 1 513 ? 10.461 28.859 25.375 1 85.44 513 ARG B CA 1
ATOM 8417 C C . ARG B 1 513 ? 11.547 27.875 24.969 1 85.44 513 ARG B C 1
ATOM 8419 O O . ARG B 1 513 ? 12.734 28.156 25.094 1 85.44 513 ARG B O 1
ATOM 8426 N N . ALA B 1 514 ? 11.094 26.781 24.578 1 89 514 ALA B N 1
ATOM 8427 C CA . ALA B 1 514 ? 12.039 25.766 24.109 1 89 514 ALA B CA 1
ATOM 8428 C C . ALA B 1 514 ? 12.844 26.281 22.922 1 89 514 ALA B C 1
ATOM 8430 O O . ALA B 1 514 ? 14.055 26.062 22.828 1 89 514 ALA B O 1
ATOM 8431 N N . LEU B 1 515 ? 12.188 26.938 22.031 1 89.06 515 LEU B N 1
ATOM 8432 C CA . LEU B 1 515 ? 12.836 27.484 20.844 1 89.06 515 LEU B CA 1
ATOM 8433 C C . LEU B 1 515 ? 13.828 28.578 21.219 1 89.06 515 LEU B C 1
ATOM 8435 O O . LEU B 1 515 ? 14.906 28.672 20.625 1 89.06 515 LEU B O 1
ATOM 8439 N N . ALA B 1 516 ? 13.414 29.391 22.156 1 88 516 ALA B N 1
ATOM 8440 C CA . ALA B 1 516 ? 14.305 30.453 22.609 1 88 516 ALA B CA 1
ATOM 8441 C C . ALA B 1 516 ? 15.602 29.875 23.172 1 88 516 ALA B C 1
ATOM 8443 O O . ALA B 1 516 ? 16.688 30.406 22.906 1 88 516 ALA B O 1
ATOM 8444 N N . ALA B 1 517 ? 15.414 28.844 23.906 1 90.38 517 ALA B N 1
ATOM 8445 C CA . ALA B 1 517 ? 16.594 28.188 24.469 1 90.38 517 ALA B CA 1
ATOM 8446 C C . ALA B 1 517 ? 17.469 27.609 23.359 1 90.38 517 ALA B C 1
ATOM 8448 O O . ALA B 1 517 ? 18.703 27.656 23.453 1 90.38 517 ALA B O 1
ATOM 8449 N N . LEU B 1 518 ? 16.922 27.125 22.391 1 92.44 518 LEU B N 1
ATOM 8450 C CA . LEU B 1 518 ? 17.625 26.484 21.297 1 92.44 518 LEU B CA 1
ATOM 8451 C C . LEU B 1 518 ? 18.359 27.516 20.438 1 92.44 518 LEU B C 1
ATOM 8453 O O . LEU B 1 518 ? 19.453 27.25 19.938 1 92.44 518 LEU B O 1
ATOM 8457 N N . MET B 1 519 ? 17.812 28.641 20.281 1 93.12 519 MET B N 1
ATOM 8458 C CA . MET B 1 519 ? 18.297 29.625 19.328 1 93.12 519 MET B CA 1
ATOM 8459 C C . MET B 1 519 ? 19.453 30.438 19.922 1 93.12 519 MET B C 1
ATOM 8461 O O . MET B 1 519 ? 20.156 31.141 19.188 1 93.12 519 MET B O 1
ATOM 8465 N N . GLN B 1 520 ? 19.688 30.281 21.156 1 90.56 520 GLN B N 1
ATOM 8466 C CA . GLN B 1 520 ? 20.688 31.109 21.828 1 90.56 520 GLN B CA 1
ATOM 8467 C C . GLN B 1 520 ? 22.062 30.938 21.203 1 90.56 520 GLN B C 1
ATOM 8469 O O . GLN B 1 520 ? 22.547 29.812 21.047 1 90.56 520 GLN B O 1
ATOM 8474 N N . ASP B 1 521 ? 22.656 32.031 20.781 1 91.88 521 ASP B N 1
ATOM 8475 C CA . ASP B 1 521 ? 24.047 32.125 20.297 1 91.88 521 ASP B CA 1
ATOM 8476 C C . ASP B 1 521 ? 24.25 31.281 19.047 1 91.88 521 ASP B C 1
ATOM 8478 O O . ASP B 1 521 ? 25.281 30.625 18.906 1 91.88 521 ASP B O 1
ATOM 8482 N N . LYS B 1 522 ? 23.234 31.203 18.234 1 95.31 522 LYS B N 1
ATOM 8483 C CA . LYS B 1 522 ? 23.328 30.406 17.016 1 95.31 522 LYS B CA 1
ATOM 8484 C C . LYS B 1 522 ? 22.906 31.219 15.789 1 95.31 522 LYS B C 1
ATOM 8486 O O . LYS B 1 522 ? 22.234 32.25 15.922 1 95.31 522 LYS B O 1
ATOM 8491 N N . THR B 1 523 ? 23.453 30.812 14.633 1 96.38 523 THR B N 1
ATOM 8492 C CA . THR B 1 523 ? 22.922 31.297 13.367 1 96.38 523 THR B CA 1
ATOM 8493 C C . THR B 1 523 ? 21.594 30.625 13.039 1 96.38 523 THR B C 1
ATOM 8495 O O . THR B 1 523 ? 21.531 29.422 12.82 1 96.38 523 THR B O 1
ATOM 8498 N N . VAL B 1 524 ? 20.547 31.391 13.07 1 95.31 524 VAL B N 1
ATOM 8499 C CA . VAL B 1 524 ? 19.234 30.781 12.984 1 95.31 524 VAL B CA 1
ATOM 8500 C C . VAL B 1 524 ? 18.547 31.219 11.688 1 95.31 524 VAL B C 1
ATOM 8502 O O . VAL B 1 524 ? 18.516 32.406 11.367 1 95.31 524 VAL B O 1
ATOM 8505 N N . LEU B 1 525 ? 18.141 30.25 10.953 1 95.12 525 LEU B N 1
ATOM 8506 C CA . LEU B 1 525 ? 17.266 30.453 9.805 1 95.12 525 LEU B CA 1
ATOM 8507 C C . LEU B 1 525 ? 15.891 29.875 10.062 1 95.12 525 LEU B C 1
ATOM 8509 O O . LEU B 1 525 ? 15.75 28.656 10.289 1 95.12 525 LEU B O 1
ATOM 8513 N N . MET B 1 526 ? 14.883 30.703 10 1 92.12 526 MET B N 1
ATOM 8514 C CA . MET B 1 526 ? 13.547 30.25 10.375 1 92.12 526 MET B CA 1
ATOM 8515 C C . MET B 1 526 ? 12.531 30.594 9.289 1 92.12 526 MET B C 1
ATOM 8517 O O . MET B 1 526 ? 12.477 31.734 8.82 1 92.12 526 MET B O 1
ATOM 8521 N N . ILE B 1 527 ? 11.867 29.609 8.828 1 89.31 527 ILE B N 1
ATOM 8522 C CA . ILE B 1 527 ? 10.703 29.859 7.984 1 89.31 527 ILE B CA 1
ATOM 8523 C C . ILE B 1 527 ? 9.477 30.125 8.859 1 89.31 527 ILE B C 1
ATOM 8525 O O . ILE B 1 527 ? 9.086 29.281 9.664 1 89.31 527 ILE B O 1
ATOM 8529 N N . ALA B 1 528 ? 8.875 31.312 8.758 1 78.38 528 ALA B N 1
ATOM 8530 C CA . ALA B 1 528 ? 7.762 31.688 9.625 1 78.38 528 ALA B CA 1
ATOM 8531 C C . ALA B 1 528 ? 6.48 31.875 8.828 1 78.38 528 ALA B C 1
ATOM 8533 O O . ALA B 1 528 ? 6.504 32.438 7.73 1 78.38 528 ALA B O 1
ATOM 8534 N N . HIS B 1 529 ? 5.531 31.344 9.367 1 69 529 HIS B N 1
ATOM 8535 C CA . HIS B 1 529 ? 4.215 31.609 8.797 1 69 529 HIS B CA 1
ATOM 8536 C C . HIS B 1 529 ? 3.465 32.656 9.609 1 69 529 HIS B C 1
ATOM 8538 O O . HIS B 1 529 ? 2.584 33.344 9.086 1 69 529 HIS B O 1
ATOM 8544 N N . ARG B 1 530 ? 3.84 32.688 10.82 1 71.62 530 ARG B N 1
ATOM 8545 C CA . ARG B 1 530 ? 3.27 33.719 11.695 1 71.62 530 ARG B CA 1
ATOM 8546 C C . ARG B 1 530 ? 4.242 34.875 11.898 1 71.62 530 ARG B C 1
ATOM 8548 O O . ARG B 1 530 ? 5.234 34.719 12.617 1 71.62 530 ARG B O 1
ATOM 8555 N N . LEU B 1 531 ? 3.848 36 11.445 1 75.75 531 LEU B N 1
ATOM 8556 C CA . LEU B 1 531 ? 4.762 37.156 11.375 1 75.75 531 LEU B CA 1
ATOM 8557 C C . LEU B 1 531 ? 5.039 37.688 12.773 1 75.75 531 LEU B C 1
ATOM 8559 O O . LEU B 1 531 ? 6.102 38.281 13.016 1 75.75 531 LEU B O 1
ATOM 8563 N N . ALA B 1 532 ? 4.152 37.406 13.656 1 72.56 532 ALA B N 1
ATOM 8564 C CA . ALA B 1 532 ? 4.316 37.938 15.008 1 72.56 532 ALA B CA 1
ATOM 8565 C C . ALA B 1 532 ? 5.531 37.312 15.688 1 72.56 532 ALA B C 1
ATOM 8567 O O . ALA B 1 532 ? 6.172 37.938 16.531 1 72.56 532 ALA B O 1
ATOM 8568 N N . THR B 1 533 ? 5.918 36.219 15.258 1 74.44 533 THR B N 1
ATOM 8569 C CA . THR B 1 533 ? 6.996 35.5 15.891 1 74.44 533 THR B CA 1
ATOM 8570 C C . THR B 1 533 ? 8.359 35.969 15.414 1 74.44 533 THR B C 1
ATOM 8572 O O . THR B 1 533 ? 9.383 35.719 16.047 1 74.44 533 THR B O 1
ATOM 8575 N N . ILE B 1 534 ? 8.328 36.781 14.344 1 81.38 534 ILE B N 1
ATOM 8576 C CA . ILE B 1 534 ? 9.617 37.156 13.773 1 81.38 534 ILE B CA 1
ATOM 8577 C C . ILE B 1 534 ? 9.797 38.688 13.852 1 81.38 534 ILE B C 1
ATOM 8579 O O . ILE B 1 534 ? 10.633 39.25 13.141 1 81.38 534 ILE B O 1
ATOM 8583 N N . ARG B 1 535 ? 9.016 39.281 14.617 1 83.19 535 ARG B N 1
ATOM 8584 C CA . ARG B 1 535 ? 9.094 40.75 14.75 1 83.19 535 ARG B CA 1
ATOM 8585 C C . ARG B 1 535 ? 10.484 41.188 15.203 1 83.19 535 ARG B C 1
ATOM 8587 O O . ARG B 1 535 ? 10.945 42.25 14.844 1 83.19 535 ARG B O 1
ATOM 8594 N N . HIS B 1 536 ? 11.188 40.312 15.906 1 82.62 536 HIS B N 1
ATOM 8595 C CA . HIS B 1 536 ? 12.477 40.688 16.484 1 82.62 536 HIS B CA 1
ATOM 8596 C C . HIS B 1 536 ? 13.633 40.062 15.727 1 82.62 536 HIS B C 1
ATOM 8598 O O . HIS B 1 536 ? 14.758 40 16.219 1 82.62 536 HIS B O 1
ATOM 8604 N N . ALA B 1 537 ? 13.359 39.594 14.609 1 90.88 537 ALA B N 1
ATOM 8605 C CA . ALA B 1 537 ? 14.43 39 13.797 1 90.88 537 ALA B CA 1
ATOM 8606 C C . ALA B 1 537 ? 15.422 40.094 13.359 1 90.88 537 ALA B C 1
ATOM 8608 O O . ALA B 1 537 ? 15.039 41.219 13.086 1 90.88 537 ALA B O 1
ATOM 8609 N N . ALA B 1 538 ? 16.688 39.656 13.328 1 92.12 538 ALA B N 1
ATOM 8610 C CA . ALA B 1 538 ? 17.734 40.562 12.867 1 92.12 538 ALA B CA 1
ATOM 8611 C C . ALA B 1 538 ? 17.547 40.906 11.398 1 92.12 538 ALA B C 1
ATOM 8613 O O . ALA B 1 538 ? 17.906 42 10.961 1 92.12 538 ALA B O 1
ATOM 8614 N N . GLN B 1 539 ? 17.078 39.938 10.75 1 94.25 539 GLN B N 1
ATOM 8615 C CA . GLN B 1 539 ? 16.859 40.094 9.312 1 94.25 539 GLN B CA 1
ATOM 8616 C C . GLN B 1 539 ? 15.641 39.281 8.852 1 94.25 539 GLN B C 1
ATOM 8618 O O . GLN B 1 539 ? 15.43 38.156 9.305 1 94.25 539 GLN B O 1
ATOM 8623 N N . ILE B 1 540 ? 14.852 39.969 8.031 1 94.5 540 ILE B N 1
ATOM 8624 C CA . ILE B 1 540 ? 13.703 39.312 7.418 1 94.5 540 ILE B CA 1
ATOM 8625 C C . ILE B 1 540 ? 13.859 39.312 5.898 1 94.5 540 ILE B C 1
ATOM 8627 O O . ILE B 1 540 ? 14.109 40.344 5.289 1 94.5 540 ILE B O 1
ATOM 8631 N N . LEU B 1 541 ? 13.797 38.125 5.387 1 94.75 541 LEU B N 1
ATOM 8632 C CA . LEU B 1 541 ? 13.898 37.969 3.943 1 94.75 541 LEU B CA 1
ATOM 8633 C C . LEU B 1 541 ? 12.547 37.594 3.344 1 94.75 541 LEU B C 1
ATOM 8635 O O . LEU B 1 541 ? 11.953 36.594 3.697 1 94.75 541 LEU B O 1
ATOM 8639 N N . VAL B 1 542 ? 12.086 38.438 2.441 1 93.06 542 VAL B N 1
ATOM 8640 C CA . VAL B 1 542 ? 10.781 38.219 1.825 1 93.06 542 VAL B CA 1
ATOM 8641 C C . VAL B 1 542 ? 10.961 37.625 0.427 1 93.06 542 VAL B C 1
ATOM 8643 O O . VAL B 1 542 ? 11.617 38.219 -0.426 1 93.06 542 VAL B O 1
ATOM 8646 N N . PHE B 1 543 ? 10.375 36.469 0.293 1 91.81 543 PHE B N 1
ATOM 8647 C CA . PHE B 1 543 ? 10.484 35.781 -0.976 1 91.81 543 PHE B CA 1
ATOM 8648 C C . PHE B 1 543 ? 9.18 35.875 -1.759 1 91.81 543 PHE B C 1
ATOM 8650 O O . PHE B 1 543 ? 8.094 35.844 -1.172 1 91.81 543 PHE B O 1
ATOM 8657 N N . ASP B 1 544 ? 9.367 36.031 -3.059 1 89.06 544 ASP B N 1
ATOM 8658 C CA . ASP B 1 544 ? 8.234 36.031 -3.984 1 89.06 544 ASP B CA 1
ATOM 8659 C C . ASP B 1 544 ? 8.602 35.344 -5.301 1 89.06 544 ASP B C 1
ATOM 8661 O O . ASP B 1 544 ? 9.531 35.781 -5.988 1 89.06 544 ASP B O 1
ATOM 8665 N N . HIS B 1 545 ? 7.902 34.312 -5.668 1 86.81 545 HIS B N 1
ATOM 8666 C CA . HIS B 1 545 ? 8.047 33.594 -6.918 1 86.81 545 HIS B CA 1
ATOM 8667 C C . HIS B 1 545 ? 9.508 33.25 -7.18 1 86.81 545 HIS B C 1
ATOM 8669 O O . HIS B 1 545 ? 10.031 33.5 -8.266 1 86.81 545 HIS B O 1
ATOM 8675 N N . GLY B 1 546 ? 10.164 32.844 -6.211 1 89.12 546 GLY B N 1
ATOM 8676 C CA . GLY B 1 546 ? 11.508 32.312 -6.352 1 89.12 546 GLY B CA 1
ATOM 8677 C C . GLY B 1 546 ? 12.586 33.375 -6.305 1 89.12 546 GLY B C 1
ATOM 8678 O O . GLY B 1 546 ? 13.75 33.125 -6.602 1 89.12 546 GLY B O 1
ATOM 8679 N N . GLN B 1 547 ? 12.18 34.594 -5.969 1 92.81 547 GLN B N 1
ATOM 8680 C CA . GLN B 1 547 ? 13.133 35.688 -5.902 1 92.81 547 GLN B CA 1
ATOM 8681 C C . GLN B 1 547 ? 13.062 36.406 -4.551 1 92.81 547 GLN B C 1
ATOM 8683 O O . GLN B 1 547 ? 12.023 36.375 -3.883 1 92.81 547 GLN B O 1
ATOM 8688 N N . LEU B 1 548 ? 14.164 36.875 -4.145 1 94.06 548 LEU B N 1
ATOM 8689 C CA . LEU B 1 548 ? 14.219 37.75 -2.963 1 94.06 548 LEU B CA 1
ATOM 8690 C C . LEU B 1 548 ? 13.797 39.156 -3.307 1 94.06 548 LEU B C 1
ATOM 8692 O O . LEU B 1 548 ? 14.492 39.844 -4.055 1 94.06 548 LEU B O 1
ATOM 8696 N N . VAL B 1 549 ? 12.727 39.656 -2.752 1 93.62 549 VAL B N 1
ATOM 8697 C CA . VAL B 1 549 ? 12.148 40.938 -3.193 1 93.62 549 VAL B CA 1
ATOM 8698 C C . VAL B 1 549 ? 12.453 42 -2.168 1 93.62 549 VAL B C 1
ATOM 8700 O O . VAL B 1 549 ? 12.445 43.188 -2.498 1 93.62 549 VAL B O 1
ATOM 8703 N N . GLU B 1 550 ? 12.352 41.625 -0.897 1 94.56 550 GLU B N 1
ATOM 8704 C CA . GLU B 1 550 ? 12.617 42.562 0.173 1 94.56 550 GLU B CA 1
ATOM 8705 C C . GLU B 1 550 ? 13.531 41.969 1.235 1 94.56 550 GLU B C 1
ATOM 8707 O O . GLU B 1 550 ? 13.523 40.75 1.451 1 94.56 550 GLU B O 1
ATOM 8712 N N . GLN B 1 551 ? 14.414 42.812 1.817 1 94.62 551 GLN B N 1
ATOM 8713 C CA . GLN B 1 551 ? 15.289 42.375 2.912 1 94.62 551 GLN B CA 1
ATOM 8714 C C . GLN B 1 551 ? 15.484 43.531 3.92 1 94.62 551 GLN B C 1
ATOM 8716 O O . GLN B 1 551 ? 15.594 44.688 3.541 1 94.62 551 GLN B O 1
ATOM 8721 N N . GLY B 1 552 ? 15.367 43.188 5.176 1 93.56 552 GLY B N 1
ATOM 8722 C CA . GLY B 1 552 ? 15.562 44.156 6.23 1 93.56 552 GLY B CA 1
ATOM 8723 C C . GLY B 1 552 ? 14.969 43.75 7.559 1 93.56 552 GLY B C 1
ATOM 8724 O O . GLY B 1 552 ? 14.586 42.594 7.73 1 93.56 552 GLY B O 1
ATOM 8725 N N . ASP B 1 553 ? 15.023 44.531 8.523 1 93.19 553 ASP B N 1
ATOM 8726 C CA . ASP B 1 553 ? 14.391 44.281 9.805 1 93.19 553 ASP B CA 1
ATOM 8727 C C . ASP B 1 553 ? 12.906 44.656 9.773 1 93.19 553 ASP B C 1
ATOM 8729 O O . ASP B 1 553 ? 12.422 45.188 8.789 1 93.19 553 ASP B O 1
ATOM 8733 N N . HIS B 1 554 ? 12.219 44.312 10.789 1 92.06 554 HIS B N 1
ATOM 8734 C CA . HIS B 1 554 ? 10.773 44.531 10.852 1 92.06 554 HIS B CA 1
ATOM 8735 C C . HIS B 1 554 ? 10.422 46 10.648 1 92.06 554 HIS B C 1
ATOM 8737 O O . HIS B 1 554 ? 9.594 46.344 9.797 1 92.06 554 HIS B O 1
ATOM 8743 N N . ALA B 1 555 ? 11.094 46.844 11.359 1 91.75 555 ALA B N 1
ATOM 8744 C CA . ALA B 1 555 ? 10.789 48.25 11.312 1 91.75 555 ALA B CA 1
ATOM 8745 C C . ALA B 1 555 ? 11.07 48.844 9.93 1 91.75 555 ALA B C 1
ATOM 8747 O O . ALA B 1 555 ? 10.258 49.594 9.391 1 91.75 555 ALA B O 1
ATOM 8748 N N . SER B 1 556 ? 12.164 48.469 9.414 1 93.81 556 SER B N 1
ATOM 8749 C CA . SER B 1 556 ? 12.562 48.969 8.109 1 93.81 556 SER B CA 1
ATOM 8750 C C . SER B 1 556 ? 11.617 48.5 7.012 1 93.81 556 SER B C 1
ATOM 8752 O O . SER B 1 556 ? 11.289 49.25 6.09 1 93.81 556 SER B O 1
ATOM 8754 N N . LEU B 1 557 ? 11.18 47.312 7.137 1 93.69 557 LEU B N 1
ATOM 8755 C CA . LEU B 1 557 ? 10.328 46.719 6.098 1 93.69 557 LEU B CA 1
ATOM 8756 C C . LEU B 1 557 ? 8.914 47.281 6.188 1 93.69 557 LEU B C 1
ATOM 8758 O O . LEU B 1 557 ? 8.234 47.438 5.168 1 93.69 557 LEU B O 1
ATOM 8762 N N . ILE B 1 558 ? 8.469 47.531 7.391 1 92.31 558 ILE B N 1
ATOM 8763 C CA . ILE B 1 558 ? 7.156 48.156 7.559 1 92.31 558 ILE B CA 1
ATOM 8764 C C . ILE B 1 558 ? 7.168 49.562 6.984 1 92.31 558 ILE B C 1
ATOM 8766 O O . ILE B 1 558 ? 6.203 50 6.344 1 92.31 558 ILE B O 1
ATOM 8770 N N . ALA B 1 559 ? 8.281 50.219 7.133 1 92.38 559 ALA B N 1
ATOM 8771 C CA . ALA B 1 559 ? 8.414 51.594 6.645 1 92.38 559 ALA B CA 1
ATOM 8772 C C . ALA B 1 559 ? 8.453 51.625 5.117 1 92.38 559 ALA B C 1
ATOM 8774 O O . ALA B 1 559 ? 7.98 52.594 4.504 1 92.38 559 ALA B O 1
ATOM 8775 N N . GLN B 1 560 ? 8.93 50.656 4.578 1 92.5 560 GLN B N 1
ATOM 8776 C CA . GLN B 1 560 ? 9.047 50.594 3.127 1 92.5 560 GLN B CA 1
ATOM 8777 C C . GLN B 1 560 ? 7.695 50.312 2.477 1 92.5 560 GLN B C 1
ATOM 8779 O O . GLN B 1 560 ? 7.523 50.531 1.273 1 92.5 560 GLN B O 1
ATOM 8784 N N . ASN B 1 561 ? 6.707 49.906 3.189 1 88.56 561 ASN B N 1
ATOM 8785 C CA . ASN B 1 561 ? 5.336 49.656 2.758 1 88.56 561 ASN B CA 1
ATOM 8786 C C . ASN B 1 561 ? 5.289 48.75 1.531 1 88.56 561 ASN B C 1
ATOM 8788 O O . ASN B 1 561 ? 4.586 49.031 0.562 1 88.56 561 ASN B O 1
ATOM 8792 N N . GLY B 1 562 ? 6.129 47.844 1.562 1 90.5 562 GLY B N 1
ATOM 8793 C CA . GLY B 1 562 ? 6.164 46.875 0.457 1 90.5 562 GLY B CA 1
ATOM 8794 C C . GLY B 1 562 ? 5.332 45.625 0.711 1 90.5 562 GLY B C 1
ATOM 8795 O O . GLY B 1 562 ? 4.25 45.719 1.29 1 90.5 562 GLY B O 1
ATOM 8796 N N . ARG B 1 563 ? 5.777 44.562 0.209 1 87.56 563 ARG B N 1
ATOM 8797 C CA . ARG B 1 563 ? 5.062 43.312 0.313 1 87.56 563 ARG B CA 1
ATOM 8798 C C . ARG B 1 563 ? 4.969 42.844 1.765 1 87.56 563 ARG B C 1
ATOM 8800 O O . ARG B 1 563 ? 3.934 42.344 2.195 1 87.56 563 ARG B O 1
ATOM 8807 N N . TYR B 1 564 ? 6.008 43.031 2.441 1 89.31 564 TYR B N 1
ATOM 8808 C CA . TYR B 1 564 ? 6.031 42.625 3.846 1 89.31 564 TYR B CA 1
ATOM 8809 C C . TYR B 1 564 ? 4.977 43.406 4.641 1 89.31 564 TYR B C 1
ATOM 8811 O O . TYR B 1 564 ? 4.27 42.812 5.465 1 89.31 564 TYR B O 1
ATOM 8819 N N . ALA B 1 565 ? 4.957 44.594 4.445 1 88.56 565 ALA B N 1
ATOM 8820 C CA . ALA B 1 565 ? 3.988 45.406 5.152 1 88.56 565 ALA B CA 1
ATOM 8821 C C . ALA B 1 565 ? 2.561 44.969 4.867 1 88.56 565 ALA B C 1
ATOM 8823 O O . ALA B 1 565 ? 1.715 44.938 5.766 1 88.56 565 ALA B O 1
ATOM 8824 N N . ARG B 1 566 ? 2.369 44.594 3.711 1 83.62 566 ARG B N 1
ATOM 8825 C CA . ARG B 1 566 ? 1.044 44.125 3.334 1 83.62 566 ARG B CA 1
ATOM 8826 C C . ARG B 1 566 ? 0.722 42.812 4.031 1 83.62 566 ARG B C 1
ATOM 8828 O O . ARG B 1 566 ? -0.407 42.594 4.477 1 83.62 566 ARG B O 1
ATOM 8835 N N . LEU B 1 567 ? 1.683 42.031 4.074 1 82 567 LEU B N 1
ATOM 8836 C CA . LEU B 1 567 ? 1.496 40.75 4.75 1 82 567 LEU B CA 1
ATOM 8837 C C . LEU B 1 567 ? 1.244 40.938 6.242 1 82 567 LEU B C 1
ATOM 8839 O O . LEU B 1 567 ? 0.406 40.25 6.832 1 82 567 LEU B O 1
ATOM 8843 N N . TRP B 1 568 ? 1.984 41.875 6.766 1 82.31 568 TRP B N 1
ATOM 8844 C CA . TRP B 1 568 ? 1.851 42.188 8.18 1 82.31 568 TRP B CA 1
ATOM 8845 C C . TRP B 1 568 ? 0.459 42.719 8.492 1 82.31 568 TRP B C 1
ATOM 8847 O O . TRP B 1 568 ? -0.168 42.312 9.477 1 82.31 568 TRP B O 1
ATOM 8857 N N . GLN B 1 569 ? 0.049 43.562 7.688 1 79.31 569 GLN B N 1
ATOM 8858 C CA . GLN B 1 569 ? -1.266 44.156 7.887 1 79.31 569 GLN B CA 1
ATOM 8859 C C . GLN B 1 569 ? -2.375 43.125 7.742 1 79.31 569 GLN B C 1
ATOM 8861 O O . GLN B 1 569 ? -3.354 43.125 8.492 1 79.31 569 GLN B O 1
ATOM 8866 N N . ALA B 1 570 ? -2.15 42.312 6.867 1 74.69 570 ALA B N 1
ATOM 8867 C CA . ALA B 1 570 ? -3.131 41.25 6.664 1 74.69 570 ALA B CA 1
ATOM 8868 C C . ALA B 1 570 ? -3.195 40.312 7.879 1 74.69 570 ALA B C 1
ATOM 8870 O O . ALA B 1 570 ? -4.281 39.906 8.289 1 74.69 570 ALA B O 1
ATOM 8871 N N . GLY B 1 571 ? -2.111 40.031 8.367 1 73 571 GLY B N 1
ATOM 8872 C CA . GLY B 1 571 ? -2.055 39.188 9.555 1 73 571 GLY B CA 1
ATOM 8873 C C . GLY B 1 571 ? -2.67 39.844 10.773 1 73 571 GLY B C 1
ATOM 8874 O O . GLY B 1 571 ? -3.377 39.219 11.547 1 73 571 GLY B O 1
ATOM 8875 N N . GLU B 1 572 ? -2.404 41.094 10.883 1 72.44 572 GLU B N 1
ATOM 8876 C CA . GLU B 1 572 ? -2.969 41.875 12 1 72.44 572 GLU B CA 1
ATOM 8877 C C . GLU B 1 572 ? -4.484 41.969 11.867 1 72.44 572 GLU B C 1
ATOM 8879 O O . GLU B 1 572 ? -5.207 41.906 12.867 1 72.44 572 GLU B O 1
ATOM 8884 N N . ALA B 1 573 ? -4.848 42.125 10.672 1 69.56 573 ALA B N 1
ATOM 8885 C CA . ALA B 1 573 ? -6.281 42.219 10.422 1 69.56 573 ALA B CA 1
ATOM 8886 C C . ALA B 1 573 ? -6.988 40.906 10.758 1 69.56 573 ALA B C 1
ATOM 8888 O O . ALA B 1 573 ? -8.094 40.938 11.297 1 69.56 573 ALA B O 1
ATOM 8889 N N . ALA B 1 574 ? -6.316 39.938 10.461 1 67.81 574 ALA B N 1
ATOM 8890 C CA . ALA B 1 574 ? -6.883 38.625 10.75 1 67.81 574 ALA B CA 1
ATOM 8891 C C . ALA B 1 574 ? -6.992 38.406 12.25 1 67.81 574 ALA B C 1
ATOM 8893 O O . ALA B 1 574 ? -7.938 37.75 12.719 1 67.81 574 ALA B O 1
ATOM 8894 N N . ARG B 1 575 ? -6.129 38.844 12.945 1 65.88 575 ARG B N 1
ATOM 8895 C CA . ARG B 1 575 ? -6.098 38.688 14.398 1 65.88 575 ARG B CA 1
ATOM 8896 C C . ARG B 1 575 ? -7.234 39.438 15.062 1 65.88 575 ARG B C 1
ATOM 8898 O O . ARG B 1 575 ? -7.742 39.031 16.109 1 65.88 575 ARG B O 1
ATOM 8905 N N . HIS B 1 576 ? -7.578 40.562 14.445 1 58.75 576 HIS B N 1
ATOM 8906 C CA . HIS B 1 576 ? -8.586 41.438 15.062 1 58.75 576 HIS B CA 1
ATOM 8907 C C . HIS B 1 576 ? -9.969 41.156 14.477 1 58.75 576 HIS B C 1
ATOM 8909 O O . HIS B 1 576 ? -10.922 41.875 14.781 1 58.75 576 HIS B O 1
ATOM 8915 N N . TRP B 1 577 ? -9.906 40.25 13.555 1 56.47 577 TRP B N 1
ATOM 8916 C CA . TRP B 1 577 ? -11.203 40.031 12.93 1 56.47 577 TRP B CA 1
ATOM 8917 C C . TRP B 1 577 ? -12.219 39.531 13.961 1 56.47 577 TRP B C 1
ATOM 8919 O O . TRP B 1 577 ? -11.891 38.719 14.82 1 56.47 577 TRP B O 1
ATOM 8929 N N . ARG B 1 578 ? -13.305 40.469 14.219 1 52.56 578 ARG B N 1
ATOM 8930 C CA . ARG B 1 578 ? -14.477 40.219 15.055 1 52.56 578 ARG B CA 1
ATOM 8931 C C . ARG B 1 578 ? -15.555 39.438 14.281 1 52.56 578 ARG B C 1
ATOM 8933 O O . ARG B 1 578 ? -15.992 39.906 13.219 1 52.56 578 ARG B O 1
ATOM 8940 N N . ILE B 1 579 ? -15.641 38.25 14.289 1 51 579 ILE B N 1
ATOM 8941 C CA . ILE B 1 579 ? -16.703 37.5 13.641 1 51 579 ILE B CA 1
ATOM 8942 C C . ILE B 1 579 ? -18.047 38.188 13.859 1 51 579 ILE B C 1
ATOM 8944 O O . ILE B 1 579 ? -18.922 38.156 12.992 1 51 579 ILE B O 1
ATOM 8948 N N . GLY B 1 580 ? -18.484 38.781 14.922 1 44.53 580 GLY B N 1
ATOM 8949 C CA . GLY B 1 580 ? -19.812 39.281 15.266 1 44.53 580 GLY B CA 1
ATOM 8950 C C . GLY B 1 580 ? -20.125 40.625 14.609 1 44.53 580 GLY B C 1
ATOM 8951 O O . GLY B 1 580 ? -21.234 41.156 14.734 1 44.53 580 GLY B O 1
ATOM 8952 N N . SER B 1 581 ? -19.25 41.562 14.5 1 38.66 581 SER B N 1
ATOM 8953 C CA . SER B 1 581 ? -19.75 42.938 14.336 1 38.66 581 SER B CA 1
ATOM 8954 C C . SER B 1 581 ? -20.391 43.125 12.961 1 38.66 581 SER B C 1
ATOM 8956 O O . SER B 1 581 ? -19.719 42.938 11.938 1 38.66 581 SER B O 1
ATOM 8958 N N . ALA B 1 582 ? -21.641 42.812 12.711 1 37.16 582 ALA B N 1
ATOM 8959 C CA . ALA B 1 582 ? -22.5 43.562 11.781 1 37.16 582 ALA B CA 1
ATOM 8960 C C . ALA B 1 582 ? -22.062 45 11.664 1 37.16 582 ALA B C 1
ATOM 8962 O O . ALA B 1 582 ? -22.25 45.812 12.586 1 37.16 582 ALA B O 1
ATOM 8963 N N . GLU B 1 583 ? -21.016 45.438 11.281 1 32.44 583 GLU B N 1
ATOM 8964 C CA . GLU B 1 583 ? -21.094 46.875 11.016 1 32.44 583 GLU B CA 1
ATOM 8965 C C . GLU B 1 583 ? -22.344 47.219 10.219 1 32.44 583 GLU B C 1
ATOM 8967 O O . GLU B 1 583 ? -22.594 46.625 9.156 1 32.44 583 GLU B O 1
ATOM 8972 N N . GLN B 1 584 ? -23.391 47.812 10.844 1 28.05 584 GLN B N 1
ATOM 8973 C CA . GLN B 1 584 ? -24.219 48.812 10.148 1 28.05 584 GLN B CA 1
ATOM 8974 C C . GLN B 1 584 ? -23.344 49.75 9.336 1 28.05 584 GLN B C 1
ATOM 8976 O O . GLN B 1 584 ? -22.344 50.281 9.836 1 28.05 584 GLN B O 1
#

Secondary structure (DSSP, 8-state):
--HHHHHHHHHHHHGGGHHHHHHHHHHHHHHHHHHHHHHHTHHHHHHHHHTT-HHHHHHHHHHHHHHHHHHHHHHHHHTHHHHTTHHHHHHHHHHHHHHHHHHHS-HHHHHHS-HHHHHIIIIIIHHHHHHHHHHHHHHHHHHHHHHHHHHHHHHHH-HHHHHHHHHHHHHHHHHHHHHHHHHHHHHHHHHHHHHHHHHHHHHHHHHHHHHHHTT-TTTTHHHHHHHHHHHHHHHHHHHHHHHHHHHHHHHHHHHHHHHHHHHHHHHHHTTSS-THHHHHHHHHHHHHHHHHHHHHHHHHHHHHHHHHHHHHHHHHHPPPPPP-S--PPPS---EEEEEEEEE-TT--SEEEEEEEEEE-TTSEEEEEE-TTSSHHHHHHHHTTSS--SEEEEEETTEEGGGS-HHHHHTTEEEE-SS----SSBHHHHHHTT-TT--HHHHHHHHHHTT-HHHHHHSTTGGG-B--GGGTTS-HHHHHHHHHHHHHHH--SEEEEESTTTT--HHHHHHHHHHHHHHHTTSEEEEE-S-GGGGTT-SEEEEEETTEEEEEE-HHHHHHHTSHHHHHHHHHHHHHT--SS----/--HHHHHHHHHHHHGGGHHHHHHHHHHHHHHHHHHHHHHHTHHHHHHHHHTT-HHHHHHHHHHHHHHHHHHHHHHHHHTHHHHTTHHHHHHHHHHHHHHHHHHHS-HHHHHHS-HHHHHIIIIIIHHHHHHHHHHHHHHHHHHHHHHHHHHHHHHHH-HHHHHHHHHHHHHHHHHHHHHHHHHHHHHHHHHHHHHHHHHHHHHHHHHHHHHHHTT-TTTTHHHHHHHHHHHHHHHHHHHHHHHHHHHHHHHHHHHHHHHHHHHHHHHHHTTSS-THHHHHHHHHHHHHHHHHHHHHHHHHHHHHHHHHHHHHHHHHHPPPPPP-S--PPPS---EEEEEEEE--TT--S-SEEEEEEEE-TTSEEEEEE-TTSSHHHHHHHHTTSS--SEEEEEETTEEGGGS-HHHHHTTEEEE-SS----SSBHHHHHHTT-TT--HHHHHHHHHHTT-HHHHHHSTTGGG-B--GGGTTS-HHHHHHHHHHHHHHH--SEEEEESTTTT--HHHHHHHHHHHHHHHTTSEEEEE-S-GGGGTT-SEEEEEETTEEEEEE-HHHHHHHTSHHHHHHHHHHHHHT--SS----

Nearest PDB structures (foldseek):
  8vsi-assembly1_B  TM=8.753E-01  e=4.875E-46  Escherichia coli
  6p6i-assembly1_B  TM=9.458E-01  e=1.673E-40  Escherichia coli UTI89
  9fw3-assembly1_B  TM=8.400E-01  e=6.663E-32  Mycolicibacterium thermoresistibile ATCC 19527
  9g2s-assembly1_B  TM=8.038E-01  e=1.758E-31  Mycolicibacterium thermoresistibile ATCC 19527
  9g2k-assembly1_B  TM=8.063E-01  e=4.439E-31  Mycolicibacterium thermoresistibile ATCC 19527

Solvent-accessible surface area (backbone atoms only — not comparable to full-atom values): 58083 Å² total; per-residue (Å²): 130,60,65,64,57,50,53,52,50,52,40,59,64,28,53,89,43,24,66,56,45,52,50,17,51,50,28,32,46,50,14,18,32,31,42,11,44,28,52,35,38,42,28,60,25,32,46,22,51,72,69,66,37,59,68,56,21,51,52,35,49,51,50,28,51,49,30,44,51,50,15,50,50,28,41,54,53,26,40,40,38,48,55,69,21,44,42,37,46,30,42,40,52,49,44,52,50,48,55,56,46,60,72,48,37,39,51,52,60,53,66,67,42,46,51,65,56,54,35,43,48,62,51,49,34,40,48,59,33,45,66,46,48,59,58,50,50,49,50,51,38,39,39,51,34,16,49,48,32,22,22,57,54,30,32,73,77,40,54,70,63,13,48,56,54,50,49,54,50,64,59,48,49,54,53,47,66,66,41,44,60,55,36,50,50,31,49,51,53,33,49,53,36,49,51,53,33,46,51,47,45,39,51,47,57,64,38,40,65,57,23,45,46,40,62,36,62,68,71,58,44,58,59,45,50,49,38,47,51,50,33,30,57,42,44,20,51,31,38,41,48,50,46,51,54,52,51,53,52,58,46,48,36,54,49,52,47,49,49,51,53,51,52,40,48,56,35,35,76,68,66,76,37,62,71,37,54,46,38,25,55,51,37,53,45,59,64,42,39,57,36,55,62,45,51,62,61,45,50,55,53,48,50,49,30,51,51,40,48,48,53,53,47,54,61,66,64,54,68,52,77,74,69,51,70,84,53,76,85,58,88,45,62,26,38,36,36,43,48,26,23,35,55,53,89,90,36,84,62,63,41,32,57,56,34,68,49,76,44,61,54,59,32,42,34,33,40,36,57,59,90,86,20,32,69,68,58,52,54,36,45,75,71,51,27,48,78,58,81,35,56,50,49,24,38,34,82,35,52,58,48,18,37,53,71,63,61,49,29,60,38,36,29,69,38,56,58,77,74,80,52,63,74,36,27,50,47,56,56,31,31,47,30,33,83,82,58,48,69,66,53,51,49,51,22,23,47,50,18,64,38,42,66,67,35,61,69,37,95,53,27,53,66,31,62,35,39,76,75,30,72,78,50,53,64,42,55,48,44,27,44,48,46,14,12,38,45,52,44,63,35,53,25,34,38,32,38,43,70,68,75,62,44,43,32,69,40,33,32,48,46,51,50,18,48,37,60,55,48,59,88,17,14,31,42,32,42,49,62,55,67,66,74,48,55,77,28,66,28,35,39,32,34,51,83,16,29,77,75,48,76,38,31,50,69,59,36,47,71,63,61,44,70,62,29,52,38,50,49,29,36,52,48,35,62,63,51,63,72,73,71,73,75,127,131,59,64,64,59,50,52,49,50,53,40,58,65,28,53,90,42,25,65,55,44,51,50,17,50,51,28,32,47,50,14,18,30,30,41,10,42,27,53,33,38,41,28,59,24,32,47,23,53,72,70,66,36,59,68,57,20,52,52,35,48,50,49,28,51,50,30,44,52,51,15,50,51,29,41,54,53,25,40,39,40,47,54,70,22,44,41,36,48,31,43,40,52,50,46,51,51,49,55,56,46,60,72,48,36,39,50,53,59,52,65,68,42,47,52,66,56,54,35,43,48,62,51,49,33,38,48,58,33,45,65,45,49,60,58,52,47,48,50,50,40,38,40,50,35,16,51,48,32,23,20,58,52,28,32,74,78,40,52,69,62,13,50,56,54,52,50,54,51,63,59,48,50,54,54,47,65,65,40,43,60,54,37,49,52,31,48,52,52,34,50,52,37,47,50,53,32,46,51,46,46,38,50,47,58,65,38,40,65,58,23,45,46,39,62,38,62,69,68,58,44,58,58,46,50,50,37,45,50,50,36,28,56,40,44,21,52,30,40,41,50,49,47,50,54,53,50,51,52,58,46,48,36,54,49,50,47,49,50,52,52,51,52,42,48,54,34,35,76,69,66,76,38,61,72,40,53,46,37,25,56,50,38,53,44,58,63,44,38,58,36,56,62,44,50,63,62,45,51,55,54,47,52,48,31,52,51,39,49,48,54,52,49,56,63,67,63,55,68,51,79,72,68,51,70,83,51,75,84,56,88,45,59,26,38,37,37,44,48,26,24,35,55,54,90,91,36,86,63,61,41,32,57,56,34,69,49,75,44,61,55,58,31,42,33,33,40,35,58,58,91,85,19,32,67,69,59,51,55,37,46,74,70,53,28,47,78,58,83,34,55,50,50,25,39,34,80,36,52,56,50,17,36,54,71,64,60,50,29,60,38,38,30,69,38,57,58,77,74,81,51,62,76,38,27,50,46,56,56,31,32,47,29,34,84,82,59,48,70,66,53,51,50,51,21,22,48,53,16,63,39,41,66,67,34,60,70,36,95,52,27,52,64,30,64,35,39,76,75,29,72,78,49,52,62,42,55,49,45,26,45,48,45,14,11,38,46,52,44,64,35,54,25,36,38,33,38,43,71,68,75,62,46,44,33,69,40,34,33,48,46,50,49,20,48,36,60,55,48,58,87,18,14,32,41,32,40,49,62,54,65,68,73,48,54,78,27,66,28,37,38,32,36,52,83,17,28,77,76,46,75,36,30,49,69,58,36,48,72,64,60,44,70,63,28,51,38,49,50,30,36,53,48,36,60,64,50,64,74,74,70,72,76,128

Organism: Cardiobacterium hominis (strain ATCC 15826 / DSM 8339 / NCTC 10426 / 6573) (NCBI:txid638300)

Radius of gyration: 37.45 Å; Cα contacts (8 Å, |Δi|>4): 1890; chains: 2; bounding box: 79×117×79 Å

pLDDT: mean 80.56, std 11.42, range [26.98, 97.38]